Protein AF-0000000065771034 (afdb_homodimer)

Solvent-accessible surface area (backbone atoms only — not comparable to full-atom values): 57921 Å² total; per-residue (Å²): 126,82,60,59,64,60,50,24,41,33,14,43,56,45,88,50,50,23,47,29,32,43,36,58,17,31,30,49,37,65,60,36,62,46,75,45,80,32,24,39,29,20,44,62,39,25,20,27,36,70,37,89,48,74,76,33,62,47,94,78,32,42,76,43,84,30,65,80,22,32,34,36,39,23,23,35,34,57,35,31,45,60,53,67,35,32,31,29,62,59,23,41,37,67,58,36,35,32,51,38,40,36,33,35,25,28,45,53,53,68,48,21,15,53,53,21,70,65,40,38,48,52,51,55,58,50,29,68,73,45,61,40,42,67,38,28,19,45,50,37,46,36,51,71,34,49,62,74,58,77,51,56,23,72,48,45,48,66,50,47,72,72,44,60,81,42,89,43,47,47,24,35,18,66,37,43,43,63,46,60,74,67,57,34,65,53,45,53,47,31,50,52,55,27,53,78,55,62,32,49,30,29,31,34,42,64,86,48,54,68,38,58,36,22,16,48,27,42,73,51,47,40,32,35,51,40,51,84,41,31,67,45,41,49,53,44,28,55,42,62,31,30,38,29,43,29,48,28,71,83,47,78,31,44,78,51,45,51,34,33,47,76,71,66,64,48,66,41,61,69,42,34,18,34,23,37,42,42,47,38,41,49,50,38,75,70,63,41,57,67,50,35,51,34,48,52,39,38,73,68,66,43,51,53,68,59,29,50,26,18,30,12,35,23,34,18,51,71,51,71,41,50,72,45,34,30,37,81,24,28,41,12,39,24,26,36,26,37,22,60,41,80,80,78,56,46,53,47,33,22,28,28,54,40,36,73,40,16,45,69,62,33,69,71,57,89,81,76,75,72,88,75,56,67,65,35,57,58,44,47,51,43,78,78,60,47,38,75,64,56,59,40,78,45,89,69,90,56,60,52,44,64,33,45,20,46,26,47,49,81,88,40,70,71,45,24,43,85,37,82,42,79,32,48,39,54,97,50,24,51,43,64,37,51,92,73,28,28,24,39,29,35,20,32,40,28,60,51,84,60,77,30,43,35,65,49,38,30,24,52,54,37,40,66,44,14,18,41,26,30,22,56,22,52,50,47,40,34,33,38,38,40,24,54,30,47,59,19,35,20,51,33,52,35,50,28,48,76,48,17,18,19,39,36,34,17,47,89,79,35,80,74,41,74,46,75,9,40,49,54,10,39,16,25,76,57,50,40,69,57,49,22,51,46,54,53,49,47,43,51,54,44,37,74,32,46,25,76,43,92,49,52,68,58,49,59,24,47,38,35,33,27,84,38,49,44,38,23,42,40,37,57,25,40,28,37,27,76,76,45,38,40,32,35,49,74,44,70,92,41,86,37,77,63,70,68,73,63,85,120,127,82,59,60,62,60,50,25,40,33,14,43,55,43,88,49,50,22,47,29,32,43,36,59,16,32,31,50,38,67,59,36,62,46,75,44,79,33,25,38,30,19,43,63,38,24,21,28,37,69,36,87,46,74,77,34,63,45,93,78,33,42,76,44,83,30,66,80,22,32,35,36,40,25,23,36,33,57,32,32,46,59,54,66,35,32,31,30,63,61,22,41,37,67,59,35,36,33,52,39,39,34,33,36,24,28,43,53,52,68,49,19,16,54,52,22,69,65,42,38,49,53,51,56,57,50,28,69,73,45,60,41,42,67,39,29,17,44,48,37,46,36,51,72,34,49,61,75,60,77,50,56,23,70,48,45,45,68,50,47,74,73,43,60,80,43,88,43,46,48,24,35,17,66,37,44,44,65,47,58,76,67,58,35,65,54,47,56,46,32,49,52,55,28,52,78,56,62,31,50,31,29,31,34,41,64,86,46,54,69,39,59,37,22,17,49,27,41,73,49,48,42,32,34,52,42,49,84,40,31,68,44,40,48,51,45,28,54,42,60,31,29,39,30,41,29,48,27,71,84,47,78,31,44,77,51,44,48,34,34,47,75,71,66,63,49,65,40,60,69,42,34,17,34,23,37,42,42,46,39,42,49,50,38,75,70,64,41,57,67,49,37,51,36,48,51,39,38,72,67,65,42,51,55,68,58,29,51,26,18,29,12,35,22,34,18,52,72,51,68,41,50,72,44,36,30,38,82,24,29,41,12,41,24,26,36,27,38,21,60,43,77,81,76,55,46,54,46,32,22,30,27,54,40,36,73,42,17,45,69,61,33,70,71,56,90,79,77,75,74,89,76,56,67,66,34,57,58,43,47,51,44,78,79,59,48,39,75,63,56,59,39,78,43,91,68,89,56,63,53,43,64,32,45,20,48,26,48,49,84,89,39,69,71,44,24,43,84,36,82,44,79,31,49,38,54,97,51,23,51,44,65,37,51,93,74,28,28,26,38,31,34,20,33,38,28,61,50,81,60,78,37,44,35,63,50,38,30,24,52,55,37,38,66,43,16,16,41,29,29,23,55,22,52,50,45,40,33,33,37,37,39,25,53,30,47,57,18,35,20,52,32,52,34,50,29,46,76,49,17,16,18,37,36,35,18,47,90,79,35,80,74,40,74,46,75,10,40,49,53,10,38,17,24,75,58,50,41,69,57,50,21,50,47,54,51,49,46,45,52,54,44,36,73,30,46,25,74,44,93,48,52,67,58,48,60,24,47,37,36,34,26,83,37,49,41,37,22,43,40,38,60,25,40,26,36,28,77,77,44,36,44,32,34,49,73,43,69,93,43,87,38,79,66,74,71,78,64,82,121

Secondary structure (DSSP, 8-state):
---HHHHHHHHTT-S---SEEEESPEEEETTTTEEEE-EEEEETTEEEEEE--GGG--TTPEEEE-TT-EEEEPEEESSB-GGGGTB-HHHHHHHHGGGTEEEEEE--HHHHHHHHHHHHHHHHHHHTTSS-EEEEEEESSB---SSPPP-S--B-HHHHHHHTTSTTEEEEEEEEHHHHHTT-HHHHHHHHHHHHTTPPEEEE-TT--HHHHHHHHTTTEEEE---SSHHHHHHHHHTTPEEEEEB-SS-B-HHHHTHHHHTT----GGGEEEE-BS--HHHHHHH-SHHHHHHHHHHTT--HHHHHHHTTHHHHHHHT-TTTSSS--TTSB--EEEES-TTT--EEEEEETTEEEEETTEE-S---PPPPPHHHHT---PPP--HHHH-EE--SSSSEEEEEEEE--SS-TT--EEEEEEEEEETTEE--BGGGTEEEEEEE--SSS-----EEEEESS---SSEEEES--TTT-PEEEEES-HHHHHHHHHHHHHTTSEEEEEETTEEEEEEE--BTTTBB-S-HHHHHHHHHHHHHHHHHTT---SSHHHHHHHTT--SSSSEEEETTEEEETTTTEEEETTEEEEE---------/---HHHHHHHHTT-S---SEEEESPEEEETTTTEEEE-EEEEETTEEEEEE--GGG--TTPEEEE-TT-EEEEPEEESSB-GGGGTB-HHHHHHHHGGGTEEEEEE--HHHHHHHHHHHHHHHHHHHTTSS-EEEEEEESSB---SSPPP-S--B-HHHHHHHTTSTTEEEEEEEEHHHHHTT-HHHHHHHHHHHHTTPPEEEE-TT--HHHHHHHHTTTEEEE---SSHHHHHHHHHTTPEEEEEB-SS-B-HHHHTHHHHTT----GGGEEEE-BS--HHHHHHH-SHHHHHHHHHHTT--HHHHHHHTTHHHHHHHT-TTTSSS--TTSB--EEEES-TTT--EEEEEETTEEEEETTEE-S---PPPPPHHHHT---PPP--GGGG-EE--SSSSEEEEEEEEEETTEEEEEEEEEEEEEEETTEE--BGGGTEEEEEEE--SSS-----EEEEESS---SSEEEES--TTT-PEEEEES-HHHHHHHHHHHHHTTSEEEEEETTEEEEEEE--BTTTBB-S-HHHHHHHHHHHHHHHHHTT--SSSHHHHHHHTT--SSSSEEEETTEEEETTTTEEEETTEEEEE---------

InterPro domains:
  IPR006679 Adenine deaminase [MF_01518] (19-584)
  IPR006679 Adenine deaminase [cd01295] (65-576)
  IPR006680 Amidohydrolase-related [PF01979] (70-356)
  IPR011059 Metal-dependent hydrolase, composite domain superfamily [G3DSA:2.30.40.10] (12-356)
  IPR011059 Metal-dependent hydrolase, composite domain superfamily [SSF51338] (15-368)
  IPR026912 Adenine deaminase C-terminal domain [PF13382] (417-579)
  IPR032466 Metal-dependent hydrolase [SSF51556] (73-327)

Sequence (1200 aa):
MSDVREFIRAASGGESKATVAVCGGRLVNVVSEEIYQADVAIYRDRIIAVGDISEYIGPQTEIIDAADRYLTPGMIDGHLHVECSKLSLTSFAKAVLPLGTTSIVSGLDQIIVVGGPDAAREFLDEVRQTPLKVFWGAPCKTPYTMPRSTVGHYFSPKDHRDTHHWPECVGIWETVREFIQEEDEDVLQAIEIGQANRLPVLGCCPMTRGARLNGYMQSGVRADHESYTPEEMLEKLRAGMHVVVRESSISHFLSDNLRIVTEMGVKALRRISFCTDDVVASDILSRGHLDNMVRMAMAMGISPMAAIQMATINGAEALRIDHKVGSISPGRTADILIVNDLRDFRIEAVVANGTVAARDGRMVVKLVPPQRSAGLLRSVKTTPVTAADIAVPFTGTTPFAEVLAIAVTPEKVFVRTRRDVRLPVVDGKILADASQNVQYVTVVERYGKTLNRPVAFVSGFNLKSGAIASSTAPDDNNIICIGADPQDMAIAINHLVANNGGQVVVDKGEVVEFLHLPIGGIVSDIDPAEMAAFELRLDEAARRLGCDLPWPFMYMFVLQITAIPDYAMTDLGVVDCVNLRIISPLAPDGPAKANTLAAEMSDVREFIRAASGGESKATVAVCGGRLVNVVSEEIYQADVAIYRDRIIAVGDISEYIGPQTEIIDAADRYLTPGMIDGHLHVECSKLSLTSFAKAVLPLGTTSIVSGLDQIIVVGGPDAAREFLDEVRQTPLKVFWGAPCKTPYTMPRSTVGHYFSPKDHRDTHHWPECVGIWETVREFIQEEDEDVLQAIEIGQANRLPVLGCCPMTRGARLNGYMQSGVRADHESYTPEEMLEKLRAGMHVVVRESSISHFLSDNLRIVTEMGVKALRRISFCTDDVVASDILSRGHLDNMVRMAMAMGISPMAAIQMATINGAEALRIDHKVGSISPGRTADILIVNDLRDFRIEAVVANGTVAARDGRMVVKLVPPQRSAGLLRSVKTTPVTAADIAVPFTGTTPFAEVLAIAVTPEKVFVRTRRDVRLPVVDGKILADASQNVQYVTVVERYGKTLNRPVAFVSGFNLKSGAIASSTAPDDNNIICIGADPQDMAIAINHLVANNGGQVVVDKGEVVEFLHLPIGGIVSDIDPAEMAAFELRLDEAARRLGCDLPWPFMYMFVLQITAIPDYAMTDLGVVDCVNLRIISPLAPDGPAKANTLAAE

Foldseek 3Di:
DPDVVVLVQLLVLHDAAAQEKEAAAWECFLPVRDTGHWIWGHHQFFTSDIHDRVSRDDPNYHYHYQHLWYKAFQFEALAAAPLLQQAQLLQVCQLAQLLRHQEYEYAVLQQCLQPNVVSVVLSQVQCVLDLHYYQHEHELWPPPAFVHFRTQDICFLVVLVVPCPPPSYQAHEAAELVCQVVVPPGSLSSLVSCVVSVHAHAYEYAPADDPSLVSSCVSRHAEYAHYQALVRQVRNVVVHHQYEDEAEPVDHCLLGNCCCVLPVPDPPLLSYAYHHHHYYLLCCNPQNGLLNSLLVCVVSVDFLSSSSSNGFQSSCVSRVNNQATRGSDGNHGPWMFTANDSNNRQTAWTDGSSHTQYGPSGGPDDRDGDDDDPSQLQRFAADFDALVNQWAFAPDDDQKAWFWAFEDELVDLQETDTDIDIFGADPRTTAADLVQQKWKKWFAAGRPPAGQIDIGIHGQQSQPAAKKWFQAAPDRSTIMMIGRGSRNRSVNNVVLSVQVAWIFTGGPNDTDATDRSRGSRRHDPDHSVVSSVSQVSSVVSSVVSPGPHPRSVSSSRSQQPLSGDAWHQHSQAIAGSVVSAHAGRRGRVDGDGSPRPDPD/DPDVVVLVQLLVLHDAAAQEKEAAAWECFLPVRDTGHWIWGHHQFFTSDIHDRVSRDDPNYHYHYQHLWYKAFQFEALAAPPLLQQAQLLQVCQLAQLLRHQEYEYAVLQQCLQPNVVSVVLSQVQCVLDLHYYQHEHELWPPPAFVHFRTQDICFLVNLLVPCPPPSYQAHEAAELVCQVVVPPGSLSSLVSCVVSVHAHAYEYAPADDPSLVSSCVSRHAEYAHYQALVRQVRNVVVHHQYEDEAEPVDHCLVGNCCCVLPVPDPPLLSYAYHHHHYYLLCCNPQNGLLNSLLVCVVSVDFLSSSSSNGFQSSCVSRVNNQATRGSDGNHGPWMFTANDSNNRQTAWTDGSSHTQDGPSGGPDDRDGDDDDPSQLQRFAADFDALVNQWAFAPDDDQKAWFWAFEDELVDLQETDTDIDIFGDDPRTTAADLVQQKKKKWFAAGRPPAGQIDIGIHGQQSQPAAKKWFQAAPDRSTIMMIGRGSRRRSVNNVVQSVQVAWIFTGGPNDTDATDRSRGSRRHDPDHSVVSSVSQVSSQVSSVVSPGDRPRSVSSSRSQQPLSGDAWHQHSQGIAGSVVSAHAGRRGRVDGDHSPRPDDD

Nearest PDB structures (foldseek):
  3t8l-assembly1_A  TM=8.943E-01  e=2.409E-49  Agrobacterium fabrum str. C58
  3t81-assembly1_B  TM=8.916E-01  e=5.717E-49  Agrobacterium fabrum str. C58
  4ub9-assembly1_D  TM=6.979E-01  e=6.160E-16  Gulosibacter molinativorax
  1rk5-assembly1_A  TM=5.665E-01  e=6.201E-13  Alcaligenes faecalis
  3giq-assembly1_A  TM=5.531E-01  e=1.171E-11  Bordetella bronchiseptica

Radius of gyration: 34.42 Å; Cα contacts (8 Å, |Δi|>4): 3246; chains: 2; bounding box: 75×111×79 Å

Organism: Rhizobium meliloti (strain 1021) (NCBI:txid266834)

pLDDT: mean 95.17, std 8.63, range [19.09, 98.94]

Structure (mmCIF, N/CA/C/O backbone):
data_AF-0000000065771034-model_v1
#
loop_
_entity.id
_entity.type
_entity.pdbx_description
1 polymer 'Adenine deaminase 4'
#
loop_
_atom_site.group_PDB
_atom_site.id
_atom_site.type_symbol
_atom_site.label_atom_id
_atom_site.label_alt_id
_atom_site.label_comp_id
_atom_site.label_asym_id
_atom_site.label_entity_id
_atom_site.label_seq_id
_atom_site.pdbx_PDB_ins_code
_atom_site.Cartn_x
_atom_site.Cartn_y
_atom_site.Cartn_z
_atom_site.occupancy
_atom_site.B_iso_or_equiv
_atom_site.auth_seq_id
_atom_site.auth_comp_id
_atom_site.auth_asym_id
_atom_site.auth_atom_id
_atom_site.pdbx_PDB_model_num
ATOM 1 N N . MET A 1 1 ? 13.977 9.797 -15.508 1 44.47 1 MET A N 1
ATOM 2 C CA . MET A 1 1 ? 14.086 8.648 -14.609 1 44.47 1 MET A CA 1
ATOM 3 C C . MET A 1 1 ? 15.18 7.691 -15.086 1 44.47 1 MET A C 1
ATOM 5 O O . MET A 1 1 ? 15.273 7.398 -16.281 1 44.47 1 MET A O 1
ATOM 9 N N . SER A 1 2 ? 16.234 7.652 -14.312 1 58.88 2 SER A N 1
ATOM 10 C CA . SER A 1 2 ? 17.344 6.797 -14.711 1 58.88 2 SER A CA 1
ATOM 11 C C . SER A 1 2 ? 16.859 5.41 -15.125 1 58.88 2 SER A C 1
ATOM 13 O O . SER A 1 2 ? 15.805 4.961 -14.68 1 58.88 2 SER A O 1
ATOM 15 N N . ASP A 1 3 ? 17.406 4.902 -16.062 1 78.88 3 ASP A N 1
ATOM 16 C CA . ASP A 1 3 ? 17.125 3.576 -16.609 1 78.88 3 ASP A CA 1
ATOM 17 C C . ASP A 1 3 ? 17.328 2.494 -15.555 1 78.88 3 ASP A C 1
ATOM 19 O O . ASP A 1 3 ? 18.422 2.336 -15.023 1 78.88 3 ASP A O 1
ATOM 23 N N . VAL A 1 4 ? 16.234 1.896 -15.148 1 91.31 4 VAL A N 1
ATOM 24 C CA . VAL A 1 4 ? 16.25 0.864 -14.117 1 91.31 4 VAL A CA 1
ATOM 25 C C . VAL A 1 4 ? 17.312 -0.178 -14.438 1 91.31 4 VAL A C 1
ATOM 27 O O . VAL A 1 4 ? 17.875 -0.806 -13.539 1 91.31 4 VAL A O 1
ATOM 30 N N . ARG A 1 5 ? 17.734 -0.344 -15.727 1 94.31 5 ARG A N 1
ATOM 31 C CA . ARG A 1 5 ? 18.719 -1.329 -16.188 1 94.31 5 ARG A CA 1
ATOM 32 C C . ARG A 1 5 ? 20.094 -1.059 -15.586 1 94.31 5 ARG A C 1
ATOM 34 O O . ARG A 1 5 ? 20.812 -1.993 -15.25 1 94.31 5 ARG A O 1
ATOM 41 N N . GLU A 1 6 ? 20.344 0.245 -15.477 1 94.31 6 GLU A N 1
ATOM 42 C CA . GLU A 1 6 ? 21.625 0.631 -14.898 1 94.31 6 GLU A CA 1
ATOM 43 C C . GLU A 1 6 ? 21.75 0.149 -13.453 1 94.31 6 GLU A C 1
ATOM 45 O O . GLU A 1 6 ? 22.797 -0.359 -13.047 1 94.31 6 GLU A O 1
ATOM 50 N N . PHE A 1 7 ? 20.734 0.278 -12.719 1 95.94 7 PHE A N 1
ATOM 51 C CA . PHE A 1 7 ? 20.734 -0.121 -11.312 1 95.94 7 PHE A CA 1
ATOM 52 C C . PHE A 1 7 ? 20.703 -1.639 -11.188 1 95.94 7 PHE A C 1
ATOM 54 O O . PHE A 1 7 ? 21.344 -2.201 -10.281 1 95.94 7 PHE A O 1
ATOM 61 N N . ILE A 1 8 ? 19.922 -2.367 -12.086 1 96.56 8 ILE A N 1
ATOM 62 C CA . ILE A 1 8 ? 19.906 -3.826 -12.094 1 96.56 8 ILE A CA 1
ATOM 63 C C . ILE A 1 8 ? 21.312 -4.363 -12.305 1 96.56 8 ILE A C 1
ATOM 65 O O . ILE A 1 8 ? 21.781 -5.234 -11.562 1 96.56 8 ILE A O 1
ATOM 69 N N . ARG A 1 9 ? 22.031 -3.799 -13.219 1 95.5 9 ARG A N 1
ATOM 70 C CA . ARG A 1 9 ? 23.391 -4.246 -13.555 1 95.5 9 ARG A CA 1
ATOM 71 C C . ARG A 1 9 ? 24.359 -3.955 -12.406 1 95.5 9 ARG A C 1
ATOM 73 O O . ARG A 1 9 ? 25.156 -4.812 -12.031 1 95.5 9 ARG A O 1
ATOM 80 N N . ALA A 1 10 ? 24.219 -2.752 -11.852 1 95.88 10 ALA A N 1
ATOM 81 C CA . ALA A 1 10 ? 25.094 -2.377 -10.742 1 95.88 10 ALA A CA 1
ATOM 82 C C . ALA A 1 10 ? 24.875 -3.289 -9.539 1 95.88 10 ALA A C 1
ATOM 84 O O . ALA A 1 10 ? 25.828 -3.73 -8.898 1 95.88 10 ALA A O 1
ATOM 85 N N . ALA A 1 11 ? 23.672 -3.561 -9.281 1 97.44 11 ALA A N 1
ATOM 86 C CA . ALA A 1 11 ? 23.312 -4.34 -8.094 1 97.44 11 ALA A CA 1
ATOM 87 C C . ALA A 1 11 ? 23.625 -5.82 -8.297 1 97.44 11 ALA A C 1
ATOM 89 O O . ALA A 1 11 ? 23.828 -6.559 -7.332 1 97.44 11 ALA A O 1
ATOM 90 N N . SER A 1 12 ? 23.625 -6.316 -9.562 1 95.5 12 SER A N 1
ATOM 91 C CA . SER A 1 12 ? 23.859 -7.723 -9.875 1 95.5 12 SER A CA 1
ATOM 92 C C . SER A 1 12 ? 25.344 -8.062 -9.836 1 95.5 12 SER A C 1
ATOM 94 O O . SER A 1 12 ? 25.734 -9.172 -10.203 1 95.5 12 SER A O 1
ATOM 96 N N . GLY A 1 13 ? 26.172 -7.121 -9.406 1 87.88 13 GLY A N 1
ATOM 97 C CA . GLY A 1 13 ? 27.594 -7.355 -9.312 1 87.88 13 GLY A CA 1
ATOM 98 C C . GLY A 1 13 ? 28.328 -7.148 -10.633 1 87.88 13 GLY A C 1
ATOM 99 O O . GLY A 1 13 ? 29.375 -7.738 -10.867 1 87.88 13 GLY A O 1
ATOM 100 N N . GLY A 1 14 ? 27.75 -6.414 -11.492 1 83.12 14 GLY A N 1
ATOM 101 C CA . GLY A 1 14 ? 28.344 -6.156 -12.797 1 83.12 14 GLY A CA 1
ATOM 102 C C . GLY A 1 14 ? 29.5 -5.172 -12.734 1 83.12 14 GLY A C 1
ATOM 103 O O . GLY A 1 14 ? 30.188 -5.074 -11.719 1 83.12 14 GLY A O 1
ATOM 104 N N . GLU A 1 15 ? 29.719 -4.5 -13.82 1 84.81 15 GLU A N 1
ATOM 105 C CA . GLU A 1 15 ? 30.891 -3.637 -13.992 1 84.81 15 GLU A CA 1
ATOM 106 C C . GLU A 1 15 ? 30.719 -2.324 -13.234 1 84.81 15 GLU A C 1
ATOM 108 O O . GLU A 1 15 ? 31.703 -1.731 -12.781 1 84.81 15 GLU A O 1
ATOM 113 N N . SER A 1 16 ? 29.5 -1.9 -13.125 1 91.75 16 SER A N 1
ATOM 114 C CA . SER A 1 16 ? 29.266 -0.664 -12.383 1 91.75 16 SER A CA 1
ATOM 115 C C . SER A 1 16 ? 29.453 -0.87 -10.883 1 91.75 16 SER A C 1
ATOM 117 O O . SER A 1 16 ? 28.922 -1.825 -10.312 1 91.75 16 SER A O 1
ATOM 119 N N . LYS A 1 17 ? 30.234 0.057 -10.305 1 96.31 17 LYS A N 1
ATOM 120 C CA . LYS A 1 17 ? 30.562 -0.059 -8.883 1 96.31 17 LYS A CA 1
ATOM 121 C C . LYS A 1 17 ? 29.844 1.013 -8.07 1 96.31 17 LYS A C 1
ATOM 123 O O . LYS A 1 17 ? 29.328 1.985 -8.625 1 96.31 17 LYS A O 1
ATOM 128 N N . ALA A 1 18 ? 29.859 0.795 -6.773 1 98 18 ALA A N 1
ATOM 129 C CA . ALA A 1 18 ? 29.219 1.72 -5.848 1 98 18 ALA A CA 1
ATOM 130 C C . ALA A 1 18 ? 29.859 3.102 -5.91 1 98 18 ALA A C 1
ATOM 132 O O . ALA A 1 18 ? 31.078 3.219 -6.023 1 98 18 ALA A O 1
ATOM 133 N N . THR A 1 19 ? 29.062 4.164 -5.867 1 97.88 19 THR A N 1
ATOM 134 C CA . THR A 1 19 ? 29.562 5.523 -5.719 1 97.88 19 THR A CA 1
ATOM 135 C C . THR A 1 19 ? 29.953 5.801 -4.27 1 97.88 19 THR A C 1
ATOM 137 O O . THR A 1 19 ? 30.953 6.48 -4.008 1 97.88 19 THR A O 1
ATOM 140 N N . VAL A 1 20 ? 29.188 5.301 -3.336 1 98.25 20 VAL A N 1
ATOM 141 C CA . VAL A 1 20 ? 29.438 5.434 -1.903 1 98.25 20 VAL A CA 1
ATOM 142 C C . VAL A 1 20 ? 29.266 4.078 -1.222 1 98.25 20 VAL A C 1
ATOM 144 O O . VAL A 1 20 ? 28.438 3.268 -1.634 1 98.25 20 VAL A O 1
ATOM 147 N N . ALA A 1 21 ? 30.078 3.773 -0.272 1 98.62 21 ALA A N 1
ATOM 148 C CA . ALA A 1 21 ? 29.953 2.592 0.578 1 98.62 21 ALA A CA 1
ATOM 149 C C . ALA A 1 21 ? 30.031 2.969 2.055 1 98.62 21 ALA A C 1
ATOM 151 O O . ALA A 1 21 ? 30.906 3.73 2.463 1 98.62 21 ALA A O 1
ATOM 152 N N . VAL A 1 22 ? 29.094 2.58 2.826 1 98.81 22 VAL A N 1
ATOM 153 C CA . VAL A 1 22 ? 29.125 2.723 4.277 1 98.81 22 VAL A CA 1
ATOM 154 C C . VAL A 1 22 ? 29.609 1.419 4.914 1 98.81 22 VAL A C 1
ATOM 156 O O . VAL A 1 22 ? 28.938 0.387 4.801 1 98.81 22 VAL A O 1
ATOM 159 N N . CYS A 1 23 ? 30.672 1.411 5.668 1 98.44 23 CYS A N 1
ATOM 160 C CA . CYS A 1 23 ? 31.328 0.177 6.094 1 98.44 23 CYS A CA 1
ATOM 161 C C . CYS A 1 23 ? 31.516 0.151 7.609 1 98.44 23 CYS A C 1
ATOM 163 O O . CYS A 1 23 ? 31.781 1.184 8.219 1 98.44 23 CYS A O 1
ATOM 165 N N . GLY A 1 24 ? 31.297 -1.033 8.117 1 98.06 24 GLY A N 1
ATOM 166 C CA . GLY A 1 24 ? 31.703 -1.296 9.492 1 98.06 24 GLY A CA 1
ATOM 167 C C . GLY A 1 24 ? 30.578 -1.09 10.492 1 98.06 24 GLY A C 1
ATOM 168 O O . GLY A 1 24 ? 30.734 -1.379 11.68 1 98.06 24 GLY A O 1
ATOM 169 N N . GLY A 1 25 ? 29.453 -0.66 10.117 1 98.19 25 GLY A N 1
ATOM 170 C CA . GLY A 1 25 ? 28.375 -0.326 11.031 1 98.19 25 GLY A CA 1
ATOM 171 C C . GLY A 1 25 ? 27.5 -1.52 11.391 1 98.19 25 GLY A C 1
ATOM 172 O O . GLY A 1 25 ? 27.656 -2.6 10.82 1 98.19 25 GLY A O 1
ATOM 173 N N . ARG A 1 26 ? 26.688 -1.378 12.438 1 98.44 26 ARG A N 1
ATOM 174 C CA . ARG A 1 26 ? 25.609 -2.301 12.773 1 98.44 26 ARG A CA 1
ATOM 175 C C . ARG A 1 26 ? 24.281 -1.824 12.203 1 98.44 26 ARG A C 1
ATOM 177 O O . ARG A 1 26 ? 23.781 -0.756 12.578 1 98.44 26 ARG A O 1
ATOM 184 N N . LEU A 1 27 ? 23.75 -2.613 11.32 1 98.69 27 LEU A N 1
ATOM 185 C CA . LEU A 1 27 ? 22.5 -2.266 10.641 1 98.69 27 LEU A CA 1
ATOM 186 C C . LEU A 1 27 ? 21.297 -2.514 11.539 1 98.69 27 LEU A C 1
ATOM 188 O O . LEU A 1 27 ? 21.141 -3.605 12.094 1 98.69 27 LEU A O 1
ATOM 192 N N . VAL A 1 28 ? 20.516 -1.473 11.789 1 98.69 28 VAL A N 1
ATOM 193 C CA . VAL A 1 28 ? 19.188 -1.638 12.344 1 98.69 28 VAL A CA 1
ATOM 194 C C . VAL A 1 28 ? 18.188 -1.954 11.227 1 98.69 28 VAL A C 1
ATOM 196 O O . VAL A 1 28 ? 17.609 -1.046 10.633 1 98.69 28 VAL A O 1
ATOM 199 N N . ASN A 1 29 ? 18.047 -3.236 10.953 1 98.5 29 ASN A N 1
ATOM 200 C CA . ASN A 1 29 ? 17.094 -3.652 9.93 1 98.5 29 ASN A CA 1
ATOM 201 C C . ASN A 1 29 ? 15.656 -3.588 10.438 1 98.5 29 ASN A C 1
ATOM 203 O O . ASN A 1 29 ? 15.18 -4.523 11.078 1 98.5 29 ASN A O 1
ATOM 207 N N . VAL A 1 30 ? 14.961 -2.531 10.047 1 98.5 30 VAL A N 1
ATOM 208 C CA . VAL A 1 30 ? 13.633 -2.242 10.562 1 98.5 30 VAL A CA 1
ATOM 209 C C . VAL A 1 30 ? 12.602 -3.145 9.883 1 98.5 30 VAL A C 1
ATOM 211 O O . VAL A 1 30 ? 11.445 -3.195 10.297 1 98.5 30 VAL A O 1
ATOM 214 N N . VAL A 1 31 ? 13.039 -3.852 8.852 1 97.69 31 VAL A N 1
ATOM 215 C CA . VAL A 1 31 ? 12.148 -4.777 8.156 1 97.69 31 VAL A CA 1
ATOM 216 C C . VAL A 1 31 ? 12.109 -6.109 8.898 1 97.69 31 VAL A C 1
ATOM 218 O O . VAL A 1 31 ? 11.039 -6.547 9.336 1 97.69 31 VAL A O 1
ATOM 221 N N . SER A 1 32 ? 13.281 -6.691 9.141 1 96.56 32 SER A N 1
ATOM 222 C CA . SER A 1 32 ? 13.367 -8 9.781 1 96.56 32 SER A CA 1
ATOM 223 C C . SER A 1 32 ? 13.383 -7.867 11.305 1 96.56 32 SER A C 1
ATOM 225 O O . SER A 1 32 ? 13.281 -8.867 12.023 1 96.56 32 SER A O 1
ATOM 227 N N . GLU A 1 33 ? 13.531 -6.676 11.797 1 97 33 GLU A N 1
ATOM 228 C CA . GLU A 1 33 ? 13.594 -6.371 13.227 1 97 33 GLU A CA 1
ATOM 229 C C . GLU A 1 33 ? 14.805 -7.035 13.875 1 97 33 GLU A C 1
ATOM 231 O O . GLU A 1 33 ? 14.68 -7.691 14.914 1 97 33 GLU A O 1
ATOM 236 N N . GLU A 1 34 ? 15.93 -6.836 13.219 1 97.06 34 GLU A N 1
ATOM 237 C CA . GLU A 1 34 ? 17.219 -7.348 13.688 1 97.06 34 GLU A CA 1
ATOM 238 C C . GLU A 1 34 ? 18.281 -6.254 13.664 1 97.06 34 GLU A C 1
ATOM 240 O O . GLU A 1 34 ? 18.156 -5.266 12.945 1 97.06 34 GLU A O 1
ATOM 245 N N . ILE A 1 35 ? 19.234 -6.406 14.562 1 97.5 35 ILE A N 1
ATOM 246 C CA . ILE A 1 35 ? 20.438 -5.586 14.531 1 97.5 35 ILE A CA 1
ATOM 247 C C . ILE A 1 35 ? 21.672 -6.469 14.32 1 97.5 35 ILE A C 1
ATOM 249 O O . ILE A 1 35 ? 21.906 -7.398 15.094 1 97.5 35 ILE A O 1
ATOM 253 N N . TYR A 1 36 ? 22.391 -6.27 13.25 1 97.19 36 TYR A N 1
ATOM 254 C CA . TYR A 1 36 ? 23.547 -7.098 12.93 1 97.19 36 TYR A CA 1
ATOM 255 C C . TYR A 1 36 ? 24.562 -6.312 12.109 1 97.19 36 TYR A C 1
ATOM 257 O O . TYR A 1 36 ? 24.266 -5.234 11.602 1 97.19 36 TYR A O 1
ATOM 265 N N . GLN A 1 37 ? 25.781 -6.797 12.031 1 98.06 37 GLN A N 1
ATOM 266 C CA . GLN A 1 37 ? 26.844 -6.176 11.25 1 98.06 37 GLN A CA 1
ATOM 267 C C . GLN A 1 37 ? 26.547 -6.258 9.758 1 98.06 37 GLN A C 1
ATOM 269 O O . GLN A 1 37 ? 26.203 -7.324 9.25 1 98.06 37 GLN A O 1
ATOM 274 N N . ALA A 1 38 ? 26.609 -5.109 9.07 1 97.94 38 ALA A N 1
ATOM 275 C CA . ALA A 1 38 ? 26.422 -5.094 7.625 1 97.94 38 ALA A CA 1
ATOM 276 C C . ALA A 1 38 ? 27 -3.822 7.008 1 97.94 38 ALA A C 1
ATOM 278 O O . ALA A 1 38 ? 26.969 -2.754 7.625 1 97.94 38 ALA A O 1
ATOM 279 N N . ASP A 1 39 ? 27.547 -3.988 5.82 1 98.62 39 ASP A N 1
ATOM 280 C CA . ASP A 1 39 ? 27.938 -2.855 4.992 1 98.62 39 ASP A CA 1
ATOM 281 C C . ASP A 1 39 ? 26.875 -2.527 3.959 1 98.62 39 ASP A C 1
ATOM 283 O O . ASP A 1 39 ? 26.016 -3.359 3.662 1 98.62 39 ASP A O 1
ATOM 287 N N . VAL A 1 40 ? 26.859 -1.272 3.479 1 98.88 40 VAL A N 1
ATOM 288 C CA . VAL A 1 40 ? 25.844 -0.82 2.525 1 98.88 40 VAL A CA 1
ATOM 289 C C . VAL A 1 40 ? 26.531 -0.219 1.299 1 98.88 40 VAL A C 1
ATOM 291 O O . VAL A 1 40 ? 27.375 0.674 1.422 1 98.88 40 VAL A O 1
ATOM 294 N N . ALA A 1 41 ? 26.219 -0.723 0.093 1 98.81 41 ALA A N 1
ATOM 295 C CA . ALA A 1 41 ? 26.688 -0.172 -1.174 1 98.81 41 ALA A CA 1
ATOM 296 C C . ALA A 1 41 ? 25.625 0.697 -1.83 1 98.81 41 ALA A C 1
ATOM 298 O O . ALA A 1 41 ? 24.469 0.283 -1.954 1 98.81 41 ALA A O 1
ATOM 299 N N . ILE A 1 42 ? 26.031 1.899 -2.191 1 98.69 42 ILE A N 1
ATOM 300 C CA . ILE A 1 42 ? 25.141 2.869 -2.826 1 98.69 42 ILE A CA 1
ATOM 301 C C . ILE A 1 42 ? 25.641 3.182 -4.234 1 98.69 42 ILE A C 1
ATOM 303 O O . ILE A 1 42 ? 26.844 3.395 -4.441 1 98.69 42 ILE A O 1
ATOM 307 N N . TYR A 1 43 ? 24.812 3.09 -5.219 1 97.75 43 TYR A N 1
ATOM 308 C CA . TYR A 1 43 ? 25.062 3.568 -6.574 1 97.75 43 TYR A CA 1
ATOM 309 C C . TYR A 1 43 ? 24.156 4.73 -6.926 1 97.75 43 TYR A C 1
ATOM 311 O O . TYR A 1 43 ? 22.938 4.559 -7.027 1 97.75 43 TYR A O 1
ATOM 319 N N . ARG A 1 44 ? 24.734 5.914 -7.066 1 96.38 44 ARG A N 1
ATOM 320 C CA . ARG A 1 44 ? 23.969 7.145 -7.246 1 96.38 44 ARG A CA 1
ATOM 321 C C . ARG A 1 44 ? 23.047 7.391 -6.062 1 96.38 44 ARG A C 1
ATOM 323 O O . ARG A 1 44 ? 23.5 7.547 -4.93 1 96.38 44 ARG A O 1
ATOM 330 N N . ASP A 1 45 ? 21.766 7.258 -6.215 1 97.19 45 ASP A N 1
ATOM 331 C CA . ASP A 1 45 ? 20.859 7.613 -5.125 1 97.19 45 ASP A CA 1
ATOM 332 C C . ASP A 1 45 ? 20.188 6.375 -4.535 1 97.19 45 ASP A C 1
ATOM 334 O O . ASP A 1 45 ? 19.312 6.48 -3.672 1 97.19 45 ASP A O 1
ATOM 338 N N . ARG A 1 46 ? 20.672 5.148 -4.93 1 97.62 46 ARG A N 1
ATOM 339 C CA . ARG A 1 46 ? 19.953 3.941 -4.52 1 97.62 46 ARG A CA 1
ATOM 340 C C . ARG A 1 46 ? 20.906 2.969 -3.814 1 97.62 46 ARG A C 1
ATOM 342 O O . ARG A 1 46 ? 22.094 2.904 -4.133 1 97.62 46 ARG A O 1
ATOM 349 N N . ILE A 1 47 ? 20.312 2.287 -2.928 1 98.69 47 ILE A N 1
ATOM 350 C CA . ILE A 1 47 ? 21.016 1.18 -2.301 1 98.69 47 ILE A CA 1
ATOM 351 C C . ILE A 1 47 ? 21.062 -0.014 -3.254 1 98.69 47 ILE A C 1
ATOM 353 O O . ILE A 1 47 ? 20.016 -0.453 -3.748 1 98.69 47 ILE A O 1
ATOM 357 N N . ILE A 1 48 ? 22.234 -0.54 -3.539 1 98.25 48 ILE A N 1
ATOM 358 C CA . ILE A 1 48 ? 22.312 -1.622 -4.516 1 98.25 48 ILE A CA 1
ATOM 359 C C . ILE A 1 48 ? 22.656 -2.928 -3.807 1 98.25 48 ILE A C 1
ATOM 361 O O . ILE A 1 48 ? 22.422 -4.016 -4.34 1 98.25 48 ILE A O 1
ATOM 365 N N . ALA A 1 49 ? 23.219 -2.811 -2.572 1 98.56 49 ALA A N 1
ATOM 366 C CA . ALA A 1 49 ? 23.531 -4.031 -1.835 1 98.56 49 ALA A CA 1
ATOM 367 C C . ALA A 1 49 ? 23.688 -3.746 -0.344 1 98.56 49 ALA A C 1
ATOM 369 O O . ALA A 1 49 ? 24.125 -2.662 0.046 1 98.56 49 ALA A O 1
ATOM 370 N N . VAL A 1 50 ? 23.391 -4.672 0.481 1 98.56 50 VAL A N 1
ATOM 371 C CA . VAL A 1 50 ? 23.562 -4.648 1.93 1 98.56 50 VAL A CA 1
ATOM 372 C C . VAL A 1 50 ? 24.188 -5.961 2.396 1 98.56 50 VAL A C 1
ATOM 374 O O . VAL A 1 50 ? 23.812 -7.039 1.939 1 98.56 50 VAL A O 1
ATOM 377 N N . GLY A 1 51 ? 25.031 -5.988 3.279 1 97.25 51 GLY A N 1
ATOM 378 C CA . GLY A 1 51 ? 25.781 -7.156 3.719 1 97.25 51 GLY A CA 1
ATOM 379 C C . GLY A 1 51 ? 27.234 -7.145 3.264 1 97.25 51 GLY A C 1
ATOM 380 O O . GLY A 1 51 ? 27.953 -6.18 3.508 1 97.25 51 GLY A O 1
ATOM 381 N N . ASP A 1 52 ? 27.641 -8.234 2.666 1 95.94 52 ASP A N 1
ATOM 382 C CA . ASP A 1 52 ? 28.969 -8.273 2.037 1 95.94 52 ASP A CA 1
ATOM 383 C C . ASP A 1 52 ? 28.953 -7.508 0.712 1 95.94 52 ASP A C 1
ATOM 385 O O . ASP A 1 52 ? 28.281 -7.918 -0.241 1 95.94 52 ASP A O 1
ATOM 389 N N . ILE A 1 53 ? 29.719 -6.453 0.667 1 97.69 53 ILE A N 1
ATOM 390 C CA . ILE A 1 53 ? 29.672 -5.605 -0.52 1 97.69 53 ILE A CA 1
ATOM 391 C C . ILE A 1 53 ? 31.031 -5.578 -1.198 1 97.69 53 ILE A C 1
ATOM 393 O O . ILE A 1 53 ? 31.359 -4.633 -1.919 1 97.69 53 ILE A O 1
ATOM 397 N N . SER A 1 54 ? 31.828 -6.555 -0.929 1 95.75 54 SER A N 1
ATOM 398 C CA . SER A 1 54 ? 33.188 -6.598 -1.45 1 95.75 54 SER A CA 1
ATOM 399 C C . SER A 1 54 ? 33.188 -6.496 -2.973 1 95.75 54 SER A C 1
ATOM 401 O O . SER A 1 54 ? 34.062 -5.82 -3.547 1 95.75 54 SER A O 1
ATOM 403 N N . GLU A 1 55 ? 32.25 -7.039 -3.578 1 94.69 55 GLU A N 1
ATOM 404 C CA . GLU A 1 55 ? 32.219 -7.086 -5.035 1 94.69 55 GLU A CA 1
ATOM 405 C C . GLU A 1 55 ? 31.75 -5.758 -5.621 1 94.69 55 GLU A C 1
ATOM 407 O O . GLU A 1 55 ? 31.891 -5.512 -6.82 1 94.69 55 GLU A O 1
ATOM 412 N N . TYR A 1 56 ? 31.266 -4.883 -4.758 1 97.69 56 TYR A N 1
ATOM 413 C CA . TYR A 1 56 ? 30.656 -3.648 -5.234 1 97.69 56 TYR A CA 1
ATOM 414 C C . TYR A 1 56 ? 31.609 -2.471 -5.098 1 97.69 56 TYR A C 1
ATOM 416 O O . TYR A 1 56 ? 31.344 -1.38 -5.602 1 97.69 56 TYR A O 1
ATOM 424 N N . ILE A 1 57 ? 32.719 -2.656 -4.477 1 97.31 57 ILE A N 1
ATOM 425 C CA . ILE A 1 57 ? 33.688 -1.586 -4.199 1 97.31 57 ILE A CA 1
ATOM 426 C C . ILE A 1 57 ? 34.656 -1.452 -5.363 1 97.31 57 ILE A C 1
ATOM 428 O O . ILE A 1 57 ? 35.188 -2.453 -5.859 1 97.31 57 ILE A O 1
ATOM 432 N N . GLY A 1 58 ? 34.844 -0.284 -5.84 1 96.25 58 GLY A N 1
ATOM 433 C CA . GLY A 1 58 ? 35.844 0.048 -6.84 1 96.25 58 GLY A CA 1
ATOM 434 C C . GLY A 1 58 ? 36.75 1.192 -6.422 1 96.25 58 GLY A C 1
ATOM 435 O O . GLY A 1 58 ? 36.625 1.721 -5.312 1 96.25 58 GLY A O 1
ATOM 436 N N . PRO A 1 59 ? 37.656 1.578 -7.27 1 95.69 59 PRO A N 1
ATOM 437 C CA . PRO A 1 59 ? 38.656 2.605 -6.93 1 95.69 59 PRO A CA 1
ATOM 438 C C . PRO A 1 59 ? 38.031 3.979 -6.703 1 95.69 59 PRO A C 1
ATOM 440 O O . PRO A 1 59 ? 38.562 4.805 -5.984 1 95.69 59 PRO A O 1
ATOM 443 N N . GLN A 1 60 ? 36.938 4.234 -7.277 1 96.06 60 GLN A N 1
ATOM 444 C CA . GLN A 1 60 ? 36.312 5.551 -7.188 1 96.06 60 GLN A CA 1
ATOM 445 C C . GLN A 1 60 ? 35.219 5.582 -6.105 1 96.06 60 GLN A C 1
ATOM 447 O O . GLN A 1 60 ? 34.594 6.613 -5.883 1 96.06 60 GLN A O 1
ATOM 452 N N . THR A 1 61 ? 35 4.434 -5.457 1 97.75 61 THR A N 1
ATOM 453 C CA . THR A 1 61 ? 33.969 4.359 -4.414 1 97.75 61 THR A CA 1
ATOM 454 C C . THR A 1 61 ? 34.375 5.172 -3.191 1 97.75 61 THR A C 1
ATOM 456 O O . THR A 1 61 ? 35.469 4.98 -2.654 1 97.75 61 THR A O 1
ATOM 459 N N . GLU A 1 62 ? 33.531 6.172 -2.791 1 97.56 62 GLU A N 1
ATOM 460 C CA . GLU A 1 62 ? 33.75 6.875 -1.528 1 97.56 62 GLU A CA 1
ATOM 461 C C . GLU A 1 62 ? 33.375 5.992 -0.339 1 97.56 62 GLU A C 1
ATOM 463 O O . GLU A 1 62 ? 32.281 5.445 -0.281 1 97.56 62 GLU A O 1
ATOM 468 N N . ILE A 1 63 ? 34.281 5.836 0.597 1 98 63 ILE A N 1
ATOM 469 C CA . ILE A 1 63 ? 34.062 4.961 1.741 1 98 63 ILE A CA 1
ATOM 470 C C . ILE A 1 63 ? 33.75 5.801 2.975 1 98 63 ILE A C 1
ATOM 472 O O . ILE A 1 63 ? 34.5 6.703 3.336 1 98 63 ILE A O 1
ATOM 476 N N . ILE A 1 64 ? 32.656 5.609 3.57 1 98.06 64 ILE A N 1
ATOM 477 C CA . ILE A 1 64 ? 32.281 6.176 4.859 1 98.06 64 ILE A CA 1
ATOM 478 C C . ILE A 1 64 ? 32.5 5.148 5.965 1 98.06 64 ILE A C 1
ATOM 480 O O . ILE A 1 64 ? 31.922 4.062 5.934 1 98.06 64 ILE A O 1
ATOM 484 N N . ASP A 1 65 ? 33.281 5.453 6.891 1 97.94 65 ASP A N 1
ATOM 485 C CA . ASP A 1 65 ? 33.562 4.578 8.023 1 97.94 65 ASP A CA 1
ATOM 486 C C . ASP A 1 65 ? 32.5 4.723 9.102 1 97.94 65 ASP A C 1
ATOM 488 O O . ASP A 1 65 ? 32.312 5.801 9.672 1 97.94 65 ASP A O 1
ATOM 492 N N . ALA A 1 66 ? 31.844 3.66 9.383 1 98.19 66 ALA A N 1
ATOM 493 C CA . ALA A 1 66 ? 30.797 3.656 10.398 1 98.19 66 ALA A CA 1
ATOM 494 C C . ALA A 1 66 ? 31.109 2.652 11.508 1 98.19 66 ALA A C 1
ATOM 496 O O . ALA A 1 66 ? 30.203 2.127 12.156 1 98.19 66 ALA A O 1
ATOM 497 N N . ALA A 1 67 ? 32.344 2.367 11.719 1 97.38 67 ALA A N 1
ATOM 498 C CA . ALA A 1 67 ? 32.75 1.416 12.742 1 97.38 67 ALA A CA 1
ATOM 499 C C . ALA A 1 67 ? 32.188 1.803 14.109 1 97.38 67 ALA A C 1
ATOM 501 O O . ALA A 1 67 ? 32.219 2.975 14.492 1 97.38 67 ALA A O 1
ATOM 502 N N . ASP A 1 68 ? 31.578 0.862 14.797 1 96.62 68 ASP A N 1
ATOM 503 C CA . ASP A 1 68 ? 31.016 0.967 16.141 1 96.62 68 ASP A CA 1
ATOM 504 C C . ASP A 1 68 ? 29.797 1.884 16.172 1 96.62 68 ASP A C 1
ATOM 506 O O . ASP A 1 68 ? 29.406 2.379 17.234 1 96.62 68 ASP A O 1
ATOM 510 N N . ARG A 1 69 ? 29.25 2.178 15.062 1 98.38 69 ARG A N 1
ATOM 511 C CA . ARG A 1 69 ? 28.047 2.982 14.961 1 98.38 69 ARG A CA 1
ATOM 512 C C . ARG A 1 69 ? 26.875 2.143 14.461 1 98.38 69 ARG A C 1
ATOM 514 O O . ARG A 1 69 ? 27.047 0.992 14.055 1 98.38 69 ARG A O 1
ATOM 521 N N . TYR A 1 70 ? 25.703 2.711 14.586 1 98.81 70 TYR A N 1
ATOM 522 C CA . TYR A 1 70 ? 24.5 2.078 14.07 1 98.81 70 TYR A CA 1
ATOM 523 C C . TYR A 1 70 ? 24.016 2.77 12.797 1 98.81 70 TYR A C 1
ATOM 525 O O . TYR A 1 70 ? 24.156 3.986 12.656 1 98.81 70 TYR A O 1
ATOM 533 N N . LEU A 1 71 ? 23.562 1.983 11.875 1 98.88 71 LEU A N 1
ATOM 534 C CA . LEU A 1 71 ? 22.953 2.477 10.648 1 98.88 71 LEU A CA 1
ATOM 535 C C . LEU A 1 71 ? 21.438 2.357 10.703 1 98.88 71 LEU A C 1
ATOM 537 O O . LEU A 1 71 ? 20.906 1.256 10.844 1 98.88 71 LEU A O 1
ATOM 541 N N . THR A 1 72 ? 20.703 3.451 10.664 1 98.88 72 THR A N 1
ATOM 542 C CA . THR A 1 72 ? 19.234 3.473 10.625 1 98.88 72 THR A CA 1
ATOM 543 C C . THR A 1 72 ? 18.734 4.176 9.367 1 98.88 72 THR A C 1
ATOM 545 O O . THR A 1 72 ? 19.469 4.961 8.758 1 98.88 72 THR A O 1
ATOM 548 N N . PRO A 1 73 ? 17.578 3.824 8.906 1 98.88 73 PRO A N 1
ATOM 549 C CA . PRO A 1 73 ? 17.031 4.574 7.77 1 98.88 73 PRO A CA 1
ATOM 550 C C . PRO A 1 73 ? 16.797 6.047 8.094 1 98.88 73 PRO A C 1
ATOM 552 O O . PRO A 1 73 ? 16.641 6.406 9.266 1 98.88 73 PRO A O 1
ATOM 555 N N . GLY A 1 74 ? 16.828 6.855 7.035 1 98.94 74 GLY A N 1
ATOM 556 C CA . GLY A 1 74 ? 16.359 8.219 7.211 1 98.94 74 GLY A CA 1
ATOM 557 C C . GLY A 1 74 ? 14.914 8.297 7.684 1 98.94 74 GLY A C 1
ATOM 558 O O . GLY A 1 74 ? 14.086 7.465 7.312 1 98.94 74 GLY A O 1
ATOM 559 N N . MET A 1 75 ? 14.609 9.266 8.469 1 98.94 75 MET A N 1
ATOM 560 C CA . MET A 1 75 ? 13.305 9.328 9.125 1 98.94 75 MET A CA 1
ATOM 561 C C . MET A 1 75 ? 12.289 10.062 8.25 1 98.94 75 MET A C 1
ATOM 563 O O . MET A 1 75 ? 12.672 10.867 7.395 1 98.94 75 MET A O 1
ATOM 567 N N . ILE A 1 76 ? 10.992 9.75 8.469 1 98.94 76 ILE A N 1
ATOM 568 C CA . ILE A 1 76 ? 9.883 10.242 7.664 1 98.94 76 ILE A CA 1
ATOM 569 C C . ILE A 1 76 ? 8.883 10.984 8.555 1 98.94 76 ILE A C 1
ATOM 571 O O . ILE A 1 76 ? 8.273 10.383 9.445 1 98.94 76 ILE A O 1
ATOM 575 N N . ASP A 1 77 ? 8.742 12.242 8.352 1 98.88 77 ASP A N 1
ATOM 576 C CA . ASP A 1 77 ? 7.641 12.992 8.961 1 98.88 77 ASP A CA 1
ATOM 577 C C . ASP A 1 77 ? 6.34 12.773 8.188 1 98.88 77 ASP A C 1
ATOM 579 O O . ASP A 1 77 ? 6.145 13.344 7.113 1 98.88 77 ASP A O 1
ATOM 583 N N . GLY A 1 78 ? 5.422 12.078 8.82 1 98.69 78 GLY A N 1
ATOM 584 C CA . GLY A 1 78 ? 4.277 11.539 8.102 1 98.69 78 GLY A CA 1
ATOM 585 C C . GLY A 1 78 ? 3.211 12.578 7.809 1 98.69 78 GLY A C 1
ATOM 586 O O . GLY A 1 78 ? 2.305 12.336 7.008 1 98.69 78 GLY A O 1
ATOM 587 N N . HIS A 1 79 ? 3.242 13.719 8.336 1 98.62 79 HIS A N 1
ATOM 588 C CA . HIS A 1 79 ? 2.273 14.789 8.141 1 98.62 79 HIS A CA 1
ATOM 589 C C . HIS A 1 79 ? 2.828 16.125 8.617 1 98.62 79 HIS A C 1
ATOM 591 O O . HIS A 1 79 ? 3.066 16.312 9.812 1 98.62 79 HIS A O 1
ATOM 597 N N . LEU A 1 80 ? 2.947 17.062 7.637 1 97.88 80 LEU A N 1
ATOM 598 C CA . LEU A 1 80 ? 3.582 18.328 7.992 1 97.88 80 LEU A CA 1
ATOM 599 C C . LEU A 1 80 ? 3.07 19.453 7.105 1 97.88 80 LEU A C 1
ATOM 601 O O . LEU A 1 80 ? 3.029 19.312 5.879 1 97.88 80 LEU A O 1
ATOM 605 N N . HIS A 1 81 ? 2.576 20.484 7.754 1 96.5 81 HIS A N 1
ATOM 606 C CA . HIS A 1 81 ? 2.375 21.75 7.074 1 96.5 81 HIS A CA 1
ATOM 607 C C . HIS A 1 81 ? 3.658 22.578 7.066 1 96.5 81 HIS A C 1
ATOM 609 O O . HIS A 1 81 ? 3.811 23.5 7.867 1 96.5 81 HIS A O 1
ATOM 615 N N . VAL A 1 82 ? 4.48 22.297 6.168 1 97.06 82 VAL A N 1
ATOM 616 C CA . VAL A 1 82 ? 5.84 22.828 6.168 1 97.06 82 VAL A CA 1
ATOM 617 C C . VAL A 1 82 ? 5.801 24.359 6.121 1 97.06 82 VAL A C 1
ATOM 619 O O . VAL A 1 82 ? 6.648 25.016 6.719 1 97.06 82 VAL A O 1
ATOM 622 N N . GLU A 1 83 ? 4.832 24.922 5.551 1 96.94 83 GLU A N 1
ATOM 623 C CA . GLU A 1 83 ? 4.707 26.359 5.387 1 96.94 83 GLU A CA 1
ATOM 624 C C . GLU A 1 83 ? 4.438 27.047 6.723 1 96.94 83 GLU A C 1
ATOM 626 O O . GLU A 1 83 ? 4.734 28.234 6.887 1 96.94 83 GLU A O 1
ATOM 631 N N . CYS A 1 84 ? 3.895 26.297 7.621 1 94.69 84 CYS A N 1
ATOM 632 C CA . CYS A 1 84 ? 3.639 26.844 8.945 1 94.69 84 CYS A CA 1
ATOM 633 C C . CYS A 1 84 ? 4.945 27.141 9.68 1 94.69 84 CYS A C 1
ATOM 635 O O . CYS A 1 84 ? 4.961 27.906 10.641 1 94.69 84 CYS A O 1
ATOM 637 N N . SER A 1 85 ? 6.008 26.594 9.258 1 96.75 85 SER A N 1
ATOM 638 C CA . SER A 1 85 ? 7.324 26.922 9.805 1 96.75 85 SER A CA 1
ATOM 639 C C . SER A 1 85 ? 7.812 28.281 9.305 1 96.75 85 SER A C 1
ATOM 641 O O . SER A 1 85 ? 8.789 28.812 9.836 1 96.75 85 SER A O 1
ATOM 643 N N . LYS A 1 86 ? 7.203 28.766 8.258 1 97.94 86 LYS A N 1
ATOM 644 C CA . LYS A 1 86 ? 7.527 30.016 7.59 1 97.94 86 LYS A CA 1
ATOM 645 C C . LYS A 1 86 ? 8.836 29.906 6.809 1 97.94 86 LYS A C 1
ATOM 647 O O . LYS A 1 86 ? 9.359 30.906 6.312 1 97.94 86 LYS A O 1
ATOM 652 N N . LEU A 1 87 ? 9.328 28.688 6.723 1 98.62 87 LEU A N 1
ATOM 653 C CA . LEU A 1 87 ? 10.531 28.406 5.941 1 98.62 87 LEU A CA 1
ATOM 654 C C . LEU A 1 87 ? 10.172 27.922 4.543 1 98.62 87 LEU A C 1
ATOM 656 O O . LEU A 1 87 ? 9.203 27.172 4.371 1 98.62 87 LEU A O 1
ATOM 660 N N . SER A 1 88 ? 10.977 28.359 3.543 1 98.44 88 SER A N 1
ATOM 661 C CA . SER A 1 88 ? 10.922 27.688 2.25 1 98.44 88 SER A CA 1
ATOM 662 C C . SER A 1 88 ? 11.391 26.234 2.359 1 98.44 88 SER A C 1
ATOM 664 O O . SER A 1 88 ? 11.898 25.828 3.402 1 98.44 88 SER A O 1
ATOM 666 N N . LEU A 1 89 ? 11.195 25.469 1.332 1 98.69 89 LEU A N 1
ATOM 667 C CA . LEU A 1 89 ? 11.609 24.078 1.387 1 98.69 89 LEU A CA 1
ATOM 668 C C . LEU A 1 89 ? 13.133 23.969 1.446 1 98.69 89 LEU A C 1
ATOM 670 O O . LEU A 1 89 ? 13.672 23.047 2.078 1 98.69 89 LEU A O 1
ATOM 674 N N . THR A 1 90 ? 13.844 24.859 0.796 1 98.69 90 THR A N 1
ATOM 675 C CA . THR A 1 90 ? 15.297 24.906 0.897 1 98.69 90 THR A CA 1
ATOM 676 C C . THR A 1 90 ? 15.734 25.156 2.338 1 98.69 90 THR A C 1
ATOM 678 O O . THR A 1 90 ? 16.578 24.438 2.867 1 98.69 90 THR A O 1
ATOM 681 N N . SER A 1 91 ? 15.141 26.156 2.947 1 98.62 91 SER A N 1
ATOM 682 C CA . SER A 1 91 ? 15.492 26.484 4.32 1 98.62 91 SER A CA 1
ATOM 683 C C . SER A 1 91 ? 15.047 25.406 5.293 1 98.62 91 SER A C 1
ATOM 685 O O . SER A 1 91 ? 15.75 25.109 6.262 1 98.62 91 SER A O 1
ATOM 687 N N . PHE A 1 92 ? 13.93 24.859 5.039 1 98.75 92 PHE A N 1
ATOM 688 C CA . PHE A 1 92 ? 13.445 23.781 5.898 1 98.75 92 PHE A CA 1
ATOM 689 C C . PHE A 1 92 ? 14.383 22.578 5.832 1 98.75 92 PHE A C 1
ATOM 691 O O . PHE A 1 92 ? 14.648 21.938 6.852 1 98.75 92 PHE A O 1
ATOM 698 N N . ALA A 1 93 ? 14.797 22.219 4.652 1 98.75 93 ALA A N 1
ATOM 699 C CA . ALA A 1 93 ? 15.766 21.141 4.48 1 98.75 93 ALA A CA 1
ATOM 700 C C . ALA A 1 93 ? 17 21.375 5.355 1 98.75 93 ALA A C 1
ATOM 702 O O . ALA A 1 93 ? 17.469 20.453 6.023 1 98.75 93 ALA A O 1
ATOM 703 N N . LYS A 1 94 ? 17.484 22.625 5.387 1 98.5 94 LYS A N 1
ATOM 704 C CA . LYS A 1 94 ? 18.641 22.953 6.211 1 98.5 94 LYS A CA 1
ATOM 705 C C . LYS A 1 94 ? 18.359 22.688 7.688 1 98.5 94 LYS A C 1
ATOM 707 O O . LYS A 1 94 ? 19.266 22.328 8.438 1 98.5 94 LYS A O 1
ATOM 712 N N . ALA A 1 95 ? 17.125 22.859 8.031 1 98.5 95 ALA A N 1
ATOM 713 C CA . ALA A 1 95 ? 16.75 22.75 9.438 1 98.5 95 ALA A CA 1
ATOM 714 C C . ALA A 1 95 ? 16.641 21.281 9.859 1 98.5 95 ALA A C 1
ATOM 716 O O . ALA A 1 95 ? 17.031 20.922 10.969 1 98.5 95 ALA A O 1
ATOM 717 N N . VAL A 1 96 ? 16.156 20.391 8.969 1 98.69 96 VAL A N 1
ATOM 718 C CA . VAL A 1 96 ? 15.719 19.094 9.484 1 98.69 96 VAL A CA 1
ATOM 719 C C . VAL A 1 96 ? 16.672 18 9.023 1 98.69 96 VAL A C 1
ATOM 721 O O . VAL A 1 96 ? 16.812 16.969 9.68 1 98.69 96 VAL A O 1
ATOM 724 N N . LEU A 1 97 ? 17.422 18.156 7.91 1 98.81 97 LEU A N 1
ATOM 725 C CA . LEU A 1 97 ? 18.328 17.109 7.41 1 98.81 97 LEU A CA 1
ATOM 726 C C . LEU A 1 97 ? 19.391 16.781 8.438 1 98.81 97 LEU A C 1
ATOM 728 O O . LEU A 1 97 ? 19.625 15.602 8.734 1 98.81 97 LEU A O 1
ATOM 732 N N . PRO A 1 98 ? 20.016 17.781 9.094 1 98.62 98 PRO A N 1
ATOM 733 C CA . PRO A 1 98 ? 21.031 17.453 10.086 1 98.62 98 PRO A CA 1
ATOM 734 C C . PRO A 1 98 ? 20.469 16.656 11.266 1 98.62 98 PRO A C 1
ATOM 736 O O . PRO A 1 98 ? 21.234 16.031 12.016 1 98.62 98 PRO A O 1
ATOM 739 N N . LEU A 1 99 ? 19.156 16.734 11.391 1 98.69 99 LEU A N 1
ATOM 740 C CA . LEU A 1 99 ? 18.5 16.062 12.508 1 98.69 99 LEU A CA 1
ATOM 741 C C . LEU A 1 99 ? 17.984 14.695 12.086 1 98.69 99 LEU A C 1
ATOM 743 O O . LEU A 1 99 ? 17.375 13.977 12.883 1 98.69 99 LEU A O 1
ATOM 747 N N . GLY A 1 100 ? 18.188 14.312 10.82 1 98.81 100 GLY A N 1
ATOM 748 C CA . GLY A 1 100 ? 17.938 12.945 10.391 1 98.81 100 GLY A CA 1
ATOM 749 C C . GLY A 1 100 ? 16.641 12.781 9.625 1 98.81 100 GLY A C 1
ATOM 750 O O . GLY A 1 100 ? 16.328 11.695 9.141 1 98.81 100 GLY A O 1
ATOM 751 N N . THR A 1 101 ? 15.812 13.82 9.516 1 98.88 101 THR A N 1
ATOM 752 C CA . THR A 1 101 ? 14.609 13.758 8.688 1 98.88 101 THR A CA 1
ATOM 753 C C . THR A 1 101 ? 14.969 13.891 7.207 1 98.88 101 THR A C 1
ATOM 755 O O . THR A 1 101 ? 15.453 14.938 6.773 1 98.88 101 THR A O 1
ATOM 758 N N . THR A 1 102 ? 14.727 12.844 6.445 1 98.88 102 THR A N 1
ATOM 759 C CA . THR A 1 102 ? 15.102 12.859 5.039 1 98.88 102 THR A CA 1
ATOM 760 C C . THR A 1 102 ? 13.859 12.883 4.148 1 98.88 102 THR A C 1
ATOM 762 O O . THR A 1 102 ? 13.961 13.125 2.943 1 98.88 102 THR A O 1
ATOM 765 N N . SER A 1 103 ? 12.688 12.633 4.734 1 98.81 103 SER A N 1
ATOM 766 C CA . SER A 1 103 ? 11.422 12.664 4.004 1 98.81 103 SER A CA 1
ATOM 767 C C . SER A 1 103 ? 10.328 13.328 4.824 1 98.81 103 SER A C 1
ATOM 769 O O . SER A 1 103 ? 10.242 13.133 6.035 1 98.81 103 SER A O 1
ATOM 771 N N . ILE A 1 104 ? 9.5 14.062 4.125 1 98.75 104 ILE A N 1
ATOM 772 C CA . ILE A 1 104 ? 8.312 14.617 4.758 1 98.75 104 ILE A CA 1
ATOM 773 C C . ILE A 1 104 ? 7.102 14.406 3.854 1 98.75 104 ILE A C 1
ATOM 775 O O . ILE A 1 104 ? 7.238 14.312 2.633 1 98.75 104 ILE A O 1
ATOM 779 N N . VAL A 1 105 ? 5.93 14.281 4.461 1 98.75 105 VAL A N 1
ATOM 780 C CA . VAL A 1 105 ? 4.648 14.281 3.762 1 98.75 105 VAL A CA 1
ATOM 781 C C . VAL A 1 105 ? 3.924 15.602 4.004 1 98.75 105 VAL A C 1
ATOM 783 O O . VAL A 1 105 ? 3.631 15.953 5.148 1 98.75 105 VAL A O 1
ATOM 786 N N . SER A 1 106 ? 3.693 16.297 2.943 1 98.62 106 SER A N 1
ATOM 787 C CA . SER A 1 106 ? 3.059 17.609 3.047 1 98.62 106 SER A CA 1
ATOM 788 C C . SER A 1 106 ? 2.021 17.812 1.947 1 98.62 106 SER A C 1
ATOM 790 O O . SER A 1 106 ? 2.164 17.266 0.848 1 98.62 106 SER A O 1
ATOM 792 N N . GLY A 1 107 ? 1.029 18.578 2.297 1 98.25 107 GLY A N 1
ATOM 793 C CA . GLY A 1 107 ? 0.026 18.922 1.301 1 98.25 107 GLY A CA 1
ATOM 794 C C . GLY A 1 107 ? 0.343 20.188 0.541 1 98.25 107 GLY A C 1
ATOM 795 O O . GLY A 1 107 ? -0.246 20.453 -0.509 1 98.25 107 GLY A O 1
ATOM 796 N N . LEU A 1 108 ? 1.263 20.938 1.042 1 98.56 108 LEU A N 1
ATOM 797 C CA . LEU A 1 108 ? 1.542 22.266 0.502 1 98.56 108 LEU A CA 1
ATOM 798 C C . LEU A 1 108 ? 0.253 23.047 0.314 1 98.56 108 LEU A C 1
ATOM 800 O O . LEU A 1 108 ? 0.099 23.766 -0.677 1 98.56 108 LEU A O 1
ATOM 804 N N . ASP A 1 109 ? -0.625 22.797 1.222 1 97.94 109 ASP A N 1
ATOM 805 C CA . ASP A 1 109 ? -1.969 23.359 1.129 1 97.94 109 ASP A CA 1
ATOM 806 C C . ASP A 1 109 ? -1.941 24.875 1.302 1 97.94 109 ASP A C 1
ATOM 808 O O . ASP A 1 109 ? -2.734 25.594 0.686 1 97.94 109 ASP A O 1
ATOM 812 N N . GLN A 1 110 ? -0.986 25.422 2.039 1 97.44 110 GLN A N 1
ATOM 813 C CA . GLN A 1 110 ? -0.939 26.859 2.277 1 97.44 110 GLN A CA 1
ATOM 814 C C . GLN A 1 110 ? -0.492 27.609 1.026 1 97.44 110 GLN A C 1
ATOM 816 O O . GLN A 1 110 ? -1.006 28.688 0.727 1 97.44 110 GLN A O 1
ATOM 821 N N . ILE A 1 111 ? 0.465 27 0.336 1 98.12 111 ILE A N 1
ATOM 822 C CA . ILE A 1 111 ? 0.915 27.672 -0.877 1 98.12 111 ILE A CA 1
ATOM 823 C C . ILE A 1 111 ? -0.117 27.484 -1.986 1 98.12 111 ILE A C 1
ATOM 825 O O . ILE A 1 111 ? -0.265 28.344 -2.859 1 98.12 111 ILE A O 1
ATOM 829 N N . ILE A 1 112 ? -0.839 26.406 -1.949 1 98.31 112 ILE A N 1
ATOM 830 C CA . ILE A 1 112 ? -1.872 26.141 -2.945 1 98.31 112 ILE A CA 1
ATOM 831 C C . ILE A 1 112 ? -2.992 27.172 -2.814 1 98.31 112 ILE A C 1
ATOM 833 O O . ILE A 1 112 ? -3.5 27.672 -3.818 1 98.31 112 ILE A O 1
ATOM 837 N N . VAL A 1 113 ? -3.404 27.547 -1.613 1 97.5 113 VAL A N 1
ATOM 838 C CA . VAL A 1 113 ? -4.477 28.516 -1.463 1 97.5 113 VAL A CA 1
ATOM 839 C C . VAL A 1 113 ? -4.016 29.875 -1.985 1 97.5 113 VAL A C 1
ATOM 841 O O . VAL A 1 113 ? -4.836 30.719 -2.354 1 97.5 113 VAL A O 1
ATOM 844 N N . VAL A 1 114 ? -2.713 30.047 -2.076 1 97.81 114 VAL A N 1
ATOM 845 C CA . VAL A 1 114 ? -2.162 31.312 -2.553 1 97.81 114 VAL A CA 1
ATOM 846 C C . VAL A 1 114 ? -2.07 31.297 -4.078 1 97.81 114 VAL A C 1
ATOM 848 O O . VAL A 1 114 ? -2.586 32.188 -4.746 1 97.81 114 VAL A O 1
ATOM 851 N N . GLY A 1 115 ? -1.418 30.219 -4.555 1 97.56 115 GLY A N 1
ATOM 852 C CA . GLY A 1 115 ? -1.051 30.266 -5.961 1 97.56 115 GLY A CA 1
ATOM 853 C C . GLY A 1 115 ? -1.506 29.047 -6.742 1 97.56 115 GLY A C 1
ATOM 854 O O . GLY A 1 115 ? -1.142 28.891 -7.906 1 97.56 115 GLY A O 1
ATOM 855 N N . GLY A 1 116 ? -2.162 28.203 -6.199 1 97.88 116 GLY A N 1
ATOM 856 C CA . GLY A 1 116 ? -2.701 27.047 -6.895 1 97.88 116 GLY A CA 1
ATOM 857 C C . GLY A 1 116 ? -1.674 25.953 -7.121 1 97.88 116 GLY A C 1
ATOM 858 O O . GLY A 1 116 ? -0.585 25.984 -6.543 1 97.88 116 GLY A O 1
ATOM 859 N N . PRO A 1 117 ? -2.072 24.984 -7.941 1 98.12 117 PRO A N 1
ATOM 860 C CA . PRO A 1 117 ? -1.186 23.859 -8.234 1 98.12 117 PRO A CA 1
ATOM 861 C C . PRO A 1 117 ? 0.145 24.297 -8.844 1 98.12 117 PRO A C 1
ATOM 863 O O . PRO A 1 117 ? 1.171 23.656 -8.625 1 98.12 117 PRO A O 1
ATOM 866 N N . ASP A 1 118 ? 0.15 25.422 -9.57 1 97.88 118 ASP A N 1
ATOM 867 C CA . ASP A 1 118 ? 1.397 25.922 -10.141 1 97.88 118 ASP A CA 1
ATOM 868 C C . ASP A 1 118 ? 2.393 26.281 -9.039 1 97.88 118 ASP A C 1
ATOM 870 O O . ASP A 1 118 ? 3.59 26.031 -9.164 1 97.88 118 ASP A O 1
ATOM 874 N N . ALA A 1 119 ? 1.892 26.891 -8.008 1 98.31 119 ALA A N 1
ATOM 875 C CA . ALA A 1 119 ? 2.748 27.234 -6.879 1 98.31 119 ALA A CA 1
ATOM 876 C C . ALA A 1 119 ? 3.27 25.984 -6.184 1 98.31 119 ALA A C 1
ATOM 878 O O . ALA A 1 119 ? 4.438 25.922 -5.801 1 98.31 119 ALA A O 1
ATOM 879 N N . ALA A 1 120 ? 2.426 25 -6.035 1 98.44 120 ALA A N 1
ATOM 880 C CA . ALA A 1 120 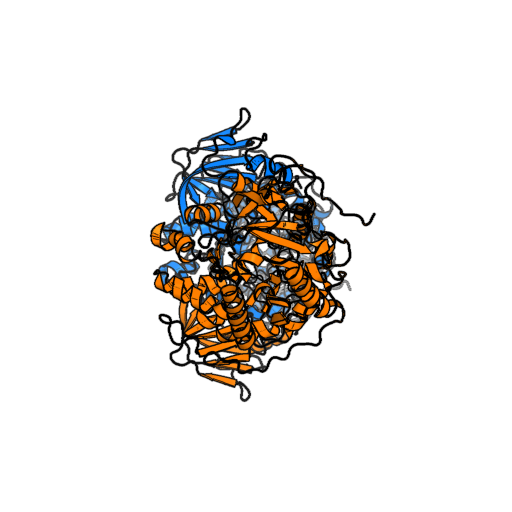? 2.859 23.719 -5.469 1 98.44 120 ALA A CA 1
ATOM 881 C C . ALA A 1 120 ? 3.957 23.078 -6.32 1 98.44 120 ALA A C 1
ATOM 883 O O . ALA A 1 120 ? 4.934 22.562 -5.789 1 98.44 120 ALA A O 1
ATOM 884 N N . ARG A 1 121 ? 3.771 23.156 -7.625 1 98.31 121 ARG A N 1
ATOM 885 C CA . ARG A 1 121 ? 4.773 22.625 -8.539 1 98.31 121 ARG A CA 1
ATOM 886 C C . ARG A 1 121 ? 6.113 23.328 -8.359 1 98.31 121 ARG A C 1
ATOM 888 O O . ARG A 1 121 ? 7.164 22.672 -8.352 1 98.31 121 ARG A O 1
ATOM 895 N N . GLU A 1 122 ? 6.086 24.641 -8.18 1 98.25 122 GLU A N 1
ATOM 896 C CA . GLU A 1 122 ? 7.312 25.391 -7.941 1 98.25 122 GLU A CA 1
ATOM 897 C C . GLU A 1 122 ? 8.016 24.906 -6.676 1 98.25 122 GLU A C 1
ATOM 899 O O . GLU A 1 122 ? 9.242 24.781 -6.652 1 98.25 122 GLU A O 1
ATOM 904 N N . PHE A 1 123 ? 7.293 24.625 -5.668 1 98.62 123 PHE A N 1
ATOM 905 C CA . PHE A 1 123 ? 7.855 24.141 -4.41 1 98.62 123 PHE A CA 1
ATOM 906 C C . PHE A 1 123 ? 8.422 22.734 -4.566 1 98.62 123 PHE A C 1
ATOM 908 O O . PHE A 1 123 ? 9.508 22.438 -4.07 1 98.62 123 PHE A O 1
ATOM 915 N N . LEU A 1 124 ? 7.672 21.906 -5.266 1 98.56 124 LEU A N 1
ATOM 916 C CA . LEU A 1 124 ? 8.141 20.547 -5.48 1 98.56 124 LEU A CA 1
ATOM 917 C C . LEU A 1 124 ? 9.398 20.531 -6.344 1 98.56 124 LEU A C 1
ATOM 919 O O . LEU A 1 124 ? 10.297 19.703 -6.121 1 98.56 124 LEU A O 1
ATOM 923 N N . ASP A 1 125 ? 9.477 21.406 -7.297 1 98.12 125 ASP A N 1
ATOM 924 C CA . ASP A 1 125 ? 10.688 21.531 -8.102 1 98.12 125 ASP A CA 1
ATOM 925 C C . ASP A 1 125 ? 11.852 22.047 -7.262 1 98.12 125 ASP A C 1
ATOM 927 O O . ASP A 1 125 ? 13 21.641 -7.469 1 98.12 125 ASP A O 1
ATOM 931 N N . GLU A 1 126 ? 11.562 22.922 -6.312 1 98.25 126 GLU A N 1
ATOM 932 C CA . GLU A 1 126 ? 12.57 23.453 -5.398 1 98.25 126 GLU A CA 1
ATOM 933 C C . GLU A 1 126 ? 13.211 22.328 -4.582 1 98.25 126 GLU A C 1
ATOM 935 O O . GLU A 1 126 ? 14.438 22.234 -4.512 1 98.25 126 GLU A O 1
ATOM 940 N N . VAL A 1 127 ? 12.406 21.484 -4.023 1 97.38 127 VAL A N 1
ATOM 941 C CA . VAL A 1 127 ? 12.93 20.5 -3.086 1 97.38 127 VAL A CA 1
ATOM 942 C C . VAL A 1 127 ? 13.734 19.438 -3.84 1 97.38 127 VAL A C 1
ATOM 944 O O . VAL A 1 127 ? 14.648 18.844 -3.283 1 97.38 127 VAL A O 1
ATOM 947 N N . ARG A 1 128 ? 13.438 19.312 -5.117 1 95.5 128 ARG A N 1
ATOM 948 C CA . ARG A 1 128 ? 14.18 18.359 -5.938 1 95.5 128 ARG A CA 1
ATOM 949 C C . ARG A 1 128 ? 15.656 18.75 -6.02 1 95.5 128 ARG A C 1
ATOM 951 O O . ARG A 1 128 ? 16.5 17.906 -6.336 1 95.5 128 ARG A O 1
ATOM 958 N N . GLN A 1 129 ? 15.922 19.953 -5.691 1 95.88 129 GLN A N 1
ATOM 959 C CA . GLN A 1 129 ? 17.297 20.422 -5.719 1 95.88 129 GLN A CA 1
ATOM 960 C C . GLN A 1 129 ? 17.969 20.25 -4.359 1 95.88 129 GLN A C 1
ATOM 962 O O . GLN A 1 129 ? 19.094 20.703 -4.156 1 95.88 129 GLN A O 1
ATOM 967 N N . THR A 1 130 ? 17.328 19.672 -3.465 1 97.56 130 THR A N 1
ATOM 968 C CA . THR A 1 130 ? 17.844 19.375 -2.133 1 97.56 130 THR A CA 1
ATOM 969 C C . THR A 1 130 ? 17.812 17.875 -1.873 1 97.56 130 THR A C 1
ATOM 971 O O . THR A 1 130 ? 17.172 17.109 -2.607 1 97.56 130 THR A O 1
ATOM 974 N N . PRO A 1 131 ? 18.562 17.422 -0.796 1 97.88 131 PRO A N 1
ATOM 975 C CA . PRO A 1 131 ? 18.5 16 -0.445 1 97.88 131 PRO A CA 1
ATOM 976 C C . PRO A 1 131 ? 17.203 15.625 0.263 1 97.88 131 PRO A C 1
ATOM 978 O O . PRO A 1 131 ? 16.922 14.438 0.466 1 97.88 131 PRO A O 1
ATOM 981 N N . LEU A 1 132 ? 16.391 16.609 0.654 1 98.56 132 LEU A N 1
ATOM 982 C CA . LEU A 1 132 ? 15.109 16.344 1.304 1 98.56 132 LEU A CA 1
ATOM 983 C C . LEU A 1 132 ? 14.062 15.914 0.285 1 98.56 132 LEU A C 1
ATOM 985 O O . LEU A 1 132 ? 13.977 16.469 -0.808 1 98.56 132 LEU A O 1
ATOM 989 N N . LYS A 1 133 ? 13.328 14.898 0.655 1 98.5 133 LYS A N 1
ATOM 990 C CA . LYS A 1 133 ? 12.219 14.453 -0.187 1 98.5 133 LYS A CA 1
ATOM 991 C C . LYS A 1 133 ? 10.883 14.953 0.357 1 98.5 133 LYS A C 1
ATOM 993 O O . LYS A 1 133 ? 10.664 14.945 1.569 1 98.5 133 LYS A O 1
ATOM 998 N N . VAL A 1 134 ? 10.078 15.375 -0.552 1 98.62 134 VAL A N 1
ATOM 999 C CA . VAL A 1 134 ? 8.695 15.695 -0.213 1 98.62 134 VAL A CA 1
ATOM 1000 C C . VAL A 1 134 ? 7.75 14.742 -0.939 1 98.62 134 VAL A C 1
ATOM 1002 O O . VAL A 1 134 ? 7.734 14.688 -2.172 1 98.62 134 VAL A O 1
ATOM 1005 N N . PHE A 1 135 ? 7.098 13.938 -0.201 1 98.75 135 PHE A N 1
ATOM 1006 C CA . PHE A 1 135 ? 5.926 13.219 -0.693 1 98.75 135 PHE A CA 1
ATOM 1007 C C . PHE A 1 135 ? 4.668 14.062 -0.522 1 98.75 135 PHE A C 1
ATOM 1009 O O . PHE A 1 135 ? 4.336 14.477 0.592 1 98.75 135 PHE A O 1
ATOM 1016 N N . TRP A 1 136 ? 4.035 14.297 -1.621 1 98.75 136 TRP A N 1
ATOM 1017 C CA . TRP A 1 136 ? 2.961 15.281 -1.643 1 98.75 136 TRP A CA 1
ATOM 1018 C C . TRP A 1 136 ? 1.603 14.609 -1.462 1 98.75 136 TRP A C 1
ATOM 1020 O O . TRP A 1 136 ? 1.26 13.688 -2.197 1 98.75 136 TRP A O 1
ATOM 1030 N N . GLY A 1 137 ? 0.881 14.969 -0.399 1 98.56 137 GLY A N 1
ATOM 1031 C CA . GLY A 1 137 ? -0.53 14.633 -0.281 1 98.56 137 GLY A CA 1
ATOM 1032 C C . GLY A 1 137 ? -1.443 15.695 -0.861 1 98.56 137 GLY A C 1
ATOM 1033 O O . GLY A 1 137 ? -1.478 16.828 -0.372 1 98.56 137 GLY A O 1
ATOM 1034 N N . ALA A 1 138 ? -2.205 15.359 -1.882 1 98.69 138 ALA A N 1
ATOM 1035 C CA . ALA A 1 138 ? -3.156 16.328 -2.434 1 98.69 138 ALA A CA 1
ATOM 1036 C C . ALA A 1 138 ? -4.23 16.688 -1.411 1 98.69 138 ALA A C 1
ATOM 1038 O O . ALA A 1 138 ? -4.953 15.805 -0.929 1 98.69 138 ALA A O 1
ATOM 1039 N N . PRO A 1 139 ? -4.285 17.922 -1.102 1 98.25 139 PRO A N 1
ATOM 1040 C CA . PRO A 1 139 ? -5.32 18.281 -0.128 1 98.25 139 PRO A CA 1
ATOM 1041 C C . PRO A 1 139 ? -6.723 17.875 -0.586 1 98.25 139 PRO A C 1
ATOM 1043 O O . PRO A 1 139 ? -7.047 18.016 -1.769 1 98.25 139 PRO A O 1
ATOM 1046 N N . CYS A 1 140 ? -7.535 17.406 0.369 1 97.81 140 CYS A N 1
ATOM 1047 C CA . CYS A 1 140 ? -8.875 16.984 -0.019 1 97.81 140 CYS A CA 1
ATOM 1048 C C . CYS A 1 140 ? -9.648 18.141 -0.649 1 97.81 140 CYS A C 1
ATOM 1050 O O . CYS A 1 140 ? -10.383 17.938 -1.621 1 97.81 140 CYS A O 1
ATOM 1052 N N . LYS A 1 141 ? -9.445 19.297 -0.058 1 96.06 141 LYS A N 1
ATOM 1053 C CA . LYS A 1 141 ? -9.875 20.594 -0.572 1 96.06 141 LYS A CA 1
ATOM 1054 C C . LYS A 1 141 ? -9.156 21.734 0.148 1 96.06 141 LYS A C 1
ATOM 1056 O O . LYS A 1 141 ? -8.57 21.531 1.214 1 96.06 141 LYS A O 1
ATOM 1061 N N . THR A 1 142 ? -9.055 22.906 -0.425 1 93.56 142 THR A N 1
ATOM 1062 C CA . THR A 1 142 ? -8.562 24.078 0.288 1 93.56 142 THR A CA 1
ATOM 1063 C C . THR A 1 142 ? -9.398 25.312 -0.056 1 93.56 142 THR A C 1
ATOM 1065 O O . THR A 1 142 ? -9.875 25.438 -1.183 1 93.56 142 THR A O 1
ATOM 1068 N N . PRO A 1 143 ? -9.688 26.172 0.749 1 94.88 143 PRO A N 1
ATOM 1069 C CA . PRO A 1 143 ? -9.344 26.078 2.168 1 94.88 143 PRO A CA 1
ATOM 1070 C C . PRO A 1 143 ? -10.219 25.078 2.924 1 94.88 143 PRO A C 1
ATOM 1072 O O . PRO A 1 143 ? -11.203 24.578 2.375 1 94.88 143 PRO A O 1
ATOM 1075 N N . TYR A 1 144 ? -9.82 24.781 4.125 1 93.5 144 TYR A N 1
ATOM 1076 C CA . TYR A 1 144 ? -10.586 23.844 4.934 1 93.5 144 TYR A CA 1
ATOM 1077 C C . TYR A 1 144 ? -11.664 24.562 5.738 1 93.5 144 TYR A C 1
ATOM 1079 O O . TYR A 1 144 ? -12.43 23.938 6.469 1 93.5 144 TYR A O 1
ATOM 1087 N N . THR A 1 145 ? -11.766 25.859 5.562 1 92.12 145 THR A N 1
ATOM 1088 C CA . THR A 1 145 ? -12.688 26.656 6.359 1 92.12 145 THR A CA 1
ATOM 1089 C C . THR A 1 145 ? -14.133 26.375 5.969 1 92.12 145 THR A C 1
ATOM 1091 O O . THR A 1 145 ? -14.438 26.203 4.785 1 92.12 145 THR A O 1
ATOM 1094 N N . MET A 1 146 ? -14.93 26.391 7.008 1 87.56 146 MET A N 1
ATOM 1095 C CA . MET A 1 146 ? -16.375 26.266 6.859 1 87.56 146 MET A CA 1
ATOM 1096 C C . MET A 1 146 ? -17.094 27.359 7.648 1 87.56 146 MET A C 1
ATOM 1098 O O . MET A 1 146 ? -17.031 27.391 8.883 1 87.56 146 MET A O 1
ATOM 1102 N N . PRO A 1 147 ? -17.859 28.219 6.965 1 91.56 147 PRO A N 1
ATOM 1103 C CA . PRO A 1 147 ? -18.031 28.359 5.516 1 91.56 147 PRO A CA 1
ATOM 1104 C C . PRO A 1 147 ? -16.719 28.688 4.797 1 91.56 147 PRO A C 1
ATOM 1106 O O . PRO A 1 147 ? -15.758 29.125 5.43 1 91.56 147 PRO A O 1
ATOM 1109 N N . ARG A 1 148 ? -16.75 28.516 3.564 1 93.62 148 ARG A N 1
ATOM 1110 C CA . ARG A 1 148 ? -15.531 28.672 2.773 1 93.62 148 ARG A CA 1
ATOM 1111 C C . ARG A 1 148 ? -15.102 30.141 2.721 1 93.62 148 ARG A C 1
ATOM 1113 O O . ARG A 1 148 ? -15.859 31 2.254 1 93.62 148 ARG A O 1
ATOM 1120 N N . SER A 1 149 ? -13.953 30.422 3.17 1 96.06 149 SER A N 1
ATOM 1121 C CA . SER A 1 149 ? -13.367 31.75 3.1 1 96.06 149 SER A CA 1
ATOM 1122 C C . SER A 1 149 ? -12.781 32.031 1.72 1 96.06 149 SER A C 1
ATOM 1124 O O . SER A 1 149 ? -12.742 31.141 0.868 1 96.06 149 SER A O 1
ATOM 1126 N N . THR A 1 150 ? -12.422 33.312 1.53 1 97 150 THR A N 1
ATOM 1127 C CA . THR A 1 150 ? -11.852 33.688 0.249 1 97 150 THR A CA 1
ATOM 1128 C C . THR A 1 150 ? -10.375 33.344 0.17 1 97 150 THR A C 1
ATOM 1130 O O . THR A 1 150 ? -9.609 33.594 1.099 1 97 150 THR A O 1
ATOM 1133 N N . VAL A 1 151 ? -9.992 32.688 -0.96 1 97.62 151 VAL A N 1
ATOM 1134 C CA . VAL A 1 151 ? -8.602 32.281 -1.14 1 97.62 151 VAL A CA 1
ATOM 1135 C C . VAL A 1 151 ? -8.148 32.625 -2.559 1 97.62 151 VAL A C 1
ATOM 1137 O O . VAL A 1 151 ? -8.961 33 -3.402 1 97.62 151 VAL A O 1
ATOM 1140 N N . GLY A 1 152 ? -6.871 32.531 -2.707 1 97.62 152 GLY A N 1
ATOM 1141 C CA . GLY A 1 152 ? -6.332 32.688 -4.047 1 97.62 152 GLY A CA 1
ATOM 1142 C C . GLY A 1 152 ? -6.746 31.594 -5.004 1 97.62 152 GLY A C 1
ATOM 1143 O O . GLY A 1 152 ? -7.16 31.875 -6.129 1 97.62 152 GLY A O 1
ATOM 1144 N N . HIS A 1 153 ? -6.715 30.438 -4.527 1 97.62 153 HIS A N 1
ATOM 1145 C CA . HIS A 1 153 ? -7.098 29.281 -5.348 1 97.62 153 HIS A CA 1
ATOM 1146 C C . HIS A 1 153 ? -7.887 28.266 -4.535 1 97.62 153 HIS A C 1
ATOM 1148 O O . HIS A 1 153 ? -7.445 27.844 -3.463 1 97.62 153 HIS A O 1
ATOM 1154 N N . TYR A 1 154 ? -9.008 27.891 -5.043 1 97.38 154 TYR A N 1
ATOM 1155 C CA . TYR A 1 154 ? -9.797 26.781 -4.508 1 97.38 154 TYR A CA 1
ATOM 1156 C C . TYR A 1 154 ? -9.367 25.453 -5.133 1 97.38 154 TYR A C 1
ATOM 1158 O O . TYR A 1 154 ? -9.477 25.281 -6.348 1 97.38 154 TYR A O 1
ATOM 1166 N N . PHE A 1 155 ? -8.844 24.562 -4.344 1 98.12 155 PHE A N 1
ATOM 1167 C CA . PHE A 1 155 ? -8.422 23.266 -4.832 1 98.12 155 PHE A CA 1
ATOM 1168 C C . PHE A 1 155 ? -9.617 22.328 -4.973 1 98.12 155 PHE A C 1
ATOM 1170 O O . PHE A 1 155 ? -10.109 21.797 -3.979 1 98.12 155 PHE A O 1
ATOM 1177 N N . SER A 1 156 ? -10.023 22.016 -6.188 1 97.44 156 SER A N 1
ATOM 1178 C CA . SER A 1 156 ? -11.273 21.344 -6.527 1 97.44 156 SER A CA 1
ATOM 1179 C C . SER A 1 156 ? -11.016 19.953 -7.098 1 97.44 156 SER A C 1
ATOM 1181 O O . SER A 1 156 ? -9.859 19.562 -7.289 1 97.44 156 SER A O 1
ATOM 1183 N N . PRO A 1 157 ? -12.086 19.188 -7.352 1 98.06 157 PRO A N 1
ATOM 1184 C CA . PRO A 1 157 ? -11.93 17.891 -8.016 1 98.06 157 PRO A CA 1
ATOM 1185 C C . PRO A 1 157 ? -11.188 17.984 -9.344 1 98.06 157 PRO A C 1
ATOM 1187 O O . PRO A 1 157 ? -10.469 17.062 -9.719 1 98.06 157 PRO A O 1
ATOM 1190 N N . LYS A 1 158 ? -11.398 19.094 -10.031 1 98.38 158 LYS A N 1
ATOM 1191 C CA . LYS A 1 158 ? -10.648 19.297 -11.266 1 98.38 158 LYS A CA 1
ATOM 1192 C C . LYS A 1 158 ? -9.141 19.281 -11.008 1 98.38 158 LYS A C 1
ATOM 1194 O O . LYS A 1 158 ? -8.375 18.719 -11.789 1 98.38 158 LYS A O 1
ATOM 1199 N N . ASP A 1 159 ? -8.734 19.938 -9.938 1 98.69 159 ASP A N 1
ATOM 1200 C CA . ASP A 1 159 ? -7.324 19.953 -9.57 1 98.69 159 ASP A CA 1
ATOM 1201 C C . ASP A 1 159 ? -6.816 18.547 -9.258 1 98.69 159 ASP A C 1
ATOM 1203 O O . ASP A 1 159 ? -5.684 18.203 -9.594 1 98.69 159 ASP A O 1
ATOM 1207 N N . HIS A 1 160 ? -7.625 17.734 -8.625 1 98.69 160 HIS A N 1
ATOM 1208 C CA . HIS A 1 160 ? -7.273 16.344 -8.375 1 98.69 160 HIS A CA 1
ATOM 1209 C C . HIS A 1 160 ? -7.031 15.594 -9.68 1 98.69 160 HIS A C 1
ATOM 1211 O O . HIS A 1 160 ? -6.043 14.867 -9.805 1 98.69 160 HIS A O 1
ATOM 1217 N N . ARG A 1 161 ? -7.902 15.734 -10.617 1 98.44 161 ARG A N 1
ATOM 1218 C CA . ARG A 1 161 ? -7.746 15.078 -11.906 1 98.44 161 ARG A CA 1
ATOM 1219 C C . ARG A 1 161 ? -6.461 15.523 -12.594 1 98.44 161 ARG A C 1
ATOM 1221 O O . ARG A 1 161 ? -5.793 14.719 -13.25 1 98.44 161 ARG A O 1
ATOM 1228 N N . ASP A 1 162 ? -6.098 16.766 -12.359 1 98.31 162 ASP A N 1
ATOM 1229 C CA . ASP A 1 162 ? -4.984 17.375 -13.094 1 98.31 162 ASP A CA 1
ATOM 1230 C C . ASP A 1 162 ? -3.648 17.047 -12.43 1 98.31 162 ASP A C 1
ATOM 1232 O O . ASP A 1 162 ? -2.596 17.141 -13.062 1 98.31 162 ASP A O 1
ATOM 1236 N N . THR A 1 163 ? -3.682 16.609 -11.156 1 98.5 163 THR A N 1
ATOM 1237 C CA . THR A 1 163 ? -2.402 16.594 -10.453 1 98.5 163 THR A CA 1
ATOM 1238 C C . THR A 1 163 ? -2.098 15.203 -9.914 1 98.5 163 THR A C 1
ATOM 1240 O O . THR A 1 163 ? -0.959 14.914 -9.547 1 98.5 163 THR A O 1
ATOM 1243 N N . HIS A 1 164 ? -2.994 14.289 -9.883 1 98.06 164 HIS A N 1
ATOM 1244 C CA . HIS A 1 164 ? -2.785 13 -9.242 1 98.06 164 HIS A CA 1
ATOM 1245 C C . HIS A 1 164 ? -1.721 12.188 -9.969 1 98.06 164 HIS A C 1
ATOM 1247 O O . HIS A 1 164 ? -1.144 11.258 -9.398 1 98.06 164 HIS A O 1
ATOM 1253 N N . HIS A 1 165 ? -1.449 12.492 -11.188 1 96.25 165 HIS A N 1
ATOM 1254 C CA . HIS A 1 165 ? -0.445 11.758 -11.953 1 96.25 165 HIS A CA 1
ATOM 1255 C C . HIS A 1 165 ? 0.966 12.18 -11.555 1 96.25 165 HIS A C 1
ATOM 1257 O O . HIS A 1 165 ? 1.942 11.523 -11.922 1 96.25 165 HIS A O 1
ATOM 1263 N N . TRP A 1 166 ? 1.106 13.32 -10.766 1 97.38 166 TRP A N 1
ATOM 1264 C CA . TRP A 1 166 ? 2.434 13.719 -10.305 1 97.38 166 TRP A CA 1
ATOM 1265 C C . TRP A 1 166 ? 3.09 12.602 -9.508 1 97.38 166 TRP A C 1
ATOM 1267 O O . TRP A 1 166 ? 2.463 12.008 -8.625 1 97.38 166 TRP A O 1
ATOM 1277 N N . PRO A 1 167 ? 4.402 12.312 -9.773 1 94.81 167 PRO A N 1
ATOM 1278 C CA . PRO A 1 167 ? 5.051 11.188 -9.094 1 94.81 167 PRO A CA 1
ATOM 1279 C C . PRO A 1 167 ? 5.16 11.398 -7.582 1 94.81 167 PRO A C 1
ATOM 1281 O O . PRO A 1 167 ? 5.273 10.43 -6.832 1 94.81 167 PRO A O 1
ATOM 1284 N N . GLU A 1 168 ? 5.031 12.672 -7.156 1 97.56 168 GLU A N 1
ATOM 1285 C CA . GLU A 1 168 ? 5.145 12.984 -5.734 1 97.56 168 GLU A CA 1
ATOM 1286 C C . GLU A 1 168 ? 3.836 12.703 -5.004 1 97.56 168 GLU A C 1
ATOM 1288 O O . GLU A 1 168 ? 3.805 12.656 -3.771 1 97.56 168 GLU A O 1
ATOM 1293 N N . CYS A 1 169 ? 2.748 12.586 -5.703 1 98.5 169 CYS A N 1
ATOM 1294 C CA . CYS A 1 169 ? 1.437 12.469 -5.074 1 98.5 169 CYS A CA 1
ATOM 1295 C C . CYS A 1 169 ? 1.272 11.109 -4.406 1 98.5 169 CYS A C 1
ATOM 1297 O O . CYS A 1 169 ? 1.405 10.07 -5.059 1 98.5 169 CYS A O 1
ATOM 1299 N N . VAL A 1 170 ? 0.904 11.109 -3.096 1 98.31 170 VAL A N 1
ATOM 1300 C CA . VAL A 1 170 ? 0.903 9.836 -2.383 1 98.31 170 VAL A CA 1
ATOM 1301 C C . VAL A 1 170 ? -0.456 9.617 -1.721 1 98.31 170 VAL A C 1
ATOM 1303 O O . VAL A 1 170 ? -0.668 8.609 -1.048 1 98.31 170 VAL A O 1
ATOM 1306 N N . GLY A 1 171 ? -1.407 10.562 -1.876 1 98.5 171 GLY A N 1
ATOM 1307 C CA . GLY A 1 171 ? -2.715 10.344 -1.278 1 98.5 171 GLY A CA 1
ATOM 1308 C C . GLY A 1 171 ? -3.574 11.594 -1.247 1 98.5 171 GLY A C 1
ATOM 1309 O O . GLY A 1 171 ? -3.135 12.664 -1.664 1 98.5 171 GLY A O 1
ATOM 1310 N N . ILE A 1 172 ? -4.875 11.414 -0.853 1 98.56 172 ILE A N 1
ATOM 1311 C CA . ILE A 1 172 ? -5.766 12.516 -0.495 1 98.56 172 ILE A CA 1
ATOM 1312 C C . ILE A 1 172 ? -5.512 12.93 0.952 1 98.56 172 ILE A C 1
ATOM 1314 O O . ILE A 1 172 ? -5.762 12.156 1.88 1 98.56 172 ILE A O 1
ATOM 1318 N N . TRP A 1 173 ? -5.094 14.102 1.076 1 97.88 173 TRP A N 1
ATOM 1319 C CA . TRP A 1 173 ? -4.449 14.547 2.307 1 97.88 173 TRP A CA 1
ATOM 1320 C C . TRP A 1 173 ? -5.379 15.445 3.111 1 97.88 173 TRP A C 1
ATOM 1322 O O . TRP A 1 173 ? -6.234 16.125 2.547 1 97.88 173 TRP A O 1
ATOM 1332 N N . GLU A 1 174 ? -5.25 15.383 4.449 1 96.5 174 GLU A N 1
ATOM 1333 C CA . GLU A 1 174 ? -6 16.234 5.363 1 96.5 174 GLU A CA 1
ATOM 1334 C C . GLU A 1 174 ? -7.504 16.109 5.141 1 96.5 174 GLU A C 1
ATOM 1336 O O . GLU A 1 174 ? -8.195 17.094 4.914 1 96.5 174 GLU A O 1
ATOM 1341 N N . THR A 1 175 ? -7.988 14.914 5.102 1 96.94 175 THR A N 1
ATOM 1342 C CA . THR A 1 175 ? -9.414 14.672 4.918 1 96.94 175 THR A CA 1
ATOM 1343 C C . THR A 1 175 ? -10.172 14.867 6.227 1 96.94 175 THR A C 1
ATOM 1345 O O . THR A 1 175 ? -10.336 13.914 7 1 96.94 175 THR A O 1
ATOM 1348 N N . VAL A 1 176 ? -10.641 15.992 6.348 1 93.44 176 VAL A N 1
ATOM 1349 C CA . VAL A 1 176 ? -11.305 16.438 7.57 1 93.44 176 VAL A CA 1
ATOM 1350 C C . VAL A 1 176 ? -12.617 15.664 7.75 1 93.44 176 VAL A C 1
ATOM 1352 O O . VAL A 1 176 ? -13.406 15.555 6.812 1 93.44 176 VAL A O 1
ATOM 1355 N N . ARG A 1 177 ? -12.867 15.172 8.906 1 92.44 177 ARG A N 1
ATOM 1356 C CA . ARG A 1 177 ? -14 14.305 9.211 1 92.44 177 ARG A CA 1
ATOM 1357 C C . ARG A 1 177 ? -15.32 14.992 8.859 1 92.44 177 ARG A C 1
ATOM 1359 O O . ARG A 1 177 ? -16.234 14.352 8.336 1 92.44 177 ARG A O 1
ATOM 1366 N N . GLU A 1 178 ? -15.453 16.312 9.102 1 89.38 178 GLU A N 1
ATOM 1367 C CA . GLU A 1 178 ? -16.688 17.047 8.891 1 89.38 178 GLU A CA 1
ATOM 1368 C C . GLU A 1 178 ? -17.094 17.047 7.418 1 89.38 178 GLU A C 1
ATOM 1370 O O . GLU A 1 178 ? -18.281 17.031 7.094 1 89.38 178 GLU A O 1
ATOM 1375 N N . PHE A 1 179 ? -16.109 17.062 6.586 1 93.69 179 PHE A N 1
ATOM 1376 C CA . PHE A 1 179 ? -16.422 17.031 5.164 1 93.69 179 PHE A CA 1
ATOM 1377 C C . PHE A 1 179 ? -17.094 15.719 4.781 1 93.69 179 PHE A C 1
ATOM 1379 O O . PHE A 1 179 ? -17.953 15.688 3.898 1 93.69 179 PHE A O 1
ATOM 1386 N N . ILE A 1 180 ? -16.688 14.602 5.438 1 95 180 ILE A N 1
ATOM 1387 C CA . ILE A 1 180 ? -17.297 13.297 5.184 1 95 180 ILE A CA 1
ATOM 1388 C C . ILE A 1 180 ? -18.672 13.234 5.824 1 95 180 ILE A C 1
ATOM 1390 O O . ILE A 1 180 ? -19.641 12.805 5.191 1 95 180 ILE A O 1
ATOM 1394 N N . GLN A 1 181 ? -18.734 13.695 7.027 1 90.19 181 GLN A N 1
ATOM 1395 C CA . GLN A 1 181 ? -19.984 13.695 7.777 1 90.19 181 GLN A CA 1
ATOM 1396 C C . GLN A 1 181 ? -21.062 14.484 7.051 1 90.19 181 GLN A C 1
ATOM 1398 O O . GLN A 1 181 ? -22.219 14.07 7.008 1 90.19 181 GLN A O 1
ATOM 1403 N N . GLU A 1 182 ? -20.641 15.602 6.508 1 89.75 182 GLU A N 1
ATOM 1404 C CA . GLU A 1 182 ? -21.594 16.484 5.824 1 89.75 182 GLU A CA 1
ATOM 1405 C C . GLU A 1 182 ? -21.734 16.109 4.355 1 89.75 182 GLU A C 1
ATOM 1407 O O . GLU A 1 182 ? -22.453 16.781 3.604 1 89.75 182 GLU A O 1
ATOM 1412 N N . GLU A 1 183 ? -21.125 15.078 3.986 1 94.19 183 GLU A N 1
ATOM 1413 C CA . GLU A 1 183 ? -21.188 14.57 2.617 1 94.19 183 GLU A CA 1
ATOM 1414 C C . GLU A 1 183 ? -20.828 15.656 1.61 1 94.19 183 GLU A C 1
ATOM 1416 O O . GLU A 1 183 ? -21.547 15.891 0.644 1 94.19 183 GLU A O 1
ATOM 1421 N N . ASP A 1 184 ? -19.734 16.344 1.917 1 94.69 184 ASP A N 1
ATOM 1422 C CA . ASP A 1 184 ? -19.25 17.375 0.995 1 94.69 184 ASP A CA 1
ATOM 1423 C C . ASP A 1 184 ? -19.016 16.781 -0.394 1 94.69 184 ASP A C 1
ATOM 1425 O O . ASP A 1 184 ? -18.172 15.898 -0.558 1 94.69 184 ASP A O 1
ATOM 1429 N N . GLU A 1 185 ? -19.641 17.328 -1.383 1 96.12 185 GLU A N 1
ATOM 1430 C CA . GLU A 1 185 ? -19.641 16.734 -2.723 1 96.12 185 GLU A CA 1
ATOM 1431 C C . GLU A 1 185 ? -18.25 16.75 -3.33 1 96.12 185 GLU A C 1
ATOM 1433 O O . GLU A 1 185 ? -17.828 15.789 -3.971 1 96.12 185 GLU A O 1
ATOM 1438 N N . ASP A 1 186 ? -17.547 17.812 -3.119 1 97.19 186 ASP A N 1
ATOM 1439 C CA . ASP A 1 186 ? -16.219 17.953 -3.709 1 97.19 186 ASP A CA 1
ATOM 1440 C C . ASP A 1 186 ? -15.234 16.984 -3.061 1 97.19 186 ASP A C 1
ATOM 1442 O O . ASP A 1 186 ? -14.414 16.375 -3.748 1 97.19 186 ASP A O 1
ATOM 1446 N N . VAL A 1 187 ? -15.328 16.828 -1.808 1 97.44 187 VAL A N 1
ATOM 1447 C CA . VAL A 1 187 ? -14.414 15.945 -1.097 1 97.44 187 VAL A CA 1
ATOM 1448 C C . VAL A 1 187 ? -14.711 14.492 -1.461 1 97.44 187 VAL A C 1
ATOM 1450 O O . VAL A 1 187 ? -13.797 13.695 -1.665 1 97.44 187 VAL A O 1
ATOM 1453 N N . LEU A 1 188 ? -15.992 14.148 -1.562 1 97.69 188 LEU A N 1
ATOM 1454 C CA . LEU A 1 188 ? -16.359 12.797 -1.962 1 97.69 188 LEU A CA 1
ATOM 1455 C C . LEU A 1 188 ? -15.883 12.5 -3.379 1 97.69 188 LEU A C 1
ATOM 1457 O O . LEU A 1 188 ? -15.438 11.383 -3.67 1 97.69 188 LEU A O 1
ATOM 1461 N N . GLN A 1 189 ? -15.992 13.492 -4.234 1 97.75 189 GLN A N 1
ATOM 1462 C CA . GLN A 1 189 ? -15.469 13.32 -5.586 1 97.75 189 GLN A CA 1
ATOM 1463 C C . GLN A 1 189 ? -13.953 13.148 -5.574 1 97.75 189 GLN A C 1
ATOM 1465 O O . GLN A 1 189 ? -13.406 12.344 -6.336 1 97.75 189 GLN A O 1
ATOM 1470 N N . ALA A 1 190 ? -13.25 13.922 -4.727 1 98.19 190 ALA A N 1
ATOM 1471 C CA . ALA A 1 190 ? -11.805 13.781 -4.578 1 98.19 190 ALA A CA 1
ATOM 1472 C C . ALA A 1 190 ? -11.43 12.352 -4.176 1 98.19 190 ALA A C 1
ATOM 1474 O O . ALA A 1 190 ? -10.469 11.789 -4.699 1 98.19 190 ALA A O 1
ATOM 1475 N N . ILE A 1 191 ? -12.164 11.797 -3.311 1 97.62 191 ILE A N 1
ATOM 1476 C CA . ILE A 1 191 ? -11.93 10.438 -2.824 1 97.62 191 ILE A CA 1
ATOM 1477 C C . ILE A 1 191 ? -12.141 9.438 -3.959 1 97.62 191 ILE A C 1
ATOM 1479 O O . ILE A 1 191 ? -11.352 8.508 -4.129 1 97.62 191 ILE A O 1
ATOM 1483 N N . GLU A 1 192 ? -13.172 9.656 -4.75 1 96.88 192 GLU A N 1
ATOM 1484 C CA . GLU A 1 192 ? -13.438 8.789 -5.895 1 96.88 192 GLU A CA 1
ATOM 1485 C C . GLU A 1 192 ? -12.297 8.844 -6.906 1 96.88 192 GLU A C 1
ATOM 1487 O O . GLU A 1 192 ? -11.859 7.809 -7.414 1 96.88 192 GLU A O 1
ATOM 1492 N N . ILE A 1 193 ? -11.844 10.07 -7.199 1 97.56 193 ILE A N 1
ATOM 1493 C CA . ILE A 1 193 ? -10.727 10.25 -8.117 1 97.56 193 ILE A CA 1
ATOM 1494 C C . ILE A 1 193 ? -9.477 9.57 -7.551 1 97.56 193 ILE A C 1
ATOM 1496 O O . ILE A 1 193 ? -8.75 8.898 -8.281 1 97.56 193 ILE A O 1
ATOM 1500 N N . GLY A 1 194 ? -9.258 9.742 -6.23 1 97.25 194 GLY A N 1
ATOM 1501 C CA . GLY A 1 194 ? -8.148 9.07 -5.574 1 97.25 194 GLY A CA 1
ATOM 1502 C C . GLY A 1 194 ? -8.211 7.559 -5.68 1 97.25 194 GLY A C 1
ATOM 1503 O O . GLY A 1 194 ? -7.203 6.906 -5.941 1 97.25 194 GLY A O 1
ATOM 1504 N N . GLN A 1 195 ? -9.375 7.008 -5.496 1 95.62 195 GLN A N 1
ATOM 1505 C CA . GLN A 1 195 ? -9.578 5.566 -5.59 1 95.62 195 GLN A CA 1
ATOM 1506 C C . GLN A 1 195 ? -9.234 5.055 -6.988 1 95.62 195 GLN A C 1
ATOM 1508 O O . GLN A 1 195 ? -8.586 4.02 -7.133 1 95.62 195 GLN A O 1
ATOM 1513 N N . ALA A 1 196 ? -9.641 5.777 -7.973 1 95 196 ALA A N 1
ATOM 1514 C CA . ALA A 1 196 ? -9.367 5.398 -9.352 1 95 196 ALA A CA 1
ATOM 1515 C C . ALA A 1 196 ? -7.867 5.426 -9.641 1 95 196 ALA A C 1
ATOM 1517 O O . ALA A 1 196 ? -7.379 4.699 -10.508 1 95 196 ALA A O 1
ATOM 1518 N N . ASN A 1 197 ? -7.156 6.215 -8.883 1 96.5 197 ASN A N 1
ATOM 1519 C CA . ASN A 1 197 ? -5.715 6.348 -9.055 1 96.5 197 ASN A CA 1
ATOM 1520 C C . ASN A 1 197 ? -4.945 5.57 -7.996 1 96.5 197 ASN A C 1
ATOM 1522 O O . ASN A 1 197 ? -3.725 5.699 -7.887 1 96.5 197 ASN A O 1
ATOM 1526 N N . ARG A 1 198 ? -5.641 4.836 -7.172 1 97.06 198 ARG A N 1
ATOM 1527 C CA . ARG A 1 198 ? -5.09 3.957 -6.148 1 97.06 198 ARG A CA 1
ATOM 1528 C C . ARG A 1 198 ? -4.289 4.75 -5.121 1 97.06 198 ARG A C 1
ATOM 1530 O O . ARG A 1 198 ? -3.207 4.324 -4.707 1 97.06 198 ARG A O 1
ATOM 1537 N N . LEU A 1 199 ? -4.809 5.902 -4.785 1 97.94 199 LEU A N 1
ATOM 1538 C CA . LEU A 1 199 ? -4.227 6.758 -3.758 1 97.94 199 LEU A CA 1
ATOM 1539 C C . LEU A 1 199 ? -4.969 6.605 -2.436 1 97.94 199 LEU A C 1
ATOM 1541 O O . LEU A 1 199 ? -6.203 6.617 -2.408 1 97.94 199 LEU A O 1
ATOM 1545 N N . PRO A 1 200 ? -4.227 6.414 -1.347 1 97.88 200 PRO A N 1
ATOM 1546 C CA . PRO A 1 200 ? -4.902 6.297 -0.053 1 97.88 200 PRO A CA 1
ATOM 1547 C C . PRO A 1 200 ? -5.488 7.625 0.426 1 97.88 200 PRO A C 1
ATOM 1549 O O . PRO A 1 200 ? -5.051 8.695 -0.011 1 97.88 200 PRO A O 1
ATOM 1552 N N . VAL A 1 201 ? -6.488 7.523 1.294 1 98.19 201 VAL A N 1
ATOM 1553 C CA . VAL A 1 201 ? -7.086 8.672 1.962 1 98.19 201 VAL A CA 1
ATOM 1554 C C . VAL A 1 201 ? -6.43 8.883 3.324 1 98.19 201 VAL A C 1
ATOM 1556 O O . VAL A 1 201 ? -6.426 7.977 4.164 1 98.19 201 VAL A O 1
ATOM 1559 N N . LEU A 1 202 ? -5.867 10.023 3.545 1 98.38 202 LEU A N 1
ATOM 1560 C CA . LEU A 1 202 ? -5.191 10.383 4.785 1 98.38 202 LEU A CA 1
ATOM 1561 C C . LEU A 1 202 ? -6.035 11.352 5.602 1 98.38 202 LEU A C 1
ATOM 1563 O O . LEU A 1 202 ? -6.352 12.453 5.137 1 98.38 202 LEU A O 1
ATOM 1567 N N . GLY A 1 203 ? -6.305 11.016 6.785 1 97.12 203 GLY A N 1
ATOM 1568 C CA . GLY A 1 203 ? -7.406 11.609 7.523 1 97.12 203 GLY A CA 1
ATOM 1569 C C . GLY A 1 203 ? -6.965 12.711 8.469 1 97.12 203 GLY A C 1
ATOM 1570 O O . GLY A 1 203 ? -5.77 12.969 8.617 1 97.12 203 GLY A O 1
ATOM 1571 N N . CYS A 1 204 ? -7.938 13.352 8.984 1 95.62 204 CYS A N 1
ATOM 1572 C CA . CYS A 1 204 ? -7.934 14.344 10.047 1 95.62 204 CYS A CA 1
ATOM 1573 C C . CYS A 1 204 ? -9.242 14.32 10.828 1 95.62 204 CYS A C 1
ATOM 1575 O O . CYS A 1 204 ? -10.203 15 10.461 1 95.62 204 CYS A O 1
ATOM 1577 N N . CYS A 1 205 ? -9.242 13.602 11.93 1 94 205 CYS A N 1
ATOM 1578 C CA . CYS A 1 205 ? -10.508 13.406 12.625 1 94 205 CYS A CA 1
ATOM 1579 C C . CYS A 1 205 ? -10.32 13.484 14.141 1 94 205 CYS A C 1
ATOM 1581 O O . CYS A 1 205 ? -10.531 12.492 14.844 1 94 205 CYS A O 1
ATOM 1583 N N . PRO A 1 206 ? -10.023 14.641 14.68 1 91.12 206 PRO A N 1
ATOM 1584 C CA . PRO A 1 206 ? -9.883 14.805 16.125 1 91.12 206 PRO A CA 1
ATOM 1585 C C . PRO A 1 206 ? -11.18 14.523 16.875 1 91.12 206 PRO A C 1
ATOM 1587 O O . PRO A 1 206 ? -12.266 14.836 16.391 1 91.12 206 PRO A O 1
ATOM 1590 N N . MET A 1 207 ? -11.078 13.891 18.047 1 89.81 207 MET A N 1
ATOM 1591 C CA . MET A 1 207 ? -12.188 13.633 18.953 1 89.81 207 MET A CA 1
ATOM 1592 C C . MET A 1 207 ? -13.281 12.82 18.281 1 89.81 207 MET A C 1
ATOM 1594 O O . MET A 1 207 ? -14.461 13.141 18.406 1 89.81 207 MET A O 1
ATOM 1598 N N . THR A 1 208 ? -12.898 11.922 17.547 1 94 208 THR A N 1
ATOM 1599 C CA . THR A 1 208 ? -13.828 11.125 16.766 1 94 208 THR A CA 1
ATOM 1600 C C . THR A 1 208 ? -13.867 9.688 17.281 1 94 208 THR A C 1
ATOM 1602 O O . THR A 1 208 ? -12.867 8.977 17.234 1 94 208 THR A O 1
ATOM 1605 N N . ARG A 1 209 ? -15.016 9.242 17.766 1 95.88 209 ARG A N 1
ATOM 1606 C CA . ARG A 1 209 ? -15.242 7.906 18.312 1 95.88 209 ARG A CA 1
ATOM 1607 C C . ARG A 1 209 ? -16.641 7.402 17.969 1 95.88 209 ARG A C 1
ATOM 1609 O O . ARG A 1 209 ? -17.469 8.156 17.438 1 95.88 209 ARG A O 1
ATOM 1616 N N . GLY A 1 210 ? -16.906 6.18 18.203 1 96.19 210 GLY A N 1
ATOM 1617 C CA . GLY A 1 210 ? -18.234 5.602 18.062 1 96.19 210 GLY A CA 1
ATOM 1618 C C . GLY A 1 210 ? -18.766 5.688 16.641 1 96.19 210 GLY A C 1
ATOM 1619 O O . GLY A 1 210 ? -18.047 5.418 15.688 1 96.19 210 GLY A O 1
ATOM 1620 N N . ALA A 1 211 ? -19.984 6.09 16.578 1 96.62 211 ALA A N 1
ATOM 1621 C CA . ALA A 1 211 ? -20.703 6.129 15.305 1 96.62 211 ALA A CA 1
ATOM 1622 C C . ALA A 1 211 ? -20.047 7.117 14.336 1 96.62 211 ALA A C 1
ATOM 1624 O O . ALA A 1 211 ? -20.031 6.891 13.125 1 96.62 211 ALA A O 1
ATOM 1625 N N . ARG A 1 212 ? -19.531 8.188 14.875 1 95.31 212 ARG A N 1
ATOM 1626 C CA . ARG A 1 212 ? -18.859 9.164 14.031 1 95.31 212 ARG A CA 1
ATOM 1627 C C . ARG A 1 212 ? -17.625 8.555 13.367 1 95.31 212 ARG A C 1
ATOM 1629 O O . ARG A 1 212 ? -17.359 8.805 12.188 1 95.31 212 ARG A O 1
ATOM 1636 N N . LEU A 1 213 ? -16.922 7.754 14.156 1 97.75 213 LEU A N 1
ATOM 1637 C CA . LEU A 1 213 ? -15.742 7.074 13.609 1 97.75 213 LEU A CA 1
ATOM 1638 C C . LEU A 1 213 ? -16.156 6.027 12.578 1 97.75 213 LEU A C 1
ATOM 1640 O O . LEU A 1 213 ? -15.547 5.941 11.508 1 97.75 213 LEU A O 1
ATOM 1644 N N . ASN A 1 214 ? -17.219 5.27 12.875 1 97.88 214 ASN A N 1
ATOM 1645 C CA . ASN A 1 214 ? -17.703 4.262 11.945 1 97.88 214 ASN A CA 1
ATOM 1646 C C . ASN A 1 214 ? -18.078 4.879 10.594 1 97.88 214 ASN A C 1
ATOM 1648 O O . ASN A 1 214 ? -17.719 4.348 9.547 1 97.88 214 ASN A O 1
ATOM 1652 N N . GLY A 1 215 ? -18.797 6.008 10.695 1 97.12 215 GLY A N 1
ATOM 1653 C CA . GLY A 1 215 ? -19.172 6.715 9.484 1 97.12 215 GLY A CA 1
ATOM 1654 C C . GLY A 1 215 ? -17.984 7.227 8.703 1 97.12 215 GLY A C 1
ATOM 1655 O O . GLY A 1 215 ? -17.938 7.094 7.477 1 97.12 215 GLY A O 1
ATOM 1656 N N . TYR A 1 216 ? -17.016 7.75 9.391 1 97.69 216 TYR A N 1
ATOM 1657 C CA . TYR A 1 216 ? -15.812 8.289 8.789 1 97.69 216 TYR A CA 1
ATOM 1658 C C . TYR A 1 216 ? -15.023 7.191 8.078 1 97.69 216 TYR A C 1
ATOM 1660 O O . TYR A 1 216 ? -14.5 7.398 6.984 1 97.69 216 TYR A O 1
ATOM 1668 N N . MET A 1 217 ? -14.977 6.004 8.617 1 97.94 217 MET A N 1
ATOM 1669 C CA . MET A 1 217 ? -14.203 4.875 8.109 1 97.94 217 MET A CA 1
ATOM 1670 C C . MET A 1 217 ? -14.773 4.383 6.781 1 97.94 217 MET A C 1
ATOM 1672 O O . MET A 1 217 ? -14.062 3.76 5.992 1 97.94 217 MET A O 1
ATOM 1676 N N . GLN A 1 218 ? -16.031 4.719 6.453 1 97.31 218 GLN A N 1
ATOM 1677 C CA . GLN A 1 218 ? -16.641 4.277 5.203 1 97.31 218 GLN A CA 1
ATOM 1678 C C . GLN A 1 218 ? -16.016 4.996 4.004 1 97.31 218 GLN A C 1
ATOM 1680 O O . GLN A 1 218 ? -16.172 4.559 2.863 1 97.31 218 GLN A O 1
ATOM 1685 N N . SER A 1 219 ? -15.32 6.074 4.285 1 96.19 219 SER A N 1
ATOM 1686 C CA . SER A 1 219 ? -14.703 6.84 3.211 1 96.19 219 SER A CA 1
ATOM 1687 C C . SER A 1 219 ? -13.359 6.234 2.805 1 96.19 219 SER A C 1
ATOM 1689 O O . SER A 1 219 ? -12.703 6.723 1.882 1 96.19 219 SER A O 1
ATOM 1691 N N . GLY A 1 220 ? -12.93 5.234 3.432 1 95.88 220 GLY A N 1
ATOM 1692 C CA . GLY A 1 220 ? -11.703 4.555 3.055 1 95.88 220 GLY A CA 1
ATOM 1693 C C . GLY A 1 220 ? -10.461 5.18 3.666 1 95.88 220 GLY A C 1
ATOM 1694 O O . GLY A 1 220 ? -9.352 4.953 3.189 1 95.88 220 GLY A O 1
ATOM 1695 N N . VAL A 1 221 ? -10.633 5.918 4.754 1 97.56 221 VAL A N 1
ATOM 1696 C CA . VAL A 1 221 ? -9.5 6.586 5.383 1 97.56 221 VAL A CA 1
ATOM 1697 C C . VAL A 1 221 ? -8.5 5.547 5.883 1 97.56 221 VAL A C 1
ATOM 1699 O O . VAL A 1 221 ? -8.883 4.551 6.5 1 97.56 221 VAL A O 1
ATOM 1702 N N . ARG A 1 222 ? -7.258 5.816 5.629 1 98 222 ARG A N 1
ATOM 1703 C CA . ARG A 1 222 ? -6.203 4.852 5.926 1 98 222 ARG A CA 1
ATOM 1704 C C . ARG A 1 222 ? -5.438 5.246 7.184 1 98 222 ARG A C 1
ATOM 1706 O O . ARG A 1 222 ? -5.062 4.387 7.984 1 98 222 ARG A O 1
ATOM 1713 N N . ALA A 1 223 ? -5.18 6.492 7.34 1 98.38 223 ALA A N 1
ATOM 1714 C CA . ALA A 1 223 ? -4.363 6.973 8.453 1 98.38 223 ALA A CA 1
ATOM 1715 C C . ALA A 1 223 ? -4.938 8.258 9.031 1 98.38 223 ALA A C 1
ATOM 1717 O O . ALA A 1 223 ? -5.637 9.008 8.344 1 98.38 223 ALA A O 1
ATOM 1718 N N . ASP A 1 224 ? -4.641 8.492 10.258 1 97.81 224 ASP A N 1
ATOM 1719 C CA . ASP A 1 224 ? -5.07 9.703 10.953 1 97.81 224 ASP A CA 1
ATOM 1720 C C . ASP A 1 224 ? -4.016 10.172 11.945 1 97.81 224 ASP A C 1
ATOM 1722 O O . ASP A 1 224 ? -3.424 9.367 12.664 1 97.81 224 ASP A O 1
ATOM 1726 N N . HIS A 1 225 ? -3.801 11.461 11.938 1 96.94 225 HIS A N 1
ATOM 1727 C CA . HIS A 1 225 ? -2.77 12.008 12.812 1 96.94 225 HIS A CA 1
ATOM 1728 C C . HIS A 1 225 ? -3.387 12.766 13.984 1 96.94 225 HIS A C 1
ATOM 1730 O O . HIS A 1 225 ? -2.689 13.5 14.695 1 96.94 225 HIS A O 1
ATOM 1736 N N . GLU A 1 226 ? -4.707 12.664 14.188 1 93.44 226 GLU A N 1
ATOM 1737 C CA . GLU A 1 226 ? -5.418 13.461 15.188 1 93.44 226 GLU A CA 1
ATOM 1738 C C . GLU A 1 226 ? -6.039 12.57 16.266 1 93.44 226 GLU A C 1
ATOM 1740 O O . GLU A 1 226 ? -7.16 12.086 16.094 1 93.44 226 GLU A O 1
ATOM 1745 N N . SER A 1 227 ? -5.348 12.312 17.312 1 95.25 227 SER A N 1
ATOM 1746 C CA . SER A 1 227 ? -5.883 11.641 18.484 1 95.25 227 SER A CA 1
ATOM 1747 C C . SER A 1 227 ? -5.582 12.43 19.766 1 95.25 227 SER A C 1
ATOM 1749 O O . SER A 1 227 ? -4.418 12.617 20.109 1 95.25 227 SER A O 1
ATOM 1751 N N . TYR A 1 228 ? -6.59 12.758 20.5 1 91.31 228 TYR A N 1
ATOM 1752 C CA . TYR A 1 228 ? -6.43 13.648 21.641 1 91.31 228 TYR A CA 1
ATOM 1753 C C . TYR A 1 228 ? -6.281 12.867 22.938 1 91.31 228 TYR A C 1
ATOM 1755 O O . TYR A 1 228 ? -5.832 13.406 23.953 1 91.31 228 TYR A O 1
ATOM 1763 N N . THR A 1 229 ? -6.734 11.617 22.922 1 95.12 229 THR A N 1
ATOM 1764 C CA . THR A 1 229 ? -6.551 10.742 24.078 1 95.12 229 THR A CA 1
ATOM 1765 C C . THR A 1 229 ? -6.086 9.359 23.625 1 95.12 229 THR A C 1
ATOM 1767 O O . THR A 1 229 ? -6.273 8.977 22.469 1 95.12 229 THR A O 1
ATOM 1770 N N . PRO A 1 230 ? -5.441 8.656 24.562 1 97.25 230 PRO A N 1
ATOM 1771 C CA . PRO A 1 230 ? -5.047 7.293 24.203 1 97.25 230 PRO A CA 1
ATOM 1772 C C . PRO A 1 230 ? -6.238 6.402 23.875 1 97.25 230 PRO A C 1
ATOM 1774 O O . PRO A 1 230 ? -6.133 5.531 23 1 97.25 230 PRO A O 1
ATOM 1777 N N . GLU A 1 231 ? -7.402 6.625 24.531 1 97.5 231 GLU A N 1
ATOM 1778 C CA . GLU A 1 231 ? -8.602 5.84 24.25 1 97.5 231 GLU A CA 1
ATOM 1779 C C . GLU A 1 231 ? -9.102 6.074 22.828 1 97.5 231 GLU A C 1
ATOM 1781 O O . GLU A 1 231 ? -9.5 5.133 22.141 1 97.5 231 GLU A O 1
ATOM 1786 N N . GLU A 1 232 ? -9.062 7.32 22.453 1 97.56 232 GLU A N 1
ATOM 1787 C CA . GLU A 1 232 ? -9.438 7.656 21.078 1 97.56 232 GLU A CA 1
ATOM 1788 C C . GLU A 1 232 ? -8.508 6.992 20.078 1 97.56 232 GLU A C 1
ATOM 1790 O O . GLU A 1 232 ? -8.961 6.418 19.078 1 97.56 232 GLU A O 1
ATOM 1795 N N . MET A 1 233 ? -7.242 7.082 20.344 1 98.06 233 MET A N 1
ATOM 1796 C CA . MET A 1 233 ? -6.254 6.496 19.438 1 98.06 233 MET A CA 1
ATOM 1797 C C . MET A 1 233 ? -6.441 4.988 19.328 1 98.06 233 MET A C 1
ATOM 1799 O O . MET A 1 233 ? -6.375 4.43 18.234 1 98.06 233 MET A O 1
ATOM 1803 N N . LEU A 1 234 ? -6.656 4.371 20.469 1 98.12 234 LEU A N 1
ATOM 1804 C CA . LEU A 1 234 ? -6.848 2.924 20.5 1 98.12 234 LEU A CA 1
ATOM 1805 C C . LEU A 1 234 ? -8.078 2.531 19.688 1 98.12 234 LEU A C 1
ATOM 1807 O O . LEU A 1 234 ? -8.062 1.533 18.969 1 98.12 234 LEU A O 1
ATOM 1811 N N . GLU A 1 235 ? -9.156 3.264 19.812 1 98.06 235 GLU A N 1
ATOM 1812 C CA . GLU A 1 235 ? -10.367 2.975 19.047 1 98.06 235 GLU A CA 1
ATOM 1813 C C . GLU A 1 235 ? -10.117 3.09 17.547 1 98.06 235 GLU A C 1
ATOM 1815 O O . GLU A 1 235 ? -10.594 2.26 16.766 1 98.06 235 GLU A O 1
ATOM 1820 N N . LYS A 1 236 ? -9.406 4.09 17.156 1 98.44 236 LYS A N 1
ATOM 1821 C CA . LYS A 1 236 ? -9.055 4.27 15.758 1 98.44 236 LYS A CA 1
ATOM 1822 C C . LYS A 1 236 ? -8.195 3.113 15.25 1 98.44 236 LYS A C 1
ATOM 1824 O O . LYS A 1 236 ? -8.406 2.615 14.141 1 98.44 236 LYS A O 1
ATOM 1829 N N . LEU A 1 237 ? -7.242 2.723 16.062 1 98.44 237 LEU A N 1
ATOM 1830 C CA . LEU A 1 237 ? -6.398 1.582 15.734 1 98.44 237 LEU A CA 1
ATOM 1831 C C . LEU A 1 237 ? -7.234 0.318 15.562 1 98.44 237 LEU A C 1
ATOM 1833 O O . LEU A 1 237 ? -7.09 -0.399 14.57 1 98.44 237 LEU A O 1
ATOM 1837 N N . ARG A 1 238 ? -8.117 0.101 16.469 1 98 238 ARG A N 1
ATOM 1838 C CA . ARG A 1 238 ? -8.984 -1.073 16.438 1 98 238 ARG A CA 1
ATOM 1839 C C . ARG A 1 238 ? -9.891 -1.061 15.219 1 98 238 ARG A C 1
ATOM 1841 O O . ARG A 1 238 ? -10.25 -2.117 14.695 1 98 238 ARG A O 1
ATOM 1848 N N . ALA A 1 239 ? -10.18 0.1 14.734 1 98.12 239 ALA A N 1
ATOM 1849 C CA . ALA A 1 239 ? -11.086 0.26 13.594 1 98.12 239 ALA A CA 1
ATOM 1850 C C . ALA A 1 239 ? -10.352 0.04 12.273 1 98.12 239 ALA A C 1
ATOM 1852 O O . ALA A 1 239 ? -10.961 0.097 11.203 1 98.12 239 ALA A O 1
ATOM 1853 N N . GLY A 1 240 ? -9.078 -0.187 12.32 1 97.5 240 GLY A N 1
ATOM 1854 C CA . GLY A 1 240 ? -8.352 -0.542 11.117 1 97.5 240 GLY A CA 1
ATOM 1855 C C . GLY A 1 240 ? -7.438 0.562 10.625 1 97.5 240 GLY A C 1
ATOM 1856 O O . GLY A 1 240 ? -6.789 0.42 9.586 1 97.5 240 GLY A O 1
ATOM 1857 N N . MET A 1 241 ? -7.219 1.666 11.359 1 97.81 241 MET A N 1
ATOM 1858 C CA . MET A 1 241 ? -6.434 2.814 10.914 1 97.81 241 MET A CA 1
ATOM 1859 C C . MET A 1 241 ? -4.961 2.637 11.266 1 97.81 241 MET A C 1
ATOM 1861 O O . MET A 1 241 ? -4.629 1.978 12.25 1 97.81 241 MET A O 1
ATOM 1865 N N . HIS A 1 242 ? -4.117 3.141 10.406 1 98.5 242 HIS A N 1
ATOM 1866 C CA . HIS A 1 242 ? -2.787 3.531 10.859 1 98.5 242 HIS A CA 1
ATOM 1867 C C . HIS A 1 242 ? -2.84 4.812 11.68 1 98.5 242 HIS A C 1
ATOM 1869 O O . HIS A 1 242 ? -3.381 5.824 11.227 1 98.5 242 HIS A O 1
ATOM 1875 N N . VAL A 1 243 ? -2.326 4.723 12.852 1 98.62 243 VAL A N 1
ATOM 1876 C CA . VAL A 1 243 ? -2.393 5.906 13.703 1 98.62 243 VAL A CA 1
ATOM 1877 C C . VAL A 1 243 ? -1.042 6.617 13.703 1 98.62 243 VAL A C 1
ATOM 1879 O O . VAL A 1 243 ? 0.008 5.973 13.773 1 98.62 243 VAL A O 1
ATOM 1882 N N . VAL A 1 244 ? -1.097 7.934 13.562 1 98.56 244 VAL A N 1
ATOM 1883 C CA . VAL A 1 244 ? 0.099 8.773 13.508 1 98.56 244 VAL A CA 1
ATOM 1884 C C . VAL A 1 244 ? 0.181 9.641 14.758 1 98.56 244 VAL A C 1
ATOM 1886 O O . VAL A 1 244 ? -0.724 10.43 15.039 1 98.56 244 VAL A O 1
ATOM 1889 N N . VAL A 1 245 ? 1.223 9.477 15.492 1 98.38 245 VAL A N 1
ATOM 1890 C CA . VAL A 1 245 ? 1.45 10.234 16.719 1 98.38 245 VAL A CA 1
ATOM 1891 C C . VAL A 1 245 ? 2.025 11.609 16.375 1 98.38 245 VAL A C 1
ATOM 1893 O O . VAL A 1 245 ? 3.064 11.703 15.719 1 98.38 245 VAL A O 1
ATOM 1896 N N . ARG A 1 246 ? 1.377 12.57 16.875 1 96.69 246 ARG A N 1
ATOM 1897 C CA . ARG A 1 246 ? 1.737 13.953 16.562 1 96.69 246 ARG A CA 1
ATOM 1898 C C . ARG A 1 246 ? 2.455 14.617 17.734 1 96.69 246 ARG A C 1
ATOM 1900 O O . ARG A 1 246 ? 1.983 14.555 18.875 1 96.69 246 ARG A O 1
ATOM 1907 N N . GLU A 1 247 ? 3.602 15.195 17.469 1 95.56 247 GLU A N 1
ATOM 1908 C CA . GLU A 1 247 ? 4.34 16.047 18.391 1 95.56 247 GLU A CA 1
ATOM 1909 C C . GLU A 1 247 ? 4.742 17.359 17.734 1 95.56 247 GLU A C 1
ATOM 1911 O O . GLU A 1 247 ? 5.859 17.5 17.234 1 95.56 247 GLU A O 1
ATOM 1916 N N . SER A 1 248 ? 3.859 18.328 17.797 1 91.25 248 SER A N 1
ATOM 1917 C CA . SER A 1 248 ? 4.062 19.625 17.156 1 91.25 248 SER A CA 1
ATOM 1918 C C . SER A 1 248 ? 4.699 20.625 18.125 1 91.25 248 SER A C 1
ATOM 1920 O O . SER A 1 248 ? 5.008 20.281 19.266 1 91.25 248 SER A O 1
ATOM 1922 N N . SER A 1 249 ? 4.926 21.797 17.625 1 89.31 249 SER A N 1
ATOM 1923 C CA . SER A 1 249 ? 5.434 22.875 18.469 1 89.31 249 SER A CA 1
ATOM 1924 C C . SER A 1 249 ? 4.387 23.312 19.484 1 89.31 249 SER A C 1
ATOM 1926 O O . SER A 1 249 ? 4.73 23.797 20.562 1 89.31 249 SER A O 1
ATOM 1928 N N . ILE A 1 250 ? 3.139 23 19.203 1 79.5 250 ILE A N 1
ATOM 1929 C CA . ILE A 1 250 ? 2.109 23.562 20.062 1 79.5 250 ILE A CA 1
ATOM 1930 C C . ILE A 1 250 ? 1.25 22.453 20.656 1 79.5 250 ILE A C 1
ATOM 1932 O O . ILE A 1 250 ? 0.562 22.656 21.656 1 79.5 250 ILE A O 1
ATOM 1936 N N . SER A 1 251 ? 1.208 21.391 19.984 1 82.25 251 SER A N 1
ATOM 1937 C CA . SER A 1 251 ? 0.422 20.25 20.453 1 82.25 251 SER A CA 1
ATOM 1938 C C . SER A 1 251 ? 1.309 19.047 20.734 1 82.25 251 SER A C 1
ATOM 1940 O O . SER A 1 251 ? 1.897 18.469 19.812 1 82.25 251 SER A O 1
ATOM 1942 N N . HIS A 1 252 ? 1.372 18.656 21.984 1 90.81 252 HIS A N 1
ATOM 1943 C CA . HIS A 1 252 ? 2.225 17.562 22.422 1 90.81 252 HIS A CA 1
ATOM 1944 C C . HIS A 1 252 ? 1.396 16.328 22.781 1 90.81 252 HIS A C 1
ATOM 1946 O O . HIS A 1 252 ? 0.965 16.188 23.922 1 90.81 252 HIS A O 1
ATOM 1952 N N . PHE A 1 253 ? 1.306 15.453 21.812 1 93.62 253 PHE A N 1
ATOM 1953 C CA . PHE A 1 253 ? 0.41 14.32 22.031 1 93.62 253 PHE A CA 1
ATOM 1954 C C . PHE A 1 253 ? 1.198 13.023 22.188 1 93.62 253 PHE A C 1
ATOM 1956 O O . PHE A 1 253 ? 0.636 11.992 22.547 1 93.62 253 PHE A O 1
ATOM 1963 N N . LEU A 1 254 ? 2.498 13.023 22.016 1 97.12 254 LEU A N 1
ATOM 1964 C CA . LEU A 1 254 ? 3.275 11.797 21.938 1 97.12 254 LEU A CA 1
ATOM 1965 C C . LEU A 1 254 ? 3.182 11.023 23.25 1 97.12 254 LEU A C 1
ATOM 1967 O O . LEU A 1 254 ? 2.85 9.836 23.266 1 97.12 254 LEU A O 1
ATOM 1971 N N . SER A 1 255 ? 3.412 11.68 24.359 1 96.81 255 SER A N 1
ATOM 1972 C CA . SER A 1 255 ? 3.436 11.008 25.656 1 96.81 255 SER A CA 1
ATOM 1973 C C . SER A 1 255 ? 2.08 10.383 25.984 1 96.81 255 SER A C 1
ATOM 1975 O O . SER A 1 255 ? 2.01 9.281 26.516 1 96.81 255 SER A O 1
ATOM 1977 N N . ASP A 1 256 ? 1.056 11.078 25.594 1 96.12 256 ASP A N 1
ATOM 1978 C CA . ASP A 1 256 ? -0.283 10.562 25.859 1 96.12 256 ASP A CA 1
ATOM 1979 C C . ASP A 1 256 ? -0.64 9.438 24.891 1 96.12 256 ASP A C 1
ATOM 1981 O O . ASP A 1 256 ? -1.13 8.383 25.297 1 96.12 256 ASP A O 1
ATOM 1985 N N . ASN A 1 257 ? -0.412 9.656 23.672 1 97.5 257 ASN A N 1
ATOM 1986 C CA . ASN A 1 257 ? -0.805 8.695 22.641 1 97.5 257 ASN A CA 1
ATOM 1987 C C . ASN A 1 257 ? -0.069 7.367 22.797 1 97.5 257 ASN A C 1
ATOM 1989 O O . ASN A 1 257 ? -0.66 6.301 22.625 1 97.5 257 ASN A O 1
ATOM 1993 N N . LEU A 1 258 ? 1.191 7.375 23.203 1 98.12 258 LEU A N 1
ATOM 1994 C CA . LEU A 1 258 ? 1.988 6.156 23.266 1 98.12 258 LEU A CA 1
ATOM 1995 C C . LEU A 1 258 ? 1.631 5.34 24.5 1 98.12 258 LEU A C 1
ATOM 1997 O O . LEU A 1 258 ? 2.107 4.215 24.672 1 98.12 258 LEU A O 1
ATOM 2001 N N . ARG A 1 259 ? 0.764 5.84 25.359 1 97.75 259 ARG A N 1
ATOM 2002 C CA . ARG A 1 259 ? 0.257 5.07 26.484 1 97.75 259 ARG A CA 1
ATOM 2003 C C . ARG A 1 259 ? -0.502 3.836 26.016 1 97.75 259 ARG A C 1
ATOM 2005 O O . ARG A 1 259 ? -0.625 2.857 26.75 1 97.75 259 ARG A O 1
ATOM 2012 N N . ILE A 1 260 ? -1.021 3.895 24.75 1 97.31 260 ILE A N 1
ATOM 2013 C CA . ILE A 1 260 ? -1.678 2.697 24.234 1 97.31 260 ILE A CA 1
ATOM 2014 C C . ILE A 1 260 ? -0.695 1.529 24.234 1 97.31 260 ILE A C 1
ATOM 2016 O O . ILE A 1 260 ? -1.099 0.371 24.359 1 97.31 260 ILE A O 1
ATOM 2020 N N . VAL A 1 261 ? 0.598 1.789 24.078 1 96.56 261 VAL A N 1
ATOM 2021 C CA . VAL A 1 261 ? 1.646 0.774 24.062 1 96.56 261 VAL A CA 1
ATOM 2022 C C . VAL A 1 261 ? 2.129 0.51 25.484 1 96.56 261 VAL A C 1
ATOM 2024 O O . VAL A 1 261 ? 2.158 -0.638 25.938 1 96.56 261 VAL A O 1
ATOM 2027 N N . THR A 1 262 ? 2.451 1.515 26.25 1 96.94 262 THR A N 1
ATOM 2028 C CA . THR A 1 262 ? 3.17 1.404 27.516 1 96.94 262 THR A CA 1
ATOM 2029 C C . THR A 1 262 ? 2.223 1.016 28.641 1 96.94 262 THR A C 1
ATOM 2031 O O . THR A 1 262 ? 2.645 0.429 29.641 1 96.94 262 THR A O 1
ATOM 2034 N N . GLU A 1 263 ? 0.953 1.315 28.453 1 96.69 263 GLU A N 1
ATOM 2035 C CA . GLU A 1 263 ? 0.024 1.099 29.562 1 96.69 263 GLU A CA 1
ATOM 2036 C C . GLU A 1 263 ? -1.111 0.165 29.156 1 96.69 263 GLU A C 1
ATOM 2038 O O . GLU A 1 263 ? -1.562 -0.659 29.953 1 96.69 263 GLU A O 1
ATOM 2043 N N . MET A 1 264 ? -1.53 0.276 27.938 1 94.81 264 MET A N 1
ATOM 2044 C CA . MET A 1 264 ? -2.744 -0.433 27.547 1 94.81 264 MET A CA 1
ATOM 2045 C C . MET A 1 264 ? -2.402 -1.739 26.828 1 94.81 264 MET A C 1
ATOM 2047 O O . MET A 1 264 ? -3.299 -2.479 26.422 1 94.81 264 MET A O 1
ATOM 2051 N N . GLY A 1 265 ? -1.191 -1.997 26.531 1 91.62 265 GLY A N 1
ATOM 2052 C CA . GLY A 1 265 ? -0.721 -3.311 26.125 1 91.62 265 GLY A CA 1
ATOM 2053 C C . GLY A 1 265 ? -0.874 -3.564 24.641 1 91.62 265 GLY A C 1
ATOM 2054 O O . GLY A 1 265 ? -0.86 -4.715 24.188 1 91.62 265 GLY A O 1
ATOM 2055 N N . VAL A 1 266 ? -1.042 -2.566 23.859 1 90.5 266 VAL A N 1
ATOM 2056 C CA . VAL A 1 266 ? -1.16 -2.723 22.422 1 90.5 266 VAL A CA 1
ATOM 2057 C C . VAL A 1 266 ? 0.128 -3.316 21.859 1 90.5 266 VAL A C 1
ATOM 2059 O O . VAL A 1 266 ? 1.227 -2.889 22.219 1 90.5 266 VAL A O 1
ATOM 2062 N N . LYS A 1 267 ? -0.053 -4.309 20.938 1 91.62 267 LYS A N 1
ATOM 2063 C CA . LYS A 1 267 ? 1.098 -4.988 20.344 1 91.62 267 LYS A CA 1
ATOM 2064 C C . LYS A 1 267 ? 1.285 -4.578 18.875 1 91.62 267 LYS A C 1
ATOM 2066 O O . LYS A 1 267 ? 2.32 -4.871 18.281 1 91.62 267 LYS A O 1
ATOM 2071 N N . ALA A 1 268 ? 0.365 -3.885 18.375 1 94 268 ALA A N 1
ATOM 2072 C CA . ALA A 1 268 ? 0.37 -3.512 16.969 1 94 268 ALA A CA 1
ATOM 2073 C C . ALA A 1 268 ? 1.268 -2.301 16.734 1 94 268 ALA A C 1
ATOM 2075 O O . ALA A 1 268 ? 0.841 -1.316 16.125 1 94 268 ALA A O 1
ATOM 2076 N N . LEU A 1 269 ? 2.539 -2.43 16.969 1 95.25 269 LEU A N 1
ATOM 2077 C CA . LEU A 1 269 ? 3.469 -1.307 16.938 1 95.25 269 LEU A CA 1
ATOM 2078 C C . LEU A 1 269 ? 3.717 -0.863 15.492 1 95.25 269 LEU A C 1
ATOM 2080 O O . LEU A 1 269 ? 4.008 0.309 15.242 1 95.25 269 LEU A O 1
ATOM 2084 N N . ARG A 1 270 ? 3.525 -1.792 14.555 1 96.44 270 ARG A N 1
ATOM 2085 C CA . ARG A 1 270 ? 3.838 -1.525 13.156 1 96.44 270 ARG A CA 1
ATOM 2086 C C . ARG A 1 270 ? 2.807 -0.593 12.531 1 96.44 270 ARG A C 1
ATOM 2088 O O . ARG A 1 270 ? 3.016 -0.07 11.438 1 96.44 270 ARG A O 1
ATOM 2095 N N . ARG A 1 271 ? 1.73 -0.238 13.242 1 97.81 271 ARG A N 1
ATOM 2096 C CA . ARG A 1 271 ? 0.691 0.646 12.719 1 97.81 271 ARG A CA 1
ATOM 2097 C C . ARG A 1 271 ? 0.773 2.025 13.367 1 97.81 271 ARG A C 1
ATOM 2099 O O . ARG A 1 271 ? -0.128 2.85 13.195 1 97.81 271 ARG A O 1
ATOM 2106 N N . ILE A 1 272 ? 1.822 2.26 14.102 1 98.62 272 ILE A N 1
ATOM 2107 C CA . ILE A 1 272 ? 2.045 3.541 14.766 1 98.62 272 ILE A CA 1
ATOM 2108 C C . ILE A 1 272 ? 3.229 4.258 14.117 1 98.62 272 ILE A C 1
ATOM 2110 O O . ILE A 1 272 ? 4.316 3.688 13.992 1 98.62 272 ILE A O 1
ATOM 2114 N N . SER A 1 273 ? 3.014 5.453 13.672 1 98.81 273 SER A N 1
ATOM 2115 C CA . SER A 1 273 ? 4.082 6.262 13.094 1 98.81 273 SER A CA 1
ATOM 2116 C C . SER A 1 273 ? 4.074 7.676 13.664 1 98.81 273 SER A C 1
ATOM 2118 O O . SER A 1 273 ? 3.24 8.008 14.508 1 98.81 273 SER A O 1
ATOM 2120 N N . PHE A 1 274 ? 5.074 8.492 13.234 1 98.75 274 PHE A N 1
ATOM 2121 C CA . PHE A 1 274 ? 5.266 9.812 13.805 1 98.75 274 PHE A CA 1
ATOM 2122 C C . PHE A 1 274 ? 4.984 10.898 12.773 1 98.75 274 PHE A C 1
ATOM 2124 O O . PHE A 1 274 ? 5.137 10.672 11.57 1 98.75 274 PHE A O 1
ATOM 2131 N N . CYS A 1 275 ? 4.555 12.031 13.273 1 98.56 275 CYS A N 1
ATOM 2132 C CA . CYS A 1 275 ? 4.531 13.273 12.5 1 98.56 275 CYS A CA 1
ATOM 2133 C C . CYS A 1 275 ? 4.668 14.484 13.414 1 98.56 275 CYS A C 1
ATOM 2135 O O . CYS A 1 275 ? 4.531 14.367 14.633 1 98.56 275 CYS A O 1
ATOM 2137 N N . THR A 1 276 ? 4.949 15.633 12.836 1 97.5 276 THR A N 1
ATOM 2138 C CA . THR A 1 276 ? 5.047 16.844 13.648 1 97.5 276 THR A CA 1
ATOM 2139 C C . THR A 1 276 ? 3.863 17.766 13.391 1 97.5 276 THR A C 1
ATOM 2141 O O . THR A 1 276 ? 3.482 18.547 14.258 1 97.5 276 THR A O 1
ATOM 2144 N N . ASP A 1 277 ? 3.283 17.734 12.156 1 94.44 277 ASP A N 1
ATOM 2145 C CA . ASP A 1 277 ? 2.119 18.516 11.75 1 94.44 277 ASP A CA 1
ATOM 2146 C C . ASP A 1 277 ? 2.482 19.984 11.562 1 94.44 277 ASP A C 1
ATOM 2148 O O . ASP A 1 277 ? 2.768 20.422 10.445 1 94.44 277 ASP A O 1
ATOM 2152 N N . ASP A 1 278 ? 2.721 20.75 12.68 1 91.88 278 ASP A N 1
ATOM 2153 C CA . ASP A 1 278 ? 3.143 22.141 12.641 1 91.88 278 ASP A CA 1
ATOM 2154 C C . ASP A 1 278 ? 4.367 22.375 13.523 1 91.88 278 ASP A C 1
ATOM 2156 O O . ASP A 1 278 ? 4.316 22.141 14.734 1 91.88 278 ASP A O 1
ATOM 2160 N N . VAL A 1 279 ? 5.355 22.906 12.883 1 95.06 279 VAL A N 1
ATOM 2161 C CA . VAL A 1 279 ? 6.559 23.219 13.648 1 95.06 279 VAL A CA 1
ATOM 2162 C C . VAL A 1 279 ? 7.086 24.594 13.25 1 95.06 279 VAL A C 1
ATOM 2164 O O . VAL A 1 279 ? 6.797 25.094 12.156 1 95.06 279 VAL A O 1
ATOM 2167 N N . VAL A 1 280 ? 7.809 25.219 14.188 1 95.31 280 VAL A N 1
ATOM 2168 C CA . VAL A 1 280 ? 8.477 26.5 13.914 1 95.31 280 VAL A CA 1
ATOM 2169 C C . VAL A 1 280 ? 9.984 26.328 14.055 1 95.31 280 VAL A C 1
ATOM 2171 O O . VAL A 1 280 ? 10.453 25.391 14.711 1 95.31 280 VAL A O 1
ATOM 2174 N N . ALA A 1 281 ? 10.734 27.188 13.484 1 97.38 281 ALA A N 1
ATOM 2175 C CA . ALA A 1 281 ? 12.188 27.078 13.422 1 97.38 281 ALA A CA 1
ATOM 2176 C C . ALA A 1 281 ? 12.805 27.078 14.82 1 97.38 281 ALA A C 1
ATOM 2178 O O . ALA A 1 281 ? 13.711 26.297 15.109 1 97.38 281 ALA A O 1
ATOM 2179 N N . SER A 1 282 ? 12.312 27.938 15.688 1 96.31 282 SER A N 1
ATOM 2180 C CA . SER A 1 282 ? 12.867 28.047 17.031 1 96.31 282 SER A CA 1
ATOM 2181 C C . SER A 1 282 ? 12.703 26.734 17.812 1 96.31 282 SER A C 1
ATOM 2183 O O . SER A 1 282 ? 13.609 26.328 18.547 1 96.31 282 SER A O 1
ATOM 2185 N N . ASP A 1 283 ? 11.641 26.125 17.609 1 95.56 283 ASP A N 1
ATOM 2186 C CA . ASP A 1 283 ? 11.383 24.875 18.297 1 95.56 283 ASP A CA 1
ATOM 2187 C C . ASP A 1 283 ? 12.234 23.75 17.734 1 95.56 283 ASP A C 1
ATOM 2189 O O . ASP A 1 283 ? 12.805 22.953 18.469 1 95.56 283 ASP A O 1
ATOM 2193 N N . ILE A 1 284 ? 12.344 23.609 16.406 1 97.5 284 ILE A N 1
ATOM 2194 C CA . ILE A 1 284 ? 13.148 22.594 15.75 1 97.5 284 ILE A CA 1
ATOM 2195 C C . ILE A 1 284 ? 14.594 22.672 16.234 1 97.5 284 ILE A C 1
ATOM 2197 O O . ILE A 1 284 ? 15.195 21.656 16.594 1 97.5 284 ILE A O 1
ATOM 2201 N N . LEU A 1 285 ? 15.094 23.906 16.25 1 96.81 285 LEU A N 1
ATOM 2202 C CA . LEU A 1 285 ? 16.5 24.109 16.578 1 96.81 285 LEU A CA 1
ATOM 2203 C C . LEU A 1 285 ? 16.75 23.859 18.062 1 96.81 285 LEU A C 1
ATOM 2205 O O . LEU A 1 285 ? 17.859 23.5 18.453 1 96.81 285 LEU A O 1
ATOM 2209 N N . SER A 1 286 ? 15.742 24 18.875 1 95.88 286 SER A N 1
ATOM 2210 C CA . SER A 1 286 ? 15.914 23.844 20.312 1 95.88 286 SER A CA 1
ATOM 2211 C C . SER A 1 286 ? 15.688 22.391 20.75 1 95.88 286 SER A C 1
ATOM 2213 O O . SER A 1 286 ? 16.484 21.828 21.5 1 95.88 286 SER A O 1
ATOM 2215 N N . ARG A 1 287 ? 14.656 21.766 20.219 1 95.12 287 ARG A N 1
ATOM 2216 C CA . ARG A 1 287 ? 14.242 20.469 20.75 1 95.12 287 ARG A CA 1
ATOM 2217 C C . ARG A 1 287 ? 14.547 19.344 19.766 1 95.12 287 ARG A C 1
ATOM 2219 O O . ARG A 1 287 ? 14.617 18.188 20.141 1 95.12 287 ARG A O 1
ATOM 2226 N N . GLY A 1 288 ? 14.664 19.688 18.562 1 97.19 288 GLY A N 1
ATOM 2227 C CA . GLY A 1 288 ? 14.797 18.688 17.516 1 97.19 288 GLY A CA 1
ATOM 2228 C C . GLY A 1 288 ? 13.523 18.484 16.719 1 97.19 288 GLY A C 1
ATOM 2229 O O . GLY A 1 288 ? 12.625 19.312 16.75 1 97.19 288 GLY A O 1
ATOM 2230 N N . HIS A 1 289 ? 13.578 17.484 15.938 1 98.19 289 HIS A N 1
ATOM 2231 C CA . HIS A 1 289 ? 12.477 17.109 15.055 1 98.19 289 HIS A CA 1
ATOM 2232 C C . HIS A 1 289 ? 12.055 15.664 15.289 1 98.19 289 HIS A C 1
ATOM 2234 O O . HIS A 1 289 ? 11.711 15.289 16.406 1 98.19 289 HIS A O 1
ATOM 2240 N N . LEU A 1 290 ? 12.164 14.797 14.328 1 98.69 290 LEU A N 1
ATOM 2241 C CA . LEU A 1 290 ? 11.781 13.406 14.555 1 98.69 290 LEU A CA 1
ATOM 2242 C C . LEU A 1 290 ? 12.773 12.719 15.484 1 98.69 290 LEU A C 1
ATOM 2244 O O . LEU A 1 290 ? 12.406 11.797 16.219 1 98.69 290 LEU A O 1
ATOM 2248 N N . ASP A 1 291 ? 14.062 13.141 15.461 1 98.5 291 ASP A N 1
ATOM 2249 C CA . ASP A 1 291 ? 15.062 12.602 16.391 1 98.5 291 ASP A CA 1
ATOM 2250 C C . ASP A 1 291 ? 14.609 12.781 17.828 1 98.5 291 ASP A C 1
ATOM 2252 O O . ASP A 1 291 ? 14.789 11.883 18.656 1 98.5 291 ASP A O 1
ATOM 2256 N N . ASN A 1 292 ? 14.008 13.898 18.094 1 98 292 ASN A N 1
ATOM 2257 C CA . ASN A 1 292 ? 13.461 14.141 19.422 1 98 292 ASN A CA 1
ATOM 2258 C C . ASN A 1 292 ? 12.328 13.164 19.734 1 98 292 ASN A C 1
ATOM 2260 O O . ASN A 1 292 ? 12.234 12.664 20.859 1 98 292 ASN A O 1
ATOM 2264 N N . MET A 1 293 ? 11.492 12.922 18.781 1 98.56 293 MET A N 1
ATOM 2265 C CA . MET A 1 293 ? 10.367 12.008 19 1 98.56 293 MET A CA 1
ATOM 2266 C C . MET A 1 293 ? 10.859 10.594 19.281 1 98.56 293 MET A C 1
ATOM 2268 O O . MET A 1 293 ? 10.305 9.898 20.125 1 98.56 293 MET A O 1
ATOM 2272 N N . VAL A 1 294 ? 11.883 10.18 18.578 1 98.75 294 VAL A N 1
ATOM 2273 C CA . VAL A 1 294 ? 12.484 8.875 18.828 1 98.75 294 VAL A CA 1
ATOM 2274 C C . VAL A 1 294 ? 13 8.805 20.266 1 98.75 294 VAL A C 1
ATOM 2276 O O . VAL A 1 294 ? 12.719 7.848 20.984 1 98.75 294 VAL A O 1
ATOM 2279 N N . ARG A 1 295 ? 13.703 9.812 20.719 1 98.31 295 ARG A N 1
ATOM 2280 C CA . ARG A 1 295 ? 14.234 9.852 22.078 1 98.31 295 ARG A CA 1
ATOM 2281 C C . ARG A 1 295 ? 13.117 9.867 23.094 1 98.31 295 ARG A C 1
ATOM 2283 O O . ARG A 1 295 ? 13.211 9.203 24.141 1 98.31 295 ARG A O 1
ATOM 2290 N N . MET A 1 296 ? 12.078 10.641 22.812 1 98.06 296 MET A N 1
ATOM 2291 C CA . MET A 1 296 ? 10.938 10.695 23.719 1 98.06 296 MET A CA 1
ATOM 2292 C C . MET A 1 296 ? 10.305 9.32 23.875 1 98.06 296 MET A C 1
ATOM 2294 O O . MET A 1 296 ? 10 8.898 25 1 98.06 296 MET A O 1
ATOM 2298 N N . ALA A 1 297 ? 10.086 8.664 22.766 1 98.44 297 ALA A N 1
ATOM 2299 C CA . ALA A 1 297 ? 9.492 7.332 22.797 1 98.44 297 ALA A CA 1
ATOM 2300 C C . ALA A 1 297 ? 10.367 6.371 23.594 1 98.44 297 ALA A C 1
ATOM 2302 O O . ALA A 1 297 ? 9.859 5.609 24.438 1 98.44 297 ALA A O 1
ATOM 2303 N N . MET A 1 298 ? 11.664 6.371 23.375 1 98.19 298 MET A N 1
ATOM 2304 C CA . MET A 1 298 ? 12.594 5.52 24.109 1 98.19 298 MET A CA 1
ATOM 2305 C C . MET A 1 298 ? 12.562 5.836 25.594 1 98.19 298 MET A C 1
ATOM 2307 O O . MET A 1 298 ? 12.617 4.926 26.438 1 98.19 298 MET A O 1
ATOM 2311 N N . ALA A 1 299 ? 12.477 7.074 25.891 1 97.56 299 ALA A N 1
ATOM 2312 C CA . ALA A 1 299 ? 12.422 7.504 27.281 1 97.56 299 ALA A CA 1
ATOM 2313 C C . ALA A 1 299 ? 11.18 6.953 27.984 1 97.56 299 ALA A C 1
ATOM 2315 O O . ALA A 1 299 ? 11.18 6.746 29.188 1 97.56 299 ALA A O 1
ATOM 2316 N N . MET A 1 300 ? 10.156 6.668 27.219 1 97.31 300 MET A N 1
ATOM 2317 C CA . MET A 1 300 ? 8.914 6.121 27.75 1 97.31 300 MET A CA 1
ATOM 2318 C C . MET A 1 300 ? 9 4.605 27.906 1 97.31 300 MET A C 1
ATOM 2320 O O . MET A 1 300 ? 8.055 3.967 28.375 1 97.31 300 MET A O 1
ATOM 2324 N N . GLY A 1 301 ? 10.031 4.051 27.438 1 96.69 301 GLY A N 1
ATOM 2325 C CA . GLY A 1 301 ? 10.227 2.613 27.562 1 96.69 301 GLY A CA 1
ATOM 2326 C C . GLY A 1 301 ? 9.977 1.857 26.266 1 96.69 301 GLY A C 1
ATOM 2327 O O . GLY A 1 301 ? 10.031 0.626 26.25 1 96.69 301 GLY A O 1
ATOM 2328 N N . ILE A 1 302 ? 9.703 2.52 25.266 1 97.38 302 ILE A N 1
ATOM 2329 C CA . ILE A 1 302 ? 9.586 1.874 23.969 1 97.38 302 ILE A CA 1
ATOM 2330 C C . ILE A 1 302 ? 10.969 1.465 23.469 1 97.38 302 ILE A C 1
ATOM 2332 O O . ILE A 1 302 ? 11.93 2.23 23.578 1 97.38 302 ILE A O 1
ATOM 2336 N N . SER A 1 303 ? 11.102 0.255 22.922 1 97.44 303 SER A N 1
ATOM 2337 C CA . SER A 1 303 ? 12.398 -0.234 22.453 1 97.44 303 SER A CA 1
ATOM 2338 C C . SER A 1 303 ? 12.953 0.636 21.328 1 97.44 303 SER A C 1
ATOM 2340 O O . SER A 1 303 ? 12.188 1.208 20.547 1 97.44 303 SER A O 1
ATOM 2342 N N . PRO A 1 304 ? 14.258 0.765 21.219 1 98.31 304 PRO A N 1
ATOM 2343 C CA . PRO A 1 304 ? 14.844 1.54 20.125 1 98.31 304 PRO A CA 1
ATOM 2344 C C . PRO A 1 304 ? 14.375 1.072 18.734 1 98.31 304 PRO A C 1
ATOM 2346 O O . PRO A 1 304 ? 14.055 1.897 17.875 1 98.31 304 PRO A O 1
ATOM 2349 N N . MET A 1 305 ? 14.25 -0.243 18.547 1 98.06 305 MET A N 1
ATOM 2350 C CA . MET A 1 305 ? 13.766 -0.783 17.281 1 98.06 305 MET A CA 1
ATOM 2351 C C . MET A 1 305 ? 12.375 -0.257 16.953 1 98.06 305 MET A C 1
ATOM 2353 O O . MET A 1 305 ? 12.141 0.274 15.867 1 98.06 305 MET A O 1
ATOM 2357 N N . ALA A 1 306 ? 11.516 -0.346 17.906 1 98 306 ALA A N 1
ATOM 2358 C CA . ALA A 1 306 ? 10.141 0.095 17.688 1 98 306 ALA A CA 1
ATOM 2359 C C . ALA A 1 306 ? 10.078 1.601 17.453 1 98 306 ALA A C 1
ATOM 2361 O O . ALA A 1 306 ? 9.336 2.068 16.594 1 98 306 ALA A O 1
ATOM 2362 N N . ALA A 1 307 ? 10.82 2.34 18.219 1 98.75 307 ALA A N 1
ATOM 2363 C CA . ALA A 1 307 ? 10.836 3.793 18.062 1 98.75 307 ALA A CA 1
ATOM 2364 C C . ALA A 1 307 ? 11.352 4.188 16.688 1 98.75 307 ALA A C 1
ATOM 2366 O O . ALA A 1 307 ? 10.781 5.07 16.031 1 98.75 307 ALA A O 1
ATOM 2367 N N . ILE A 1 308 ? 12.422 3.551 16.25 1 98.88 308 ILE A N 1
ATOM 2368 C CA . ILE A 1 308 ? 12.992 3.83 14.938 1 98.88 308 ILE A CA 1
ATOM 2369 C C . ILE A 1 308 ? 12.008 3.42 13.844 1 98.88 308 ILE A C 1
ATOM 2371 O O . ILE A 1 308 ? 11.844 4.129 12.852 1 98.88 308 ILE A O 1
ATOM 2375 N N . GLN A 1 309 ? 11.32 2.297 14.047 1 98.75 309 GLN A N 1
ATOM 2376 C CA . GLN A 1 309 ? 10.289 1.881 13.109 1 98.75 309 GLN A CA 1
ATOM 2377 C C . GLN A 1 309 ? 9.172 2.922 13.008 1 98.75 309 GLN A C 1
ATOM 2379 O O . GLN A 1 309 ? 8.695 3.229 11.914 1 98.75 309 GLN A O 1
ATOM 2384 N N . MET A 1 310 ? 8.781 3.5 14.094 1 98.81 310 MET A N 1
ATOM 2385 C CA . MET A 1 310 ? 7.727 4.512 14.125 1 98.81 310 MET A CA 1
ATOM 2386 C C . MET A 1 310 ? 8.141 5.746 13.328 1 98.81 310 MET A C 1
ATOM 2388 O O . MET A 1 310 ? 7.285 6.426 12.75 1 98.81 310 MET A O 1
ATOM 2392 N N . ALA A 1 311 ? 9.422 5.926 13.234 1 98.88 311 ALA A N 1
ATOM 2393 C CA . ALA A 1 311 ? 9.938 7.113 12.562 1 98.88 311 ALA A CA 1
ATOM 2394 C C . ALA A 1 311 ? 10.297 6.812 11.109 1 98.88 311 ALA A C 1
ATOM 2396 O O . ALA A 1 311 ? 10.727 7.703 10.375 1 98.88 311 ALA A O 1
ATOM 2397 N N . THR A 1 312 ? 10.203 5.566 10.664 1 98.88 312 THR A N 1
ATOM 2398 C CA . THR A 1 312 ? 10.727 5.195 9.359 1 98.88 312 THR A CA 1
ATOM 2399 C C . THR A 1 312 ? 9.734 4.312 8.602 1 98.88 312 THR A C 1
ATOM 2401 O O . THR A 1 312 ? 8.773 4.809 8.023 1 98.88 312 THR A O 1
ATOM 2404 N N . ILE A 1 313 ? 9.805 3.021 8.797 1 98.81 313 ILE A N 1
ATOM 2405 C CA . ILE A 1 313 ? 9.141 2.061 7.93 1 98.81 313 ILE A CA 1
ATOM 2406 C C . ILE A 1 313 ? 7.637 2.076 8.203 1 98.81 313 ILE A C 1
ATOM 2408 O O . ILE A 1 313 ? 6.832 1.872 7.285 1 98.81 313 ILE A O 1
ATOM 2412 N N . ASN A 1 314 ? 7.242 2.305 9.461 1 98.69 314 ASN A N 1
ATOM 2413 C CA . ASN A 1 314 ? 5.812 2.328 9.758 1 98.69 314 ASN A CA 1
ATOM 2414 C C . ASN A 1 314 ? 5.086 3.387 8.93 1 98.69 314 ASN A C 1
ATOM 2416 O O . ASN A 1 314 ? 4.047 3.109 8.336 1 98.69 314 ASN A O 1
ATOM 2420 N N . GLY A 1 315 ? 5.684 4.566 8.93 1 98.69 315 GLY A N 1
ATOM 2421 C CA . GLY A 1 315 ? 5.102 5.633 8.125 1 98.69 315 GLY A CA 1
ATOM 2422 C C . GLY A 1 315 ? 5.156 5.355 6.637 1 98.69 315 GLY A C 1
ATOM 2423 O O . GLY A 1 315 ? 4.199 5.641 5.91 1 98.69 315 GLY A O 1
ATOM 2424 N N . ALA A 1 316 ? 6.258 4.793 6.191 1 98.69 316 ALA A N 1
ATOM 2425 C CA . ALA A 1 316 ? 6.402 4.457 4.781 1 98.69 316 ALA A CA 1
ATOM 2426 C C . ALA A 1 316 ? 5.316 3.482 4.336 1 98.69 316 ALA A C 1
ATOM 2428 O O . ALA A 1 316 ? 4.73 3.645 3.262 1 98.69 316 ALA A O 1
ATOM 2429 N N . GLU A 1 317 ? 5.02 2.518 5.16 1 97.88 317 GLU A N 1
ATOM 2430 C CA . GLU A 1 317 ? 3.988 1.535 4.836 1 97.88 317 GLU A CA 1
ATOM 2431 C C . GLU A 1 317 ? 2.596 2.156 4.898 1 97.88 317 GLU A C 1
ATOM 2433 O O . GLU A 1 317 ? 1.749 1.883 4.043 1 97.88 317 GLU A O 1
ATOM 2438 N N . ALA A 1 318 ? 2.381 2.959 5.895 1 97.94 318 ALA A N 1
ATOM 2439 C CA . ALA A 1 318 ? 1.09 3.629 6.02 1 97.94 318 ALA A CA 1
ATOM 2440 C C . ALA A 1 318 ? 0.775 4.453 4.773 1 97.94 318 ALA A C 1
ATOM 2442 O O . ALA A 1 318 ? -0.381 4.539 4.355 1 97.94 318 ALA A O 1
ATOM 2443 N N . LEU A 1 319 ? 1.812 4.938 4.164 1 97.81 319 LEU A N 1
ATOM 2444 C CA . LEU A 1 319 ? 1.661 5.836 3.025 1 97.81 319 LEU A CA 1
ATOM 2445 C C . LEU A 1 319 ? 1.859 5.086 1.713 1 97.81 319 LEU A C 1
ATOM 2447 O O . LEU A 1 319 ? 1.687 5.656 0.634 1 97.81 319 LEU A O 1
ATOM 2451 N N . ARG A 1 320 ? 2.234 3.904 1.758 1 97.31 320 ARG A N 1
ATOM 2452 C CA . ARG A 1 320 ? 2.504 3.035 0.617 1 97.31 320 ARG A CA 1
ATOM 2453 C C . ARG A 1 320 ? 3.664 3.57 -0.217 1 97.31 320 ARG A C 1
ATOM 2455 O O . ARG A 1 320 ? 3.574 3.637 -1.444 1 97.31 320 ARG A O 1
ATOM 2462 N N . ILE A 1 321 ? 4.691 3.953 0.474 1 97.69 321 ILE A N 1
ATOM 2463 C CA . ILE A 1 321 ? 5.895 4.418 -0.211 1 97.69 321 ILE A CA 1
ATOM 2464 C C . ILE A 1 321 ? 7.102 3.617 0.269 1 97.69 321 ILE A C 1
ATOM 2466 O O . ILE A 1 321 ? 8.25 4.035 0.077 1 97.69 321 ILE A O 1
ATOM 2470 N N . ASP A 1 322 ? 6.875 2.48 0.882 1 97.69 322 ASP A N 1
ATOM 2471 C CA . ASP A 1 322 ? 7.93 1.679 1.498 1 97.69 322 ASP A CA 1
ATOM 2472 C C . ASP A 1 322 ? 8.805 1.011 0.438 1 97.69 322 ASP A C 1
ATOM 2474 O O . ASP A 1 322 ? 9.883 0.501 0.746 1 97.69 322 ASP A O 1
ATOM 2478 N N . HIS A 1 323 ? 8.445 1.059 -0.832 1 95.81 323 HIS A N 1
ATOM 2479 C CA . HIS A 1 323 ? 9.312 0.594 -1.91 1 95.81 323 HIS A CA 1
ATOM 2480 C C . HIS A 1 323 ? 10.32 1.664 -2.307 1 95.81 323 HIS A C 1
ATOM 2482 O O . HIS A 1 323 ? 11.273 1.385 -3.039 1 95.81 323 HIS A O 1
ATOM 2488 N N . LYS A 1 324 ? 10.133 2.842 -1.781 1 97.44 324 LYS A N 1
ATOM 2489 C CA . LYS A 1 324 ? 11.023 3.955 -2.098 1 97.44 324 LYS A CA 1
ATOM 2490 C C . LYS A 1 324 ? 11.93 4.289 -0.916 1 97.44 324 LYS A C 1
ATOM 2492 O O . LYS A 1 324 ? 13.125 4.531 -1.092 1 97.44 324 LYS A O 1
ATOM 2497 N N . VAL A 1 325 ? 11.312 4.363 0.249 1 98.44 325 VAL A N 1
ATOM 2498 C CA . VAL A 1 325 ? 12.023 4.82 1.44 1 98.44 325 VAL A CA 1
ATOM 2499 C C . VAL A 1 325 ? 11.547 4.027 2.658 1 98.44 325 VAL A C 1
ATOM 2501 O O . VAL A 1 325 ? 10.641 3.205 2.555 1 98.44 325 VAL A O 1
ATOM 2504 N N . GLY A 1 326 ? 12.211 4.234 3.791 1 98.62 326 GLY A N 1
ATOM 2505 C CA . GLY A 1 326 ? 11.734 3.709 5.062 1 98.62 326 GLY A CA 1
ATOM 2506 C C . GLY A 1 326 ? 12.57 2.551 5.578 1 98.62 326 GLY A C 1
ATOM 2507 O O . GLY A 1 326 ? 12.391 2.111 6.715 1 98.62 326 GLY A O 1
ATOM 2508 N N . SER A 1 327 ? 13.516 2.061 4.773 1 98.75 327 SER A N 1
ATOM 2509 C CA . SER A 1 327 ? 14.422 0.994 5.184 1 98.75 327 SER A CA 1
ATOM 2510 C C . SER A 1 327 ? 15.75 1.078 4.434 1 98.75 327 SER A C 1
ATOM 2512 O O . SER A 1 327 ? 15.867 1.814 3.453 1 98.75 327 SER A O 1
ATOM 2514 N N . ILE A 1 328 ? 16.75 0.459 4.984 1 98.88 328 ILE A N 1
ATOM 2515 C CA . ILE A 1 328 ? 18.016 0.266 4.281 1 98.88 328 ILE A CA 1
ATOM 2516 C C . ILE A 1 328 ? 18.016 -1.089 3.578 1 98.88 328 ILE A C 1
ATOM 2518 O O . ILE A 1 328 ? 18.453 -2.094 4.148 1 98.88 328 ILE A O 1
ATOM 2522 N N . SER A 1 329 ? 17.469 -1.095 2.373 1 98.56 329 SER A N 1
ATOM 2523 C CA . SER A 1 329 ? 17.281 -2.293 1.564 1 98.56 329 SER A CA 1
ATOM 2524 C C . SER A 1 329 ? 17.594 -2.031 0.098 1 98.56 329 SER A C 1
ATOM 2526 O O . SER A 1 329 ? 17.406 -0.919 -0.398 1 98.56 329 SER A O 1
ATOM 2528 N N . PRO A 1 330 ? 18.078 -3.051 -0.628 1 98.44 330 PRO A N 1
ATOM 2529 C CA . PRO A 1 330 ? 18.328 -2.848 -2.057 1 98.44 330 PRO A CA 1
ATOM 2530 C C . PRO A 1 330 ? 17.109 -2.334 -2.807 1 98.44 330 PRO A C 1
ATOM 2532 O O . PRO A 1 330 ? 15.992 -2.83 -2.594 1 98.44 330 PRO A O 1
ATOM 2535 N N . GLY A 1 331 ? 17.359 -1.325 -3.615 1 97.69 331 GLY A N 1
ATOM 2536 C CA . GLY A 1 331 ? 16.281 -0.742 -4.391 1 97.69 331 GLY A CA 1
ATOM 2537 C C . GLY A 1 331 ? 15.727 0.533 -3.783 1 97.69 331 GLY A C 1
ATOM 2538 O O . GLY A 1 331 ? 15.164 1.372 -4.488 1 97.69 331 GLY A O 1
ATOM 2539 N N . ARG A 1 332 ? 15.875 0.756 -2.492 1 98.31 332 ARG A N 1
ATOM 2540 C CA . ARG A 1 332 ? 15.391 1.956 -1.817 1 98.31 332 ARG A CA 1
ATOM 2541 C C . ARG A 1 332 ? 16.359 3.113 -1.987 1 98.31 332 ARG A C 1
ATOM 2543 O O . ARG A 1 332 ? 17.562 2.898 -2.236 1 98.31 332 ARG A O 1
ATOM 2550 N N . THR A 1 333 ? 15.836 4.293 -1.892 1 98.19 333 THR A N 1
ATOM 2551 C CA . THR A 1 333 ? 16.703 5.465 -1.863 1 98.19 333 THR A CA 1
ATOM 2552 C C . THR A 1 333 ? 17.688 5.383 -0.699 1 98.19 333 THR A C 1
ATOM 2554 O O . THR A 1 333 ? 17.328 4.934 0.392 1 98.19 333 THR A O 1
ATOM 2557 N N . ALA A 1 334 ? 18.859 5.82 -0.977 1 98.69 334 ALA A N 1
ATOM 2558 C CA . ALA A 1 334 ? 19.906 5.734 0.04 1 98.69 334 ALA A CA 1
ATOM 2559 C C . ALA A 1 334 ? 19.781 6.867 1.057 1 98.69 334 ALA A C 1
ATOM 2561 O O . ALA A 1 334 ? 20.469 7.883 0.958 1 98.69 334 ALA A O 1
ATOM 2562 N N . ASP A 1 335 ? 18.969 6.719 1.987 1 98.88 335 ASP A N 1
ATOM 2563 C CA . ASP A 1 335 ? 18.797 7.559 3.17 1 98.88 335 ASP A CA 1
ATOM 2564 C C . ASP A 1 335 ? 19.219 6.812 4.434 1 98.88 335 ASP A C 1
ATOM 2566 O O . ASP A 1 335 ? 18.484 5.973 4.945 1 98.88 335 ASP A O 1
ATOM 2570 N N . ILE A 1 336 ? 20.359 7.145 4.93 1 98.94 336 ILE A N 1
ATOM 2571 C CA . ILE A 1 336 ? 20.969 6.379 6.012 1 98.94 336 ILE A CA 1
ATOM 2572 C C . ILE A 1 336 ? 21.484 7.328 7.094 1 98.94 336 ILE A C 1
ATOM 2574 O O . ILE A 1 336 ? 22.172 8.305 6.793 1 98.94 336 ILE A O 1
ATOM 2578 N N . LEU A 1 337 ? 21.125 7.086 8.289 1 98.94 337 LEU A N 1
ATOM 2579 C CA . LEU A 1 337 ? 21.672 7.797 9.438 1 98.94 337 LEU A CA 1
ATOM 2580 C C . LEU A 1 337 ? 22.781 6.988 10.102 1 98.94 337 LEU A C 1
ATOM 2582 O O . LEU A 1 337 ? 22.641 5.777 10.297 1 98.94 337 LEU A O 1
ATOM 2586 N N . ILE A 1 338 ? 23.844 7.59 10.367 1 98.81 338 ILE A N 1
ATOM 2587 C CA . ILE A 1 338 ? 24.906 7.027 11.211 1 98.81 338 ILE A CA 1
ATOM 2588 C C . ILE A 1 338 ? 24.766 7.562 12.633 1 98.81 338 ILE A C 1
ATOM 2590 O O . ILE A 1 338 ? 24.953 8.758 12.875 1 98.81 338 ILE A O 1
ATOM 2594 N N . VAL A 1 339 ? 24.422 6.668 13.5 1 98.56 339 VAL A N 1
ATOM 2595 C CA . VAL A 1 339 ? 24.047 7.027 14.859 1 98.56 339 VAL A CA 1
ATOM 2596 C C . VAL A 1 339 ? 25.062 6.441 15.844 1 98.56 339 VAL A C 1
ATOM 2598 O O . VAL A 1 339 ? 25.516 5.309 15.672 1 98.56 339 VAL A O 1
ATOM 2601 N N . ASN A 1 340 ? 25.359 7.152 16.906 1 96.19 340 ASN A N 1
ATOM 2602 C CA . ASN A 1 340 ? 26.391 6.758 17.859 1 96.19 340 ASN A CA 1
ATOM 2603 C C . ASN A 1 340 ? 26 5.508 18.641 1 96.19 340 ASN A C 1
ATOM 2605 O O . ASN A 1 340 ? 26.797 4.582 18.781 1 96.19 340 ASN A O 1
ATOM 2609 N N . ASP A 1 341 ? 24.688 5.605 19.172 1 94.94 341 ASP A N 1
ATOM 2610 C CA . ASP A 1 341 ? 24.141 4.438 19.844 1 94.94 341 ASP A CA 1
ATOM 2611 C C . ASP A 1 341 ? 22.609 4.516 19.906 1 94.94 341 ASP A C 1
ATOM 2613 O O . ASP A 1 341 ? 22.016 5.508 19.484 1 94.94 341 ASP A O 1
ATOM 2617 N N . LEU A 1 342 ? 22.031 3.457 20.406 1 96.88 342 LEU A N 1
ATOM 2618 C CA . LEU A 1 342 ? 20.578 3.369 20.375 1 96.88 342 LEU A CA 1
ATOM 2619 C C . LEU A 1 342 ? 19.984 3.795 21.719 1 96.88 342 LEU A C 1
ATOM 2621 O O . LEU A 1 342 ? 18.797 3.578 21.969 1 96.88 342 LEU A O 1
ATOM 2625 N N . ARG A 1 343 ? 20.734 4.383 22.562 1 93.5 343 ARG A N 1
ATOM 2626 C CA . ARG A 1 343 ? 20.25 4.938 23.828 1 93.5 343 ARG A CA 1
ATOM 2627 C C . ARG A 1 343 ? 20.078 6.449 23.734 1 93.5 343 ARG A C 1
ATOM 2629 O O . ARG A 1 343 ? 19.016 6.977 24.016 1 93.5 343 ARG A O 1
ATOM 2636 N N . ASP A 1 344 ? 21.156 7.07 23.234 1 93.38 344 ASP A N 1
ATOM 2637 C CA . ASP A 1 344 ? 21.141 8.523 23.094 1 93.38 344 ASP A CA 1
ATOM 2638 C C . ASP A 1 344 ? 20.609 8.93 21.719 1 93.38 344 ASP A C 1
ATOM 2640 O O . ASP A 1 344 ? 20.125 10.047 21.547 1 93.38 344 ASP A O 1
ATOM 2644 N N . PHE A 1 345 ? 20.781 8.094 20.75 1 97.69 345 PHE A N 1
ATOM 2645 C CA . PHE A 1 345 ? 20.344 8.289 19.375 1 97.69 345 PHE A CA 1
ATOM 2646 C C . PHE A 1 345 ? 20.875 9.602 18.812 1 97.69 345 PHE A C 1
ATOM 2648 O O . PHE A 1 345 ? 20.141 10.375 18.219 1 97.69 345 PHE A O 1
ATOM 2655 N N . ARG A 1 346 ? 22.109 9.898 19.078 1 97.5 346 ARG A N 1
ATOM 2656 C CA . ARG A 1 346 ? 22.766 11.055 18.5 1 97.5 346 ARG A CA 1
ATOM 2657 C C . ARG A 1 346 ? 23.188 10.781 17.047 1 97.5 346 ARG A C 1
ATOM 2659 O O . ARG A 1 346 ? 23.922 9.836 16.797 1 97.5 346 ARG A O 1
ATOM 2666 N N . ILE A 1 347 ? 22.812 11.609 16.172 1 98.44 347 ILE A N 1
ATOM 2667 C CA . ILE A 1 347 ? 23.094 11.445 14.75 1 98.44 347 ILE A CA 1
ATOM 2668 C C . ILE A 1 347 ? 24.438 12.109 14.406 1 98.44 347 ILE A C 1
ATOM 2670 O O . ILE A 1 347 ? 24.594 13.32 14.562 1 98.44 347 ILE A O 1
ATOM 2674 N N . GLU A 1 348 ? 25.344 11.352 13.898 1 98.38 348 GLU A N 1
ATOM 2675 C CA . GLU A 1 348 ? 26.672 11.859 13.586 1 98.38 348 GLU A CA 1
ATOM 2676 C C . GLU A 1 348 ? 26.797 12.234 12.109 1 98.38 348 GLU A C 1
ATOM 2678 O O . GLU A 1 348 ? 27.547 13.141 11.758 1 98.38 348 GLU A O 1
ATOM 2683 N N . ALA A 1 349 ? 26.062 11.531 11.273 1 98.62 349 ALA A N 1
ATOM 2684 C CA . ALA A 1 349 ? 26.047 11.844 9.852 1 98.62 349 ALA A CA 1
ATOM 2685 C C . ALA A 1 349 ? 24.719 11.422 9.211 1 98.62 349 ALA A C 1
ATOM 2687 O O . ALA A 1 349 ? 24.047 10.531 9.727 1 98.62 349 ALA A O 1
ATOM 2688 N N . VAL A 1 350 ? 24.391 12.102 8.148 1 98.88 350 VAL A N 1
ATOM 2689 C CA . VAL A 1 350 ? 23.172 11.812 7.395 1 98.88 350 VAL A CA 1
ATOM 2690 C C . VAL A 1 350 ? 23.516 11.633 5.914 1 98.88 350 VAL A C 1
ATOM 2692 O O . VAL A 1 350 ? 24.016 12.555 5.27 1 98.88 350 VAL A O 1
ATOM 2695 N N . VAL A 1 351 ? 23.312 10.422 5.414 1 98.75 351 VAL A N 1
ATOM 2696 C CA . VAL A 1 351 ? 23.297 10.188 3.975 1 98.75 351 VAL A CA 1
ATOM 2697 C C . VAL A 1 351 ? 21.875 10.344 3.441 1 98.75 351 VAL A C 1
ATOM 2699 O O . VAL A 1 351 ? 20.953 9.68 3.914 1 98.75 351 VAL A O 1
ATOM 2702 N N . ALA A 1 352 ? 21.672 11.234 2.523 1 98.56 352 ALA A N 1
ATOM 2703 C CA . ALA A 1 352 ? 20.375 11.461 1.879 1 98.56 352 ALA A CA 1
ATOM 2704 C C . ALA A 1 352 ? 20.516 11.484 0.36 1 98.56 352 ALA A C 1
ATOM 2706 O O . ALA A 1 352 ? 21.391 12.172 -0.178 1 98.56 352 ALA A O 1
ATOM 2707 N N . ASN A 1 353 ? 19.719 10.664 -0.311 1 97.25 353 ASN A N 1
ATOM 2708 C CA . ASN A 1 353 ? 19.797 10.523 -1.761 1 97.25 353 ASN A CA 1
ATOM 2709 C C . ASN A 1 353 ? 21.188 10.094 -2.209 1 97.25 353 ASN A C 1
ATOM 2711 O O . ASN A 1 353 ? 21.703 10.602 -3.211 1 97.25 353 ASN A O 1
ATOM 2715 N N . GLY A 1 354 ? 21.812 9.352 -1.413 1 97 354 GLY A N 1
ATOM 2716 C CA . GLY A 1 354 ? 23.062 8.719 -1.802 1 97 354 GLY A CA 1
ATOM 2717 C C . GLY A 1 354 ? 24.281 9.586 -1.553 1 97 354 GLY A C 1
ATOM 2718 O O . GLY A 1 354 ? 25.406 9.195 -1.852 1 97 354 GLY A O 1
ATOM 2719 N N . THR A 1 355 ? 24.094 10.734 -0.946 1 95.75 355 THR A N 1
ATOM 2720 C CA . THR A 1 355 ? 25.203 11.633 -0.654 1 95.75 355 THR A CA 1
ATOM 2721 C C . THR A 1 355 ? 25.203 12.047 0.814 1 95.75 355 THR A C 1
ATOM 2723 O O . THR A 1 355 ? 24.141 12.141 1.432 1 95.75 355 THR A O 1
ATOM 2726 N N . VAL A 1 356 ? 26.375 12.328 1.332 1 97.94 356 VAL A N 1
ATOM 2727 C CA . VAL A 1 356 ? 26.453 12.844 2.695 1 97.94 356 VAL A CA 1
ATOM 2728 C C . VAL A 1 356 ? 25.906 14.266 2.742 1 97.94 356 VAL A C 1
ATOM 2730 O O . VAL A 1 356 ? 26.5 15.188 2.176 1 97.94 356 VAL A O 1
ATOM 2733 N N . ALA A 1 357 ? 24.828 14.469 3.406 1 98.31 357 ALA A N 1
ATOM 2734 C CA . ALA A 1 357 ? 24.141 15.758 3.438 1 98.31 357 ALA A CA 1
ATOM 2735 C C . ALA A 1 357 ? 24.531 16.547 4.684 1 98.31 357 ALA A C 1
ATOM 2737 O O . ALA A 1 357 ? 24.531 17.781 4.664 1 98.31 357 ALA A O 1
ATOM 2738 N N . ALA A 1 358 ? 24.812 15.852 5.773 1 98.56 358 ALA A N 1
ATOM 2739 C CA . ALA A 1 358 ? 25.094 16.516 7.043 1 98.56 358 ALA A CA 1
ATOM 2740 C C . ALA A 1 358 ? 26.047 15.695 7.895 1 98.56 358 ALA A C 1
ATOM 2742 O O . ALA A 1 358 ? 26.109 14.469 7.754 1 98.56 358 ALA A O 1
ATOM 2743 N N . ARG A 1 359 ? 26.812 16.375 8.773 1 98.12 359 ARG A N 1
ATOM 2744 C CA . ARG A 1 359 ? 27.703 15.789 9.781 1 98.12 359 ARG A CA 1
ATOM 2745 C C . ARG A 1 359 ? 27.672 16.609 11.07 1 98.12 359 ARG A C 1
ATOM 2747 O O . ARG A 1 359 ? 27.688 17.828 11.039 1 98.12 359 ARG A O 1
ATOM 2754 N N . ASP A 1 360 ? 27.516 15.906 12.109 1 96.62 360 ASP A N 1
ATOM 2755 C CA . ASP A 1 360 ? 27.594 16.484 13.445 1 96.62 360 ASP A CA 1
ATOM 2756 C C . ASP A 1 360 ? 26.641 17.688 13.586 1 96.62 360 ASP A C 1
ATOM 2758 O O . ASP A 1 360 ? 27.047 18.75 14.039 1 96.62 360 ASP A O 1
ATOM 2762 N N . GLY A 1 361 ? 25.5 17.547 13.039 1 96 361 GLY A N 1
ATOM 2763 C CA . GLY A 1 361 ? 24.438 18.5 13.242 1 96 361 GLY A CA 1
ATOM 2764 C C . GLY A 1 361 ? 24.484 19.672 12.281 1 96 361 GLY A C 1
ATOM 2765 O O . GLY A 1 361 ? 23.734 20.641 12.422 1 96 361 GLY A O 1
ATOM 2766 N N . ARG A 1 362 ? 25.375 19.578 11.258 1 96.81 362 ARG A N 1
ATOM 2767 C CA . ARG A 1 362 ? 25.531 20.688 10.305 1 96.81 362 ARG A CA 1
ATOM 2768 C C . ARG A 1 362 ? 25.484 20.172 8.867 1 96.81 362 ARG A C 1
ATOM 2770 O O . ARG A 1 362 ? 26 19.094 8.57 1 96.81 362 ARG A O 1
ATOM 2777 N N . MET A 1 363 ? 24.969 21.047 8.023 1 97.81 363 MET A N 1
ATOM 2778 C CA . MET A 1 363 ? 24.969 20.719 6.598 1 97.81 363 MET A CA 1
ATOM 2779 C C . MET A 1 363 ? 26.391 20.656 6.062 1 97.81 363 MET A C 1
ATOM 2781 O O . MET A 1 363 ? 27.25 21.453 6.449 1 97.81 363 MET A O 1
ATOM 2785 N N . VAL A 1 364 ? 26.609 19.688 5.148 1 96.94 364 VAL A N 1
ATOM 2786 C CA . VAL A 1 364 ? 27.922 19.656 4.512 1 96.94 364 VAL A CA 1
ATOM 2787 C C . VAL A 1 364 ? 27.781 19.938 3.016 1 96.94 364 VAL A C 1
ATOM 2789 O O . VAL A 1 364 ? 28.781 19.984 2.289 1 96.94 364 VAL A O 1
ATOM 2792 N N . VAL A 1 365 ? 26.531 20.094 2.559 1 96.19 365 VAL A N 1
ATOM 2793 C CA . VAL A 1 365 ? 26.234 20.531 1.199 1 96.19 365 VAL A CA 1
ATOM 2794 C C . VAL A 1 365 ? 25.594 21.906 1.234 1 96.19 365 VAL A C 1
ATOM 2796 O O . VAL A 1 365 ? 24.828 22.219 2.15 1 96.19 365 VAL A O 1
ATOM 2799 N N . LYS A 1 366 ? 25.906 22.688 0.225 1 96.38 366 LYS A N 1
ATOM 2800 C CA . LYS A 1 366 ? 25.312 24.016 0.115 1 96.38 366 LYS A CA 1
ATOM 2801 C C . LYS A 1 366 ? 24 23.953 -0.66 1 96.38 366 LYS A C 1
ATOM 2803 O O . LYS A 1 366 ? 23.938 23.422 -1.77 1 96.38 366 LYS A O 1
ATOM 2808 N N . LEU A 1 367 ? 22.969 24.484 -0.021 1 97.62 367 LEU A N 1
ATOM 2809 C CA . LEU A 1 367 ? 21.672 24.562 -0.68 1 97.62 367 LEU A CA 1
ATOM 2810 C C . LEU A 1 367 ? 21.359 26 -1.086 1 97.62 367 LEU A C 1
ATOM 2812 O O . LEU A 1 367 ? 21.547 26.938 -0.292 1 97.62 367 LEU A O 1
ATOM 2816 N N . VAL A 1 368 ? 20.922 26.172 -2.311 1 97 368 VAL A N 1
ATOM 2817 C CA . VAL A 1 368 ? 20.625 27.5 -2.857 1 97 368 VAL A CA 1
ATOM 2818 C C . VAL A 1 368 ? 19.156 27.594 -3.219 1 97 368 VAL A C 1
ATOM 2820 O O . VAL A 1 368 ? 18.656 26.781 -4.004 1 97 368 VAL A O 1
ATOM 2823 N N . PRO A 1 369 ? 18.438 28.562 -2.615 1 97.56 369 PRO A N 1
ATOM 2824 C CA . PRO A 1 369 ? 17.031 28.734 -3.012 1 97.56 369 PRO A CA 1
ATOM 2825 C C . PRO A 1 369 ? 16.891 29.109 -4.48 1 97.56 369 PRO A C 1
ATOM 2827 O O . PRO A 1 369 ? 17.703 29.875 -5.012 1 97.56 369 PRO A O 1
ATOM 2830 N N . PRO A 1 370 ? 15.836 28.656 -5.082 1 97.88 370 PRO A N 1
ATOM 2831 C CA . PRO A 1 370 ? 15.609 29.031 -6.48 1 97.88 370 PRO A CA 1
ATOM 2832 C C . PRO A 1 370 ? 15.039 30.438 -6.637 1 97.88 370 PRO A C 1
ATOM 2834 O O . PRO A 1 370 ? 14.641 31.047 -5.648 1 97.88 370 PRO A O 1
ATOM 2837 N N . GLN A 1 371 ? 15.07 30.828 -7.965 1 96.81 371 GLN A N 1
ATOM 2838 C CA . GLN A 1 371 ? 14.328 32.031 -8.289 1 96.81 371 GLN A CA 1
ATOM 2839 C C . GLN A 1 371 ? 12.828 31.812 -8.172 1 96.81 371 GLN A C 1
ATOM 2841 O O . GLN A 1 371 ? 12.32 30.766 -8.578 1 96.81 371 GLN A O 1
ATOM 2846 N N . ARG A 1 372 ? 12.211 32.812 -7.629 1 97.12 372 ARG A N 1
ATOM 2847 C CA . ARG A 1 372 ? 10.766 32.688 -7.418 1 97.12 372 ARG A CA 1
ATOM 2848 C C . ARG A 1 372 ? 9.992 33.344 -8.555 1 97.12 372 ARG A C 1
ATOM 2850 O O . ARG A 1 372 ? 10.461 34.312 -9.156 1 97.12 372 ARG A O 1
ATOM 2857 N N . SER A 1 373 ? 8.836 32.812 -8.805 1 97.25 373 SER A N 1
ATOM 2858 C CA . SER A 1 373 ? 7.961 33.375 -9.82 1 97.25 373 SER A CA 1
ATOM 2859 C C . SER A 1 373 ? 7.391 34.719 -9.352 1 97.25 373 SER A C 1
ATOM 2861 O O . SER A 1 373 ? 7.285 34.969 -8.148 1 97.25 373 SER A O 1
ATOM 2863 N N . ALA A 1 374 ? 6.992 35.5 -10.328 1 96.31 374 ALA A N 1
ATOM 2864 C CA . ALA A 1 374 ? 6.379 36.812 -10.031 1 96.31 374 ALA A CA 1
ATOM 2865 C C . ALA A 1 374 ? 5.07 36.625 -9.266 1 96.31 374 ALA A C 1
ATOM 2867 O O . ALA A 1 374 ? 4.723 37.438 -8.406 1 96.31 374 ALA A O 1
ATOM 2868 N N . GLY A 1 375 ? 4.418 35.562 -9.594 1 95.38 375 GLY A N 1
ATOM 2869 C CA . GLY A 1 375 ? 3.158 35.281 -8.922 1 95.38 375 GLY A CA 1
ATOM 2870 C C . GLY A 1 375 ? 3.312 35.094 -7.422 1 95.38 375 GLY A C 1
ATOM 2871 O O . GLY A 1 375 ? 2.453 35.5 -6.645 1 95.38 375 GLY A O 1
ATOM 2872 N N . LEU A 1 376 ? 4.352 34.531 -6.98 1 97.25 376 LEU A N 1
ATOM 2873 C CA . LEU A 1 376 ? 4.598 34.312 -5.562 1 97.25 376 LEU A CA 1
ATOM 2874 C C . LEU A 1 376 ? 5.137 35.562 -4.887 1 97.25 376 LEU A C 1
ATOM 2876 O O . LEU A 1 376 ? 4.922 35.75 -3.689 1 97.25 376 LEU A O 1
ATOM 2880 N N . LEU A 1 377 ? 5.758 36.438 -5.66 1 97.62 377 LEU A N 1
ATOM 2881 C CA . LEU A 1 377 ? 6.387 37.625 -5.086 1 97.62 377 LEU A CA 1
ATOM 2882 C C . LEU A 1 377 ? 5.43 38.812 -5.098 1 97.62 377 LEU A C 1
ATOM 2884 O O . LEU A 1 377 ? 5.734 39.875 -4.539 1 97.62 377 LEU A O 1
ATOM 2888 N N . ARG A 1 378 ? 4.266 38.625 -5.715 1 97.19 378 ARG A N 1
ATOM 2889 C CA . ARG A 1 378 ? 3.201 39.625 -5.734 1 97.19 378 ARG A CA 1
ATOM 2890 C C . ARG A 1 378 ? 1.842 39 -5.48 1 97.19 378 ARG A C 1
ATOM 2892 O O . ARG A 1 378 ? 0.913 39.156 -6.273 1 97.19 378 ARG A O 1
ATOM 2899 N N . SER A 1 379 ? 1.782 38.344 -4.375 1 97.56 379 SER A N 1
ATOM 2900 C CA . SER A 1 379 ? 0.605 37.531 -4.098 1 97.56 379 SER A CA 1
ATOM 2901 C C . SER A 1 379 ? -0.421 38.312 -3.271 1 97.56 379 SER A C 1
ATOM 2903 O O . SER A 1 379 ? -1.581 37.906 -3.182 1 97.56 379 SER A O 1
ATOM 2905 N N . VAL A 1 380 ? -0.011 39.375 -2.592 1 97.81 380 VAL A N 1
ATOM 2906 C CA . VAL A 1 380 ? -0.921 40.219 -1.805 1 97.81 380 VAL A CA 1
ATOM 2907 C C . VAL A 1 380 ? -1.489 41.344 -2.676 1 97.81 380 VAL A C 1
ATOM 2909 O O . VAL A 1 380 ? -0.756 42.219 -3.109 1 97.81 380 VAL A O 1
ATOM 2912 N N . LYS A 1 381 ? -2.787 41.281 -2.938 1 96 381 LYS A N 1
ATOM 2913 C CA . LYS A 1 381 ? -3.416 42.188 -3.902 1 96 381 LYS A CA 1
ATOM 2914 C C . LYS A 1 381 ? -4.48 43.031 -3.234 1 96 381 LYS A C 1
ATOM 2916 O O . LYS A 1 381 ? -5.234 43.75 -3.912 1 96 381 LYS A O 1
ATOM 2921 N N . THR A 1 382 ? -4.512 43.219 -2.021 1 94.62 382 THR A N 1
ATOM 2922 C CA . THR A 1 382 ? -5.539 43.969 -1.326 1 94.62 382 THR A CA 1
ATOM 2923 C C . THR A 1 382 ? -5.16 45.469 -1.267 1 94.62 382 THR A C 1
ATOM 2925 O O . THR A 1 382 ? -3.982 45.812 -1.354 1 94.62 382 THR A O 1
ATOM 2928 N N . THR A 1 383 ? -6.191 46.375 -1.221 1 93.62 383 THR A N 1
ATOM 2929 C CA . THR A 1 383 ? -5.988 47.812 -1.066 1 93.62 383 THR A CA 1
ATOM 2930 C C . THR A 1 383 ? -5.68 48.156 0.387 1 93.62 383 THR A C 1
ATOM 2932 O O . THR A 1 383 ? -6.152 47.5 1.307 1 93.62 383 THR A O 1
ATOM 2935 N N . PRO A 1 384 ? -4.902 49.219 0.568 1 95.94 384 PRO A N 1
ATOM 2936 C CA . PRO A 1 384 ? -4.594 49.625 1.94 1 95.94 384 PRO A CA 1
ATOM 2937 C C . PRO A 1 384 ? -5.844 49.906 2.768 1 95.94 384 PRO A C 1
ATOM 2939 O O . PRO A 1 384 ? -6.875 50.312 2.221 1 95.94 384 PRO A O 1
ATOM 2942 N N . VAL A 1 385 ? -5.656 49.719 4.035 1 97.62 385 VAL A N 1
ATOM 2943 C CA . VAL A 1 385 ? -6.766 49.969 4.953 1 97.62 385 VAL A CA 1
ATOM 2944 C C . VAL A 1 385 ? -6.48 51.25 5.773 1 97.62 385 VAL A C 1
ATOM 2946 O O . VAL A 1 385 ? -5.336 51.688 5.859 1 97.62 385 VAL A O 1
ATOM 2949 N N . THR A 1 386 ? -7.586 51.812 6.324 1 97.69 386 THR A N 1
ATOM 2950 C CA . THR A 1 386 ? -7.492 52.969 7.234 1 97.69 386 THR A CA 1
ATOM 2951 C C . THR A 1 386 ? -8.055 52.625 8.609 1 97.69 386 THR A C 1
ATOM 2953 O O . THR A 1 386 ? -8.703 51.562 8.773 1 97.69 386 THR A O 1
ATOM 2956 N N . ALA A 1 387 ? -7.766 53.5 9.586 1 97.25 387 ALA A N 1
ATOM 2957 C CA . ALA A 1 387 ? -8.32 53.312 10.922 1 97.25 387 ALA A CA 1
ATOM 2958 C C . ALA A 1 387 ? -9.844 53.281 10.883 1 97.25 387 ALA A C 1
ATOM 2960 O O . ALA A 1 387 ? -10.477 52.562 11.656 1 97.25 387 ALA A O 1
ATOM 2961 N N . ALA A 1 388 ? -10.43 54 9.953 1 96 388 ALA A N 1
ATOM 2962 C CA . ALA A 1 388 ? -11.883 54.031 9.812 1 96 388 ALA A CA 1
ATOM 2963 C C . ALA A 1 388 ? -12.445 52.688 9.383 1 96 388 ALA A C 1
ATOM 2965 O O . ALA A 1 388 ? -13.555 52.312 9.766 1 96 388 ALA A O 1
ATOM 2966 N N . ASP A 1 389 ? -11.672 51.938 8.633 1 95.56 389 ASP A N 1
ATOM 2967 C CA . ASP A 1 389 ? -12.086 50.625 8.18 1 95.56 389 ASP A CA 1
ATOM 2968 C C . ASP A 1 389 ? -12.164 49.656 9.344 1 95.56 389 ASP A C 1
ATOM 2970 O O . ASP A 1 389 ? -12.789 48.594 9.234 1 95.56 389 ASP A O 1
ATOM 2974 N N . ILE A 1 390 ? -11.461 49.906 10.492 1 95.69 390 ILE A N 1
ATOM 2975 C CA . ILE A 1 390 ? -11.398 49 11.648 1 95.69 390 ILE A CA 1
ATOM 2976 C C . ILE A 1 390 ? -12.461 49.406 12.672 1 95.69 390 ILE A C 1
ATOM 2978 O O . ILE A 1 390 ? -12.727 48.688 13.625 1 95.69 390 ILE A O 1
ATOM 2982 N N . ALA A 1 391 ? -13.211 50.344 12.453 1 92.56 391 ALA A N 1
ATOM 2983 C CA . ALA A 1 391 ? -14.25 50.812 13.375 1 92.56 391 ALA A CA 1
ATOM 2984 C C . ALA A 1 391 ? -15.461 49.906 13.352 1 92.56 391 ALA A C 1
ATOM 2986 O O . ALA A 1 391 ? -15.812 49.344 12.305 1 92.56 391 ALA A O 1
ATOM 2987 N N . VAL A 1 392 ? -16.016 49.719 14.539 1 93.94 392 VAL A N 1
ATOM 2988 C CA . VAL A 1 392 ? -17.219 48.906 14.672 1 93.94 392 VAL A CA 1
ATOM 2989 C C . VAL A 1 392 ? -18.422 49.812 14.984 1 93.94 392 VAL A C 1
ATOM 2991 O O . VAL A 1 392 ? -18.625 50.188 16.141 1 93.94 392 VAL A O 1
ATOM 2994 N N . PRO A 1 393 ? -19.219 49.969 14.039 1 92.38 393 PRO A N 1
ATOM 2995 C CA . PRO A 1 393 ? -20.359 50.875 14.266 1 92.38 393 PRO A CA 1
ATOM 2996 C C . PRO A 1 393 ? -21.406 50.281 15.219 1 92.38 393 PRO A C 1
ATOM 2998 O O . PRO A 1 393 ? -21.578 49.062 15.25 1 92.38 393 PRO A O 1
ATOM 3001 N N . PHE A 1 394 ? -21.984 51.094 15.953 1 93 394 PHE A N 1
ATOM 3002 C CA . PHE A 1 394 ? -23.062 50.719 16.859 1 93 394 PHE A CA 1
ATOM 3003 C C . PHE A 1 394 ? -24.297 51.594 16.625 1 93 394 PHE A C 1
ATOM 3005 O O . PHE A 1 394 ? -24.234 52.812 16.656 1 93 394 PHE A O 1
ATOM 3012 N N . THR A 1 395 ? -25.422 50.969 16.359 1 88.44 395 THR A N 1
ATOM 3013 C CA . THR A 1 395 ? -26.641 51.719 16.031 1 88.44 395 THR A CA 1
ATOM 3014 C C . THR A 1 395 ? -27.5 51.906 17.281 1 88.44 395 THR A C 1
ATOM 3016 O O . THR A 1 395 ? -28.5 52.625 17.234 1 88.44 395 THR A O 1
ATOM 3019 N N . GLY A 1 396 ? -27.141 51.375 18.328 1 87.88 396 GLY A N 1
ATOM 3020 C CA . GLY A 1 396 ? -27.891 51.594 19.547 1 87.88 396 GLY A CA 1
ATOM 3021 C C . GLY A 1 396 ? -27.672 52.969 20.172 1 87.88 396 GLY A C 1
ATOM 3022 O O . GLY A 1 396 ? -26.875 53.75 19.656 1 87.88 396 GLY A O 1
ATOM 3023 N N . THR A 1 397 ? -28.438 53.156 21.25 1 89.56 397 THR A N 1
ATOM 3024 C CA . THR A 1 397 ? -28.391 54.469 21.875 1 89.56 397 THR A CA 1
ATOM 3025 C C . THR A 1 397 ? -27.688 54.406 23.234 1 89.56 397 THR A C 1
ATOM 3027 O O . THR A 1 397 ? -27.484 55.438 23.891 1 89.56 397 THR A O 1
ATOM 3030 N N . THR A 1 398 ? -27.281 53.312 23.562 1 92.5 398 THR A N 1
ATOM 3031 C CA . THR A 1 398 ? -26.656 53.125 24.875 1 92.5 398 THR A CA 1
ATOM 3032 C C . THR A 1 398 ? -25.172 53.438 24.812 1 92.5 398 THR A C 1
ATOM 3034 O O . THR A 1 398 ? -24.547 53.344 23.75 1 92.5 398 THR A O 1
ATOM 3037 N N . PRO A 1 399 ? -24.656 53.875 25.906 1 94.94 399 PRO A N 1
ATOM 3038 C CA . PRO A 1 399 ? -23.219 54.188 25.938 1 94.94 399 PRO A CA 1
ATOM 3039 C C . PRO A 1 399 ? -22.359 52.938 25.969 1 94.94 399 PRO A C 1
ATOM 3041 O O . PRO A 1 399 ? -21.125 53.031 25.938 1 94.94 399 PRO A O 1
ATOM 3044 N N . PHE A 1 400 ? -22.969 51.781 26.078 1 96.31 400 PHE A N 1
ATOM 3045 C CA . PHE A 1 400 ? -22.281 50.5 26.062 1 96.31 400 PHE A CA 1
ATOM 3046 C C . PHE A 1 400 ? -22.984 49.531 25.141 1 96.31 400 PHE A C 1
ATOM 3048 O O . PHE A 1 400 ? -24.188 49.625 24.906 1 96.31 400 PHE A O 1
ATOM 3055 N N . ALA A 1 401 ? -22.188 48.656 24.625 1 95.56 401 ALA A N 1
ATOM 3056 C CA . ALA A 1 401 ? -22.703 47.594 23.797 1 95.56 401 ALA A CA 1
ATOM 3057 C C . ALA A 1 401 ? -22.297 46.219 24.328 1 95.56 401 ALA A C 1
ATOM 3059 O O . ALA A 1 401 ? -21.172 46.031 24.797 1 95.56 401 ALA A O 1
ATOM 3060 N N . GLU A 1 402 ? -23.219 45.25 24.328 1 95 402 GLU A N 1
ATOM 3061 C CA . GLU A 1 402 ? -22.906 43.875 24.625 1 95 402 GLU A CA 1
ATOM 3062 C C . GLU A 1 402 ? -22.375 43.156 23.391 1 95 402 GLU A C 1
ATOM 3064 O O . GLU A 1 402 ? -23.031 43.125 22.344 1 95 402 GLU A O 1
ATOM 3069 N N . VAL A 1 403 ? -21.172 42.656 23.609 1 95.62 403 VAL A N 1
ATOM 3070 C CA . VAL A 1 403 ? -20.516 42.094 22.422 1 95.62 403 VAL A CA 1
ATOM 3071 C C . VAL A 1 403 ? -19.875 40.75 22.781 1 95.62 403 VAL A C 1
ATOM 3073 O O . VAL A 1 403 ? -19.406 40.562 23.922 1 95.62 403 VAL A O 1
ATOM 3076 N N . LEU A 1 404 ? -19.922 39.781 21.844 1 96.19 404 LEU A N 1
ATOM 3077 C CA . LEU A 1 404 ? -19.141 38.562 21.938 1 96.19 404 LEU A CA 1
ATOM 3078 C C . LEU A 1 404 ? -17.672 38.812 21.562 1 96.19 404 LEU A C 1
ATOM 3080 O O . LEU A 1 404 ? -17.391 39.344 20.5 1 96.19 404 LEU A O 1
ATOM 3084 N N . ALA A 1 405 ? -16.766 38.469 22.469 1 97.44 405 ALA A N 1
ATOM 3085 C CA . ALA A 1 405 ? -15.336 38.438 22.188 1 97.44 405 ALA A CA 1
ATOM 3086 C C . ALA A 1 405 ? -14.836 37 22.109 1 97.44 405 ALA A C 1
ATOM 3088 O O . ALA A 1 405 ? -15.188 36.156 22.953 1 97.44 405 ALA A O 1
ATOM 3089 N N . ILE A 1 406 ? -14.109 36.656 21.078 1 97 406 ILE A N 1
ATOM 3090 C CA . ILE A 1 406 ? -13.484 35.344 21 1 97 406 ILE A CA 1
ATOM 3091 C C . ILE A 1 406 ? -12.375 35.25 22.047 1 97 406 ILE A C 1
ATOM 3093 O O . ILE A 1 406 ? -11.383 35.969 21.969 1 97 406 ILE A O 1
ATOM 3097 N N . ALA A 1 407 ? -12.484 34.312 22.891 1 96.38 407 ALA A N 1
ATOM 3098 C CA . ALA A 1 407 ? -11.57 34.25 24.031 1 96.38 407 ALA A CA 1
ATOM 3099 C C . ALA A 1 407 ? -10.547 33.125 23.844 1 96.38 407 ALA A C 1
ATOM 3101 O O . ALA A 1 407 ? -10.914 32 23.484 1 96.38 407 ALA A O 1
ATOM 3102 N N . VAL A 1 408 ? -9.273 33.5 24.047 1 94.25 408 VAL A N 1
ATOM 3103 C CA . VAL A 1 408 ? -8.203 32.5 24.062 1 94.25 408 VAL A CA 1
ATOM 3104 C C . VAL A 1 408 ? -7.598 32.406 25.453 1 94.25 408 VAL A C 1
ATOM 3106 O O . VAL A 1 408 ? -7.664 33.375 26.234 1 94.25 408 VAL A O 1
ATOM 3109 N N . THR A 1 409 ? -7.078 31.25 25.797 1 90.38 409 THR A N 1
ATOM 3110 C CA . THR A 1 409 ? -6.422 31.047 27.094 1 90.38 409 THR A CA 1
ATOM 3111 C C . THR A 1 409 ? -5.027 30.438 26.891 1 90.38 409 THR A C 1
ATOM 3113 O O . THR A 1 409 ? -4.777 29.75 25.906 1 90.38 409 THR A O 1
ATOM 3116 N N . PRO A 1 410 ? -4.148 30.719 27.812 1 86.94 410 PRO A N 1
ATOM 3117 C CA . PRO A 1 410 ? -2.783 30.203 27.672 1 86.94 410 PRO A CA 1
ATOM 3118 C C . PRO A 1 410 ? -2.725 28.688 27.688 1 86.94 410 PRO A C 1
ATOM 3120 O O . PRO A 1 410 ? -1.81 28.094 27.109 1 86.94 410 PRO A O 1
ATOM 3123 N N . GLU A 1 411 ? -3.684 28 28.234 1 78.25 411 GLU A N 1
ATOM 3124 C CA . GLU A 1 411 ? -3.648 26.562 28.453 1 78.25 411 GLU A CA 1
ATOM 3125 C C . GLU A 1 411 ? -4.09 25.797 27.203 1 78.25 411 GLU A C 1
ATOM 3127 O O . GLU A 1 411 ? -3.631 24.672 26.953 1 78.25 411 GLU A O 1
ATOM 3132 N N . LYS A 1 412 ? -4.957 26.375 26.438 1 78.06 412 LYS A N 1
ATOM 3133 C CA . LYS A 1 412 ? -5.527 25.672 25.281 1 78.06 412 LYS A CA 1
ATOM 3134 C C . LYS A 1 412 ? -5.383 26.5 24.016 1 78.06 412 LYS A C 1
ATOM 3136 O O . LYS A 1 412 ? -6.281 27.266 23.656 1 78.06 412 LYS A O 1
ATOM 3141 N N . VAL A 1 413 ? -4.43 26.234 23.25 1 77.31 413 VAL A N 1
ATOM 3142 C CA . VAL A 1 413 ? -4.07 27.047 22.109 1 77.31 413 VAL A CA 1
ATOM 3143 C C . VAL A 1 413 ? -5.125 26.906 21.016 1 77.31 413 VAL A C 1
ATOM 3145 O O . VAL A 1 413 ? -5.449 27.875 20.312 1 77.31 413 VAL A O 1
ATOM 3148 N N . PHE A 1 414 ? -5.746 25.734 20.875 1 78.25 414 PHE A N 1
ATOM 3149 C CA . PHE A 1 414 ? -6.598 25.469 19.719 1 78.25 414 PHE A CA 1
ATOM 3150 C C . PHE A 1 414 ? -8.062 25.719 20.062 1 78.25 414 PHE A C 1
ATOM 3152 O O . PHE A 1 414 ? -8.914 25.781 19.172 1 78.25 414 PHE A O 1
ATOM 3159 N N . VAL A 1 415 ? -8.344 26 21.344 1 80.25 415 VAL A N 1
ATOM 3160 C CA . VAL A 1 415 ? -9.734 26.172 21.734 1 80.25 415 VAL A CA 1
ATOM 3161 C C . VAL A 1 415 ? -10.039 27.656 21.969 1 80.25 415 VAL A C 1
ATOM 3163 O O . VAL A 1 415 ? -9.391 28.297 22.797 1 80.25 415 VAL A O 1
ATOM 3166 N N . ARG A 1 416 ? -10.992 28.141 21.234 1 91.5 416 ARG A N 1
ATOM 3167 C CA . ARG A 1 416 ? -11.453 29.516 21.375 1 91.5 416 ARG A CA 1
ATOM 3168 C C . ARG A 1 416 ? -12.914 29.562 21.797 1 91.5 416 ARG A C 1
ATOM 3170 O O . ARG A 1 416 ? -13.797 29.094 21.078 1 91.5 416 ARG A O 1
ATOM 3177 N N . THR A 1 417 ? -13.102 30.234 22.922 1 93.12 417 THR A N 1
ATOM 3178 C CA . THR A 1 417 ? -14.43 30.203 23.531 1 93.12 417 THR A CA 1
ATOM 3179 C C . THR A 1 417 ? -15.094 31.562 23.438 1 93.12 417 THR A C 1
ATOM 3181 O O . THR A 1 417 ? -14.5 32.531 22.938 1 93.12 417 THR A O 1
ATOM 3184 N N . ARG A 1 418 ? -16.281 31.562 23.922 1 94.19 418 ARG A N 1
ATOM 3185 C CA . ARG A 1 418 ? -17.062 32.781 23.938 1 94.19 418 ARG A CA 1
ATOM 3186 C C . ARG A 1 418 ? -16.875 33.531 25.25 1 94.19 418 ARG A C 1
ATOM 3188 O O . ARG A 1 418 ? -16.844 32.938 26.328 1 94.19 418 ARG A O 1
ATOM 3195 N N . ARG A 1 419 ? -16.688 34.812 25.125 1 96.56 419 ARG A N 1
ATOM 3196 C CA . ARG A 1 419 ? -16.75 35.719 26.25 1 96.56 419 ARG A CA 1
ATOM 3197 C C . ARG A 1 419 ? -17.656 36.906 25.938 1 96.56 419 ARG A C 1
ATOM 3199 O O . ARG A 1 419 ? -17.375 37.688 25.031 1 96.56 419 ARG A O 1
ATOM 3206 N N . ASP A 1 420 ? -18.719 37.031 26.75 1 96 420 ASP A N 1
ATOM 3207 C CA . ASP A 1 420 ? -19.594 38.188 26.594 1 96 420 ASP A CA 1
ATOM 3208 C C . ASP A 1 420 ? -19.078 39.344 27.422 1 96 420 ASP A C 1
ATOM 3210 O O . ASP A 1 420 ? -18.812 39.219 28.625 1 96 420 ASP A O 1
ATOM 3214 N N . VAL A 1 421 ? -19 40.5 26.75 1 97.12 421 VAL A N 1
ATOM 3215 C CA . VAL A 1 421 ? -18.438 41.656 27.422 1 97.12 421 VAL A CA 1
ATOM 3216 C C . VAL A 1 421 ? -19.266 42.906 27.094 1 97.12 421 VAL A C 1
ATOM 3218 O O . VAL A 1 421 ? -19.953 42.938 26.078 1 97.12 421 VAL A O 1
ATOM 3221 N N . ARG A 1 422 ? -19.188 43.781 28.016 1 96.88 422 ARG A N 1
ATOM 3222 C CA . ARG A 1 422 ? -19.766 45.125 27.812 1 96.88 422 ARG A CA 1
ATOM 3223 C C . ARG A 1 422 ? -18.703 46.156 27.453 1 96.88 422 ARG A C 1
ATOM 3225 O O . ARG A 1 422 ? -17.812 46.438 28.266 1 96.88 422 ARG A O 1
ATOM 3232 N N . LEU A 1 423 ? -18.828 46.75 26.234 1 97.62 423 LEU A N 1
ATOM 3233 C CA . LEU A 1 423 ? -17.797 47.656 25.75 1 97.62 423 LEU A CA 1
ATOM 3234 C C . LEU A 1 423 ? -18.344 49.062 25.594 1 97.62 423 LEU A C 1
ATOM 3236 O O . LEU A 1 423 ? -19.516 49.25 25.266 1 97.62 423 LEU A O 1
ATOM 3240 N N . PRO A 1 424 ? -17.516 50.031 25.781 1 97.19 424 PRO A N 1
ATOM 3241 C CA . PRO A 1 424 ? -17.953 51.406 25.641 1 97.19 424 PRO A CA 1
ATOM 3242 C C . PRO A 1 424 ? -18.25 51.812 24.188 1 97.19 424 PRO A C 1
ATOM 3244 O O . PRO A 1 424 ? -17.578 51.312 23.281 1 97.19 424 PRO A O 1
ATOM 3247 N N . VAL A 1 425 ? -19.203 52.688 24 1 96.75 425 VAL A N 1
ATOM 3248 C CA . VAL A 1 425 ? -19.547 53.25 22.703 1 96.75 425 VAL A CA 1
ATOM 3249 C C . VAL A 1 425 ? -19.234 54.75 22.703 1 96.75 425 VAL A C 1
ATOM 3251 O O . VAL A 1 425 ? -19.703 55.469 23.562 1 96.75 425 VAL A O 1
ATOM 3254 N N . VAL A 1 426 ? -18.484 55.094 21.844 1 95.38 426 VAL A N 1
ATOM 3255 C CA . VAL A 1 426 ? -18.125 56.5 21.688 1 95.38 426 VAL A CA 1
ATOM 3256 C C . VAL A 1 426 ? -18.312 56.938 20.25 1 95.38 426 VAL A C 1
ATOM 3258 O O . VAL A 1 426 ? -17.812 56.312 19.328 1 95.38 426 VAL A O 1
ATOM 3261 N N . ASP A 1 427 ? -19.047 58.062 20.031 1 93.19 427 ASP A N 1
ATOM 3262 C CA . ASP A 1 427 ? -19.328 58.625 18.719 1 93.19 427 ASP A CA 1
ATOM 3263 C C . ASP A 1 427 ? -19.875 57.531 17.766 1 93.19 427 ASP A C 1
ATOM 3265 O O . ASP A 1 427 ? -19.406 57.406 16.641 1 93.19 427 ASP A O 1
ATOM 3269 N N . GLY A 1 428 ? -20.656 56.656 18.359 1 93.75 428 GLY A N 1
ATOM 3270 C CA . GLY A 1 428 ? -21.359 55.656 17.562 1 93.75 428 GLY A CA 1
ATOM 3271 C C . GLY A 1 428 ? -20.516 54.469 17.203 1 93.75 428 GLY A C 1
ATOM 3272 O O . GLY A 1 428 ? -20.875 53.688 16.328 1 93.75 428 GLY A O 1
ATOM 3273 N N . LYS A 1 429 ? -19.391 54.375 17.828 1 95.94 429 LYS A N 1
ATOM 3274 C CA . LYS A 1 429 ? -18.5 53.281 17.562 1 95.94 429 LYS A CA 1
ATOM 3275 C C . LYS A 1 429 ? -18.188 52.5 18.844 1 95.94 429 LYS A C 1
ATOM 3277 O O . LYS A 1 429 ? -18.016 53.062 19.906 1 95.94 429 LYS A O 1
ATOM 3282 N N . ILE A 1 430 ? -18.188 51.188 18.719 1 96.88 430 ILE A N 1
ATOM 3283 C CA . ILE A 1 430 ? -17.812 50.344 19.844 1 96.88 430 ILE A CA 1
ATOM 3284 C C . ILE A 1 430 ? -16.281 50.312 19.984 1 96.88 430 ILE A C 1
ATOM 3286 O O . ILE A 1 430 ? -15.578 50.031 19 1 96.88 430 ILE A O 1
ATOM 3290 N N . LEU A 1 431 ? -15.773 50.562 21.125 1 97.12 431 LEU A N 1
ATOM 3291 C CA . LEU A 1 431 ? -14.328 50.625 21.328 1 97.12 431 LEU A CA 1
ATOM 3292 C C . LEU A 1 431 ? -13.836 49.375 22.062 1 97.12 431 LEU A C 1
ATOM 3294 O O . LEU A 1 431 ? -14.508 48.875 22.938 1 97.12 431 LEU A O 1
ATOM 3298 N N . ALA A 1 432 ? -12.648 48.875 21.641 1 96.94 432 ALA A N 1
ATOM 3299 C CA . ALA A 1 432 ? -11.938 47.906 22.469 1 96.94 432 ALA A CA 1
ATOM 3300 C C . ALA A 1 432 ? -11.633 48.438 23.844 1 96.94 432 ALA A C 1
ATOM 3302 O O . ALA A 1 432 ? -11.648 49.656 24.047 1 96.94 432 ALA A O 1
ATOM 3303 N N . ASP A 1 433 ? -11.383 47.5 24.781 1 97.56 433 ASP A N 1
ATOM 3304 C CA . ASP A 1 433 ? -11.148 47.906 26.156 1 97.56 433 ASP A CA 1
ATOM 3305 C C . ASP A 1 433 ? -10 47.125 26.781 1 97.56 433 ASP A C 1
ATOM 3307 O O . ASP A 1 433 ? -10.211 46.031 27.328 1 97.56 433 ASP A O 1
ATOM 3311 N N . ALA A 1 434 ? -8.867 47.688 26.844 1 96.06 434 ALA A N 1
ATOM 3312 C CA . ALA A 1 434 ? -7.664 47.031 27.344 1 96.06 434 ALA A CA 1
ATOM 3313 C C . ALA A 1 434 ? -7.82 46.625 28.812 1 96.06 434 ALA A C 1
ATOM 3315 O O . ALA A 1 434 ? -7.266 45.625 29.266 1 96.06 434 ALA A O 1
ATOM 3316 N N . SER A 1 435 ? -8.539 47.438 29.531 1 96.38 435 SER A N 1
ATOM 3317 C CA . SER A 1 435 ? -8.727 47.156 30.953 1 96.38 435 SER A CA 1
ATOM 3318 C C . SER A 1 435 ? -9.531 45.875 31.141 1 96.38 435 SER A C 1
ATOM 3320 O O . SER A 1 435 ? -9.406 45.219 32.188 1 96.38 435 SER A O 1
ATOM 3322 N N . GLN A 1 436 ? -10.266 45.469 30.141 1 97.19 436 GLN A N 1
ATOM 3323 C CA . GLN A 1 436 ? -11.023 44.219 30.172 1 97.19 436 GLN A CA 1
ATOM 3324 C C . GLN A 1 436 ? -10.328 43.125 29.375 1 97.19 436 GLN A C 1
ATOM 3326 O O . GLN A 1 436 ? -10.898 42.062 29.125 1 97.19 436 GLN A O 1
ATOM 3331 N N . ASN A 1 437 ? -9.148 43.406 28.938 1 98 437 ASN A N 1
ATOM 3332 C CA . ASN A 1 437 ? -8.422 42.5 28.078 1 98 437 ASN A CA 1
ATOM 3333 C C . ASN A 1 437 ? -9.219 42.125 26.828 1 98 437 ASN A C 1
ATOM 3335 O O . ASN A 1 437 ? -9.414 40.969 26.516 1 98 437 ASN A O 1
ATOM 3339 N N . VAL A 1 438 ? -9.766 43.156 26.172 1 98.25 438 VAL A N 1
ATOM 3340 C CA . VAL A 1 438 ? -10.5 43 24.922 1 98.25 438 VAL A CA 1
ATOM 3341 C C . VAL A 1 438 ? -9.867 43.875 23.828 1 98.25 438 VAL A C 1
ATOM 3343 O O . VAL A 1 438 ? -9.734 45.094 24 1 98.25 438 VAL A O 1
ATOM 3346 N N . GLN A 1 439 ? -9.484 43.281 22.734 1 98.5 439 GLN A N 1
ATOM 3347 C CA . GLN A 1 439 ? -8.883 43.969 21.578 1 98.5 439 GLN A CA 1
ATOM 3348 C C . GLN A 1 439 ? -9.742 43.781 20.328 1 98.5 439 GLN A C 1
ATOM 3350 O O . GLN A 1 439 ? -10.633 42.938 20.297 1 98.5 439 GLN A O 1
ATOM 3355 N N . TYR A 1 440 ? -9.414 44.656 19.328 1 98.25 440 TYR A N 1
ATOM 3356 C CA . TYR A 1 440 ? -9.992 44.469 18 1 98.25 440 TYR A CA 1
ATOM 3357 C C . TYR A 1 440 ? -9.328 43.281 17.281 1 98.25 440 TYR A C 1
ATOM 3359 O O . TYR A 1 440 ? -8.141 43.031 17.484 1 98.25 440 TYR A O 1
ATOM 3367 N N . VAL A 1 441 ? -10.062 42.562 16.516 1 98.38 441 VAL A N 1
ATOM 3368 C CA . VAL A 1 441 ? -9.508 41.594 15.578 1 98.38 441 VAL A CA 1
ATOM 3369 C C . VAL A 1 441 ? -10.164 41.781 14.211 1 98.38 441 VAL A C 1
ATOM 3371 O O . VAL A 1 441 ? -11.367 42.031 14.117 1 98.38 441 VAL A O 1
ATOM 3374 N N . THR A 1 442 ? -9.406 41.719 13.188 1 97.81 442 THR A N 1
ATOM 3375 C CA . THR A 1 442 ? -9.914 41.75 11.82 1 97.81 442 THR A CA 1
ATOM 3376 C C . THR A 1 442 ? -9.141 40.781 10.938 1 97.81 442 THR A C 1
ATOM 3378 O O . THR A 1 442 ? -8.008 40.406 11.25 1 97.81 442 THR A O 1
ATOM 3381 N N . VAL A 1 443 ? -9.789 40.25 9.961 1 98 443 VAL A N 1
ATOM 3382 C CA . VAL A 1 443 ? -9.18 39.469 8.883 1 98 443 VAL A CA 1
ATOM 3383 C C . VAL A 1 443 ? -9.445 40.125 7.539 1 98 443 VAL A C 1
ATOM 3385 O O . VAL A 1 443 ? -10.594 40.219 7.098 1 98 443 VAL A O 1
ATOM 3388 N N . VAL A 1 444 ? -8.391 40.531 6.922 1 97.94 444 VAL A N 1
ATOM 3389 C CA . VAL A 1 444 ? -8.5 41.312 5.684 1 97.94 444 VAL A CA 1
ATOM 3390 C C . VAL A 1 444 ? -8.234 40.375 4.488 1 97.94 444 VAL A C 1
ATOM 3392 O O . VAL A 1 444 ? -7.18 39.75 4.398 1 97.94 444 VAL A O 1
ATOM 3395 N N . GLU A 1 445 ? -9.203 40.312 3.59 1 97.88 445 GLU A N 1
ATOM 3396 C CA . GLU A 1 445 ? -9.016 39.531 2.369 1 97.88 445 GLU A CA 1
ATOM 3397 C C . GLU A 1 445 ? -7.844 40.062 1.548 1 97.88 445 GLU A C 1
ATOM 3399 O O . GLU A 1 445 ? -7.805 41.25 1.223 1 97.88 445 GLU A O 1
ATOM 3404 N N . ARG A 1 446 ? -6.98 39.281 1.18 1 97.88 446 ARG A N 1
ATOM 3405 C CA . ARG A 1 446 ? -5.742 39.781 0.591 1 97.88 446 ARG A CA 1
ATOM 3406 C C . ARG A 1 446 ? -5.66 39.438 -0.891 1 97.88 446 ARG A C 1
ATOM 3408 O O . ARG A 1 446 ? -4.723 39.844 -1.578 1 97.88 446 ARG A O 1
ATOM 3415 N N . TYR A 1 447 ? -6.484 38.625 -1.468 1 97.44 447 TYR A N 1
ATOM 3416 C CA . TYR A 1 447 ? -6.344 38.062 -2.805 1 97.44 447 TYR A CA 1
ATOM 3417 C C . TYR A 1 447 ? -6.977 39 -3.852 1 97.44 447 TYR A C 1
ATOM 3419 O O . TYR A 1 447 ? -6.863 38.719 -5.051 1 97.44 447 TYR A O 1
ATOM 3427 N N . GLY A 1 448 ? -7.641 40 -3.436 1 96.19 448 GLY A N 1
ATOM 3428 C CA . GLY A 1 448 ? -8.188 41 -4.344 1 96.19 448 GLY A CA 1
ATOM 3429 C C . GLY A 1 448 ? -9.5 40.562 -4.977 1 96.19 448 GLY A C 1
ATOM 3430 O O . GLY A 1 448 ? -9.891 41.094 -6.023 1 96.19 448 GLY A O 1
ATOM 3431 N N . LYS A 1 449 ? -10.117 39.656 -4.414 1 96.5 449 LYS A N 1
ATOM 3432 C CA . LYS A 1 449 ? -11.367 39.156 -4.965 1 96.5 449 LYS A CA 1
ATOM 3433 C C . LYS A 1 449 ? -12.57 39.844 -4.328 1 96.5 449 LYS A C 1
ATOM 3435 O O . LYS A 1 449 ? -13.641 39.938 -4.938 1 96.5 449 LYS A O 1
ATOM 3440 N N . THR A 1 450 ? -12.344 40.219 -3.072 1 96 450 THR A N 1
ATOM 3441 C CA . THR A 1 450 ? -13.328 40.969 -2.318 1 96 450 THR A CA 1
ATOM 3442 C C . THR A 1 450 ? -12.656 42.125 -1.567 1 96 450 THR A C 1
ATOM 3444 O O . THR A 1 450 ? -11.469 42.406 -1.777 1 96 450 THR A O 1
ATOM 3447 N N . LEU A 1 451 ? -13.43 42.812 -0.797 1 94.06 451 LEU A N 1
ATOM 3448 C CA . LEU A 1 451 ? -12.922 43.844 0.082 1 94.06 451 LEU A CA 1
ATOM 3449 C C . LEU A 1 451 ? -13.25 43.531 1.539 1 94.06 451 LEU A C 1
ATOM 3451 O O . LEU A 1 451 ? -13.297 44.438 2.373 1 94.06 451 LEU A O 1
ATOM 3455 N N . ASN A 1 452 ? -13.461 42.281 1.739 1 95.94 452 ASN A N 1
ATOM 3456 C CA . ASN A 1 452 ? -13.875 41.844 3.074 1 95.94 452 ASN A CA 1
ATOM 3457 C C . ASN A 1 452 ? -12.812 42.188 4.121 1 95.94 452 ASN A C 1
ATOM 3459 O O . ASN A 1 452 ? -11.625 41.938 3.914 1 95.94 452 ASN A O 1
ATOM 3463 N N . ARG A 1 453 ? -13.227 42.781 5.223 1 96.56 453 ARG A N 1
ATOM 3464 C CA . ARG A 1 453 ? -12.406 43.062 6.395 1 96.56 453 ARG A CA 1
ATOM 3465 C C . ARG A 1 453 ? -13.266 43.219 7.641 1 96.56 453 ARG A C 1
ATOM 3467 O O . ARG A 1 453 ? -13.25 44.281 8.289 1 96.56 453 ARG A O 1
ATOM 3474 N N . PRO A 1 454 ? -13.945 42.156 7.895 1 96.69 454 PRO A N 1
ATOM 3475 C CA . PRO A 1 454 ? -14.781 42.25 9.094 1 96.69 454 PRO A CA 1
ATOM 3476 C C . PRO A 1 454 ? -13.977 42.531 10.359 1 96.69 454 PRO A C 1
ATOM 3478 O O . PRO A 1 454 ? -12.828 42.094 10.477 1 96.69 454 PRO A O 1
ATOM 3481 N N . VAL A 1 455 ? -14.594 43.25 11.242 1 97.31 455 VAL A N 1
ATOM 3482 C CA . VAL A 1 455 ? -13.961 43.562 12.516 1 97.31 455 VAL A CA 1
ATOM 3483 C C . VAL A 1 455 ? -14.797 43.031 13.672 1 97.31 455 VAL A C 1
ATOM 3485 O O . VAL A 1 455 ? -16.031 43.125 13.648 1 97.31 455 VAL A O 1
ATOM 3488 N N . ALA A 1 456 ? -14.141 42.406 14.555 1 97.5 456 ALA A N 1
ATOM 3489 C CA . ALA A 1 456 ? -14.734 41.875 15.773 1 97.5 456 ALA A CA 1
ATOM 3490 C C . ALA A 1 456 ? -13.82 42.062 16.969 1 97.5 456 ALA A C 1
ATOM 3492 O O . ALA A 1 456 ? -13.008 43 17 1 97.5 456 ALA A O 1
ATOM 3493 N N . PHE A 1 457 ? -14.109 41.281 18.047 1 97.75 457 PHE A N 1
ATOM 3494 C CA . PHE A 1 457 ? -13.328 41.469 19.266 1 97.75 457 PHE A CA 1
ATOM 3495 C C . PHE A 1 457 ? -12.766 40.125 19.75 1 97.75 457 PHE A C 1
ATOM 3497 O O . PHE A 1 457 ? -13.383 39.094 19.562 1 97.75 457 PHE A O 1
ATOM 3504 N N . VAL A 1 458 ? -11.594 40.219 20.297 1 98 458 VAL A N 1
ATOM 3505 C CA . VAL A 1 458 ? -10.93 39.062 20.891 1 98 458 VAL A CA 1
ATOM 3506 C C . VAL A 1 458 ? -10.484 39.375 22.312 1 98 458 VAL A C 1
ATOM 3508 O O . VAL A 1 458 ? -10.289 40.531 22.656 1 98 458 VAL A O 1
ATOM 3511 N N . SER A 1 459 ? -10.438 38.344 23.109 1 97.25 459 SER A N 1
ATOM 3512 C CA . SER A 1 459 ? -9.953 38.5 24.484 1 97.25 459 SER A CA 1
ATOM 3513 C C . SER A 1 459 ? -8.867 37.469 24.797 1 97.25 459 SER A C 1
ATOM 3515 O O . SER A 1 459 ? -8.867 36.375 24.234 1 97.25 459 SER A O 1
ATOM 3517 N N . GLY A 1 460 ? -7.953 37.875 25.672 1 96.12 460 GLY A N 1
ATOM 3518 C CA . GLY A 1 460 ? -6.918 36.938 26.094 1 96.12 460 GLY A CA 1
ATOM 3519 C C . GLY A 1 460 ? -5.531 37.344 25.641 1 96.12 460 GLY A C 1
ATOM 3520 O O . GLY A 1 460 ? -4.527 36.938 26.219 1 96.12 460 GLY A O 1
ATOM 3521 N N . PHE A 1 461 ? -5.391 38.188 24.625 1 97.06 461 PHE A N 1
ATOM 3522 C CA . PHE A 1 461 ? -4.094 38.594 24.109 1 97.06 461 PHE A CA 1
ATOM 3523 C C . PHE A 1 461 ? -3.459 39.656 25 1 97.06 461 PHE A C 1
ATOM 3525 O O . PHE A 1 461 ? -2.234 39.781 25.062 1 97.06 461 PHE A O 1
ATOM 3532 N N . ASN A 1 462 ? -4.273 40.469 25.609 1 97.81 462 ASN A N 1
ATOM 3533 C CA . ASN A 1 462 ? -3.877 41.406 26.656 1 97.81 462 ASN A CA 1
ATOM 3534 C C . ASN A 1 462 ? -2.973 42.5 26.094 1 97.81 462 ASN A C 1
ATOM 3536 O O . ASN A 1 462 ? -2.104 43.031 26.797 1 97.81 462 ASN A O 1
ATOM 3540 N N . LEU A 1 463 ? -3.074 42.844 24.859 1 98.19 463 LEU A N 1
ATOM 3541 C CA . LEU A 1 463 ? -2.377 44 24.328 1 98.19 463 LEU A CA 1
ATOM 3542 C C . LEU A 1 463 ? -2.9 45.281 24.938 1 98.19 463 LEU A C 1
ATOM 3544 O O . LEU A 1 463 ? -4.105 45.531 24.922 1 98.19 463 LEU A O 1
ATOM 3548 N N . LYS A 1 464 ? -1.993 46.062 25.438 1 98 464 LYS A N 1
ATOM 3549 C CA . LYS A 1 464 ? -2.375 47.344 26.047 1 98 464 LYS A CA 1
ATOM 3550 C C . LYS A 1 464 ? -2.25 48.5 25.062 1 98 464 LYS A C 1
ATOM 3552 O O . LYS A 1 464 ? -2.844 49.562 25.25 1 98 464 LYS A O 1
ATOM 3557 N N . SER A 1 465 ? -1.468 48.281 24.094 1 97.62 465 SER A N 1
ATOM 3558 C CA . SER A 1 465 ? -1.251 49.25 23.016 1 97.62 465 SER A CA 1
ATOM 3559 C C . SER A 1 465 ? -0.867 48.531 21.719 1 97.62 465 SER A C 1
ATOM 3561 O O . SER A 1 465 ? -0.687 47.312 21.703 1 97.62 465 SER A O 1
ATOM 3563 N N . GLY A 1 466 ? -0.881 49.281 20.609 1 98.31 466 GLY A N 1
ATOM 3564 C CA . GLY A 1 466 ? -0.315 48.812 19.359 1 98.31 466 GLY A CA 1
ATOM 3565 C C . GLY A 1 466 ? -1.176 47.781 18.672 1 98.31 466 GLY A C 1
ATOM 3566 O O . GLY A 1 466 ? -2.402 47.781 18.781 1 98.31 466 GLY A O 1
ATOM 3567 N N . ALA A 1 467 ? -0.432 46.938 17.781 1 98.69 467 ALA A N 1
ATOM 3568 C CA . ALA A 1 467 ? -1.077 45.906 16.969 1 98.69 467 ALA A CA 1
ATOM 3569 C C . ALA A 1 467 ? -0.066 44.875 16.5 1 98.69 467 ALA A C 1
ATOM 3571 O O . ALA A 1 467 ? 1.125 45.156 16.375 1 98.69 467 ALA A O 1
ATOM 3572 N N . ILE A 1 468 ? -0.508 43.688 16.375 1 98.75 468 ILE A N 1
ATOM 3573 C CA . ILE A 1 468 ? 0.242 42.594 15.727 1 98.75 468 ILE A CA 1
ATOM 3574 C C . ILE A 1 468 ? -0.537 42.094 14.516 1 98.75 468 ILE A C 1
ATOM 3576 O O . ILE A 1 468 ? -1.769 42.031 14.547 1 98.75 468 ILE A O 1
ATOM 3580 N N . ALA A 1 469 ? 0.169 41.719 13.461 1 98.69 469 ALA A N 1
ATOM 3581 C CA . ALA A 1 469 ? -0.48 41.219 12.242 1 98.69 469 ALA A CA 1
ATOM 3582 C C . ALA A 1 469 ? 0.359 40.156 11.57 1 98.69 469 ALA A C 1
ATOM 3584 O O . ALA A 1 469 ? 1.575 40.094 11.758 1 98.69 469 ALA A O 1
ATOM 3585 N N . SER A 1 470 ? -0.305 39.312 10.812 1 98.44 470 SER A N 1
ATOM 3586 C CA . SER A 1 470 ? 0.352 38.219 10.109 1 98.44 470 SER A CA 1
ATOM 3587 C C . SER A 1 470 ? -0.387 37.875 8.82 1 98.44 470 SER A C 1
ATOM 3589 O O . SER A 1 470 ? -1.619 37.875 8.781 1 98.44 470 SER A O 1
ATOM 3591 N N . SER A 1 471 ? 0.367 37.656 7.77 1 98 471 SER A N 1
ATOM 3592 C CA . SER A 1 471 ? -0.207 37.125 6.535 1 98 471 SER A CA 1
ATOM 3593 C C . SER A 1 471 ? -0.05 35.625 6.453 1 98 471 SER A C 1
ATOM 3595 O O . SER A 1 471 ? -0.437 35 5.457 1 98 471 SER A O 1
ATOM 3597 N N . THR A 1 472 ? 0.581 35 7.418 1 95.5 472 THR A N 1
ATOM 3598 C CA . THR A 1 472 ? 0.642 33.562 7.566 1 95.5 472 THR A CA 1
ATOM 3599 C C . THR A 1 472 ? -0.35 33.062 8.625 1 95.5 472 THR A C 1
ATOM 3601 O O . THR A 1 472 ? -0.054 33.094 9.82 1 95.5 472 THR A O 1
ATOM 3604 N N . ALA A 1 473 ? -1.499 32.75 8.219 1 91.81 473 ALA A N 1
ATOM 3605 C CA . ALA A 1 473 ? -2.584 32.281 9.086 1 91.81 473 ALA A CA 1
ATOM 3606 C C . ALA A 1 473 ? -3.451 31.25 8.383 1 91.81 473 ALA A C 1
ATOM 3608 O O . ALA A 1 473 ? -4.41 31.594 7.684 1 91.81 473 ALA A O 1
ATOM 3609 N N . PRO A 1 474 ? -3.162 30 8.609 1 90.62 474 PRO A N 1
ATOM 3610 C CA . PRO A 1 474 ? -4.004 28.969 7.988 1 90.62 474 PRO A CA 1
ATOM 3611 C C . PRO A 1 474 ? -5.465 29.062 8.43 1 90.62 474 PRO A C 1
ATOM 3613 O O . PRO A 1 474 ? -5.758 29.609 9.5 1 90.62 474 PRO A O 1
ATOM 3616 N N . ASP A 1 475 ? -6.402 28.75 7.461 1 91 475 ASP A N 1
ATOM 3617 C CA . ASP A 1 475 ? -6.207 27.922 6.277 1 91 475 ASP A CA 1
ATOM 3618 C C . ASP A 1 475 ? -6.344 28.75 5 1 91 475 ASP A C 1
ATOM 3620 O O . ASP A 1 475 ? -6.316 28.203 3.895 1 91 475 ASP A O 1
ATOM 3624 N N . ASP A 1 476 ? -6.562 30.062 5.188 1 95 476 ASP A N 1
ATOM 3625 C CA . ASP A 1 476 ? -6.781 30.859 3.982 1 95 476 ASP A CA 1
ATOM 3626 C C . ASP A 1 476 ? -5.641 31.859 3.771 1 95 476 ASP A C 1
ATOM 3628 O O . ASP A 1 476 ? -5.5 32.406 2.686 1 95 476 ASP A O 1
ATOM 3632 N N . ASN A 1 477 ? -4.867 32.094 4.785 1 97.38 477 ASN A N 1
ATOM 3633 C CA . ASN A 1 477 ? -3.693 32.938 4.754 1 97.38 477 ASN A CA 1
ATOM 3634 C C . ASN A 1 477 ? -4.066 34.375 4.375 1 97.38 477 ASN A C 1
ATOM 3636 O O . ASN A 1 477 ? -3.26 35.094 3.783 1 97.38 477 ASN A O 1
ATOM 3640 N N . ASN A 1 478 ? -5.266 34.781 4.691 1 97.94 478 ASN A N 1
ATOM 3641 C CA . ASN A 1 478 ? -5.586 36.188 4.723 1 97.94 478 ASN A CA 1
ATOM 3642 C C . ASN A 1 478 ? -4.848 36.906 5.852 1 97.94 478 ASN A C 1
ATOM 3644 O O . ASN A 1 478 ? -4.254 36.281 6.719 1 97.94 478 ASN A O 1
ATOM 3648 N N . ILE A 1 479 ? -4.875 38.219 5.793 1 98.19 479 ILE A N 1
ATOM 3649 C CA . ILE A 1 479 ? -4.137 38.969 6.805 1 98.19 479 ILE A CA 1
ATOM 3650 C C . ILE A 1 479 ? -4.977 39.094 8.07 1 98.19 479 ILE A C 1
ATOM 3652 O O . ILE A 1 479 ? -6.059 39.688 8.047 1 98.19 479 ILE A O 1
ATOM 3656 N N . ILE A 1 480 ? -4.492 38.562 9.125 1 98.38 480 ILE A N 1
ATOM 3657 C CA . ILE A 1 480 ? -5.129 38.75 10.422 1 98.38 480 ILE A CA 1
ATOM 3658 C C . ILE A 1 480 ? -4.395 39.812 11.219 1 98.38 480 ILE A C 1
ATOM 3660 O O . ILE A 1 480 ? -3.168 39.938 11.141 1 98.38 480 ILE A O 1
ATOM 3664 N N . CYS A 1 481 ? -5.148 40.594 11.938 1 98.62 481 CYS A N 1
ATOM 3665 C CA . CYS A 1 481 ? -4.586 41.656 12.75 1 98.62 481 CYS A CA 1
ATOM 3666 C C . CYS A 1 481 ? -5.355 41.812 14.055 1 98.62 481 CYS A C 1
ATOM 3668 O O . CYS A 1 481 ? -6.586 41.812 14.062 1 98.62 481 CYS A O 1
ATOM 3670 N N . ILE A 1 482 ? -4.629 41.875 15.109 1 98.62 482 ILE A N 1
ATOM 3671 C CA . ILE A 1 482 ? -5.164 42.125 16.438 1 98.62 482 ILE A CA 1
ATOM 3672 C C . ILE A 1 482 ? -4.516 43.375 17.031 1 98.62 482 ILE A C 1
ATOM 3674 O O . ILE A 1 482 ? -3.301 43.562 16.938 1 98.62 482 ILE A O 1
ATOM 3678 N N . GLY A 1 483 ? -5.371 44.25 17.656 1 98.44 483 GLY A N 1
ATOM 3679 C CA . GLY A 1 483 ? -4.742 45.438 18.203 1 98.44 483 GLY A CA 1
ATOM 3680 C C . GLY A 1 483 ? -5.637 46.188 19.172 1 98.44 483 GLY A C 1
ATOM 3681 O O . GLY A 1 483 ? -6.844 45.969 19.219 1 98.44 483 GLY A O 1
ATOM 3682 N N . ALA A 1 484 ? -5.012 47.062 19.906 1 97.5 484 ALA A N 1
ATOM 3683 C CA . ALA A 1 484 ? -5.684 47.969 20.844 1 97.5 484 ALA A CA 1
ATOM 3684 C C . ALA A 1 484 ? -5.949 49.312 20.203 1 97.5 484 ALA A C 1
ATOM 3686 O O . ALA A 1 484 ? -6.762 50.094 20.703 1 97.5 484 ALA A O 1
ATOM 3687 N N . ASP A 1 485 ? -5.324 49.531 19.094 1 96.62 485 ASP A N 1
ATOM 3688 C CA . ASP A 1 485 ? -5.402 50.844 18.422 1 96.62 485 ASP A CA 1
ATOM 3689 C C . ASP A 1 485 ? -5.633 50.688 16.922 1 96.62 485 ASP A C 1
ATOM 3691 O O . ASP A 1 485 ? -4.773 50.156 16.219 1 96.62 485 ASP A O 1
ATOM 3695 N N . PRO A 1 486 ? -6.777 51.25 16.375 1 97.81 486 PRO A N 1
ATOM 3696 C CA . PRO A 1 486 ? -7.098 51.094 14.953 1 97.81 486 PRO A CA 1
ATOM 3697 C C . PRO A 1 486 ? -6.051 51.719 14.039 1 97.81 486 PRO A C 1
ATOM 3699 O O . PRO A 1 486 ? -5.809 51.219 12.938 1 97.81 486 PRO A O 1
ATOM 3702 N N . GLN A 1 487 ? -5.48 52.781 14.477 1 98.06 487 GLN A N 1
ATOM 3703 C CA . GLN A 1 487 ? -4.441 53.406 13.656 1 98.06 487 GLN A CA 1
ATOM 3704 C C . GLN A 1 487 ? -3.234 52.469 13.516 1 98.06 487 GLN A C 1
ATOM 3706 O O . GLN A 1 487 ? -2.707 52.312 12.414 1 98.06 487 GLN A O 1
ATOM 3711 N N . ASP A 1 488 ? -2.777 51.938 14.609 1 98.69 488 ASP A N 1
ATOM 3712 C CA . ASP A 1 488 ? -1.66 51 14.578 1 98.69 488 ASP A CA 1
ATOM 3713 C C . ASP A 1 488 ? -2.02 49.75 13.773 1 98.69 488 ASP A C 1
ATOM 3715 O O . ASP A 1 488 ? -1.165 49.156 13.102 1 98.69 488 ASP A O 1
ATOM 3719 N N . MET A 1 489 ? -3.254 49.312 13.859 1 98.75 489 MET A N 1
ATOM 3720 C CA . MET A 1 489 ? -3.705 48.188 13.086 1 98.75 489 MET A CA 1
ATOM 3721 C C . MET A 1 489 ? -3.621 48.469 11.586 1 98.75 489 MET A C 1
ATOM 3723 O O . MET A 1 489 ? -3.17 47.625 10.812 1 98.75 489 MET A O 1
ATOM 3727 N N . ALA A 1 490 ? -4.051 49.625 11.211 1 98.69 490 ALA A N 1
ATOM 3728 C CA . ALA A 1 490 ? -3.961 50.031 9.805 1 98.69 490 ALA A CA 1
ATOM 3729 C C . ALA A 1 490 ? -2.512 50.031 9.328 1 98.69 490 ALA A C 1
ATOM 3731 O O . ALA A 1 490 ? -2.211 49.562 8.227 1 98.69 490 ALA A O 1
ATOM 3732 N N . ILE A 1 491 ? -1.647 50.562 10.164 1 98.81 491 ILE A N 1
ATOM 3733 C CA . ILE A 1 491 ? -0.23 50.594 9.828 1 98.81 491 ILE A CA 1
ATOM 3734 C C . ILE A 1 491 ? 0.307 49.188 9.68 1 98.81 491 ILE A C 1
ATOM 3736 O O . ILE A 1 491 ? 1.036 48.875 8.734 1 98.81 491 ILE A O 1
ATOM 3740 N N . ALA A 1 492 ? -0.011 48.312 10.602 1 98.81 492 ALA A N 1
ATOM 3741 C CA . ALA A 1 492 ? 0.441 46.906 10.578 1 98.81 492 ALA A CA 1
ATOM 3742 C C . ALA A 1 492 ? -0.016 46.219 9.305 1 98.81 492 ALA A C 1
ATOM 3744 O O . ALA A 1 492 ? 0.79 45.594 8.609 1 98.81 492 ALA A O 1
ATOM 3745 N N . ILE A 1 493 ? -1.297 46.312 8.961 1 98.69 493 ILE A N 1
ATOM 3746 C CA . ILE A 1 493 ? -1.876 45.688 7.785 1 98.69 493 ILE A CA 1
ATOM 3747 C C . ILE A 1 493 ? -1.223 46.219 6.52 1 98.69 493 ILE A C 1
ATOM 3749 O O . ILE A 1 493 ? -0.796 45.469 5.652 1 98.69 493 ILE A O 1
ATOM 3753 N N . ASN A 1 494 ? -1.113 47.5 6.43 1 98.75 494 ASN A N 1
ATOM 3754 C CA . ASN A 1 494 ? -0.568 48.156 5.234 1 98.75 494 ASN A CA 1
ATOM 3755 C C . ASN A 1 494 ? 0.91 47.812 5.047 1 98.75 494 ASN A C 1
ATOM 3757 O O . ASN A 1 494 ? 1.395 47.719 3.918 1 98.75 494 ASN A O 1
ATOM 3761 N N . HIS A 1 495 ? 1.584 47.656 6.145 1 98.75 495 HIS A N 1
ATOM 3762 C CA . HIS A 1 495 ? 2.977 47.219 6.055 1 98.75 495 HIS A CA 1
ATOM 3763 C C . HIS A 1 495 ? 3.096 45.844 5.395 1 98.75 495 HIS A C 1
ATOM 3765 O O . HIS A 1 495 ? 3.973 45.625 4.555 1 98.75 495 HIS A O 1
ATOM 3771 N N . LEU A 1 496 ? 2.264 44.938 5.785 1 98.56 496 LEU A N 1
ATOM 3772 C CA . LEU A 1 496 ? 2.262 43.594 5.184 1 98.56 496 LEU A CA 1
ATOM 3773 C C . LEU A 1 496 ? 1.871 43.688 3.713 1 98.56 496 LEU A C 1
ATOM 3775 O O . LEU A 1 496 ? 2.449 42.969 2.879 1 98.56 496 LEU A O 1
ATOM 3779 N N . VAL A 1 497 ? 0.919 44.531 3.385 1 98.25 497 VAL A N 1
ATOM 3780 C CA . VAL A 1 497 ? 0.481 44.688 2.004 1 98.25 497 VAL A CA 1
ATOM 3781 C C . VAL A 1 497 ? 1.641 45.219 1.155 1 98.25 497 VAL A C 1
ATOM 3783 O O . VAL A 1 497 ? 1.906 44.688 0.072 1 98.25 497 VAL A O 1
ATOM 3786 N N . ALA A 1 498 ? 2.338 46.156 1.661 1 98.06 498 ALA A N 1
ATOM 3787 C CA . ALA A 1 498 ? 3.414 46.812 0.924 1 98.06 498 ALA A CA 1
ATOM 3788 C C . ALA A 1 498 ? 4.598 45.844 0.726 1 98.06 498 ALA A C 1
ATOM 3790 O O . ALA A 1 498 ? 5.391 46.031 -0.203 1 98.06 498 ALA A O 1
ATOM 3791 N N . ASN A 1 499 ? 4.727 44.875 1.529 1 98.25 499 ASN A N 1
ATOM 3792 C CA . ASN A 1 499 ? 5.898 44 1.502 1 98.25 499 ASN A CA 1
ATOM 3793 C C . ASN A 1 499 ? 5.543 42.594 1.031 1 98.25 499 ASN A C 1
ATOM 3795 O O . ASN A 1 499 ? 6.328 41.688 1.195 1 98.25 499 ASN A O 1
ATOM 3799 N N . ASN A 1 500 ? 4.402 42.406 0.547 1 98.19 500 ASN A N 1
ATOM 3800 C CA . ASN A 1 500 ? 3.908 41.125 0.047 1 98.19 500 ASN A CA 1
ATOM 3801 C C . ASN A 1 500 ? 3.877 40.062 1.147 1 98.19 500 ASN A C 1
ATOM 3803 O O . ASN A 1 500 ? 4.176 38.906 0.899 1 98.19 500 ASN A O 1
ATOM 3807 N N . GLY A 1 501 ? 3.67 40.5 2.365 1 98.19 501 GLY A N 1
ATOM 3808 C CA . GLY A 1 501 ? 3.439 39.531 3.428 1 98.19 501 GLY A CA 1
ATOM 3809 C C . GLY A 1 501 ? 4.48 39.594 4.527 1 98.19 501 GLY A C 1
ATOM 3810 O O . GLY A 1 501 ? 5.5 40.281 4.387 1 98.19 501 GLY A O 1
ATOM 3811 N N . GLY A 1 502 ? 4.117 38.938 5.652 1 98.56 502 GLY A N 1
ATOM 3812 C CA . GLY A 1 502 ? 4.996 38.875 6.809 1 98.56 502 GLY A CA 1
ATOM 3813 C C . GLY A 1 502 ? 4.25 38.875 8.125 1 98.56 502 GLY A C 1
ATOM 3814 O O . GLY A 1 502 ? 3.059 38.562 8.164 1 98.56 502 GLY A O 1
ATOM 3815 N N . GLN A 1 503 ? 5.062 39.062 9.164 1 98.69 503 GLN A N 1
ATOM 3816 C CA . GLN A 1 503 ? 4.578 39.281 10.523 1 98.69 503 GLN A CA 1
ATOM 3817 C C . GLN A 1 503 ? 5.152 40.562 11.109 1 98.69 503 GLN A C 1
ATOM 3819 O O . GLN A 1 503 ? 6.316 40.875 10.875 1 98.69 503 GLN A O 1
ATOM 3824 N N . VAL A 1 504 ? 4.242 41.312 11.844 1 98.75 504 VAL A N 1
ATOM 3825 C CA . VAL A 1 504 ? 4.711 42.625 12.227 1 98.75 504 VAL A CA 1
ATOM 3826 C C . VAL A 1 504 ? 4.105 43 13.578 1 98.75 504 VAL A C 1
ATOM 3828 O O . VAL A 1 504 ? 3.01 42.562 13.922 1 98.75 504 VAL A O 1
ATOM 3831 N N . VAL A 1 505 ? 4.836 43.75 14.336 1 98.88 505 VAL A N 1
ATOM 3832 C CA . VAL A 1 505 ? 4.387 44.438 15.547 1 98.88 505 VAL A CA 1
ATOM 3833 C C . VAL A 1 505 ? 4.516 45.938 15.383 1 98.88 505 VAL A C 1
ATOM 3835 O O . VAL A 1 505 ? 5.57 46.438 14.984 1 98.88 505 VAL A O 1
ATOM 3838 N N . VAL A 1 506 ? 3.422 46.625 15.641 1 98.88 506 VAL A N 1
ATOM 3839 C CA . VAL A 1 506 ? 3.393 48.094 15.547 1 98.88 506 VAL A CA 1
ATOM 3840 C C . VAL A 1 506 ? 3.025 48.688 16.906 1 98.88 506 VAL A C 1
ATOM 3842 O O . VAL A 1 506 ? 2.162 48.156 17.609 1 98.88 506 VAL A O 1
ATOM 3845 N N . ASP A 1 507 ? 3.695 49.719 17.297 1 98.69 507 ASP A N 1
ATOM 3846 C CA . ASP A 1 507 ? 3.4 50.438 18.531 1 98.69 507 ASP A CA 1
ATOM 3847 C C . ASP A 1 507 ? 3.551 51.938 18.312 1 98.69 507 ASP A C 1
ATOM 3849 O O . ASP A 1 507 ? 4.605 52.406 17.891 1 98.69 507 ASP A O 1
ATOM 3853 N N . LYS A 1 508 ? 2.465 52.688 18.641 1 97.88 508 LYS A N 1
ATOM 3854 C CA . LYS A 1 508 ? 2.451 54.156 18.594 1 97.88 508 LYS A CA 1
ATOM 3855 C C . LYS A 1 508 ? 2.902 54.656 17.234 1 97.88 508 LYS A C 1
ATOM 3857 O O . LYS A 1 508 ? 3.783 55.5 17.141 1 97.88 508 LYS A O 1
ATOM 3862 N N . GLY A 1 509 ? 2.436 54 16.25 1 98 509 GLY A N 1
ATOM 3863 C CA . GLY A 1 509 ? 2.617 54.469 14.891 1 98 509 GLY A CA 1
ATOM 3864 C C . GLY A 1 509 ? 3.902 53.969 14.258 1 98 509 GLY A C 1
ATOM 3865 O O . GLY A 1 509 ? 4.18 54.25 13.094 1 98 509 GLY A O 1
ATOM 3866 N N . GLU A 1 510 ? 4.668 53.125 14.961 1 98.25 510 GLU A N 1
ATOM 3867 C CA . GLU A 1 510 ? 5.957 52.688 14.445 1 98.25 510 GLU A CA 1
ATOM 3868 C C . GLU A 1 510 ? 6.02 51.156 14.367 1 98.25 510 GLU A C 1
ATOM 3870 O O . GLU A 1 510 ? 5.551 50.469 15.273 1 98.25 510 GLU A O 1
ATOM 3875 N N . VAL A 1 511 ? 6.625 50.719 13.305 1 98.62 511 VAL A N 1
ATOM 3876 C CA . VAL A 1 511 ? 6.926 49.281 13.203 1 98.62 511 VAL A CA 1
ATOM 3877 C C . VAL A 1 511 ? 8.062 48.906 14.156 1 98.62 511 VAL A C 1
ATOM 3879 O O . VAL A 1 511 ? 9.203 49.375 13.969 1 98.62 511 VAL A O 1
ATOM 3882 N N . VAL A 1 512 ? 7.801 48.094 15.086 1 98.31 512 VAL A N 1
ATOM 3883 C CA . VAL A 1 512 ? 8.758 47.719 16.125 1 98.31 512 VAL A CA 1
ATOM 3884 C C . VAL A 1 512 ? 9.555 46.5 15.695 1 98.31 512 VAL A C 1
ATOM 3886 O O . VAL A 1 512 ? 10.734 46.344 16.016 1 98.31 512 VAL A O 1
ATOM 3889 N N . GLU A 1 513 ? 8.969 45.531 15.172 1 98.5 513 GLU A N 1
ATOM 3890 C CA . GLU A 1 513 ? 9.562 44.281 14.656 1 98.5 513 GLU A CA 1
ATOM 3891 C C . GLU A 1 513 ? 8.836 43.812 13.398 1 98.5 513 GLU A C 1
ATOM 3893 O O . GLU A 1 513 ? 7.613 43.969 13.289 1 98.5 513 GLU A O 1
ATOM 3898 N N . PHE A 1 514 ? 9.641 43.312 12.453 1 98.56 514 PHE A N 1
ATOM 3899 C CA . PHE A 1 514 ? 9.07 42.875 11.188 1 98.56 514 PHE A CA 1
ATOM 3900 C C . PHE A 1 514 ? 9.836 41.688 10.641 1 98.56 514 PHE A C 1
ATOM 3902 O O . PHE A 1 514 ? 11.047 41.75 10.445 1 98.56 514 PHE A O 1
ATOM 3909 N N . LEU A 1 515 ? 9.117 40.531 10.477 1 98.81 515 LEU A N 1
ATOM 3910 C CA . LEU A 1 515 ? 9.602 39.375 9.742 1 98.81 515 LEU A CA 1
ATOM 3911 C C . LEU A 1 515 ? 9.055 39.375 8.32 1 98.81 515 LEU A C 1
ATOM 3913 O O . LEU A 1 515 ? 7.852 39.219 8.117 1 98.81 515 LEU A O 1
ATOM 3917 N N . HIS A 1 516 ? 9.953 39.562 7.387 1 98.75 516 HIS A N 1
ATOM 3918 C CA . HIS A 1 516 ? 9.57 39.594 5.977 1 98.75 516 HIS A CA 1
ATOM 3919 C C . HIS A 1 516 ? 9.383 38.156 5.445 1 98.75 516 HIS A C 1
ATOM 3921 O O . HIS A 1 516 ? 10.281 37.344 5.555 1 98.75 516 HIS A O 1
ATOM 3927 N N . LEU A 1 517 ? 8.195 37.844 4.895 1 98.69 517 LEU A N 1
ATOM 3928 C CA . LEU A 1 517 ? 7.863 36.594 4.258 1 98.69 517 LEU A CA 1
ATOM 3929 C C . LEU A 1 517 ? 7.453 36.781 2.805 1 98.69 517 LEU A C 1
ATOM 3931 O O . LEU A 1 517 ? 6.273 36.688 2.467 1 98.69 517 LEU A O 1
ATOM 3935 N N . PRO A 1 518 ? 8.367 36.938 1.946 1 98.31 518 PRO A N 1
ATOM 3936 C CA . PRO A 1 518 ? 8.062 37.438 0.604 1 98.31 518 PRO A CA 1
ATOM 3937 C C . PRO A 1 518 ? 7.445 36.375 -0.301 1 98.31 518 PRO A C 1
ATOM 3939 O O . PRO A 1 518 ? 6.812 36.719 -1.307 1 98.31 518 PRO A O 1
ATOM 3942 N N . ILE A 1 519 ? 7.688 35.125 -0.03 1 98.62 519 ILE A N 1
ATOM 3943 C CA . ILE A 1 519 ? 7.246 34.062 -0.925 1 98.62 519 ILE A CA 1
ATOM 3944 C C . ILE A 1 519 ? 5.797 33.688 -0.609 1 98.62 519 ILE A C 1
ATOM 3946 O O . ILE A 1 519 ? 5.516 33.094 0.434 1 98.62 519 ILE A O 1
ATOM 3950 N N . GLY A 1 520 ? 4.926 34.094 -1.524 1 98.38 520 GLY A N 1
ATOM 3951 C CA . GLY A 1 520 ? 3.506 33.875 -1.303 1 98.38 520 GLY A CA 1
ATOM 3952 C C . GLY A 1 520 ? 2.957 34.656 -0.129 1 98.38 520 GLY A C 1
ATOM 3953 O O . GLY A 1 520 ? 1.778 34.531 0.212 1 98.38 520 GLY A O 1
ATOM 3954 N N . GLY A 1 521 ? 3.812 35.406 0.524 1 98.31 521 GLY A N 1
ATOM 3955 C CA . GLY A 1 521 ? 3.43 36.156 1.72 1 98.31 521 GLY A CA 1
ATOM 3956 C C . GLY A 1 521 ? 3.436 35.281 2.973 1 98.31 521 GLY A C 1
ATOM 3957 O O . GLY A 1 521 ? 2.906 35.688 4.008 1 98.31 521 GLY A O 1
ATOM 3958 N N . ILE A 1 522 ? 4.043 34.062 2.877 1 97.94 522 ILE A N 1
ATOM 3959 C CA . ILE A 1 522 ? 3.824 33.156 4.008 1 97.94 522 ILE A CA 1
ATOM 3960 C C . ILE A 1 522 ? 5.141 32.5 4.402 1 97.94 522 ILE A C 1
ATOM 3962 O O . ILE A 1 522 ? 5.266 31.953 5.504 1 97.94 522 ILE A O 1
ATOM 3966 N N . VAL A 1 523 ? 6.176 32.438 3.482 1 98.38 523 VAL A N 1
ATOM 3967 C CA . VAL A 1 523 ? 7.438 31.812 3.842 1 98.38 523 VAL A CA 1
ATOM 3968 C C . VAL A 1 523 ? 8.602 32.656 3.352 1 98.38 523 VAL A C 1
ATOM 3970 O O . VAL A 1 523 ? 8.406 33.625 2.617 1 98.38 523 VAL A O 1
ATOM 3973 N N . SER A 1 524 ? 9.797 32.281 3.834 1 98.62 524 SER A N 1
ATOM 3974 C CA . SER A 1 524 ? 11.008 33.031 3.486 1 98.62 524 SER A CA 1
ATOM 3975 C C . SER A 1 524 ? 12.18 32.062 3.266 1 98.62 524 SER A C 1
ATOM 3977 O O . SER A 1 524 ? 12.164 30.938 3.746 1 98.62 524 SER A O 1
ATOM 3979 N N . ASP A 1 525 ? 13.195 32.531 2.541 1 98.38 525 ASP A N 1
ATOM 3980 C CA . ASP A 1 525 ? 14.391 31.766 2.23 1 98.38 525 ASP A CA 1
ATOM 3981 C C . ASP A 1 525 ? 15.469 31.969 3.293 1 98.38 525 ASP A C 1
ATOM 3983 O O . ASP A 1 525 ? 16.562 31.406 3.189 1 98.38 525 ASP A O 1
ATOM 3987 N N . ILE A 1 526 ? 15.188 32.75 4.301 1 98.31 526 ILE A N 1
ATOM 3988 C CA . ILE A 1 526 ? 16.234 33.062 5.273 1 98.31 526 ILE A CA 1
ATOM 3989 C C . ILE A 1 526 ? 16.625 31.766 6.012 1 98.31 526 ILE A C 1
ATOM 3991 O O . ILE A 1 526 ? 15.875 30.797 6.016 1 98.31 526 ILE A O 1
ATOM 3995 N N . ASP A 1 527 ? 17.781 31.797 6.609 1 97.94 527 ASP A N 1
ATOM 3996 C CA . ASP A 1 527 ? 18.297 30.641 7.316 1 97.94 527 ASP A CA 1
ATOM 3997 C C . ASP A 1 527 ? 17.453 30.312 8.547 1 97.94 527 ASP A C 1
ATOM 3999 O O . ASP A 1 527 ? 16.922 31.203 9.195 1 97.94 527 ASP A O 1
ATOM 4003 N N . PRO A 1 528 ? 17.391 29.047 8.859 1 98.25 528 PRO A N 1
ATOM 4004 C CA . PRO A 1 528 ? 16.578 28.641 10.008 1 98.25 528 PRO A CA 1
ATOM 4005 C C . PRO A 1 528 ? 16.969 29.391 11.289 1 98.25 528 PRO A C 1
ATOM 4007 O O . PRO A 1 528 ? 16.094 29.75 12.078 1 98.25 528 PRO A O 1
ATOM 4010 N N . ALA A 1 529 ? 18.219 29.578 11.5 1 98.12 529 ALA A N 1
ATOM 4011 C CA . ALA A 1 529 ? 18.672 30.281 12.695 1 98.12 529 ALA A CA 1
ATOM 4012 C C . ALA A 1 529 ? 18.156 31.719 12.703 1 98.12 529 ALA A C 1
ATOM 4014 O O . ALA A 1 529 ? 17.781 32.25 13.75 1 98.12 529 ALA A O 1
ATOM 4015 N N . GLU A 1 530 ? 18.219 32.344 11.555 1 98.56 530 GLU A N 1
ATOM 4016 C CA . GLU A 1 530 ? 17.688 33.719 11.43 1 98.56 530 GLU A CA 1
ATOM 4017 C C . GLU A 1 530 ? 16.188 33.75 11.656 1 98.56 530 GLU A C 1
ATOM 4019 O O . GLU A 1 530 ? 15.672 34.656 12.328 1 98.56 530 GLU A O 1
ATOM 4024 N N . MET A 1 531 ? 15.5 32.844 11.094 1 98.62 531 MET A N 1
ATOM 4025 C CA . MET A 1 531 ? 14.062 32.719 11.312 1 98.62 531 MET A CA 1
ATOM 4026 C C . MET A 1 531 ? 13.75 32.562 12.797 1 98.62 531 MET A C 1
ATOM 4028 O O . MET A 1 531 ? 12.867 33.25 13.328 1 98.62 531 MET A O 1
ATOM 4032 N N . ALA A 1 532 ? 14.445 31.672 13.477 1 98.19 532 ALA A N 1
ATOM 4033 C CA . ALA A 1 532 ? 14.25 31.438 14.906 1 98.19 532 ALA A CA 1
ATOM 4034 C C . ALA A 1 532 ? 14.445 32.719 15.695 1 98.19 532 ALA A C 1
ATOM 4036 O O . ALA A 1 532 ? 13.703 33 16.641 1 98.19 532 ALA A O 1
ATOM 4037 N N . ALA A 1 533 ? 15.43 33.469 15.328 1 98.31 533 ALA A N 1
ATOM 4038 C CA . ALA A 1 533 ? 15.711 34.75 16 1 98.31 533 ALA A CA 1
ATOM 4039 C C . ALA A 1 533 ? 14.562 35.719 15.812 1 98.31 533 ALA A C 1
ATOM 4041 O O . ALA A 1 533 ? 14.164 36.406 16.75 1 98.31 533 ALA A O 1
ATOM 4042 N N . PHE A 1 534 ? 14.047 35.781 14.609 1 98.19 534 PHE A N 1
ATOM 4043 C CA . PHE A 1 534 ? 12.922 36.688 14.336 1 98.19 534 PHE A CA 1
ATOM 4044 C C . PHE A 1 534 ? 11.695 36.25 15.133 1 98.19 534 PHE A C 1
ATOM 4046 O O . PHE A 1 534 ? 10.977 37.125 15.656 1 98.19 534 PHE A O 1
ATOM 4053 N N . GLU A 1 535 ? 11.43 34.969 15.211 1 97 535 GLU A N 1
ATOM 4054 C CA . GLU A 1 535 ? 10.289 34.469 15.969 1 97 535 GLU A CA 1
ATOM 4055 C C . GLU A 1 535 ? 10.352 34.938 17.422 1 97 535 GLU A C 1
ATOM 4057 O O . GLU A 1 535 ? 9.359 35.375 17.984 1 97 535 GLU A O 1
ATOM 4062 N N . LEU A 1 536 ? 11.508 34.844 18 1 96.62 536 LEU A N 1
ATOM 4063 C CA . LEU A 1 536 ? 11.703 35.219 19.391 1 96.62 536 LEU A CA 1
ATOM 4064 C C . LEU A 1 536 ? 11.531 36.719 19.562 1 96.62 536 LEU A C 1
ATOM 4066 O O . LEU A 1 536 ? 10.906 37.188 20.516 1 96.62 536 LEU A O 1
ATOM 4070 N N . ARG A 1 537 ? 12.031 37.5 18.625 1 98 537 ARG A N 1
ATOM 4071 C CA . ARG A 1 537 ? 11.938 38.969 18.688 1 98 537 ARG A CA 1
ATOM 4072 C C . ARG A 1 537 ? 10.484 39.406 18.547 1 98 537 ARG A C 1
ATOM 4074 O O . ARG A 1 537 ? 10.062 40.375 19.203 1 98 537 ARG A O 1
ATOM 4081 N N . LEU A 1 538 ? 9.812 38.781 17.672 1 98.19 538 LEU A N 1
ATOM 4082 C CA . LEU A 1 538 ? 8.398 39.125 17.484 1 98.19 538 LEU A CA 1
ATOM 4083 C C . LEU A 1 538 ? 7.605 38.844 18.766 1 98.19 538 LEU A C 1
ATOM 4085 O O . LEU A 1 538 ? 6.805 39.688 19.188 1 98.19 538 LEU A O 1
ATOM 4089 N N . ASP A 1 539 ? 7.828 37.719 19.359 1 96.19 539 ASP A N 1
ATOM 4090 C CA . ASP A 1 539 ? 7.141 37.375 20.609 1 96.19 539 ASP A CA 1
ATOM 4091 C C . ASP A 1 539 ? 7.484 38.375 21.703 1 96.19 539 ASP A C 1
ATOM 4093 O O . ASP A 1 539 ? 6.605 38.781 22.469 1 96.19 539 ASP A O 1
ATOM 4097 N N . GLU A 1 540 ? 8.727 38.719 21.781 1 97.31 540 GLU A N 1
ATOM 4098 C CA . GLU A 1 540 ? 9.156 39.688 22.781 1 97.31 540 GLU A CA 1
ATOM 4099 C C . GLU A 1 540 ? 8.523 41.062 22.547 1 97.31 540 GLU A C 1
ATOM 4101 O O . GLU A 1 540 ? 8.164 41.75 23.5 1 97.31 540 GLU A O 1
ATOM 4106 N N . ALA A 1 541 ? 8.453 41.438 21.312 1 98.38 541 ALA A N 1
ATOM 4107 C CA . ALA A 1 541 ? 7.82 42.688 20.969 1 98.38 541 ALA A CA 1
ATOM 4108 C C . ALA A 1 541 ? 6.352 42.719 21.375 1 98.38 541 ALA A C 1
ATOM 4110 O O . ALA A 1 541 ? 5.844 43.719 21.891 1 98.38 541 ALA A O 1
ATOM 4111 N N . ALA A 1 542 ? 5.656 41.688 21.125 1 98.25 542 ALA A N 1
ATOM 4112 C CA . ALA A 1 542 ? 4.262 41.562 21.547 1 98.25 542 ALA A CA 1
ATOM 4113 C C . ALA A 1 542 ? 4.133 41.625 23.062 1 98.25 542 ALA A C 1
ATOM 4115 O O . ALA A 1 542 ? 3.199 42.219 23.594 1 98.25 542 ALA A O 1
ATOM 4116 N N . ARG A 1 543 ? 5.047 40.969 23.75 1 97.31 543 ARG A N 1
ATOM 4117 C CA . ARG A 1 543 ? 5.051 41 25.203 1 97.31 543 ARG A CA 1
ATOM 4118 C C . ARG A 1 543 ? 5.223 42.406 25.734 1 97.31 543 ARG A C 1
ATOM 4120 O O . ARG A 1 543 ? 4.641 42.781 26.766 1 97.31 543 ARG A O 1
ATOM 4127 N N . ARG A 1 544 ? 5.984 43.156 25.094 1 97.5 544 ARG A N 1
ATOM 4128 C CA . ARG A 1 544 ? 6.211 44.531 25.5 1 97.5 544 ARG A CA 1
ATOM 4129 C C . ARG A 1 544 ? 4.934 45.375 25.375 1 97.5 544 ARG A C 1
ATOM 4131 O O . ARG A 1 544 ? 4.758 46.375 26.078 1 97.5 544 ARG A O 1
ATOM 4138 N N . LEU A 1 545 ? 4.094 44.938 24.484 1 98.25 545 LEU A N 1
ATOM 4139 C CA . LEU A 1 545 ? 2.814 45.594 24.328 1 98.25 545 LEU A CA 1
ATOM 4140 C C . LEU A 1 545 ? 1.822 45.156 25.406 1 98.25 545 LEU A C 1
ATOM 4142 O O . LEU A 1 545 ? 0.729 45.719 25.516 1 98.25 545 LEU A O 1
ATOM 4146 N N . GLY A 1 546 ? 2.188 44.062 26.172 1 97.5 546 GLY A N 1
ATOM 4147 C CA . GLY A 1 546 ? 1.35 43.594 27.266 1 97.5 546 GLY A CA 1
ATOM 4148 C C . GLY A 1 546 ? 0.917 42.156 27.109 1 97.5 546 GLY A C 1
ATOM 4149 O O . GLY A 1 546 ? 0.405 41.562 28.047 1 97.5 546 GLY A O 1
ATOM 4150 N N . CYS A 1 547 ? 1.13 41.594 25.953 1 97.56 547 CYS A N 1
ATOM 4151 C CA . CYS A 1 547 ? 0.659 40.25 25.703 1 97.56 547 CYS A CA 1
ATOM 4152 C C . CYS A 1 547 ? 1.333 39.25 26.625 1 97.56 547 CYS A C 1
ATOM 4154 O O . CYS A 1 547 ? 2.561 39.219 26.75 1 97.56 547 CYS A O 1
ATOM 4156 N N . ASP A 1 548 ? 0.606 38.344 27.25 1 94.88 548 ASP A N 1
ATOM 4157 C CA . ASP A 1 548 ? 1.185 37.375 28.188 1 94.88 548 ASP A CA 1
ATOM 4158 C C . ASP A 1 548 ? 0.962 35.938 27.703 1 94.88 548 ASP A C 1
ATOM 4160 O O . ASP A 1 548 ? 1.108 35 28.484 1 94.88 548 ASP A O 1
ATOM 4164 N N . LEU A 1 549 ? 0.492 35.781 26.5 1 93.56 549 LEU A N 1
ATOM 4165 C CA . LEU A 1 549 ? 0.428 34.469 25.891 1 93.56 549 LEU A CA 1
ATOM 4166 C C . LEU A 1 549 ? 1.827 33.938 25.594 1 93.56 549 LEU A C 1
ATOM 4168 O O . LEU A 1 549 ? 2.723 34.688 25.234 1 93.56 549 LEU A O 1
ATOM 4172 N N . PRO A 1 550 ? 2.062 32.625 25.703 1 88.06 550 PRO A N 1
ATOM 4173 C CA . PRO A 1 550 ? 3.398 32.094 25.469 1 88.06 550 PRO A CA 1
ATOM 4174 C C . PRO A 1 550 ? 3.859 32.25 24.016 1 88.06 550 PRO A C 1
ATOM 4176 O O . PRO A 1 550 ? 5.047 32.469 23.766 1 88.06 550 PRO A O 1
ATOM 4179 N N . TRP A 1 551 ? 2.977 32.188 23.062 1 90.12 551 TRP A N 1
ATOM 4180 C CA . TRP A 1 551 ? 3.27 32.312 21.641 1 90.12 551 TRP A CA 1
ATOM 4181 C C . TRP A 1 551 ? 2.227 33.188 20.953 1 90.12 551 TRP A C 1
ATOM 4183 O O . TRP A 1 551 ? 1.349 32.688 20.234 1 90.12 551 TRP A O 1
ATOM 4193 N N . PRO A 1 552 ? 2.371 34.438 21.078 1 93.88 552 PRO A N 1
ATOM 4194 C CA . PRO A 1 552 ? 1.338 35.375 20.578 1 93.88 552 PRO A CA 1
ATOM 4195 C C . PRO A 1 552 ? 0.998 35.125 19.109 1 93.88 552 PRO A C 1
ATOM 4197 O O . PRO A 1 552 ? -0.18 35.062 18.75 1 93.88 552 PRO A O 1
ATOM 4200 N N . PHE A 1 553 ? 1.949 34.969 18.266 1 94.31 553 PHE A N 1
ATOM 4201 C CA . PHE A 1 553 ? 1.704 34.844 16.828 1 94.31 553 PHE A CA 1
ATOM 4202 C C . PHE A 1 553 ? 1.109 33.469 16.484 1 94.31 553 PHE A C 1
ATOM 4204 O O . PHE A 1 553 ? 0.343 33.344 15.531 1 94.31 553 PHE A O 1
ATOM 4211 N N . MET A 1 554 ? 1.45 32.5 17.234 1 89.94 554 MET A N 1
ATOM 4212 C CA . MET A 1 554 ? 0.829 31.203 17.031 1 89.94 554 MET A CA 1
ATOM 4213 C C . MET A 1 554 ? -0.646 31.234 17.422 1 89.94 554 MET A C 1
ATOM 4215 O O . MET A 1 554 ? -1.486 30.672 16.719 1 89.94 554 MET A O 1
ATOM 4219 N N . TYR A 1 555 ? -0.958 31.828 18.547 1 90.88 555 TYR A N 1
ATOM 4220 C CA . TYR A 1 555 ? -2.35 31.984 18.953 1 90.88 555 TYR A CA 1
ATOM 4221 C C . TYR A 1 555 ? -3.154 32.75 17.906 1 90.88 555 TYR A C 1
ATOM 4223 O O . TYR A 1 555 ? -4.309 32.406 17.641 1 90.88 555 TYR A O 1
ATOM 4231 N N . MET A 1 556 ? -2.521 33.75 17.406 1 93.38 556 MET A N 1
ATOM 4232 C CA . MET A 1 556 ? -3.17 34.531 16.344 1 93.38 556 MET A CA 1
ATOM 4233 C C . MET A 1 556 ? -3.389 33.656 15.109 1 93.38 556 MET A C 1
ATOM 4235 O O . MET A 1 556 ? -4.457 33.688 14.492 1 93.38 556 MET A O 1
ATOM 4239 N N . PHE A 1 557 ? -2.426 32.844 14.852 1 86.81 557 PHE A N 1
ATOM 4240 C CA . PHE A 1 557 ? -2.402 31.906 13.734 1 86.81 557 PHE A CA 1
ATOM 4241 C C . PHE A 1 557 ? -3.598 30.969 13.789 1 86.81 557 PHE A C 1
ATOM 4243 O O . PHE A 1 557 ? -4.234 30.703 12.773 1 86.81 557 PHE A O 1
ATOM 4250 N N . VAL A 1 558 ? -4.031 30.516 14.875 1 87.12 558 VAL A N 1
ATOM 4251 C CA . VAL A 1 558 ? -5.008 29.453 15.047 1 87.12 558 VAL A CA 1
ATOM 4252 C C . VAL A 1 558 ? -6.422 30.031 15.039 1 87.12 558 VAL A C 1
ATOM 4254 O O . VAL A 1 558 ? -7.398 29.312 14.844 1 87.12 558 VAL A O 1
ATOM 4257 N N . LEU A 1 559 ? -6.566 31.344 15.102 1 92.44 559 LEU A N 1
ATOM 4258 C CA . LEU A 1 559 ? -7.863 32 15.195 1 92.44 559 LEU A CA 1
ATOM 4259 C C . LEU A 1 559 ? -8.648 31.844 13.898 1 92.44 559 LEU A C 1
ATOM 4261 O O . LEU A 1 559 ? -9.867 32.031 13.883 1 92.44 559 LEU A O 1
ATOM 4265 N N . GLN A 1 560 ? -7.961 31.5 12.867 1 92.44 560 GLN A N 1
ATOM 4266 C CA . GLN A 1 560 ? -8.641 31.406 11.578 1 92.44 560 GLN A CA 1
ATOM 4267 C C . GLN A 1 560 ? -9.039 29.969 11.266 1 92.44 560 GLN A C 1
ATOM 4269 O O . GLN A 1 560 ? -9.672 29.703 10.242 1 92.44 560 GLN A O 1
ATOM 4274 N N . ILE A 1 561 ? -8.727 29.047 12.086 1 89.12 561 ILE A N 1
ATOM 4275 C CA . ILE A 1 561 ? -9.031 27.641 11.852 1 89.12 561 ILE A CA 1
ATOM 4276 C C . ILE A 1 561 ? -10.469 27.344 12.289 1 89.12 561 ILE A C 1
ATOM 4278 O O . ILE A 1 561 ? -10.789 27.406 13.484 1 89.12 561 ILE A O 1
ATOM 4282 N N . THR A 1 562 ? -11.297 26.969 11.383 1 89.38 562 THR A N 1
ATOM 4283 C CA . THR A 1 562 ? -12.711 26.812 11.688 1 89.38 562 THR A CA 1
ATOM 4284 C C . THR A 1 562 ? -13.023 25.359 12.039 1 89.38 562 THR A C 1
ATOM 4286 O O . THR A 1 562 ? -14.117 25.062 12.531 1 89.38 562 TH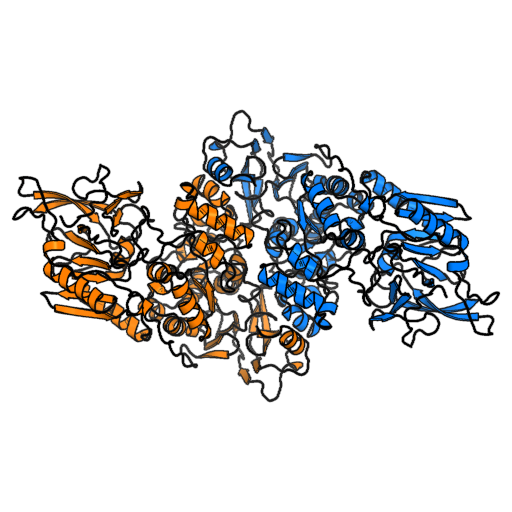R A O 1
ATOM 4289 N N . ALA A 1 563 ? -12.062 24.5 11.852 1 78.88 563 ALA A N 1
ATOM 4290 C CA . ALA A 1 563 ? -12.289 23.078 12.062 1 78.88 563 ALA A CA 1
ATOM 4291 C C . ALA A 1 563 ? -12.242 22.734 13.555 1 78.88 563 ALA A C 1
ATOM 4293 O O . ALA A 1 563 ? -12.594 21.625 13.953 1 78.88 563 ALA A O 1
ATOM 4294 N N . ILE A 1 564 ? -11.844 23.609 14.344 1 78.44 564 ILE A N 1
ATOM 4295 C CA . ILE A 1 564 ? -11.773 23.406 15.789 1 78.44 564 ILE A CA 1
ATOM 4296 C C . ILE A 1 564 ? -12.789 24.312 16.484 1 78.44 564 ILE A C 1
ATOM 4298 O O . ILE A 1 564 ? -12.711 25.531 16.391 1 78.44 564 ILE A O 1
ATOM 4302 N N . PRO A 1 565 ? -13.734 23.734 17.078 1 82.94 565 PRO A N 1
ATOM 4303 C CA . PRO A 1 565 ? -14.695 24.562 17.812 1 82.94 565 PRO A CA 1
ATOM 4304 C C . PRO A 1 565 ? -14.047 25.328 18.969 1 82.94 565 PRO A C 1
ATOM 4306 O O . PRO A 1 565 ? -12.961 24.969 19.422 1 82.94 565 PRO A O 1
ATOM 4309 N N . ASP A 1 566 ? -14.617 26.516 19.391 1 88.5 566 ASP A N 1
ATOM 4310 C CA . ASP A 1 566 ? -16.016 26.875 19.141 1 88.5 566 ASP A CA 1
ATOM 4311 C C . ASP A 1 566 ? -16.125 28.016 18.125 1 88.5 566 ASP A C 1
ATOM 4313 O O . ASP A 1 566 ? -17.125 28.125 17.422 1 88.5 566 ASP A O 1
ATOM 4317 N N . TYR A 1 567 ? -15.125 28.891 18.203 1 93.44 567 TYR A N 1
ATOM 4318 C CA . TYR A 1 567 ? -15.258 30.078 17.391 1 93.44 567 TYR A CA 1
ATOM 4319 C C . TYR A 1 567 ? -13.984 30.359 16.609 1 93.44 567 TYR A C 1
ATOM 4321 O O . TYR A 1 567 ? -12.898 29.906 17 1 93.44 567 TYR A O 1
ATOM 4329 N N . ALA A 1 568 ? -14.117 31.062 15.57 1 94.75 568 ALA A N 1
ATOM 4330 C CA . ALA A 1 568 ? -13.016 31.484 14.711 1 94.75 568 ALA A CA 1
ATOM 4331 C C . ALA A 1 568 ? -13.336 32.781 13.992 1 94.75 568 ALA A C 1
ATOM 4333 O O . ALA A 1 568 ? -14.422 33.344 14.172 1 94.75 568 ALA A O 1
ATOM 4334 N N . MET A 1 569 ? -12.375 33.281 13.312 1 95.56 569 MET A N 1
ATOM 4335 C CA . MET A 1 569 ? -12.539 34.469 12.523 1 95.56 569 MET A CA 1
ATOM 4336 C C . MET A 1 569 ? -11.984 34.281 11.117 1 95.56 569 MET A C 1
ATOM 4338 O O . MET A 1 569 ? -10.859 33.812 10.953 1 95.56 569 MET A O 1
ATOM 4342 N N . THR A 1 570 ? -12.766 34.594 10.094 1 96.62 570 THR A N 1
ATOM 4343 C CA . THR A 1 570 ? -12.297 34.594 8.711 1 96.62 570 THR A CA 1
ATOM 4344 C C . THR A 1 570 ? -12.625 35.938 8.047 1 96.62 570 THR A C 1
ATOM 4346 O O . THR A 1 570 ? -13.117 36.875 8.711 1 96.62 570 THR A O 1
ATOM 4349 N N . ASP A 1 571 ? -12.305 36.031 6.727 1 97.06 571 ASP A N 1
ATOM 4350 C CA . ASP A 1 571 ? -12.609 37.281 6.012 1 97.06 571 ASP A CA 1
ATOM 4351 C C . ASP A 1 571 ? -14.117 37.469 5.848 1 97.06 571 ASP A C 1
ATOM 4353 O O . ASP A 1 571 ? -14.57 38.531 5.426 1 97.06 571 ASP A O 1
ATOM 4357 N N . LEU A 1 572 ? -14.805 36.438 6.348 1 96.62 572 LEU A N 1
ATOM 4358 C CA . LEU A 1 572 ? -16.266 36.5 6.277 1 96.62 572 LEU A CA 1
ATOM 4359 C C . LEU A 1 572 ? -16.844 37.031 7.59 1 96.62 572 LEU A C 1
ATOM 4361 O O . LEU A 1 572 ? -18.016 37.406 7.641 1 96.62 572 LEU A O 1
ATOM 4365 N N . GLY A 1 573 ? -16.094 36.906 8.625 1 96.25 573 GLY A N 1
ATOM 4366 C CA . GLY A 1 573 ? -16.562 37.312 9.938 1 96.25 573 GLY A CA 1
ATOM 4367 C C . GLY A 1 573 ? -16.328 36.281 11.008 1 96.25 573 GLY A C 1
ATOM 4368 O O . GLY A 1 573 ? -15.508 35.375 10.828 1 96.25 573 GLY A O 1
ATOM 4369 N N . VAL A 1 574 ? -17.016 36.531 12.141 1 96.44 574 VAL A N 1
ATOM 4370 C CA . VAL A 1 574 ? -16.938 35.562 13.234 1 96.44 574 VAL A CA 1
ATOM 4371 C C . VAL A 1 574 ? -17.656 34.281 12.844 1 96.44 574 VAL A C 1
ATOM 4373 O O . VAL A 1 574 ? -18.781 34.312 12.344 1 96.44 574 VAL A O 1
ATOM 4376 N N . VAL A 1 575 ? -17 33.219 13.07 1 95.25 575 VAL A N 1
ATOM 4377 C CA . VAL A 1 575 ? -17.547 31.922 12.695 1 95.25 575 VAL A CA 1
ATOM 4378 C C . VAL A 1 575 ? -17.922 31.125 13.945 1 95.25 575 VAL A C 1
ATOM 4380 O O . VAL A 1 575 ? -17.078 30.922 14.82 1 95.25 575 VAL A O 1
ATOM 4383 N N . ASP A 1 576 ? -19.156 30.719 14.031 1 94.12 576 ASP A N 1
ATOM 4384 C CA . ASP A 1 576 ? -19.562 29.656 14.938 1 94.12 576 ASP A CA 1
ATOM 4385 C C . ASP A 1 576 ? -19.172 28.281 14.391 1 94.12 576 ASP A C 1
ATOM 4387 O O . ASP A 1 576 ? -19.859 27.734 13.516 1 94.12 576 ASP A O 1
ATOM 4391 N N . CYS A 1 577 ? -18.141 27.781 14.961 1 88.94 577 CYS A N 1
ATOM 4392 C CA . CYS A 1 577 ? -17.531 26.578 14.398 1 88.94 577 CYS A CA 1
ATOM 4393 C C . CYS A 1 577 ? -18.359 25.344 14.711 1 88.94 577 CYS A C 1
ATOM 4395 O O . CYS A 1 577 ? -18.203 24.312 14.07 1 88.94 577 CYS A O 1
ATOM 4397 N N . VAL A 1 578 ? -19.203 25.406 15.625 1 85.88 578 VAL A N 1
ATOM 4398 C CA . VAL A 1 578 ? -20.078 24.297 15.977 1 85.88 578 VAL A CA 1
ATOM 4399 C C . VAL A 1 578 ? -21.203 24.188 14.953 1 85.88 578 VAL A C 1
ATOM 4401 O O . VAL A 1 578 ? -21.484 23.094 14.461 1 85.88 578 VAL A O 1
ATOM 4404 N N . ASN A 1 579 ? -21.734 25.328 14.656 1 88.5 579 ASN A N 1
ATOM 4405 C CA . ASN A 1 579 ? -22.859 25.328 13.727 1 88.5 579 ASN A CA 1
ATOM 4406 C C . ASN A 1 579 ? -22.406 25.688 12.312 1 88.5 579 ASN A C 1
ATOM 4408 O O . ASN A 1 579 ? -23.203 25.656 11.375 1 88.5 579 ASN A O 1
ATOM 4412 N N . LEU A 1 580 ? -21.234 26.016 12.164 1 87.81 580 LEU A N 1
ATOM 4413 C CA . LEU A 1 580 ? -20.578 26.266 10.875 1 87.81 580 LEU A CA 1
ATOM 4414 C C . LEU A 1 580 ? -21.297 27.391 10.125 1 87.81 580 LEU A C 1
ATOM 4416 O O . LEU A 1 580 ? -21.656 27.234 8.961 1 87.81 580 LEU A O 1
ATOM 4420 N N . ARG A 1 581 ? -21.406 28.469 10.789 1 92.75 581 ARG A N 1
ATOM 4421 C CA . ARG A 1 581 ? -22.062 29.625 10.195 1 92.75 581 ARG A CA 1
ATOM 4422 C C . ARG A 1 581 ? -21.422 30.922 10.672 1 92.75 581 ARG A C 1
ATOM 4424 O O . ARG A 1 581 ? -20.812 30.969 11.742 1 92.75 581 ARG A O 1
ATOM 4431 N N . ILE A 1 582 ? -21.641 31.969 9.898 1 94.88 582 ILE A N 1
ATOM 4432 C CA . ILE A 1 582 ? -21.172 33.281 10.266 1 94.88 582 ILE A CA 1
ATOM 4433 C C . ILE A 1 582 ? -22.156 33.938 11.242 1 94.88 582 ILE A C 1
ATOM 4435 O O . ILE A 1 582 ? -23.375 33.844 11.062 1 94.88 582 ILE A O 1
ATOM 4439 N N . ILE A 1 583 ? -21.594 34.625 12.227 1 94.62 583 ILE A N 1
ATOM 4440 C CA . ILE A 1 583 ? -22.469 35.281 13.203 1 94.62 583 ILE A CA 1
ATOM 4441 C C . ILE A 1 583 ? -22.016 36.719 13.43 1 94.62 583 ILE A C 1
ATOM 4443 O O . ILE A 1 583 ? -20.906 37.094 13.039 1 94.62 583 ILE A O 1
ATOM 4447 N N . SER A 1 584 ? -22.938 37.469 14.047 1 92.56 584 SER A N 1
ATOM 4448 C CA . SER A 1 584 ? -22.594 38.844 14.469 1 92.56 584 SER A CA 1
ATOM 4449 C C . SER A 1 584 ? -22.125 38.844 15.922 1 92.56 584 SER A C 1
ATOM 4451 O O . SER A 1 584 ? -22.734 38.219 16.781 1 92.56 584 SER A O 1
ATOM 4453 N N . PRO A 1 585 ? -21.031 39.562 16.141 1 91.88 585 PRO A N 1
ATOM 4454 C CA . PRO A 1 585 ? -20.609 39.688 17.547 1 91.88 585 PRO A CA 1
ATOM 4455 C C . PRO A 1 585 ? -21.641 40.406 18.406 1 91.88 585 PRO A C 1
ATOM 4457 O O . PRO A 1 585 ? -21.594 40.281 19.641 1 91.88 585 PRO A O 1
ATOM 4460 N N . LEU A 1 586 ? -22.578 41.094 17.828 1 90.5 586 LEU A N 1
ATOM 4461 C CA . LEU A 1 586 ? -23.594 41.875 18.547 1 90.5 586 LEU A CA 1
ATOM 4462 C C . LEU A 1 586 ? -24.859 41.031 18.734 1 90.5 586 LEU A C 1
ATOM 4464 O O . LEU A 1 586 ? -25.719 41.375 19.531 1 90.5 586 LEU A O 1
ATOM 4468 N N . ALA A 1 587 ? -25 40 18 1 84 587 ALA A N 1
ATOM 4469 C CA . ALA A 1 587 ? -26.109 39.062 18.078 1 84 587 ALA A CA 1
ATOM 4470 C C . ALA A 1 587 ? -25.641 37.625 17.875 1 84 587 ALA A C 1
ATOM 4472 O O . ALA A 1 587 ? -26.016 36.969 16.891 1 84 587 ALA A O 1
ATOM 4473 N N . PRO A 1 588 ? -25.062 37.125 18.844 1 81.88 588 PRO A N 1
ATOM 4474 C CA . PRO A 1 588 ? -24.344 35.875 18.625 1 81.88 588 PRO A CA 1
ATOM 4475 C C . PRO A 1 588 ? -25.266 34.656 18.578 1 81.88 588 PRO A C 1
ATOM 4477 O O . PRO A 1 588 ? -24.859 33.594 18.125 1 81.88 588 PRO A O 1
ATOM 4480 N N . ASP A 1 589 ? -26.562 34.75 19 1 75.06 589 ASP A N 1
ATOM 4481 C CA . ASP A 1 589 ? -27.453 33.594 19.062 1 75.06 589 ASP A CA 1
ATOM 4482 C C . ASP A 1 589 ? -28.172 33.375 17.734 1 75.06 589 ASP A C 1
ATOM 4484 O O . ASP A 1 589 ? -28.875 32.375 17.547 1 75.06 589 ASP A O 1
ATOM 4488 N N . GLY A 1 590 ? -28.062 34.375 16.766 1 71.31 590 GLY A N 1
ATOM 4489 C CA . GLY A 1 590 ? -28.688 34.219 15.461 1 71.31 590 GLY A CA 1
ATOM 4490 C C . GLY A 1 590 ? -27.688 34.25 14.312 1 71.31 590 GLY A C 1
ATOM 4491 O O . GLY A 1 590 ? -26.531 34.656 14.492 1 71.31 590 GLY A O 1
ATOM 4492 N N . PRO A 1 591 ? -28.172 33.531 13.172 1 70.25 591 PRO A N 1
ATOM 4493 C CA . PRO A 1 591 ? -27.312 33.625 11.992 1 70.25 591 PRO A CA 1
ATOM 4494 C C . PRO A 1 591 ? -27.125 35.062 11.508 1 70.25 591 PRO A C 1
ATOM 4496 O O . PRO A 1 591 ? -27.984 35.938 11.766 1 70.25 591 PRO A O 1
ATOM 4499 N N . ALA A 1 592 ? -25.984 35.5 11.102 1 63.84 592 ALA A N 1
ATOM 4500 C CA . ALA A 1 592 ? -25.719 36.781 10.453 1 63.84 592 ALA A CA 1
ATOM 4501 C C . ALA A 1 592 ? -25.297 36.594 9 1 63.84 592 ALA A C 1
ATOM 4503 O O . ALA A 1 592 ? -24.859 35.5 8.617 1 63.84 592 ALA A O 1
ATOM 4504 N N . LYS A 1 593 ? -25.797 37.438 7.988 1 54.25 593 LYS A N 1
ATOM 4505 C CA . LYS A 1 593 ? -25.328 37.438 6.602 1 54.25 593 LYS A CA 1
ATOM 4506 C C . LYS A 1 593 ? -23.875 37.906 6.504 1 54.25 593 LYS A C 1
ATOM 4508 O O . LYS A 1 593 ? -23.453 38.781 7.262 1 54.25 593 LYS A O 1
ATOM 4513 N N . ALA A 1 594 ? -22.969 37.219 5.863 1 52.28 594 ALA A N 1
ATOM 4514 C CA . ALA A 1 594 ? -21.625 37.688 5.582 1 52.28 594 ALA A CA 1
ATOM 4515 C C . ALA A 1 594 ? -21.641 39.156 5.184 1 52.28 594 ALA A C 1
ATOM 4517 O O . ALA A 1 594 ? -22.438 39.594 4.336 1 52.28 594 ALA A O 1
ATOM 4518 N N . ASN A 1 595 ? -21.531 40.188 6.051 1 41.53 595 ASN A N 1
ATOM 4519 C CA . ASN A 1 595 ? -21.469 41.594 5.672 1 41.53 595 ASN A CA 1
ATOM 4520 C C . ASN A 1 595 ? -20.438 41.812 4.566 1 41.53 595 ASN A C 1
ATOM 4522 O O . ASN A 1 595 ? -19.234 41.625 4.773 1 41.53 595 ASN A O 1
ATOM 4526 N N . THR A 1 596 ? -20.953 41.625 3.305 1 36.41 596 THR A N 1
ATOM 4527 C CA . THR A 1 596 ? -20.188 42.281 2.258 1 36.41 596 THR A CA 1
ATOM 4528 C C . THR A 1 596 ? -20.188 43.812 2.443 1 36.41 596 THR A C 1
ATOM 4530 O O . THR A 1 596 ? -21.25 44.406 2.52 1 36.41 596 THR A O 1
ATOM 4533 N N . LEU A 1 597 ? -19.438 44.438 3.078 1 29.14 597 LEU A N 1
ATOM 4534 C CA . LEU A 1 597 ? -19.297 45.844 2.795 1 29.14 597 LEU A CA 1
ATOM 4535 C C . LEU A 1 597 ? -19.188 46.094 1.293 1 29.14 597 LEU A C 1
ATOM 4537 O O . LEU A 1 597 ? -18.156 45.844 0.688 1 29.14 597 LEU A O 1
ATOM 4541 N N . ALA A 1 598 ? -20.234 45.938 0.517 1 27.12 598 ALA A N 1
ATOM 4542 C CA . ALA A 1 598 ? -20.219 46.531 -0.822 1 27.12 598 ALA A CA 1
ATOM 4543 C C . ALA A 1 598 ? -20.078 48.031 -0.759 1 27.12 598 ALA A C 1
ATOM 4545 O O . ALA A 1 598 ? -20.656 48.688 0.115 1 27.12 598 ALA A O 1
ATOM 4546 N N . ALA A 1 599 ? -19.047 48.5 -1.512 1 24.58 599 ALA A N 1
ATOM 4547 C CA . ALA A 1 599 ? -19.062 49.844 -2.082 1 24.58 599 ALA A CA 1
ATOM 4548 C C . ALA A 1 599 ? -20.469 50.219 -2.553 1 24.58 599 ALA A C 1
ATOM 4550 O O . ALA A 1 599 ? -21.016 49.594 -3.459 1 24.58 599 ALA A O 1
ATOM 4551 N N . GLU A 1 600 ? -21.531 50.344 -1.641 1 19.64 600 GLU A N 1
ATOM 4552 C CA . GLU A 1 600 ? -22.281 51.344 -2.42 1 19.64 600 GLU A CA 1
ATOM 4553 C C . GLU A 1 600 ? -21.406 52.531 -2.793 1 19.64 600 GLU A C 1
ATOM 4555 O O . GLU A 1 600 ? -20.656 53.031 -1.964 1 19.64 600 GLU A O 1
ATOM 4560 N N . MET B 1 1 ? -21.188 1.141 -8.602 1 44.38 1 MET B N 1
ATOM 4561 C CA . MET B 1 1 ? -20.594 1.252 -7.273 1 44.38 1 MET B CA 1
ATOM 4562 C C . MET B 1 1 ? -21.516 1.992 -6.316 1 44.38 1 MET B C 1
ATOM 4564 O O . MET B 1 1 ? -22.109 3.012 -6.684 1 44.38 1 MET B O 1
ATOM 4568 N N . SER B 1 2 ? -22.031 1.244 -5.363 1 58.78 2 SER B N 1
ATOM 4569 C CA . SER B 1 2 ? -22.969 1.853 -4.43 1 58.78 2 SER B CA 1
ATOM 4570 C C . SER B 1 2 ? -22.453 3.193 -3.918 1 58.78 2 SER B C 1
ATOM 4572 O O . SER B 1 2 ? -21.234 3.426 -3.881 1 58.78 2 SER B O 1
ATOM 4574 N N . ASP B 1 3 ? -23.234 4.082 -3.805 1 79 3 ASP B N 1
ATOM 4575 C CA . ASP B 1 3 ? -22.969 5.426 -3.309 1 79 3 ASP B CA 1
ATOM 4576 C C . ASP B 1 3 ? -22.406 5.387 -1.893 1 79 3 ASP B C 1
ATOM 4578 O O . ASP B 1 3 ? -23.047 4.887 -0.971 1 79 3 ASP B O 1
ATOM 4582 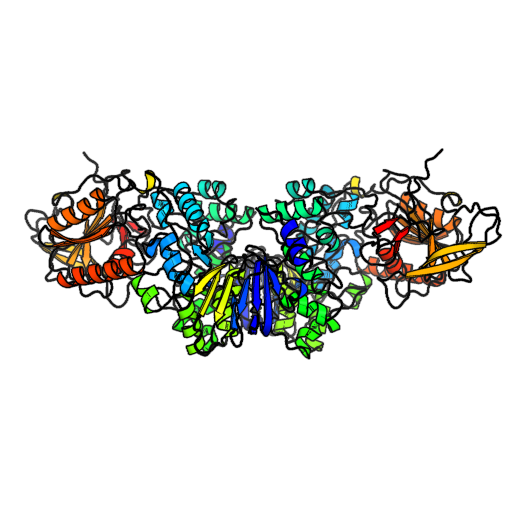N N . VAL B 1 4 ? -21.156 5.727 -1.776 1 91.44 4 VAL B N 1
ATOM 4583 C CA . VAL B 1 4 ? -20.453 5.715 -0.501 1 91.44 4 VAL B CA 1
ATOM 4584 C C . VAL B 1 4 ? -21.281 6.418 0.563 1 91.44 4 VAL B C 1
ATOM 4586 O O . VAL B 1 4 ? -21.188 6.098 1.751 1 91.44 4 VAL B O 1
ATOM 4589 N N . ARG B 1 5 ? -22.234 7.336 0.189 1 94.19 5 ARG B N 1
ATOM 4590 C CA . ARG B 1 5 ? -23.062 8.117 1.096 1 94.19 5 ARG B CA 1
ATOM 4591 C C . ARG B 1 5 ? -24 7.211 1.886 1 94.19 5 ARG B C 1
ATOM 4593 O O . ARG B 1 5 ? -24.266 7.461 3.062 1 94.19 5 ARG B O 1
ATOM 4600 N N . GLU B 1 6 ? -24.453 6.188 1.155 1 94.31 6 GLU B N 1
ATOM 4601 C CA . GLU B 1 6 ? -25.344 5.242 1.81 1 94.31 6 GLU B CA 1
ATOM 4602 C C . GLU B 1 6 ? -24.656 4.543 2.977 1 94.31 6 GLU B C 1
ATOM 4604 O O . GLU B 1 6 ? -25.25 4.387 4.047 1 94.31 6 GLU B O 1
ATOM 4609 N N . PHE B 1 7 ? -23.484 4.16 2.799 1 95.94 7 PHE B N 1
ATOM 4610 C CA . PHE B 1 7 ? -22.719 3.457 3.83 1 95.94 7 PHE B CA 1
ATOM 4611 C C . PHE B 1 7 ? -22.312 4.41 4.941 1 95.94 7 PHE B C 1
ATOM 4613 O O . PHE B 1 7 ? -22.297 4.035 6.117 1 95.94 7 PHE B O 1
ATOM 4620 N N . ILE B 1 8 ? -21.906 5.711 4.59 1 96.56 8 ILE B N 1
ATOM 4621 C CA . ILE B 1 8 ? -21.578 6.719 5.59 1 96.56 8 ILE B CA 1
ATOM 4622 C C . ILE B 1 8 ? -22.766 6.926 6.523 1 96.56 8 ILE B C 1
ATOM 4624 O O . ILE B 1 8 ? -22.625 6.906 7.746 1 96.56 8 ILE B O 1
ATOM 4628 N N . ARG B 1 9 ? -23.938 7.02 5.996 1 95.44 9 ARG B N 1
ATOM 4629 C CA . ARG B 1 9 ? -25.141 7.262 6.777 1 95.44 9 ARG B CA 1
ATOM 4630 C C . ARG B 1 9 ? -25.484 6.059 7.648 1 95.44 9 ARG B C 1
ATOM 4632 O O . ARG B 1 9 ? -25.797 6.211 8.828 1 95.44 9 ARG B O 1
ATOM 4639 N N . ALA B 1 10 ? -25.391 4.879 7.039 1 95.88 10 ALA B N 1
ATOM 4640 C CA . ALA B 1 10 ? -25.672 3.66 7.785 1 95.88 10 ALA B CA 1
ATOM 4641 C C . ALA B 1 10 ? -24.719 3.492 8.961 1 95.88 10 ALA B C 1
ATOM 4643 O O . ALA B 1 10 ? -25.125 3.137 10.062 1 95.88 10 ALA B O 1
ATOM 4644 N N . ALA B 1 11 ? -23.5 3.764 8.719 1 97.44 11 ALA B N 1
ATOM 4645 C CA . ALA B 1 11 ? -22.469 3.551 9.727 1 97.44 11 ALA B CA 1
ATOM 4646 C C . ALA B 1 11 ? -22.5 4.641 10.797 1 97.44 11 ALA B C 1
ATOM 4648 O O . ALA B 1 11 ? -22.062 4.43 11.922 1 97.44 11 ALA B O 1
ATOM 4649 N N . SER B 1 12 ? -23 5.855 10.461 1 95.44 12 SER B N 1
ATOM 4650 C CA . SER B 1 12 ? -23.047 6.988 11.383 1 95.44 12 SER B CA 1
ATOM 4651 C C . SER B 1 12 ? -24.219 6.875 12.352 1 95.44 12 SER B C 1
ATOM 4653 O O . SER B 1 12 ? -24.484 7.801 13.109 1 95.44 12 SER B O 1
ATOM 4655 N N . GLY B 1 13 ? -24.922 5.75 12.32 1 87.81 13 GLY B N 1
ATOM 4656 C CA . GLY B 1 13 ? -26.047 5.539 13.211 1 87.81 13 GLY B CA 1
ATOM 4657 C C . GLY B 1 13 ? -27.344 6.16 12.703 1 87.81 13 GLY B C 1
ATOM 4658 O O . GLY B 1 13 ? -28.219 6.5 13.492 1 87.81 13 GLY B O 1
ATOM 4659 N N . GLY B 1 14 ? -27.422 6.371 11.445 1 83.06 14 GLY B N 1
ATOM 4660 C CA . GLY B 1 14 ? -28.609 6.969 10.852 1 83.06 14 GLY B CA 1
ATOM 4661 C C . GLY B 1 14 ? -29.766 6.004 10.75 1 83.06 14 GLY B C 1
ATOM 4662 O O . GLY B 1 14 ? -29.891 5.078 11.562 1 83.06 14 GLY B O 1
ATOM 4663 N N . GLU B 1 15 ? -30.609 6.258 9.805 1 84.81 15 GLU B N 1
ATOM 4664 C CA . GLU B 1 15 ? -31.875 5.535 9.68 1 84.81 15 GLU B CA 1
ATOM 4665 C C . GLU B 1 15 ? -31.656 4.145 9.094 1 84.81 15 GLU B C 1
ATOM 4667 O O . GLU B 1 15 ? -32.406 3.211 9.391 1 84.81 15 GLU B O 1
ATOM 4672 N N . SER B 1 16 ? -30.672 4.031 8.273 1 91.75 16 SER B N 1
ATOM 4673 C CA . SER B 1 16 ? -30.391 2.723 7.695 1 91.75 16 SER B CA 1
ATOM 4674 C C . SER B 1 16 ? -29.781 1.781 8.734 1 91.75 16 SER B C 1
ATOM 4676 O O . SER B 1 16 ? -28.844 2.154 9.445 1 91.75 16 SER B O 1
ATOM 4678 N N . LYS B 1 17 ? -30.375 0.576 8.781 1 96.25 17 LYS B N 1
ATOM 4679 C CA . LYS B 1 17 ? -29.938 -0.4 9.781 1 96.25 17 LYS B CA 1
ATOM 4680 C C . LYS B 1 17 ? -29.172 -1.55 9.133 1 96.25 17 LYS B C 1
ATOM 4682 O O . LYS B 1 17 ? -29.219 -1.72 7.914 1 96.25 17 LYS B O 1
ATOM 4687 N N . ALA B 1 18 ? -28.516 -2.309 9.984 1 98 18 ALA B N 1
ATOM 4688 C CA . ALA B 1 18 ? -27.734 -3.447 9.531 1 98 18 ALA B CA 1
ATOM 4689 C C . ALA B 1 18 ? -28.609 -4.488 8.852 1 98 18 ALA B C 1
ATOM 4691 O O . ALA B 1 18 ? -29.734 -4.754 9.289 1 98 18 ALA B O 1
ATOM 4692 N N . THR B 1 19 ? -28.141 -5.066 7.75 1 97.88 19 THR B N 1
ATOM 4693 C CA . THR B 1 19 ? -28.781 -6.211 7.125 1 97.88 19 THR B CA 1
ATOM 4694 C C . THR B 1 19 ? -28.484 -7.492 7.895 1 97.88 19 THR B C 1
ATOM 4696 O O . THR B 1 19 ? -29.359 -8.352 8.047 1 97.88 19 THR B O 1
ATOM 4699 N N . VAL B 1 20 ? -27.281 -7.645 8.383 1 98.31 20 VAL B N 1
ATOM 4700 C CA . VAL B 1 20 ? -26.844 -8.781 9.18 1 98.31 20 VAL B CA 1
ATOM 4701 C C . VAL B 1 20 ? -26.078 -8.289 10.406 1 98.31 20 VAL B C 1
ATOM 4703 O O . VAL B 1 20 ? -25.391 -7.266 10.344 1 98.31 20 VAL B O 1
ATOM 4706 N N . ALA B 1 21 ? -26.25 -8.922 11.516 1 98.69 21 ALA B N 1
ATOM 4707 C CA . ALA B 1 21 ? -25.469 -8.672 12.734 1 98.69 21 ALA B CA 1
ATOM 4708 C C . ALA B 1 21 ? -24.906 -9.977 13.297 1 98.69 21 ALA B C 1
ATOM 4710 O O . ALA B 1 21 ? -25.625 -10.977 13.398 1 98.69 21 ALA B O 1
ATOM 4711 N N . VAL B 1 22 ? -23.672 -10.047 13.539 1 98.81 22 VAL B N 1
ATOM 4712 C CA . VAL B 1 22 ? -23.031 -11.164 14.234 1 98.81 22 VAL B CA 1
ATOM 4713 C C . VAL B 1 22 ? -22.844 -10.812 15.703 1 98.81 22 VAL B C 1
ATOM 4715 O O . VAL B 1 22 ? -22.109 -9.891 16.047 1 98.81 22 VAL B O 1
ATOM 4718 N N . CYS B 1 23 ? -23.391 -11.57 16.625 1 98.44 23 CYS B N 1
ATOM 4719 C CA . CYS B 1 23 ? -23.469 -11.156 18.031 1 98.44 23 CYS B CA 1
ATOM 4720 C C . CYS B 1 23 ? -22.906 -12.234 18.938 1 98.44 23 CYS B C 1
ATOM 4722 O O . CYS B 1 23 ? -23.062 -13.422 18.688 1 98.44 23 CYS B O 1
ATOM 4724 N N . GLY B 1 24 ? -22.219 -11.734 19.938 1 98.06 24 GLY B N 1
ATOM 4725 C CA . GLY B 1 24 ? -21.844 -12.602 21.047 1 98.06 24 GLY B CA 1
ATOM 4726 C C . GLY B 1 24 ? -20.453 -13.188 20.906 1 98.06 24 GLY B C 1
ATOM 4727 O O . GLY B 1 24 ? -19.953 -13.836 21.828 1 98.06 24 GLY B O 1
ATOM 4728 N N . GLY B 1 25 ? -19.781 -12.984 19.859 1 98.25 25 GLY B N 1
ATOM 4729 C CA . GLY B 1 25 ? -18.484 -13.609 19.594 1 98.25 25 GLY B CA 1
ATOM 4730 C C . GLY B 1 25 ? -17.328 -12.859 20.203 1 98.25 25 GLY B C 1
ATOM 4731 O O . GLY B 1 25 ? -17.5 -11.758 20.734 1 98.25 25 GLY B O 1
ATOM 4732 N N . ARG B 1 26 ? -16.156 -13.492 20.281 1 98.44 26 ARG B N 1
ATOM 4733 C CA . ARG B 1 26 ? -14.883 -12.867 20.594 1 98.44 26 ARG B CA 1
ATOM 4734 C C . ARG B 1 26 ? -14.125 -12.508 19.312 1 98.44 26 ARG B C 1
ATOM 4736 O O . ARG B 1 26 ? -13.758 -13.383 18.531 1 98.44 26 ARG B O 1
ATOM 4743 N N . LEU B 1 27 ? -13.93 -11.242 19.141 1 98.69 27 LEU B N 1
ATOM 4744 C CA . LEU B 1 27 ? -13.273 -10.734 17.938 1 98.69 27 LEU B CA 1
ATOM 4745 C C . LEU B 1 27 ? -11.766 -10.938 18.016 1 98.69 27 LEU B C 1
ATOM 4747 O O . LEU B 1 27 ? -11.133 -10.539 19 1 98.69 27 LEU B O 1
ATOM 4751 N N . VAL B 1 28 ? -11.203 -11.648 17.047 1 98.69 28 VAL B N 1
ATOM 4752 C CA . VAL B 1 28 ? -9.766 -11.633 16.828 1 98.69 28 VAL B CA 1
ATOM 4753 C C . VAL B 1 28 ? -9.383 -10.422 15.969 1 98.69 28 VAL B C 1
ATOM 4755 O O . VAL B 1 28 ? -9.367 -10.508 14.742 1 98.69 28 VAL B O 1
ATOM 4758 N N . ASN B 1 29 ? -9.109 -9.328 16.641 1 98.5 29 ASN B N 1
ATOM 4759 C CA . ASN B 1 29 ? -8.703 -8.117 15.93 1 98.5 29 ASN B CA 1
ATOM 4760 C C . ASN B 1 29 ? -7.254 -8.203 15.469 1 98.5 29 ASN B C 1
ATOM 4762 O O . ASN B 1 29 ? -6.336 -7.91 16.234 1 98.5 29 ASN B O 1
ATOM 4766 N N . VAL B 1 30 ? -7.07 -8.508 14.195 1 98.5 30 VAL B N 1
ATOM 4767 C CA . VAL B 1 30 ? -5.75 -8.773 13.641 1 98.5 30 VAL B CA 1
ATOM 4768 C C . VAL B 1 30 ? -5.008 -7.461 13.406 1 98.5 30 VAL B C 1
ATOM 4770 O O . VAL B 1 30 ? -3.812 -7.461 13.109 1 98.5 30 VAL B O 1
ATOM 4773 N N . VAL B 1 31 ? -5.707 -6.352 13.555 1 97.69 31 VAL B N 1
ATOM 4774 C CA . VAL B 1 31 ? -5.09 -5.039 13.406 1 97.69 31 VAL B CA 1
ATOM 4775 C C . VAL B 1 31 ? -4.41 -4.633 14.703 1 97.69 31 VAL B C 1
ATOM 4777 O O . VAL B 1 31 ? -3.197 -4.402 14.734 1 97.69 31 VAL B O 1
ATOM 4780 N N . SER B 1 32 ? -5.176 -4.668 15.797 1 96.62 32 SER B N 1
ATOM 4781 C CA . SER B 1 32 ? -4.66 -4.238 17.094 1 96.62 32 SER B CA 1
ATOM 4782 C C . SER B 1 32 ? -3.973 -5.387 17.828 1 96.62 32 SER B C 1
ATOM 4784 O O . SER B 1 32 ? -3.33 -5.176 18.859 1 96.62 32 SER B O 1
ATOM 4786 N N . GLU B 1 33 ? -4.113 -6.582 17.344 1 97 33 GLU B N 1
ATOM 4787 C CA . GLU B 1 33 ? -3.559 -7.797 17.922 1 97 33 GLU B CA 1
ATOM 4788 C C . GLU B 1 33 ? -4.133 -8.055 19.312 1 97 33 GLU B C 1
ATOM 4790 O O . GLU B 1 33 ? -3.389 -8.289 20.266 1 97 33 GLU B O 1
ATOM 4795 N N . GLU B 1 34 ? -5.445 -7.984 19.359 1 97.06 34 GLU B N 1
ATOM 4796 C CA . GLU B 1 34 ? -6.207 -8.234 20.578 1 97.06 34 GLU B CA 1
ATOM 4797 C C . GLU B 1 34 ? -7.363 -9.195 20.312 1 97.06 34 GLU B C 1
ATOM 4799 O O . GLU B 1 34 ? -7.812 -9.344 19.172 1 97.06 34 GLU B O 1
ATOM 4804 N N . ILE B 1 35 ? -7.723 -9.93 21.359 1 97.5 35 ILE B N 1
ATOM 4805 C CA . ILE B 1 35 ? -8.938 -10.734 21.344 1 97.5 35 ILE B CA 1
ATOM 4806 C C . ILE B 1 35 ? -9.891 -10.242 22.438 1 97.5 35 ILE B C 1
ATOM 4808 O O . ILE B 1 35 ? -9.531 -10.195 23.609 1 97.5 35 ILE B O 1
ATOM 4812 N N . TYR B 1 36 ? -11.047 -9.773 22.062 1 97.19 36 TYR B N 1
ATOM 4813 C CA . TYR B 1 36 ? -12.008 -9.234 23.016 1 97.19 36 TYR B CA 1
ATOM 4814 C C . TYR B 1 36 ? -13.438 -9.422 22.516 1 97.19 36 TYR B C 1
ATOM 4816 O O . TYR B 1 36 ? -13.656 -9.742 21.344 1 97.19 36 TYR B O 1
ATOM 4824 N N . GLN B 1 37 ? -14.414 -9.305 23.391 1 98.06 37 GLN B N 1
ATOM 4825 C CA . GLN B 1 37 ? -15.828 -9.422 23.047 1 98.06 37 GLN B CA 1
ATOM 4826 C C . GLN B 1 37 ? -16.266 -8.258 22.172 1 98.06 37 GLN B C 1
ATOM 4828 O O . GLN B 1 37 ? -15.984 -7.098 22.469 1 98.06 37 GLN B O 1
ATOM 4833 N N . ALA B 1 38 ? -16.891 -8.586 21.031 1 98 38 ALA B N 1
ATOM 4834 C CA . ALA B 1 38 ? -17.438 -7.547 20.156 1 98 38 ALA B CA 1
ATOM 4835 C C . ALA B 1 38 ? -18.5 -8.117 19.219 1 98 38 ALA B C 1
ATOM 4837 O O . ALA B 1 38 ? -18.406 -9.266 18.781 1 98 38 ALA B O 1
ATOM 4838 N N . ASP B 1 39 ? -19.484 -7.297 18.969 1 98.62 39 ASP B N 1
ATOM 4839 C CA . ASP B 1 39 ? -20.469 -7.582 17.922 1 98.62 39 ASP B CA 1
ATOM 4840 C C . ASP B 1 39 ? -20.125 -6.855 16.625 1 98.62 39 ASP B C 1
ATOM 4842 O O . ASP B 1 39 ? -19.359 -5.891 16.641 1 98.62 39 ASP B O 1
ATOM 4846 N N . VAL B 1 40 ? -20.625 -7.383 15.484 1 98.88 40 VAL B N 1
ATOM 4847 C CA . VAL B 1 40 ? -20.312 -6.809 14.18 1 98.88 40 VAL B CA 1
ATOM 4848 C C . VAL B 1 40 ? -21.609 -6.516 13.422 1 98.88 40 VAL B C 1
ATOM 4850 O O . VAL B 1 40 ? -22.453 -7.395 13.273 1 98.88 40 VAL B O 1
ATOM 4853 N N . ALA B 1 41 ? -21.812 -5.258 12.984 1 98.81 41 ALA B N 1
ATOM 4854 C CA . ALA B 1 41 ? -22.938 -4.855 12.148 1 98.81 41 ALA B CA 1
ATOM 4855 C C . ALA B 1 41 ? -22.531 -4.762 10.688 1 98.81 41 ALA B C 1
ATOM 4857 O O . ALA B 1 41 ? -21.531 -4.141 10.352 1 98.81 41 ALA B O 1
ATOM 4858 N N . ILE B 1 42 ? -23.312 -5.426 9.844 1 98.69 42 ILE B N 1
ATOM 4859 C CA . ILE B 1 42 ? -23.078 -5.457 8.406 1 98.69 42 ILE B CA 1
ATOM 4860 C C . ILE B 1 42 ? -24.25 -4.801 7.676 1 98.69 42 ILE B C 1
ATOM 4862 O O . ILE B 1 42 ? -25.406 -5.066 7.988 1 98.69 42 ILE B O 1
ATOM 4866 N N . TYR B 1 43 ? -23.984 -3.871 6.812 1 97.75 43 TYR B N 1
ATOM 4867 C CA . TYR B 1 43 ? -24.953 -3.316 5.879 1 97.75 43 TYR B CA 1
ATOM 4868 C C . TYR B 1 43 ? -24.594 -3.668 4.441 1 97.75 43 TYR B C 1
ATOM 4870 O O . TYR B 1 43 ? -23.562 -3.215 3.924 1 97.75 43 TYR B O 1
ATOM 4878 N N . ARG B 1 44 ? -25.406 -4.512 3.816 1 96.31 44 ARG B N 1
ATOM 4879 C CA . ARG B 1 44 ? -25.109 -5.062 2.5 1 96.31 44 ARG B CA 1
ATOM 4880 C C . ARG B 1 44 ? -23.797 -5.852 2.523 1 96.31 44 ARG B C 1
ATOM 4882 O O . ARG B 1 44 ? -23.672 -6.836 3.256 1 96.31 44 ARG B O 1
ATOM 4889 N N . ASP B 1 45 ? -22.75 -5.383 1.921 1 97.12 45 ASP B N 1
ATOM 4890 C CA . ASP B 1 45 ? -21.547 -6.188 1.829 1 97.12 45 ASP B CA 1
ATOM 4891 C C . ASP B 1 45 ? -20.422 -5.602 2.689 1 97.12 45 ASP B C 1
ATOM 4893 O O . ASP B 1 45 ? -19.297 -6.082 2.658 1 97.12 45 ASP B O 1
ATOM 4897 N N . ARG B 1 46 ? -20.766 -4.59 3.549 1 97.56 46 ARG B N 1
ATOM 4898 C CA . ARG B 1 46 ? -19.703 -3.889 4.27 1 97.56 46 ARG B CA 1
ATOM 4899 C C . ARG B 1 46 ? -19.953 -3.912 5.773 1 97.56 46 ARG B C 1
ATOM 4901 O O . ARG B 1 46 ? -21.094 -3.906 6.215 1 97.56 46 ARG B O 1
ATOM 4908 N N . ILE B 1 47 ? -18.875 -3.938 6.441 1 98.75 47 ILE B N 1
ATOM 4909 C CA . ILE B 1 47 ? -18.938 -3.77 7.891 1 98.75 47 ILE B CA 1
ATOM 4910 C C . ILE B 1 47 ? -19.172 -2.297 8.227 1 98.75 47 ILE B C 1
ATOM 4912 O O . ILE B 1 47 ? -18.422 -1.427 7.77 1 98.75 47 ILE B O 1
ATOM 4916 N N . ILE B 1 48 ? -20.188 -1.99 9 1 98.25 48 ILE B N 1
ATOM 4917 C CA . ILE B 1 48 ? -20.484 -0.588 9.266 1 98.25 48 ILE B CA 1
ATOM 4918 C C . ILE B 1 48 ? -20.172 -0.262 10.727 1 98.25 48 ILE B C 1
ATOM 4920 O O . ILE B 1 48 ? -19.984 0.905 11.086 1 98.25 48 ILE B O 1
ATOM 4924 N N . ALA B 1 49 ? -20.062 -1.323 11.57 1 98.56 49 ALA B N 1
ATOM 4925 C CA . ALA B 1 49 ? -19.719 -1.07 12.961 1 98.56 49 ALA B CA 1
ATOM 4926 C C . ALA B 1 49 ? -19.188 -2.336 13.641 1 98.56 49 ALA B C 1
ATOM 4928 O O . ALA B 1 49 ? -19.625 -3.443 13.305 1 98.56 49 ALA B O 1
ATOM 4929 N N . VAL B 1 50 ? -18.359 -2.211 14.586 1 98.56 50 VAL B N 1
ATOM 4930 C CA . VAL B 1 50 ? -17.812 -3.271 15.43 1 98.56 50 VAL B CA 1
ATOM 4931 C C . VAL B 1 50 ? -17.844 -2.836 16.891 1 98.56 50 VAL B C 1
ATOM 4933 O O . VAL B 1 50 ? -17.516 -1.694 17.219 1 98.56 50 VAL B O 1
ATOM 4936 N N . GLY B 1 51 ? -18.125 -3.619 17.781 1 97.25 51 GLY B N 1
ATOM 4937 C CA . GLY B 1 51 ? -18.297 -3.287 19.188 1 97.25 51 GLY B CA 1
ATOM 4938 C C . GLY B 1 51 ? -19.75 -3.285 19.625 1 97.25 51 GLY B C 1
ATOM 4939 O O . GLY B 1 51 ? -20.469 -4.27 19.438 1 97.25 51 GLY B O 1
ATOM 4940 N N . ASP B 1 52 ? -20.156 -2.205 20.266 1 95.88 52 ASP B N 1
ATOM 4941 C CA . ASP B 1 52 ? -21.578 -2.025 20.578 1 95.88 52 ASP B CA 1
ATOM 4942 C C . ASP B 1 52 ? -22.375 -1.627 19.344 1 95.88 52 ASP B C 1
ATOM 4944 O O . ASP B 1 52 ? -22.172 -0.541 18.797 1 95.88 52 ASP B O 1
ATOM 4948 N N . ILE B 1 53 ? -23.266 -2.479 18.938 1 97.69 53 ILE B N 1
ATOM 4949 C CA . ILE B 1 53 ? -23.969 -2.227 17.688 1 97.69 53 ILE B CA 1
ATOM 4950 C C . ILE B 1 53 ? -25.469 -2.066 17.969 1 97.69 53 ILE B C 1
ATOM 4952 O O . ILE B 1 53 ? -26.297 -2.285 17.078 1 97.69 53 ILE B O 1
ATOM 4956 N N . SER B 1 54 ? -25.812 -1.753 19.156 1 95.75 54 SER B N 1
ATOM 4957 C CA . SER B 1 54 ? -27.203 -1.651 19.562 1 95.75 54 SER B CA 1
ATOM 4958 C C . SER B 1 54 ? -27.969 -0.666 18.688 1 95.75 54 SER B C 1
ATOM 4960 O O . SER B 1 54 ? -29.109 -0.913 18.312 1 95.75 54 SER B O 1
ATOM 4962 N N . GLU B 1 55 ? -27.328 0.332 18.281 1 94.75 55 GLU B N 1
ATOM 4963 C CA . GLU B 1 55 ? -27.969 1.388 17.516 1 94.75 55 GLU B CA 1
ATOM 4964 C C . GLU B 1 55 ? -28.141 0.984 16.062 1 94.75 55 GLU B C 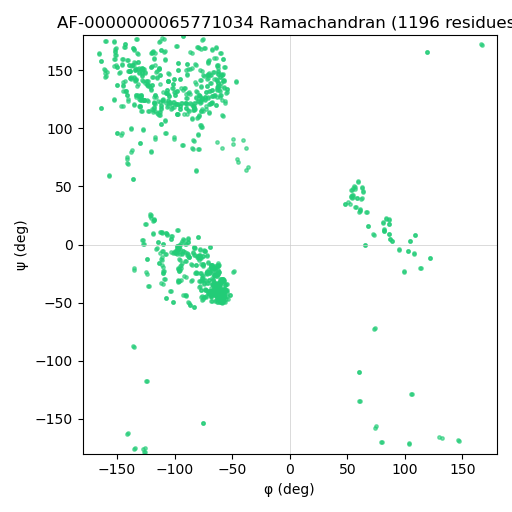1
ATOM 4966 O O . GLU B 1 55 ? -28.891 1.619 15.312 1 94.75 55 GLU B O 1
ATOM 4971 N N . TYR B 1 56 ? -27.531 -0.118 15.68 1 97.69 56 TYR B N 1
ATOM 4972 C CA . TYR B 1 56 ? -27.5 -0.497 14.273 1 97.69 56 TYR B CA 1
ATOM 4973 C C . TYR B 1 56 ? -28.5 -1.607 13.984 1 97.69 56 TYR B C 1
ATOM 4975 O O . TYR B 1 56 ? -28.734 -1.95 12.828 1 97.69 56 TYR B O 1
ATOM 4983 N N . ILE B 1 57 ? -29.125 -2.15 14.992 1 97.25 57 ILE B N 1
ATOM 4984 C CA . ILE B 1 57 ? -30.031 -3.283 14.852 1 97.25 57 ILE B CA 1
ATOM 4985 C C . ILE B 1 57 ? -31.453 -2.775 14.602 1 97.25 57 ILE B C 1
ATOM 4987 O O . ILE B 1 57 ? -31.922 -1.857 15.281 1 97.25 57 ILE B O 1
ATOM 4991 N N . GLY B 1 58 ? -32.062 -3.293 13.609 1 96.19 58 GLY B N 1
ATOM 4992 C CA . GLY B 1 58 ? -33.469 -3.039 13.32 1 96.19 58 GLY B CA 1
ATOM 4993 C C . GLY B 1 58 ? -34.281 -4.309 13.188 1 96.19 58 GLY B C 1
ATOM 4994 O O . GLY B 1 58 ? -33.781 -5.414 13.359 1 96.19 58 GLY B O 1
ATOM 4995 N N . PRO B 1 59 ? -35.562 -4.172 12.898 1 95.69 59 PRO B N 1
ATOM 4996 C CA . PRO B 1 59 ? -36.469 -5.32 12.844 1 95.69 59 PRO B CA 1
ATOM 4997 C C . PRO B 1 59 ? -36.125 -6.289 11.711 1 95.69 59 PRO B C 1
ATOM 4999 O O . PRO B 1 59 ? -36.438 -7.48 11.797 1 95.69 59 PRO B O 1
ATOM 5002 N N . GLN B 1 60 ? -35.531 -5.844 10.703 1 96.06 60 GLN B N 1
ATOM 5003 C CA . GLN B 1 60 ? -35.25 -6.676 9.539 1 96.06 60 GLN B CA 1
ATOM 5004 C C . GLN B 1 60 ? -33.812 -7.219 9.586 1 96.06 60 GLN B C 1
ATOM 5006 O O . GLN B 1 60 ? -33.375 -7.945 8.688 1 96.06 60 GLN B O 1
ATOM 5011 N N . THR B 1 61 ? -33.031 -6.824 10.617 1 97.69 61 THR B N 1
ATOM 5012 C CA . THR B 1 61 ? -31.672 -7.281 10.742 1 97.69 61 THR B CA 1
ATOM 5013 C C . THR B 1 61 ? -31.609 -8.781 11.031 1 97.69 61 THR B C 1
ATOM 5015 O O . THR B 1 61 ? -32.25 -9.258 11.969 1 97.69 61 THR B O 1
ATOM 5018 N N . GLU B 1 62 ? -30.906 -9.555 10.148 1 97.56 62 GLU B N 1
ATOM 5019 C CA . GLU B 1 62 ? -30.641 -10.961 10.438 1 97.56 62 GLU B CA 1
ATOM 5020 C C . GLU B 1 62 ? -29.562 -11.109 11.516 1 97.56 62 GLU B C 1
ATOM 5022 O O . GLU B 1 62 ? -28.469 -10.531 11.398 1 97.56 62 GLU B O 1
ATOM 5027 N N . ILE B 1 63 ? -29.859 -11.844 12.555 1 97.94 63 ILE B N 1
ATOM 5028 C CA . ILE B 1 63 ? -28.922 -11.992 13.672 1 97.94 63 ILE B CA 1
ATOM 5029 C C . ILE B 1 63 ? -28.25 -13.359 13.594 1 97.94 63 ILE B C 1
ATOM 5031 O O . ILE B 1 63 ? -28.906 -14.391 13.523 1 97.94 63 ILE B O 1
ATOM 5035 N N . ILE B 1 64 ? -27.016 -13.406 13.531 1 98 64 ILE B N 1
ATOM 5036 C CA . ILE B 1 64 ? -26.188 -14.609 13.648 1 98 64 ILE B CA 1
ATOM 5037 C C . ILE B 1 64 ? -25.625 -14.719 15.062 1 98 64 ILE B C 1
ATOM 5039 O O . ILE B 1 64 ? -24.906 -13.828 15.516 1 98 64 ILE B O 1
ATOM 5043 N N . ASP B 1 65 ? -25.906 -15.734 15.727 1 97.94 65 ASP B N 1
ATOM 5044 C CA . ASP B 1 65 ? -25.406 -15.977 17.078 1 97.94 65 ASP B CA 1
ATOM 5045 C C . ASP B 1 65 ? -24.016 -16.609 17.047 1 97.94 65 ASP B C 1
ATOM 5047 O O . ASP B 1 65 ? -23.844 -17.703 16.516 1 97.94 65 ASP B O 1
ATOM 5051 N N . ALA B 1 66 ? -23.094 -15.93 17.609 1 98.19 66 ALA B N 1
ATOM 5052 C CA . ALA B 1 66 ? -21.719 -16.406 17.656 1 98.19 66 ALA B CA 1
ATOM 5053 C C . ALA B 1 66 ? -21.234 -16.562 19.109 1 98.19 66 ALA B C 1
ATOM 5055 O O . ALA B 1 66 ? -20.047 -16.453 19.375 1 98.19 66 ALA B O 1
ATOM 5056 N N . ALA B 1 67 ? -22.125 -16.766 20 1 97.38 67 ALA B N 1
ATOM 5057 C CA . ALA B 1 67 ? -21.766 -16.922 21.406 1 97.38 67 ALA B CA 1
ATOM 5058 C C . ALA B 1 67 ? -20.719 -18.016 21.594 1 97.38 67 ALA B C 1
ATOM 5060 O O . ALA B 1 67 ? -20.828 -19.094 21 1 97.38 67 ALA B O 1
ATOM 5061 N N . ASP B 1 68 ? -19.688 -17.719 22.328 1 96.56 68 ASP B N 1
ATOM 5062 C CA . ASP B 1 68 ? -18.594 -18.609 22.719 1 96.56 68 ASP B CA 1
ATOM 5063 C C . ASP B 1 68 ? -17.734 -19 21.5 1 96.56 68 ASP B C 1
ATOM 5065 O O . ASP B 1 68 ? -17.016 -19.984 21.547 1 96.56 68 ASP B O 1
ATOM 5069 N N . ARG B 1 69 ? -17.859 -18.312 20.453 1 98.38 69 ARG B N 1
ATOM 5070 C CA . ARG B 1 69 ? -17.062 -18.531 19.25 1 98.38 69 ARG B CA 1
ATOM 5071 C C . ARG B 1 69 ? -16.109 -17.359 19.016 1 98.38 69 ARG B C 1
ATOM 5073 O O . ARG B 1 69 ? -16.203 -16.328 19.688 1 98.38 69 ARG B O 1
ATOM 5080 N N . TYR B 1 70 ? -15.188 -17.578 18.125 1 98.81 70 TYR B N 1
ATOM 5081 C CA . TYR B 1 70 ? -14.273 -16.531 17.703 1 98.81 70 TYR B CA 1
ATOM 5082 C C . TYR B 1 70 ? -14.625 -16.016 16.312 1 98.81 70 TYR B C 1
ATOM 5084 O O . TYR B 1 70 ? -15.078 -16.766 15.461 1 98.81 70 TYR B O 1
ATOM 5092 N N . LEU B 1 71 ? -14.508 -14.734 16.156 1 98.88 71 LEU B N 1
ATOM 5093 C CA . LEU B 1 71 ? -14.68 -14.086 14.859 1 98.88 71 LEU B CA 1
ATOM 5094 C C . LEU B 1 71 ? -13.336 -13.719 14.242 1 98.88 71 LEU B C 1
ATOM 5096 O O . LEU B 1 71 ? -12.57 -12.945 14.828 1 98.88 71 LEU B O 1
ATOM 5100 N N . THR B 1 72 ? -12.969 -14.266 13.102 1 98.88 72 THR B N 1
ATOM 5101 C CA . THR B 1 72 ? -11.75 -13.945 12.367 1 98.88 72 THR B CA 1
ATOM 5102 C C . THR B 1 72 ? -12.078 -13.438 10.969 1 98.88 72 THR B C 1
ATOM 5104 O O . THR B 1 72 ? -13.156 -13.711 10.438 1 98.88 72 THR B O 1
ATOM 5107 N N . PRO B 1 73 ? -11.219 -12.633 10.414 1 98.94 73 PRO B N 1
ATOM 5108 C CA . PRO B 1 73 ? -11.461 -12.242 9.023 1 98.94 73 PRO B CA 1
ATOM 5109 C C . PRO B 1 73 ? -11.422 -13.43 8.062 1 98.94 73 PRO B C 1
ATOM 5111 O O . PRO B 1 73 ? -10.805 -14.453 8.367 1 98.94 73 PRO B O 1
ATOM 5114 N N . GLY B 1 74 ? -12.125 -13.25 6.949 1 98.94 74 GLY B N 1
ATOM 5115 C CA . GLY B 1 74 ? -11.938 -14.203 5.867 1 98.94 74 GLY B CA 1
ATOM 5116 C C . GLY B 1 74 ? -10.5 -14.273 5.379 1 98.94 74 GLY B C 1
ATOM 5117 O O . GLY B 1 74 ? -9.797 -13.266 5.359 1 98.94 74 GLY B O 1
ATOM 5118 N N . MET B 1 75 ? -10.078 -15.422 4.977 1 98.94 75 MET B N 1
ATOM 5119 C CA . MET B 1 75 ? -8.664 -15.633 4.656 1 98.94 75 MET B CA 1
ATOM 5120 C C . MET B 1 75 ? -8.383 -15.312 3.193 1 98.94 75 MET B C 1
ATOM 5122 O O . MET B 1 75 ? -9.297 -15.344 2.361 1 98.94 75 MET B O 1
ATOM 5126 N N . ILE B 1 76 ? -7.102 -14.969 2.902 1 98.94 76 ILE B N 1
ATOM 5127 C CA . ILE B 1 76 ? -6.656 -14.508 1.594 1 98.94 76 ILE B CA 1
ATOM 5128 C C . ILE B 1 76 ? -5.539 -15.414 1.078 1 98.94 76 ILE B C 1
ATOM 5130 O O . ILE B 1 76 ? -4.469 -15.492 1.682 1 98.94 76 ILE B O 1
ATOM 5134 N N . ASP B 1 77 ? -5.777 -16.109 0.02 1 98.88 77 ASP B N 1
ATOM 5135 C CA . ASP B 1 77 ? -4.711 -16.797 -0.697 1 98.88 77 ASP B CA 1
ATOM 5136 C C . ASP B 1 77 ? -3.922 -15.828 -1.575 1 98.88 77 ASP B C 1
ATOM 5138 O O . ASP B 1 77 ? -4.391 -15.43 -2.643 1 98.88 77 ASP B O 1
ATOM 5142 N N . GLY B 1 78 ? -2.697 -15.602 -1.192 1 98.69 78 GLY B N 1
ATOM 5143 C CA . GLY B 1 78 ? -1.949 -14.477 -1.744 1 98.69 78 GLY B CA 1
ATOM 5144 C C . GLY B 1 78 ? -1.407 -14.75 -3.135 1 98.69 78 GLY B C 1
ATOM 5145 O O . GLY B 1 78 ? -0.97 -13.828 -3.826 1 98.69 78 GLY B O 1
ATOM 5146 N N . HIS B 1 79 ? -1.428 -15.914 -3.629 1 98.62 79 HIS B N 1
ATOM 5147 C CA . HIS B 1 79 ? -0.931 -16.297 -4.945 1 98.62 79 HIS B CA 1
ATOM 5148 C C . HIS B 1 79 ? -1.464 -17.656 -5.355 1 98.62 79 HIS B C 1
ATOM 5150 O O . HIS B 1 79 ? -1.132 -18.672 -4.738 1 98.62 79 HIS B O 1
ATOM 5156 N N . LEU B 1 80 ? -2.24 -17.641 -6.477 1 97.88 80 LEU B N 1
ATOM 5157 C CA . LEU B 1 80 ? -2.885 -18.891 -6.863 1 97.88 80 LEU B CA 1
ATOM 5158 C C . LEU B 1 80 ? -3.121 -18.938 -8.367 1 97.88 80 LEU B C 1
ATOM 5160 O O . LEU B 1 80 ? -3.652 -18 -8.953 1 97.88 80 LEU B O 1
ATOM 5164 N N . HIS B 1 81 ? -2.605 -19.984 -8.977 1 96.5 81 HIS B N 1
ATOM 5165 C CA . HIS B 1 81 ? -3.039 -20.344 -10.32 1 96.5 81 HIS B CA 1
ATOM 5166 C C . HIS B 1 81 ? -4.312 -21.188 -10.281 1 96.5 81 HIS B C 1
ATOM 5168 O O . HIS B 1 81 ? -4.262 -22.406 -10.422 1 96.5 81 HIS B O 1
ATOM 5174 N N . VAL B 1 82 ? -5.379 -20.547 -10.172 1 97.06 82 VAL B N 1
ATOM 5175 C CA . VAL B 1 82 ? -6.648 -21.203 -9.883 1 97.06 82 VAL B CA 1
ATOM 5176 C C . VAL B 1 82 ? -6.973 -22.203 -10.992 1 97.06 82 VAL B C 1
ATOM 5178 O O . VAL B 1 82 ? -7.547 -23.266 -10.727 1 97.06 82 VAL B O 1
ATOM 5181 N N . GLU B 1 83 ? -6.551 -21.984 -12.164 1 97 83 GLU B N 1
ATOM 5182 C CA . GLU B 1 83 ? -6.836 -22.828 -13.312 1 97 83 GLU B CA 1
ATOM 5183 C C . GLU B 1 83 ? -6.125 -24.172 -13.203 1 97 83 GLU B C 1
ATOM 5185 O O . GLU B 1 83 ? -6.555 -25.156 -13.797 1 97 83 GLU B O 1
ATOM 5190 N N . CYS B 1 84 ? -5.062 -24.172 -12.453 1 94.69 84 CYS B N 1
ATOM 5191 C CA . CYS B 1 84 ? -4.332 -25.422 -12.25 1 94.69 84 CYS B CA 1
ATOM 5192 C C . CYS B 1 84 ? -5.156 -26.406 -11.438 1 94.69 84 CYS B C 1
ATOM 5194 O O . CYS B 1 84 ? -4.879 -27.609 -11.438 1 94.69 84 CYS B O 1
ATOM 5196 N N . SER B 1 85 ? -6.148 -25.969 -10.773 1 96.75 85 SER B N 1
ATOM 5197 C CA . SER B 1 85 ? -7.078 -26.859 -10.078 1 96.75 85 SER B CA 1
ATOM 5198 C C . SER B 1 85 ? -8.023 -27.547 -11.047 1 96.75 85 SER B C 1
ATOM 5200 O O . SER B 1 85 ? -8.719 -28.5 -10.68 1 96.75 85 SER B O 1
ATOM 5202 N N . LYS B 1 86 ? -8.117 -27.016 -12.25 1 97.94 86 LYS B N 1
ATOM 5203 C CA . LYS B 1 86 ? -8.984 -27.484 -13.328 1 97.94 86 LYS B CA 1
ATOM 5204 C C . LYS B 1 86 ? -10.445 -27.141 -13.039 1 97.94 86 LYS B C 1
ATOM 5206 O O . LYS B 1 86 ? -11.344 -27.594 -13.75 1 97.94 86 LYS B O 1
ATOM 5211 N N . LEU B 1 87 ? -10.641 -26.359 -12 1 98.62 87 LEU B N 1
ATOM 5212 C CA . LEU B 1 87 ? -11.977 -25.875 -11.656 1 98.62 87 LEU B CA 1
ATOM 5213 C C . LEU B 1 87 ? -12.234 -24.5 -12.234 1 98.62 87 LEU B C 1
ATOM 5215 O O . LEU B 1 87 ? -11.328 -23.656 -12.266 1 98.62 87 LEU B O 1
ATOM 5219 N N . SER B 1 88 ? -13.5 -24.281 -12.695 1 98.44 88 SER B N 1
ATOM 5220 C CA . SER B 1 88 ? -13.922 -22.906 -12.945 1 98.44 88 SER B CA 1
ATOM 5221 C C . SER B 1 88 ? -13.953 -22.094 -11.648 1 98.44 88 SER B C 1
ATOM 5223 O O . SER B 1 88 ? -13.805 -22.641 -10.562 1 98.44 88 SER B O 1
ATOM 5225 N N . LEU B 1 89 ? -14.109 -20.812 -11.758 1 98.69 89 LEU B N 1
ATOM 5226 C CA . LEU B 1 89 ? -14.133 -19.984 -10.555 1 98.69 89 LEU B CA 1
ATOM 5227 C C . LEU B 1 89 ? -15.375 -20.281 -9.719 1 98.69 89 LEU B C 1
ATOM 5229 O O . LEU B 1 89 ? -15.336 -20.219 -8.484 1 98.69 89 LEU B O 1
ATOM 5233 N N . THR B 1 90 ? -16.484 -20.594 -10.359 1 98.69 90 THR B N 1
ATOM 5234 C CA . THR B 1 90 ? -17.688 -21.016 -9.633 1 98.69 90 THR B CA 1
ATOM 5235 C C . THR B 1 90 ? -17.422 -22.281 -8.828 1 98.69 90 THR B C 1
ATOM 5237 O O . THR B 1 90 ? -17.734 -22.328 -7.637 1 98.69 90 THR B O 1
ATOM 5240 N N . SER B 1 91 ? -16.844 -23.25 -9.469 1 98.62 91 SER B N 1
ATOM 5241 C CA . SER B 1 91 ? -16.547 -24.516 -8.805 1 98.62 91 SER B CA 1
ATOM 5242 C C . SER B 1 91 ? -15.477 -24.359 -7.734 1 98.62 91 SER B C 1
ATOM 5244 O O . SER B 1 91 ? -15.547 -24.969 -6.672 1 98.62 91 SER B O 1
ATOM 5246 N N . PHE B 1 92 ? -14.523 -23.562 -8.031 1 98.75 92 PHE B N 1
ATOM 5247 C CA . PHE B 1 92 ? -13.469 -23.312 -7.051 1 98.75 92 PHE B CA 1
ATOM 5248 C C . PHE B 1 92 ? -14.039 -22.641 -5.805 1 98.75 92 PHE B C 1
ATOM 5250 O O . PHE B 1 92 ? -13.641 -22.969 -4.684 1 98.75 92 PHE B O 1
ATOM 5257 N N . ALA B 1 93 ? -14.875 -21.672 -6 1 98.75 93 ALA B N 1
ATOM 5258 C CA . ALA B 1 93 ? -15.555 -21.031 -4.875 1 98.75 93 ALA B CA 1
ATOM 5259 C C . ALA B 1 93 ? -16.234 -22.062 -3.979 1 98.75 93 ALA B C 1
ATOM 5261 O O . ALA B 1 93 ? -16.109 -22 -2.752 1 98.75 93 ALA B O 1
ATOM 5262 N N . LYS B 1 94 ? -16.891 -23.031 -4.598 1 98.5 94 LYS B N 1
ATOM 5263 C CA . LYS B 1 94 ? -17.562 -24.094 -3.836 1 98.5 94 LYS B CA 1
ATOM 5264 C C . LYS B 1 94 ? -16.562 -24.875 -2.992 1 98.5 94 LYS B C 1
ATOM 5266 O O . LYS B 1 94 ? -16.891 -25.344 -1.905 1 98.5 94 LYS B O 1
ATOM 5271 N N . ALA B 1 95 ? -15.375 -24.969 -3.516 1 98.5 95 ALA B N 1
ATOM 5272 C CA . ALA B 1 95 ? -14.359 -25.781 -2.861 1 98.5 95 ALA B CA 1
ATOM 5273 C C . ALA B 1 95 ? -13.75 -25.047 -1.669 1 98.5 95 ALA B C 1
ATOM 5275 O O . ALA B 1 95 ? -13.477 -25.656 -0.634 1 98.5 95 ALA B O 1
ATOM 5276 N N . VAL B 1 96 ? -13.578 -23.719 -1.76 1 98.75 96 VAL B N 1
ATOM 5277 C CA . VAL B 1 96 ? -12.68 -23.094 -0.797 1 98.75 96 VAL B CA 1
ATOM 5278 C C . VAL B 1 96 ? -13.477 -22.234 0.177 1 98.75 96 VAL B C 1
ATOM 5280 O O . VAL B 1 96 ? -13.047 -22 1.311 1 98.75 96 VAL B O 1
ATOM 5283 N N . LEU B 1 97 ? -14.68 -21.719 -0.165 1 98.81 97 LEU B N 1
ATOM 5284 C CA . LEU B 1 97 ? -15.453 -20.859 0.713 1 98.81 97 LEU B CA 1
ATOM 5285 C C . LEU B 1 97 ? -15.797 -21.578 2.016 1 98.81 97 LEU B C 1
ATOM 5287 O O . LEU B 1 97 ? -15.594 -21.016 3.102 1 98.81 97 LEU B O 1
ATOM 5291 N N . PRO B 1 98 ? -16.234 -22.844 1.968 1 98.62 98 PRO B N 1
ATOM 5292 C CA . PRO B 1 98 ? -16.547 -23.531 3.221 1 98.62 98 PRO B CA 1
ATOM 5293 C C . PRO B 1 98 ? -15.344 -23.688 4.137 1 98.62 98 PRO B C 1
ATOM 5295 O O . PRO B 1 98 ? -15.5 -23.953 5.332 1 98.62 98 PRO B O 1
ATOM 5298 N N . LEU B 1 99 ? -14.18 -23.547 3.512 1 98.62 99 LEU B N 1
ATOM 5299 C CA . LEU B 1 99 ? -12.945 -23.719 4.262 1 98.62 99 LEU B CA 1
ATOM 5300 C C . LEU B 1 99 ? -12.414 -22.375 4.75 1 98.62 99 LEU B C 1
ATOM 5302 O O . LEU B 1 99 ? -11.359 -22.312 5.383 1 98.62 99 LEU B O 1
ATOM 5306 N N . GLY B 1 100 ? -13.102 -21.266 4.434 1 98.81 100 GLY B N 1
ATOM 5307 C CA . GLY B 1 100 ? -12.805 -19.984 5.035 1 98.81 100 GLY B CA 1
ATOM 5308 C C . GLY B 1 100 ? -12.023 -19.062 4.113 1 98.81 100 GLY B C 1
ATOM 5309 O O . GLY B 1 100 ? -11.75 -17.906 4.461 1 98.81 100 GLY B O 1
ATOM 5310 N N . THR B 1 101 ? -11.602 -19.516 2.936 1 98.88 101 THR B N 1
ATOM 5311 C CA . THR B 1 101 ? -10.961 -18.641 1.965 1 98.88 101 THR B CA 1
ATOM 5312 C C . THR B 1 101 ? -12 -17.781 1.247 1 98.88 101 THR B C 1
ATOM 5314 O O . THR B 1 101 ? -12.852 -18.297 0.521 1 98.88 101 THR B O 1
ATOM 5317 N N . THR B 1 102 ? -11.93 -16.484 1.455 1 98.88 102 THR B N 1
ATOM 5318 C CA . THR B 1 102 ? -12.922 -15.594 0.871 1 98.88 102 THR B CA 1
ATOM 5319 C C . THR B 1 102 ? -12.297 -14.727 -0.221 1 98.88 102 THR B C 1
ATOM 5321 O O . THR B 1 102 ? -13.008 -14.078 -0.988 1 98.88 102 THR B O 1
ATOM 5324 N N . SER B 1 103 ? -10.961 -14.703 -0.29 1 98.81 103 SER B N 1
ATOM 5325 C CA . SER B 1 103 ? -10.242 -13.945 -1.307 1 98.81 103 SER B CA 1
ATOM 5326 C C . SER B 1 103 ? -9.062 -14.734 -1.857 1 98.81 103 SER B C 1
ATOM 5328 O O . SER B 1 103 ? -8.367 -15.43 -1.109 1 98.81 103 SER B O 1
ATOM 5330 N N . ILE B 1 104 ? -8.844 -14.578 -3.137 1 98.75 104 ILE B N 1
ATOM 5331 C CA . ILE B 1 104 ? -7.648 -15.133 -3.752 1 98.75 104 ILE B CA 1
ATOM 5332 C C . ILE B 1 104 ? -7.008 -14.102 -4.668 1 98.75 104 ILE B C 1
ATOM 5334 O O . ILE B 1 104 ? -7.691 -13.219 -5.199 1 98.75 104 ILE B O 1
ATOM 5338 N N . VAL B 1 105 ? -5.699 -14.18 -4.812 1 98.75 105 VAL B N 1
ATOM 5339 C CA . VAL B 1 105 ? -4.945 -13.414 -5.797 1 98.75 105 VAL B CA 1
ATOM 5340 C C . VAL B 1 105 ? -4.5 -14.336 -6.938 1 98.75 105 VAL B C 1
ATOM 5342 O O . VAL B 1 105 ? -3.781 -15.312 -6.711 1 98.75 105 VAL B O 1
ATOM 5345 N N . SER B 1 106 ? -4.953 -14.023 -8.102 1 98.62 106 SER B N 1
ATOM 5346 C CA . SER B 1 106 ? -4.652 -14.852 -9.258 1 98.62 106 SER B CA 1
ATOM 5347 C C . SER B 1 106 ? -4.336 -14 -10.484 1 98.62 106 SER B C 1
ATOM 5349 O O . SER B 1 106 ? -4.867 -12.898 -10.633 1 98.62 106 SER B O 1
ATOM 5351 N N . GLY B 1 107 ? -3.49 -14.562 -11.312 1 98.25 107 GLY B N 1
ATOM 5352 C CA . GLY B 1 107 ? -3.188 -13.883 -12.562 1 98.25 107 GLY B CA 1
ATOM 5353 C C . GLY B 1 107 ? -4.102 -14.289 -13.695 1 98.25 107 GLY B C 1
ATOM 5354 O O . GLY B 1 107 ? -4.16 -13.617 -14.727 1 98.25 107 GLY B O 1
ATOM 5355 N N . LEU B 1 108 ? -4.801 -15.344 -13.508 1 98.56 108 LEU B N 1
ATOM 5356 C CA . LEU B 1 108 ? -5.586 -15.938 -14.586 1 98.56 108 LEU B CA 1
ATOM 5357 C C . LEU B 1 108 ? -4.75 -16.078 -15.852 1 98.56 108 LEU B C 1
ATOM 5359 O O . LEU B 1 108 ? -5.25 -15.844 -16.953 1 98.56 108 LEU B O 1
ATOM 5363 N N . ASP B 1 109 ? -3.518 -16.344 -15.609 1 97.94 109 ASP B N 1
ATOM 5364 C CA . ASP B 1 109 ? -2.539 -16.375 -16.688 1 97.94 109 ASP B CA 1
ATOM 5365 C C .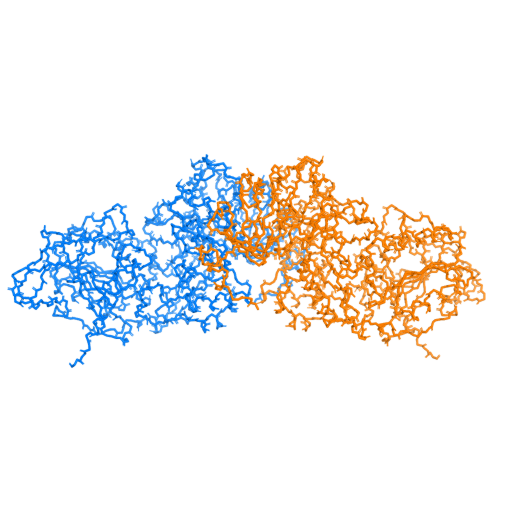 ASP B 1 109 ? -2.811 -17.531 -17.641 1 97.94 109 ASP B C 1
ATOM 5367 O O . ASP B 1 109 ? -2.588 -17.422 -18.844 1 97.94 109 ASP B O 1
ATOM 5371 N N . GLN B 1 110 ? -3.385 -18.625 -17.172 1 97.44 110 GLN B N 1
ATOM 5372 C CA . GLN B 1 110 ? -3.621 -19.797 -18.016 1 97.44 110 GLN B CA 1
ATOM 5373 C C . GLN B 1 110 ? -4.762 -19.531 -19 1 97.44 110 GLN B C 1
ATOM 5375 O O . GLN B 1 110 ? -4.703 -19.953 -20.156 1 97.44 110 GLN B O 1
ATOM 5380 N N . ILE B 1 111 ? -5.773 -18.844 -18.484 1 98.19 111 ILE B N 1
ATOM 5381 C CA . ILE B 1 111 ? -6.883 -18.562 -19.391 1 98.19 111 ILE B CA 1
ATOM 5382 C C . ILE B 1 111 ? -6.492 -17.438 -20.344 1 98.19 111 ILE B C 1
ATOM 5384 O O . ILE B 1 111 ? -6.973 -17.375 -21.484 1 98.19 111 ILE B O 1
ATOM 5388 N N . ILE B 1 112 ? -5.633 -16.562 -19.922 1 98.31 112 ILE B N 1
ATOM 5389 C CA . ILE B 1 112 ? -5.172 -15.469 -20.766 1 98.31 112 ILE B CA 1
ATOM 5390 C C . ILE B 1 112 ? -4.379 -16.016 -21.953 1 98.31 112 ILE B C 1
ATOM 5392 O O . ILE B 1 112 ? -4.539 -15.562 -23.078 1 98.31 112 ILE B O 1
ATOM 5396 N N . VAL B 1 113 ? -3.533 -17.016 -21.766 1 97.56 113 VAL B N 1
ATOM 5397 C CA . VAL B 1 113 ? -2.76 -17.562 -22.875 1 97.56 113 VAL B CA 1
ATOM 5398 C C . VAL B 1 113 ? -3.695 -18.234 -23.875 1 97.56 113 VAL B C 1
ATOM 5400 O O . VAL B 1 113 ? -3.352 -18.375 -25.047 1 97.56 113 VAL B O 1
ATOM 5403 N N . VAL B 1 114 ? -4.883 -18.578 -23.422 1 97.81 114 VAL B N 1
ATOM 5404 C CA . VAL B 1 114 ? -5.852 -19.234 -24.297 1 97.81 114 VAL B CA 1
ATOM 5405 C C . VAL B 1 114 ? -6.656 -18.188 -25.062 1 97.81 114 VAL B C 1
ATOM 5407 O O . VAL B 1 114 ? -6.738 -18.219 -26.281 1 97.81 114 VAL B O 1
ATOM 5410 N N . GLY B 1 115 ? -7.203 -17.25 -24.25 1 97.56 115 GLY B N 1
ATOM 5411 C CA . GLY B 1 115 ? -8.195 -16.391 -24.875 1 97.56 115 GLY B CA 1
ATOM 5412 C C . GLY B 1 115 ? -7.926 -14.906 -24.656 1 97.56 115 GLY B C 1
ATOM 5413 O O . GLY B 1 115 ? -8.758 -14.062 -24.984 1 97.56 115 GLY B O 1
ATOM 5414 N N . GLY B 1 116 ? -6.926 -14.555 -24.078 1 97.94 116 GLY B N 1
ATOM 5415 C CA . GLY B 1 116 ? -6.551 -13.156 -23.906 1 97.94 116 GLY B CA 1
ATOM 5416 C C . GLY B 1 116 ? -7.297 -12.477 -22.781 1 97.94 116 GLY B C 1
ATOM 5417 O O . GLY B 1 116 ? -7.957 -13.141 -21.984 1 97.94 116 GLY B O 1
ATOM 5418 N N . PRO B 1 117 ? -7.137 -11.164 -22.734 1 98.19 117 PRO B N 1
ATOM 5419 C CA . PRO B 1 117 ? -7.785 -10.375 -21.688 1 98.19 117 PRO B CA 1
ATOM 5420 C C . PRO B 1 117 ? -9.305 -10.539 -21.688 1 98.19 117 PRO B C 1
ATOM 5422 O O . PRO B 1 117 ? -9.93 -10.469 -20.625 1 98.19 117 PRO B O 1
ATOM 5425 N N . ASP B 1 118 ? -9.898 -10.797 -22.844 1 97.88 118 ASP B N 1
ATOM 5426 C CA . ASP B 1 118 ? -11.336 -11.016 -22.906 1 97.88 118 ASP B CA 1
ATOM 5427 C C . ASP B 1 118 ? -11.742 -12.25 -22.094 1 97.88 118 ASP B C 1
ATOM 5429 O O . ASP B 1 118 ? -12.766 -12.242 -21.406 1 97.88 118 ASP B O 1
ATOM 5433 N N . ALA B 1 119 ? -10.953 -13.266 -22.203 1 98.31 119 ALA B N 1
ATOM 5434 C CA . ALA B 1 119 ? -11.219 -14.477 -21.422 1 98.31 119 ALA B CA 1
ATOM 5435 C C . ALA B 1 119 ? -11.055 -14.211 -19.938 1 98.31 119 ALA B C 1
ATOM 5437 O O . ALA B 1 119 ? -11.852 -14.688 -19.125 1 98.31 119 ALA B O 1
ATOM 5438 N N . ALA B 1 120 ? -10.055 -13.461 -19.562 1 98.5 120 ALA B N 1
ATOM 5439 C CA . ALA B 1 120 ? -9.883 -13.07 -18.172 1 98.5 120 ALA B CA 1
ATOM 5440 C C . ALA B 1 120 ? -11.086 -12.289 -17.656 1 98.5 120 ALA B C 1
ATOM 5442 O O . ALA B 1 120 ? -11.555 -12.508 -16.547 1 98.5 120 ALA B O 1
ATOM 5443 N N . ARG B 1 121 ? -11.57 -11.383 -18.5 1 98.31 121 ARG B N 1
ATOM 5444 C CA . ARG B 1 121 ? -12.742 -10.594 -18.141 1 98.31 121 ARG B CA 1
ATOM 5445 C C . ARG B 1 121 ? -13.945 -11.492 -17.875 1 98.31 121 ARG B C 1
ATOM 5447 O O . ARG B 1 121 ? -14.695 -11.281 -16.922 1 98.31 121 ARG B O 1
ATOM 5454 N N . GLU B 1 122 ? -14.117 -12.516 -18.719 1 98.25 122 GLU B N 1
ATOM 5455 C CA . GLU B 1 122 ? -15.211 -13.461 -18.531 1 98.25 122 GLU B CA 1
ATOM 5456 C C . GLU B 1 122 ? -15.102 -14.164 -17.172 1 98.25 122 GLU B C 1
ATOM 5458 O O . GLU B 1 122 ? -16.109 -14.359 -16.484 1 98.25 122 GLU B O 1
ATOM 5463 N N . PHE B 1 123 ? -13.945 -14.508 -16.781 1 98.62 123 PHE B N 1
ATOM 5464 C CA . PHE B 1 123 ? -13.719 -15.18 -15.516 1 98.62 123 PHE B CA 1
ATOM 5465 C C . PHE B 1 123 ? -13.969 -14.234 -14.352 1 98.62 123 PHE B C 1
ATOM 5467 O O . PHE B 1 123 ? -14.602 -14.609 -13.359 1 98.62 123 PHE B O 1
ATOM 5474 N N . LEU B 1 124 ? -13.484 -13.016 -14.5 1 98.56 124 LEU B N 1
ATOM 5475 C CA . LEU B 1 124 ? -13.688 -12.031 -13.445 1 98.56 124 LEU B CA 1
ATOM 5476 C C . LEU B 1 124 ? -15.172 -11.695 -13.289 1 98.56 124 LEU B C 1
ATOM 5478 O O . LEU B 1 124 ? -15.656 -11.492 -12.172 1 98.56 124 LEU B O 1
ATOM 5482 N N . ASP B 1 125 ? -15.891 -11.648 -14.375 1 98.19 125 ASP B N 1
ATOM 5483 C CA . ASP B 1 125 ? -17.328 -11.438 -14.312 1 98.19 125 ASP B CA 1
ATOM 5484 C C . ASP B 1 125 ? -18.031 -12.633 -13.664 1 98.19 125 ASP B C 1
ATOM 5486 O O . ASP B 1 125 ? -19.016 -12.461 -12.945 1 98.19 125 ASP B O 1
ATOM 5490 N N . GLU B 1 126 ? -17.516 -13.828 -13.898 1 98.31 126 GLU B N 1
ATOM 5491 C CA . GLU B 1 126 ? -18.047 -15.039 -13.297 1 98.31 126 GLU B CA 1
ATOM 5492 C C . GLU B 1 126 ? -17.969 -14.984 -11.773 1 98.31 126 GLU B C 1
ATOM 5494 O O . GLU B 1 126 ? -18.953 -15.227 -11.078 1 98.31 126 GLU B O 1
ATOM 5499 N N . VAL B 1 127 ? -16.828 -14.625 -11.273 1 97.44 127 VAL B N 1
ATOM 5500 C CA . VAL B 1 127 ? -16.609 -14.719 -9.836 1 97.44 127 VAL B CA 1
ATOM 5501 C C . VAL B 1 127 ? -17.422 -13.641 -9.125 1 97.44 127 VAL B C 1
ATOM 5503 O O . VAL B 1 127 ? -17.797 -13.812 -7.961 1 97.44 127 VAL B O 1
ATOM 5506 N N . ARG B 1 128 ? -17.75 -12.586 -9.852 1 95.62 128 ARG B N 1
ATOM 5507 C CA . ARG B 1 128 ? -18.578 -11.523 -9.273 1 95.62 128 ARG B CA 1
ATOM 5508 C C . ARG B 1 128 ? -19.953 -12.055 -8.883 1 95.62 128 ARG B C 1
ATOM 5510 O O . ARG B 1 128 ? -20.641 -11.445 -8.055 1 95.62 128 ARG B O 1
ATOM 5517 N N . GLN B 1 129 ? -20.281 -13.164 -9.414 1 95.94 129 GLN B N 1
ATOM 5518 C CA . GLN B 1 129 ? -21.562 -13.773 -9.102 1 95.94 129 GLN B CA 1
ATOM 5519 C C . GLN B 1 129 ? -21.453 -14.742 -7.934 1 95.94 129 GLN B C 1
ATOM 5521 O O . GLN B 1 129 ? -22.406 -15.438 -7.598 1 95.94 129 GLN B O 1
ATOM 5526 N N . THR B 1 130 ? -20.344 -14.828 -7.363 1 97.56 130 THR B N 1
ATOM 5527 C CA . THR B 1 130 ? -20.078 -15.664 -6.195 1 97.56 130 THR B CA 1
ATOM 5528 C C . THR B 1 130 ? -19.625 -14.812 -5.016 1 97.56 130 THR B C 1
ATOM 5530 O O . THR B 1 130 ? -19.266 -13.641 -5.191 1 97.56 130 THR B O 1
ATOM 5533 N N . PRO B 1 131 ? -19.641 -15.414 -3.775 1 97.94 131 PRO B N 1
ATOM 5534 C CA . PRO B 1 131 ? -19.109 -14.68 -2.625 1 97.94 131 PRO B CA 1
ATOM 5535 C C . PRO B 1 131 ? -17.594 -14.625 -2.602 1 97.94 131 PRO B C 1
ATOM 5537 O O . PRO B 1 131 ? -17 -13.906 -1.79 1 97.94 131 PRO B O 1
ATOM 5540 N N . LEU B 1 132 ? -16.922 -15.398 -3.471 1 98.56 132 LEU B N 1
ATOM 5541 C CA . LEU B 1 132 ? -15.461 -15.391 -3.555 1 98.56 132 LEU B CA 1
ATOM 5542 C C . LEU B 1 132 ? -14.969 -14.156 -4.297 1 98.56 132 LEU B C 1
ATOM 5544 O O . LEU B 1 132 ? -15.539 -13.766 -5.316 1 98.56 132 LEU B O 1
ATOM 5548 N N . LYS B 1 133 ? -13.945 -13.555 -3.742 1 98.5 133 LYS B N 1
ATOM 5549 C CA . LYS B 1 133 ? -13.312 -12.43 -4.414 1 98.5 133 LYS B CA 1
ATOM 5550 C C . LYS B 1 133 ? -12.016 -12.859 -5.109 1 98.5 133 LYS B C 1
ATOM 5552 O O . LYS B 1 133 ? -11.25 -13.648 -4.562 1 98.5 133 LYS B O 1
ATOM 5557 N N . VAL B 1 134 ? -11.859 -12.352 -6.285 1 98.62 134 VAL B N 1
ATOM 5558 C CA . VAL B 1 134 ? -10.586 -12.5 -6.988 1 98.62 134 VAL B CA 1
ATOM 5559 C C . VAL B 1 134 ? -9.922 -11.141 -7.16 1 98.62 134 VAL B C 1
ATOM 5561 O O . VAL B 1 134 ? -10.492 -10.242 -7.793 1 98.62 134 VAL B O 1
ATOM 5564 N N . PHE B 1 135 ? -8.852 -10.953 -6.516 1 98.75 135 PHE B N 1
ATOM 5565 C CA . PHE B 1 135 ? -7.934 -9.867 -6.84 1 98.75 135 PHE B CA 1
ATOM 5566 C C . PHE B 1 135 ? -6.965 -10.289 -7.938 1 98.75 135 PHE B C 1
ATOM 5568 O O . PHE B 1 135 ? -6.227 -11.266 -7.781 1 98.75 135 PHE B O 1
ATOM 5575 N N . TRP B 1 136 ? -7.004 -9.555 -8.992 1 98.81 136 TRP B N 1
ATOM 5576 C CA . TRP B 1 136 ? -6.312 -9.984 -10.203 1 98.81 136 TRP B CA 1
ATOM 5577 C C . TRP B 1 136 ? -4.926 -9.352 -10.289 1 98.81 136 TRP B C 1
ATOM 5579 O O . TRP B 1 136 ? -4.785 -8.133 -10.203 1 98.81 136 TRP B O 1
ATOM 5589 N N . GLY B 1 137 ? -3.873 -10.18 -10.312 1 98.56 137 GLY B N 1
ATOM 5590 C CA . GLY B 1 137 ? -2.545 -9.727 -10.688 1 98.56 137 GLY B CA 1
ATOM 5591 C C . GLY B 1 137 ? -2.273 -9.852 -12.18 1 98.56 137 GLY B C 1
ATOM 5592 O O . GLY B 1 137 ? -2.254 -10.961 -12.719 1 98.56 137 GLY B O 1
ATOM 5593 N N . ALA B 1 138 ? -2.041 -8.742 -12.859 1 98.69 138 ALA B N 1
ATOM 5594 C CA . ALA B 1 138 ? -1.706 -8.812 -14.273 1 98.69 138 ALA B CA 1
ATOM 5595 C C . ALA B 1 138 ? -0.381 -9.539 -14.492 1 98.69 138 ALA B C 1
ATOM 5597 O O . ALA B 1 138 ? 0.656 -9.117 -13.977 1 98.69 138 ALA B O 1
ATOM 5598 N N . PRO B 1 139 ? -0.451 -10.594 -15.219 1 98.31 139 PRO B N 1
ATOM 5599 C CA . PRO B 1 139 ? 0.82 -11.289 -15.438 1 98.31 139 PRO B CA 1
ATOM 5600 C C . PRO B 1 139 ? 1.878 -10.391 -16.078 1 98.31 139 PRO B C 1
ATOM 5602 O O . PRO B 1 139 ? 1.562 -9.586 -16.953 1 98.31 139 PRO B O 1
ATOM 5605 N N . CYS B 1 140 ? 3.123 -10.555 -15.617 1 97.81 140 CYS B N 1
ATOM 5606 C CA . CYS B 1 140 ? 4.168 -9.703 -16.188 1 97.81 140 CYS B CA 1
ATOM 5607 C C . CYS B 1 140 ? 4.273 -9.891 -17.688 1 97.81 140 CYS B C 1
ATOM 5609 O O . CYS B 1 140 ? 4.465 -8.922 -18.422 1 97.81 140 CYS B O 1
ATOM 5611 N N . LYS B 1 141 ? 4.137 -11.133 -18.078 1 96.12 141 LYS B N 1
ATOM 5612 C CA . LYS B 1 141 ? 3.975 -11.57 -19.469 1 96.12 141 LYS B CA 1
ATOM 5613 C C . LYS B 1 141 ? 3.465 -13.008 -19.531 1 96.12 141 LYS B C 1
ATOM 5615 O O . LYS B 1 141 ? 3.512 -13.734 -18.531 1 96.12 141 LYS B O 1
ATOM 5620 N N . THR B 1 142 ? 2.857 -13.438 -20.609 1 93.75 142 THR B N 1
ATOM 5621 C CA . THR B 1 142 ? 2.527 -14.844 -20.797 1 93.75 142 THR B CA 1
ATOM 5622 C C . THR B 1 142 ? 2.824 -15.273 -22.234 1 93.75 142 THR B C 1
ATOM 5624 O O . THR B 1 142 ? 2.682 -14.477 -23.172 1 93.75 142 THR B O 1
ATOM 5627 N N . PRO B 1 143 ? 3.256 -16.375 -22.547 1 94.88 143 PRO B N 1
ATOM 5628 C CA . PRO B 1 143 ? 3.648 -17.375 -21.547 1 94.88 143 PRO B CA 1
ATOM 5629 C C . PRO B 1 143 ? 4.973 -17.031 -20.859 1 94.88 143 PRO B C 1
ATOM 5631 O O . PRO B 1 143 ? 5.656 -16.094 -21.266 1 94.88 143 PRO B O 1
ATOM 5634 N N . TYR B 1 144 ? 5.27 -17.734 -19.828 1 93.5 144 TYR B N 1
ATOM 5635 C CA . TYR B 1 144 ? 6.508 -17.5 -19.094 1 93.5 144 TYR B CA 1
ATOM 5636 C C . TYR B 1 144 ? 7.656 -18.312 -19.672 1 93.5 144 TYR B C 1
ATOM 5638 O O . TYR B 1 144 ? 8.789 -18.234 -19.203 1 93.5 144 TYR B O 1
ATOM 5646 N N . THR B 1 145 ? 7.383 -19.047 -20.734 1 92.12 145 THR B N 1
ATOM 5647 C CA . THR B 1 145 ? 8.375 -19.953 -21.297 1 92.12 145 THR B CA 1
ATOM 5648 C C . THR B 1 145 ? 9.484 -19.172 -22 1 92.12 145 THR B C 1
ATOM 5650 O O . THR B 1 145 ? 9.219 -18.156 -22.656 1 92.12 145 THR B O 1
ATOM 5653 N N . MET B 1 146 ? 10.648 -19.719 -21.828 1 87.75 146 MET B N 1
ATOM 5654 C CA . MET B 1 146 ? 11.836 -19.219 -22.516 1 87.75 146 MET B CA 1
ATOM 5655 C C . MET B 1 146 ? 12.594 -20.359 -23.188 1 87.75 146 MET B C 1
ATOM 5657 O O . MET B 1 146 ? 13.117 -21.25 -22.516 1 87.75 146 MET B O 1
ATOM 5661 N N . PRO B 1 147 ? 12.727 -20.312 -24.531 1 91.69 147 PRO B N 1
ATOM 5662 C CA . PRO B 1 147 ? 12.148 -19.375 -25.484 1 91.69 147 PRO B CA 1
ATOM 5663 C C . PRO B 1 147 ? 10.625 -19.375 -25.469 1 91.69 147 PRO B C 1
ATOM 5665 O O . PRO B 1 147 ? 10.008 -20.328 -24.969 1 91.69 147 PRO B O 1
ATOM 5668 N N . ARG B 1 148 ? 10.086 -18.406 -26.031 1 93.75 148 ARG B N 1
ATOM 5669 C CA . ARG B 1 148 ? 8.641 -18.234 -25.984 1 93.75 148 ARG B CA 1
ATOM 5670 C C . ARG B 1 148 ? 7.934 -19.281 -26.828 1 93.75 148 ARG B C 1
ATOM 5672 O O . ARG B 1 148 ? 8.156 -19.375 -28.031 1 93.75 148 ARG B O 1
ATOM 5679 N N . SER B 1 149 ? 7.113 -20.031 -26.219 1 96.19 149 SER B N 1
ATOM 5680 C CA . SER B 1 149 ? 6.293 -21.031 -26.906 1 96.19 149 SER B CA 1
ATOM 5681 C C . SER B 1 149 ? 5.074 -20.391 -27.562 1 96.19 149 SER B C 1
ATOM 5683 O O . SER B 1 149 ? 4.832 -19.188 -27.391 1 96.19 149 SER B O 1
ATOM 5685 N N . THR B 1 150 ? 4.402 -21.203 -28.375 1 97.06 150 THR B N 1
ATOM 5686 C CA . THR B 1 150 ? 3.219 -20.703 -29.078 1 97.06 150 THR B CA 1
ATOM 5687 C C . THR B 1 150 ? 2.004 -20.719 -28.156 1 97.06 150 THR B C 1
ATOM 5689 O O . THR B 1 150 ? 1.74 -21.703 -27.469 1 97.06 150 THR B O 1
ATOM 5692 N N . VAL B 1 151 ? 1.274 -19.562 -28.125 1 97.69 151 VAL B N 1
ATOM 5693 C CA . VAL B 1 151 ? 0.091 -19.469 -27.281 1 97.69 151 VAL B CA 1
ATOM 5694 C C . VAL B 1 151 ? -1.046 -18.812 -28.047 1 97.69 151 VAL B C 1
ATOM 5696 O O . VAL B 1 151 ? -0.841 -18.312 -29.156 1 97.69 151 VAL B O 1
ATOM 5699 N N . GLY B 1 152 ? -2.182 -18.922 -27.453 1 97.69 152 GLY B N 1
ATOM 5700 C CA . GLY B 1 152 ? -3.318 -18.219 -28.031 1 97.69 152 GLY B CA 1
ATOM 5701 C C . GLY B 1 152 ? -3.186 -16.719 -27.984 1 97.69 152 GLY B C 1
ATOM 5702 O O . GLY B 1 152 ? -3.432 -16.031 -28.984 1 97.69 152 GLY B O 1
ATOM 5703 N N . HIS B 1 153 ? -2.723 -16.25 -26.906 1 97.69 153 HIS B N 1
ATOM 5704 C CA . HIS B 1 153 ? -2.543 -14.812 -26.734 1 97.69 153 HIS B CA 1
ATOM 5705 C C . HIS B 1 153 ? -1.262 -14.508 -25.969 1 97.69 153 HIS B C 1
ATOM 5707 O O . HIS B 1 153 ? -1.03 -15.062 -24.891 1 97.69 153 HIS B O 1
ATOM 5713 N N . TYR B 1 154 ? -0.473 -13.656 -26.516 1 97.44 154 TYR B N 1
ATOM 5714 C CA . TYR B 1 154 ? 0.691 -13.094 -25.844 1 97.44 154 TYR B CA 1
ATOM 5715 C C . TYR B 1 154 ? 0.314 -11.844 -25.047 1 97.44 154 TYR B C 1
ATOM 5717 O O . TYR B 1 154 ? -0.128 -10.852 -25.625 1 97.44 154 TYR B O 1
ATOM 5725 N N . PHE B 1 155 ? 0.43 -11.906 -23.75 1 98.12 155 PHE B N 1
ATOM 5726 C CA . PHE B 1 155 ? 0.12 -10.758 -22.906 1 98.12 155 PHE B CA 1
ATOM 5727 C C . PHE B 1 155 ? 1.273 -9.766 -22.906 1 98.12 155 PHE B C 1
ATOM 5729 O O . PHE B 1 155 ? 2.289 -9.992 -22.234 1 98.12 155 PHE B O 1
ATOM 5736 N N . SER B 1 156 ? 1.1 -8.609 -23.531 1 97.44 156 SER B N 1
ATOM 5737 C CA . SER B 1 156 ? 2.148 -7.648 -23.844 1 97.44 156 SER B CA 1
ATOM 5738 C C . SER B 1 156 ? 1.963 -6.352 -23.062 1 97.44 156 SER B C 1
ATOM 5740 O O . SER B 1 156 ? 0.976 -6.195 -22.344 1 97.44 156 SER B O 1
ATOM 5742 N N . PRO B 1 157 ? 2.918 -5.426 -23.172 1 98.06 157 PRO B N 1
ATOM 5743 C CA . PRO B 1 157 ? 2.754 -4.109 -22.547 1 98.06 157 PRO B CA 1
ATOM 5744 C C . PRO B 1 157 ? 1.468 -3.41 -22.984 1 98.06 157 PRO B C 1
ATOM 5746 O O . PRO B 1 157 ? 0.871 -2.67 -22.203 1 98.06 157 PRO B O 1
ATOM 5749 N N . LYS B 1 158 ? 1.08 -3.639 -24.219 1 98.38 158 LYS B N 1
ATOM 5750 C CA . LYS B 1 158 ? -0.194 -3.08 -24.656 1 98.38 158 LYS B CA 1
ATOM 5751 C C . LYS B 1 158 ? -1.345 -3.572 -23.781 1 98.38 158 LYS B C 1
ATOM 5753 O O . LYS B 1 158 ? -2.244 -2.803 -23.438 1 98.38 158 LYS B O 1
ATOM 5758 N N . ASP B 1 159 ? -1.318 -4.848 -23.469 1 98.69 159 ASP B N 1
ATOM 5759 C CA . ASP B 1 159 ? -2.352 -5.422 -22.609 1 98.69 159 ASP B CA 1
ATOM 5760 C C . ASP B 1 159 ? -2.326 -4.789 -21.219 1 98.69 159 ASP B C 1
ATOM 5762 O O . ASP B 1 159 ? -3.377 -4.555 -20.625 1 98.69 159 ASP B O 1
ATOM 5766 N N . HIS B 1 160 ? -1.169 -4.504 -20.719 1 98.69 160 HIS B N 1
ATOM 5767 C CA . HIS B 1 160 ? -1.043 -3.801 -19.438 1 98.69 160 HIS B CA 1
ATOM 5768 C C . HIS B 1 160 ? -1.708 -2.43 -19.5 1 98.69 160 HIS B C 1
ATOM 5770 O O . HIS B 1 160 ? -2.455 -2.057 -18.594 1 98.69 160 HIS B O 1
ATOM 5776 N N . ARG B 1 161 ? -1.444 -1.687 -20.516 1 98.44 161 ARG B N 1
ATOM 5777 C CA . ARG B 1 161 ? -2.051 -0.368 -20.672 1 98.44 161 ARG B CA 1
ATOM 5778 C C . ARG B 1 161 ? -3.572 -0.47 -20.734 1 98.44 161 ARG B C 1
ATOM 5780 O O . ARG B 1 161 ? -4.281 0.387 -20.219 1 98.44 161 ARG B O 1
ATOM 5787 N N . ASP B 1 162 ? -4.047 -1.577 -21.312 1 98.31 162 ASP B N 1
ATOM 5788 C CA . ASP B 1 162 ? -5.473 -1.715 -21.594 1 98.31 162 ASP B CA 1
ATOM 5789 C C . ASP B 1 162 ? -6.223 -2.246 -20.375 1 98.31 162 ASP B C 1
ATOM 5791 O O . ASP B 1 162 ? -7.441 -2.1 -20.281 1 98.31 162 ASP B O 1
ATOM 5795 N N . THR B 1 163 ? -5.492 -2.828 -19.406 1 98.5 163 THR B N 1
ATOM 5796 C CA . THR B 1 163 ? -6.242 -3.584 -18.406 1 98.5 163 THR B CA 1
ATOM 5797 C C . THR B 1 163 ? -5.945 -3.072 -17 1 98.5 163 THR B C 1
ATOM 5799 O O . THR B 1 163 ? -6.676 -3.377 -16.062 1 98.5 163 THR B O 1
ATOM 5802 N N . HIS B 1 164 ? -4.969 -2.275 -16.781 1 98.12 164 HIS B N 1
ATOM 5803 C CA . HIS B 1 164 ? -4.559 -1.885 -15.43 1 98.12 164 HIS B CA 1
ATOM 5804 C C . HIS B 1 164 ? -5.641 -1.054 -14.75 1 98.12 164 HIS B C 1
ATOM 5806 O O . HIS B 1 164 ? -5.656 -0.94 -13.516 1 98.12 164 HIS B O 1
ATOM 5812 N N . HIS B 1 165 ? -6.527 -0.471 -15.484 1 96.31 165 HIS B N 1
ATOM 5813 C CA . HIS B 1 165 ? -7.586 0.344 -14.898 1 96.31 165 HIS B CA 1
ATOM 5814 C C . HIS B 1 165 ? -8.695 -0.527 -14.312 1 96.31 165 HIS B C 1
ATOM 5816 O O . HIS B 1 165 ? -9.555 -0.033 -13.586 1 96.31 165 HIS B O 1
ATOM 5822 N N . TRP B 1 166 ? -8.68 -1.895 -14.625 1 97.38 166 TRP B N 1
ATOM 5823 C CA . TRP B 1 166 ? -9.68 -2.773 -14.016 1 97.38 166 TRP B CA 1
ATOM 5824 C C . TRP B 1 166 ? -9.609 -2.705 -12.492 1 97.38 166 TRP B C 1
ATOM 5826 O O . TRP B 1 166 ? -8.523 -2.773 -11.914 1 97.38 166 TRP B O 1
ATOM 5836 N N . PRO B 1 167 ? -10.789 -2.604 -11.812 1 94.81 167 PRO B N 1
ATOM 5837 C CA . PRO B 1 167 ? -10.773 -2.447 -10.352 1 94.81 167 PRO B CA 1
ATOM 5838 C C . PRO B 1 167 ? -10.18 -3.66 -9.633 1 94.81 167 PRO B C 1
ATOM 5840 O O . PRO B 1 167 ? -9.711 -3.543 -8.5 1 94.81 167 PRO B O 1
ATOM 5843 N N . GLU B 1 168 ? -10.141 -4.801 -10.352 1 97.56 168 GLU B N 1
ATOM 5844 C CA . GLU B 1 168 ? -9.625 -6.023 -9.75 1 97.56 168 GLU B CA 1
ATOM 5845 C C . GLU B 1 168 ? -8.102 -6.059 -9.797 1 97.56 168 GLU B C 1
ATOM 5847 O O . GLU B 1 168 ? -7.473 -6.875 -9.117 1 97.56 168 GLU B O 1
ATOM 5852 N N . CYS B 1 169 ? -7.484 -5.262 -10.609 1 98.44 169 CYS B N 1
ATOM 5853 C CA . CYS B 1 169 ? -6.039 -5.332 -10.82 1 98.44 169 CYS B CA 1
ATOM 5854 C C . CYS B 1 169 ? -5.285 -4.832 -9.594 1 98.44 169 CYS B C 1
ATOM 5856 O O . CYS B 1 169 ? -5.48 -3.693 -9.164 1 98.44 169 CYS B O 1
ATOM 5858 N N . VAL B 1 170 ? -4.344 -5.668 -9.07 1 98.31 170 VAL B N 1
ATOM 5859 C CA . VAL B 1 170 ? -3.729 -5.293 -7.801 1 98.31 170 VAL B CA 1
ATOM 5860 C C . VAL B 1 170 ? -2.207 -5.312 -7.941 1 98.31 170 VAL B C 1
ATOM 5862 O O . VAL B 1 170 ? -1.486 -5.051 -6.977 1 98.31 170 VAL B O 1
ATOM 5865 N N . GLY B 1 171 ? -1.682 -5.637 -9.133 1 98.5 171 GLY B N 1
ATOM 5866 C CA . GLY B 1 171 ? -0.235 -5.621 -9.281 1 98.5 171 GLY B CA 1
ATOM 5867 C C . GLY B 1 171 ? 0.242 -6.309 -10.547 1 98.5 171 GLY B C 1
ATOM 5868 O O . GLY B 1 171 ? -0.564 -6.84 -11.312 1 98.5 171 GLY B O 1
ATOM 5869 N N . ILE B 1 172 ? 1.584 -6.184 -10.828 1 98.56 172 ILE B N 1
ATOM 5870 C CA . ILE B 1 172 ? 2.273 -6.984 -11.836 1 98.56 172 ILE B CA 1
ATOM 5871 C C . ILE B 1 172 ? 2.67 -8.336 -11.234 1 98.56 172 ILE B C 1
ATOM 5873 O O . ILE B 1 172 ? 3.516 -8.398 -10.344 1 98.56 172 ILE B O 1
ATOM 5877 N N . TRP B 1 173 ? 2.104 -9.305 -11.773 1 97.88 173 TRP B N 1
ATOM 5878 C CA . TRP B 1 173 ? 2.047 -10.609 -11.125 1 97.88 173 TRP B CA 1
ATOM 5879 C C . TRP B 1 173 ? 3.027 -11.586 -11.766 1 97.88 173 TRP B C 1
ATOM 5881 O O . TRP B 1 173 ? 3.344 -11.469 -12.945 1 97.88 173 TRP B O 1
ATOM 5891 N N . GLU B 1 174 ? 3.582 -12.5 -10.938 1 96.5 174 GLU B N 1
ATOM 5892 C CA . GLU B 1 174 ? 4.469 -13.555 -11.406 1 96.5 174 GLU B CA 1
ATOM 5893 C C . GLU B 1 174 ? 5.672 -12.984 -12.148 1 96.5 174 GLU B C 1
ATOM 5895 O O . GLU B 1 174 ? 5.938 -13.359 -13.297 1 96.5 174 GLU B O 1
ATOM 5900 N N . THR B 1 175 ? 6.312 -12.039 -11.57 1 96.94 175 THR B N 1
ATOM 5901 C CA . THR B 1 175 ? 7.488 -11.438 -12.188 1 96.94 175 THR B CA 1
ATOM 5902 C C . THR B 1 175 ? 8.719 -12.312 -11.977 1 96.94 175 THR B C 1
ATOM 5904 O O . THR B 1 175 ? 9.43 -12.164 -10.977 1 96.94 175 THR B O 1
ATOM 5907 N N . VAL B 1 176 ? 8.945 -13.07 -12.922 1 93.38 176 VAL B N 1
ATOM 5908 C CA . VAL B 1 176 ? 10 -14.07 -12.891 1 93.38 176 VAL B CA 1
ATOM 5909 C C . VAL B 1 176 ? 11.367 -13.391 -12.883 1 93.38 176 VAL B C 1
ATOM 5911 O O . VAL B 1 176 ? 11.617 -12.484 -13.68 1 93.38 176 VAL B O 1
ATOM 5914 N N . ARG B 1 177 ? 12.234 -13.805 -12.039 1 92.44 177 ARG B N 1
ATOM 5915 C CA . ARG B 1 177 ? 13.531 -13.18 -11.82 1 92.44 177 ARG B CA 1
ATOM 5916 C C . ARG B 1 177 ? 14.336 -13.117 -13.117 1 92.44 177 ARG B C 1
ATOM 5918 O O . ARG B 1 177 ? 15 -12.117 -13.391 1 92.44 177 ARG B O 1
ATOM 5925 N N . GLU B 1 178 ? 14.281 -14.164 -13.961 1 89.38 178 GLU B N 1
ATOM 5926 C CA . GLU B 1 178 ? 15.07 -14.258 -15.188 1 89.38 178 GLU B CA 1
ATOM 5927 C C . GLU B 1 178 ? 14.711 -13.141 -16.172 1 89.38 178 GLU B C 1
ATOM 5929 O O . GLU B 1 178 ? 15.57 -12.656 -16.906 1 89.38 178 GLU B O 1
ATOM 5934 N N . PHE B 1 179 ? 13.477 -12.789 -16.156 1 93.75 179 PHE B N 1
ATOM 5935 C CA . PHE B 1 179 ? 13.078 -11.719 -17.047 1 93.75 179 PHE B CA 1
ATOM 5936 C C . PHE B 1 179 ? 13.742 -10.406 -16.656 1 93.75 179 PHE B C 1
ATOM 5938 O O . PHE B 1 179 ? 14.062 -9.578 -17.516 1 93.75 179 PHE B O 1
ATOM 5945 N N . ILE B 1 180 ? 13.953 -10.18 -15.344 1 95.06 180 ILE B N 1
ATOM 5946 C CA . ILE B 1 180 ? 14.625 -8.977 -14.859 1 95.06 180 ILE B CA 1
ATOM 5947 C C . ILE B 1 180 ? 16.125 -9.078 -15.133 1 95.06 180 ILE B C 1
ATOM 5949 O O . ILE B 1 180 ? 16.734 -8.141 -15.641 1 95.06 180 ILE B O 1
ATOM 5953 N N . GLN B 1 181 ? 16.641 -10.227 -14.836 1 90.38 181 GLN B N 1
ATOM 5954 C CA . GLN B 1 181 ? 18.062 -10.477 -15.031 1 90.38 181 GLN B CA 1
ATOM 5955 C C . GLN B 1 181 ? 18.469 -10.281 -16.484 1 90.38 181 GLN B C 1
ATOM 5957 O O . GLN B 1 181 ? 19.516 -9.711 -16.781 1 90.38 181 GLN B O 1
ATOM 5962 N N . GLU B 1 182 ? 17.609 -10.758 -17.359 1 89.81 182 GLU B N 1
ATOM 5963 C CA . GLU B 1 182 ? 17.906 -10.688 -18.781 1 89.81 182 GLU B CA 1
ATOM 5964 C C . GLU B 1 182 ? 17.406 -9.367 -19.375 1 89.81 182 GLU B C 1
ATOM 5966 O O . GLU B 1 182 ? 17.516 -9.156 -20.594 1 89.81 182 GLU B O 1
ATOM 5971 N N . GLU B 1 183 ? 16.922 -8.547 -18.578 1 94.25 183 GLU B N 1
ATOM 5972 C CA . GLU B 1 183 ? 16.438 -7.234 -18.984 1 94.25 183 GLU B CA 1
ATOM 5973 C C . GLU B 1 183 ? 15.406 -7.359 -20.109 1 94.25 183 GLU B 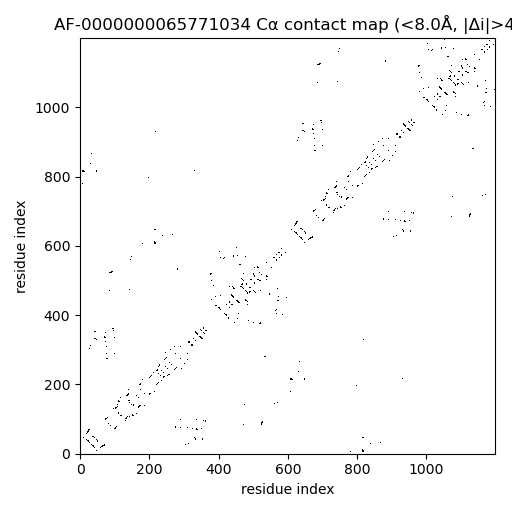C 1
ATOM 5975 O O . GLU B 1 183 ? 15.516 -6.688 -21.141 1 94.25 183 GLU B O 1
ATOM 5980 N N . ASP B 1 184 ? 14.477 -8.266 -19.906 1 94.75 184 ASP B N 1
ATOM 5981 C CA . ASP B 1 184 ? 13.406 -8.43 -20.875 1 94.75 184 ASP B CA 1
ATOM 5982 C C . ASP B 1 184 ? 12.656 -7.121 -21.094 1 94.75 184 ASP B C 1
ATOM 5984 O O . ASP B 1 184 ? 12.055 -6.578 -20.156 1 94.75 184 ASP B O 1
ATOM 5988 N N . GLU B 1 185 ? 12.609 -6.656 -22.297 1 96.19 185 GLU B N 1
ATOM 5989 C CA . GLU B 1 185 ? 12.094 -5.328 -22.609 1 96.19 185 GLU B CA 1
ATOM 5990 C C . GLU B 1 185 ? 10.609 -5.223 -22.281 1 96.19 185 GLU B C 1
ATOM 5992 O O . GLU B 1 185 ? 10.156 -4.203 -21.75 1 96.19 185 GLU B O 1
ATOM 5997 N N . ASP B 1 186 ? 9.891 -6.242 -22.562 1 97.25 186 ASP B N 1
ATOM 5998 C CA . ASP B 1 186 ? 8.445 -6.219 -22.344 1 97.25 186 ASP B CA 1
ATOM 5999 C C . ASP B 1 186 ? 8.125 -6.219 -20.844 1 97.25 186 ASP B C 1
ATOM 6001 O O . ASP B 1 186 ? 7.23 -5.496 -20.406 1 97.25 186 ASP B O 1
ATOM 6005 N N . VAL B 1 187 ? 8.844 -6.965 -20.125 1 97.44 187 VAL B N 1
ATOM 6006 C CA . VAL B 1 187 ? 8.594 -7.047 -18.688 1 97.44 187 VAL B CA 1
ATOM 6007 C C . VAL B 1 187 ? 8.992 -5.734 -18.016 1 97.44 187 VAL B C 1
ATOM 6009 O O . VAL B 1 187 ? 8.289 -5.242 -17.141 1 97.44 187 VAL B O 1
ATOM 6012 N N . LEU B 1 188 ? 10.102 -5.152 -18.438 1 97.69 188 LEU B N 1
ATOM 6013 C CA . LEU B 1 188 ? 10.523 -3.869 -17.891 1 97.69 188 LEU B CA 1
ATOM 6014 C C . LEU B 1 188 ? 9.5 -2.783 -18.219 1 97.69 188 LEU B C 1
ATOM 6016 O O . LEU B 1 188 ? 9.227 -1.915 -17.375 1 97.69 188 LEU B O 1
ATOM 6020 N N . GLN B 1 189 ? 8.969 -2.846 -19.406 1 97.81 189 GLN B N 1
ATOM 6021 C CA . GLN B 1 189 ? 7.918 -1.901 -19.766 1 97.81 189 GLN B CA 1
ATOM 6022 C C . GLN B 1 189 ? 6.672 -2.117 -18.922 1 97.81 189 GLN B C 1
ATOM 6024 O O . GLN B 1 189 ? 6.02 -1.155 -18.5 1 97.81 189 GLN B O 1
ATOM 6029 N N . ALA B 1 190 ? 6.309 -3.391 -18.672 1 98.25 190 ALA B N 1
ATOM 6030 C CA . ALA B 1 190 ? 5.18 -3.707 -17.797 1 98.25 190 ALA B CA 1
ATOM 6031 C C . ALA B 1 190 ? 5.363 -3.09 -16.406 1 98.25 190 ALA B C 1
ATOM 6033 O O . ALA B 1 190 ? 4.418 -2.545 -15.836 1 98.25 190 ALA B O 1
ATOM 6034 N N . ILE B 1 191 ? 6.523 -3.158 -15.906 1 97.69 191 ILE B N 1
ATOM 6035 C CA . ILE B 1 191 ? 6.848 -2.619 -14.586 1 97.69 191 ILE B CA 1
ATOM 6036 C C . ILE B 1 191 ? 6.703 -1.1 -14.602 1 97.69 191 ILE B C 1
ATOM 6038 O O . ILE B 1 191 ? 6.152 -0.513 -13.664 1 97.69 191 ILE B O 1
ATOM 6042 N N . GLU B 1 192 ? 7.16 -0.469 -15.672 1 96.88 192 GLU B N 1
ATOM 6043 C CA . GLU B 1 192 ? 7.031 0.978 -15.812 1 96.88 192 GLU B CA 1
ATOM 6044 C C . GLU B 1 192 ? 5.566 1.401 -15.844 1 96.88 192 GLU B C 1
ATOM 6046 O O . GLU B 1 192 ? 5.18 2.369 -15.188 1 96.88 192 GLU B O 1
ATOM 6051 N N . ILE B 1 193 ? 4.773 0.67 -16.641 1 97.62 193 ILE B N 1
ATOM 6052 C CA . ILE B 1 193 ? 3.344 0.941 -16.719 1 97.62 193 ILE B CA 1
ATOM 6053 C C . ILE B 1 193 ? 2.703 0.745 -15.344 1 97.62 193 ILE B C 1
ATOM 6055 O O . ILE B 1 193 ? 1.877 1.555 -14.914 1 97.62 193 ILE B O 1
ATOM 6059 N N . GLY B 1 194 ? 3.105 -0.335 -14.656 1 97.31 194 GLY B N 1
ATOM 6060 C CA . GLY B 1 194 ? 2.619 -0.577 -13.305 1 97.31 194 GLY B CA 1
ATOM 6061 C C . GLY B 1 194 ? 2.953 0.545 -12.344 1 97.31 194 GLY B C 1
ATOM 6062 O O . GLY B 1 194 ? 2.109 0.958 -11.539 1 97.31 194 GLY B O 1
ATOM 6063 N N . GLN B 1 195 ? 4.152 1.041 -12.414 1 95.75 195 GLN B N 1
ATOM 6064 C CA . GLN B 1 195 ? 4.59 2.137 -11.555 1 95.75 195 GLN B CA 1
ATOM 6065 C C . GLN B 1 195 ? 3.742 3.387 -11.781 1 95.75 195 GLN B C 1
ATOM 6067 O O . GLN B 1 195 ? 3.342 4.055 -10.828 1 95.75 195 GLN B O 1
ATOM 6072 N N . ALA B 1 196 ? 3.463 3.67 -13.008 1 95.06 196 ALA B N 1
ATOM 6073 C CA . ALA B 1 196 ? 2.648 4.832 -13.352 1 95.06 196 ALA B CA 1
ATOM 6074 C C . ALA B 1 196 ? 1.229 4.688 -12.812 1 95.06 196 ALA B C 1
ATOM 6076 O O . ALA B 1 196 ? 0.56 5.688 -12.531 1 95.06 196 ALA B O 1
ATOM 6077 N N . ASN B 1 197 ? 0.82 3.471 -12.617 1 96.5 197 ASN B N 1
ATOM 6078 C CA . ASN B 1 197 ? -0.521 3.191 -12.117 1 96.5 197 ASN B CA 1
ATOM 6079 C C . ASN B 1 197 ? -0.502 2.818 -10.633 1 96.5 197 ASN B C 1
ATOM 6081 O O . ASN B 1 197 ? -1.519 2.389 -10.086 1 96.5 197 ASN B O 1
ATOM 6085 N N . ARG B 1 198 ? 0.643 2.893 -10.016 1 97.06 198 ARG B N 1
ATOM 6086 C CA . ARG B 1 198 ? 0.846 2.66 -8.586 1 97.06 198 ARG B CA 1
ATOM 6087 C C . ARG B 1 198 ? 0.481 1.229 -8.211 1 97.06 198 ARG B C 1
ATOM 6089 O O . ARG B 1 198 ? -0.156 0.997 -7.18 1 97.06 198 ARG B O 1
ATOM 6096 N N . LEU B 1 199 ? 0.842 0.326 -9.078 1 97.94 199 LEU B N 1
ATOM 6097 C CA . LEU B 1 199 ? 0.652 -1.103 -8.844 1 97.94 199 LEU B CA 1
ATOM 6098 C C . LEU B 1 199 ? 1.951 -1.757 -8.391 1 97.94 199 LEU B C 1
ATOM 6100 O O . LEU B 1 199 ? 3.01 -1.52 -8.969 1 97.94 199 LEU B O 1
ATOM 6104 N N . PRO B 1 200 ? 1.878 -2.549 -7.312 1 97.88 200 PRO B N 1
ATOM 6105 C CA . PRO B 1 200 ? 3.098 -3.225 -6.863 1 97.88 200 PRO B CA 1
ATOM 6106 C C . PRO B 1 200 ? 3.537 -4.34 -7.805 1 97.88 200 PRO B C 1
ATOM 6108 O O . PRO B 1 200 ? 2.721 -4.867 -8.562 1 97.88 200 PRO B O 1
ATOM 6111 N N . VAL B 1 201 ? 4.832 -4.648 -7.75 1 98.19 201 VAL B N 1
ATOM 6112 C CA . VAL B 1 201 ? 5.41 -5.773 -8.477 1 98.19 201 VAL B CA 1
ATOM 6113 C C . VAL B 1 201 ? 5.449 -7.008 -7.578 1 98.19 201 VAL B C 1
ATOM 6115 O O . VAL B 1 201 ? 6.035 -6.973 -6.492 1 98.19 201 VAL B O 1
ATOM 6118 N N . LEU B 1 202 ? 4.828 -8.07 -7.988 1 98.44 202 LEU B N 1
ATOM 6119 C CA . LEU B 1 202 ? 4.762 -9.328 -7.254 1 98.44 202 LEU B CA 1
ATOM 6120 C C . LEU B 1 202 ? 5.668 -10.375 -7.895 1 98.44 202 LEU B C 1
ATOM 6122 O O . LEU B 1 202 ? 5.477 -10.742 -9.055 1 98.44 202 LEU B O 1
ATOM 6126 N N . GLY B 1 203 ? 6.547 -10.898 -7.148 1 97.19 203 GLY B N 1
ATOM 6127 C CA . GLY B 1 203 ? 7.707 -11.586 -7.691 1 97.19 203 GLY B CA 1
ATOM 6128 C C . GLY B 1 203 ? 7.543 -13.094 -7.746 1 97.19 203 GLY B C 1
ATOM 6129 O O . GLY B 1 203 ? 6.535 -13.625 -7.285 1 97.19 203 GLY B O 1
ATOM 6130 N N . CYS B 1 204 ? 8.477 -13.68 -8.383 1 95.62 204 CYS B N 1
ATOM 6131 C CA . CYS B 1 204 ? 8.766 -15.102 -8.508 1 95.62 204 CYS B CA 1
ATOM 6132 C C . CYS B 1 204 ? 10.258 -15.336 -8.695 1 95.62 204 CYS B C 1
ATOM 6134 O O . CYS B 1 204 ? 10.758 -15.344 -9.82 1 95.62 204 CYS B O 1
ATOM 6136 N N . CYS B 1 205 ? 10.938 -15.625 -7.594 1 94 205 CYS B N 1
ATOM 6137 C CA . CYS B 1 205 ? 12.391 -15.711 -7.695 1 94 205 CYS B CA 1
ATOM 6138 C C . CYS B 1 205 ? 12.93 -16.844 -6.844 1 94 205 CYS B C 1
ATOM 6140 O O . CYS B 1 205 ? 13.656 -16.609 -5.879 1 94 205 CYS B O 1
ATOM 6142 N N . PRO B 1 206 ? 12.695 -18.078 -7.215 1 91.12 206 PRO B N 1
ATOM 6143 C CA . PRO B 1 206 ? 13.234 -19.234 -6.488 1 91.12 206 PRO B CA 1
ATOM 6144 C C . PRO B 1 206 ? 14.758 -19.281 -6.5 1 91.12 206 PRO B C 1
ATOM 6146 O O . PRO B 1 206 ? 15.383 -18.906 -7.5 1 91.12 206 PRO B O 1
ATOM 6149 N N . MET B 1 207 ? 15.352 -19.672 -5.383 1 89.88 207 MET B N 1
ATOM 6150 C CA . MET B 1 207 ? 16.781 -19.891 -5.242 1 89.88 207 MET B CA 1
ATOM 6151 C C . MET B 1 207 ? 17.578 -18.625 -5.566 1 89.88 207 MET B C 1
ATOM 6153 O O . MET B 1 207 ? 18.562 -18.688 -6.285 1 89.88 207 MET B O 1
ATOM 6157 N N . THR B 1 208 ? 17.094 -17.594 -5.152 1 94.12 208 THR B N 1
ATOM 6158 C CA . THR B 1 208 ? 17.688 -16.297 -5.461 1 94.12 208 THR B CA 1
ATOM 6159 C C . THR B 1 208 ? 18.281 -15.656 -4.207 1 94.12 208 THR B C 1
ATOM 6161 O O . THR B 1 208 ? 17.562 -15.352 -3.258 1 94.12 208 THR B O 1
ATOM 6164 N N . ARG B 1 209 ? 19.578 -15.445 -4.188 1 95.94 209 ARG B N 1
ATOM 6165 C CA . ARG B 1 209 ? 20.328 -14.867 -3.078 1 95.94 209 ARG B CA 1
ATOM 6166 C C . ARG B 1 209 ? 21.453 -13.977 -3.582 1 95.94 209 ARG B C 1
ATOM 6168 O O . ARG B 1 209 ? 21.75 -13.953 -4.781 1 95.94 209 ARG B O 1
ATOM 6175 N N . GLY B 1 210 ? 22.062 -13.25 -2.727 1 96.19 210 GLY B N 1
ATOM 6176 C CA . GLY B 1 210 ? 23.25 -12.469 -3.037 1 96.19 210 GLY B CA 1
ATOM 6177 C C . GLY B 1 210 ? 23.016 -11.43 -4.117 1 96.19 210 GLY B C 1
ATOM 6178 O O . GLY B 1 210 ? 22 -10.734 -4.102 1 96.19 210 GLY B O 1
ATOM 6179 N N . ALA B 1 211 ? 23.922 -11.383 -5.016 1 96.69 211 ALA B N 1
ATOM 6180 C CA . ALA B 1 211 ? 23.906 -10.367 -6.066 1 96.69 211 ALA B CA 1
ATOM 6181 C C . ALA B 1 211 ? 22.688 -10.523 -6.961 1 96.69 211 ALA B C 1
ATOM 6183 O O . ALA B 1 211 ? 22.125 -9.523 -7.438 1 96.69 211 ALA B O 1
ATOM 6184 N N . ARG B 1 212 ? 22.281 -11.734 -7.176 1 95.38 212 ARG B N 1
ATOM 6185 C CA . ARG B 1 212 ? 21.094 -11.969 -7.98 1 95.38 212 ARG B CA 1
ATOM 6186 C C . ARG B 1 212 ? 19.859 -11.352 -7.324 1 95.38 212 ARG B C 1
ATOM 6188 O O . ARG B 1 212 ? 19.016 -10.758 -8 1 95.38 212 ARG B O 1
ATOM 6195 N N . LEU B 1 213 ? 19.797 -11.5 -6.008 1 97.75 213 LEU B N 1
ATOM 6196 C CA . LEU B 1 213 ? 18.688 -10.914 -5.266 1 97.75 213 LEU B CA 1
ATOM 6197 C C . LEU B 1 213 ? 18.766 -9.391 -5.281 1 97.75 213 LEU B C 1
ATOM 6199 O O . LEU B 1 213 ? 17.75 -8.719 -5.512 1 97.75 213 LEU B O 1
ATOM 6203 N N . ASN B 1 214 ? 19.984 -8.852 -5.109 1 97.88 214 ASN B N 1
ATOM 6204 C CA . ASN B 1 214 ? 20.172 -7.402 -5.145 1 97.88 214 ASN B CA 1
ATOM 6205 C C . ASN B 1 214 ? 19.703 -6.809 -6.473 1 97.88 214 ASN B C 1
ATOM 6207 O O . ASN B 1 214 ? 19 -5.797 -6.492 1 97.88 214 ASN B O 1
ATOM 6211 N N . GLY B 1 215 ? 20.125 -7.496 -7.543 1 97.19 215 GLY B N 1
ATOM 6212 C CA . GLY B 1 215 ? 19.719 -7.059 -8.867 1 97.19 215 GLY B CA 1
ATOM 6213 C C . GLY B 1 215 ? 18.203 -7.121 -9.07 1 97.19 215 GLY B C 1
ATOM 6214 O O . GLY B 1 215 ? 17.609 -6.188 -9.609 1 97.19 215 GLY B O 1
ATOM 6215 N N . TYR B 1 216 ? 17.609 -8.164 -8.602 1 97.69 216 TYR B N 1
ATOM 6216 C CA . TYR B 1 216 ? 16.172 -8.375 -8.719 1 97.69 216 TYR B CA 1
ATOM 6217 C C . TYR B 1 216 ? 15.406 -7.305 -7.957 1 97.69 216 TYR B C 1
ATOM 6219 O O . TYR B 1 216 ? 14.391 -6.801 -8.438 1 97.69 216 TYR B O 1
ATOM 6227 N N . MET B 1 217 ? 15.875 -6.879 -6.824 1 98 217 MET B N 1
ATOM 6228 C CA . MET B 1 217 ? 15.219 -5.918 -5.941 1 98 217 MET B CA 1
ATOM 6229 C C . MET B 1 217 ? 15.172 -4.535 -6.586 1 98 217 MET B C 1
ATOM 6231 O O . MET B 1 217 ? 14.328 -3.711 -6.23 1 98 217 MET B O 1
ATOM 6235 N N . GLN B 1 218 ? 16.016 -4.262 -7.594 1 97.38 218 GLN B N 1
ATOM 6236 C CA . GLN B 1 218 ? 16.031 -2.959 -8.25 1 97.38 218 GLN B CA 1
ATOM 6237 C C . GLN B 1 218 ? 14.781 -2.758 -9.102 1 97.38 218 GLN B C 1
ATOM 6239 O O . GLN B 1 218 ? 14.461 -1.631 -9.492 1 97.38 218 GLN B O 1
ATOM 6244 N N . SER B 1 219 ? 14.086 -3.848 -9.359 1 96.25 219 SER B N 1
ATOM 6245 C CA . SER B 1 219 ? 12.875 -3.76 -10.172 1 96.25 219 SER B CA 1
ATOM 6246 C C . SER B 1 219 ? 11.68 -3.344 -9.328 1 96.25 219 SER B C 1
ATOM 6248 O O . SER B 1 219 ? 10.578 -3.166 -9.852 1 96.25 219 SER B O 1
ATOM 6250 N N . GLY B 1 220 ? 11.828 -3.188 -8.094 1 95.94 220 GLY B N 1
ATOM 6251 C CA . GLY B 1 220 ? 10.75 -2.723 -7.234 1 95.94 220 GLY B CA 1
ATOM 6252 C C . GLY B 1 220 ? 9.852 -3.844 -6.746 1 95.94 220 GLY B C 1
ATOM 6253 O O . GLY B 1 220 ? 8.727 -3.596 -6.312 1 95.94 220 GLY B O 1
ATOM 6254 N N . VAL B 1 221 ? 10.352 -5.062 -6.762 1 97.62 221 VAL B N 1
ATOM 6255 C CA . VAL B 1 221 ? 9.547 -6.203 -6.348 1 97.62 221 VAL B CA 1
ATOM 6256 C C . VAL B 1 221 ? 9.156 -6.055 -4.875 1 97.62 221 VAL B C 1
ATOM 6258 O O . VAL B 1 221 ? 10 -5.719 -4.039 1 97.62 221 VAL B O 1
ATOM 6261 N N . ARG B 1 222 ? 7.918 -6.34 -4.605 1 98 222 ARG B N 1
ATOM 6262 C CA . ARG B 1 222 ? 7.371 -6.109 -3.27 1 98 222 ARG B CA 1
ATOM 6263 C C . ARG B 1 222 ? 7.23 -7.422 -2.504 1 98 222 ARG B C 1
ATOM 6265 O O . ARG B 1 222 ? 7.48 -7.469 -1.297 1 98 222 ARG B O 1
ATOM 6272 N N . ALA B 1 223 ? 6.824 -8.438 -3.166 1 98.38 223 ALA B N 1
ATOM 6273 C CA . ALA B 1 223 ? 6.559 -9.719 -2.514 1 98.38 223 ALA B CA 1
ATOM 6274 C C . ALA B 1 223 ? 7.047 -10.883 -3.371 1 98.38 223 ALA B C 1
ATOM 6276 O O . ALA B 1 223 ? 7.152 -10.758 -4.594 1 98.38 223 ALA B O 1
ATOM 6277 N N . ASP B 1 224 ? 7.328 -11.945 -2.729 1 97.81 224 ASP B N 1
ATOM 6278 C CA . ASP B 1 224 ? 7.762 -13.164 -3.41 1 97.81 224 ASP B CA 1
ATOM 6279 C C . ASP B 1 224 ? 7.234 -14.406 -2.699 1 97.81 224 ASP B C 1
ATOM 6281 O O . ASP B 1 224 ? 7.254 -14.484 -1.47 1 97.81 224 ASP B O 1
ATOM 6285 N N . HIS B 1 225 ? 6.766 -15.336 -3.5 1 97 225 HIS B N 1
ATOM 6286 C CA . HIS B 1 225 ? 6.188 -16.547 -2.916 1 97 225 HIS B CA 1
ATOM 6287 C C . HIS B 1 225 ? 7.105 -17.734 -3.107 1 97 225 HIS B C 1
ATOM 6289 O O . HIS B 1 225 ? 6.695 -18.891 -2.898 1 97 225 HIS B O 1
ATOM 6295 N N . GLU B 1 226 ? 8.352 -17.531 -3.561 1 93.56 226 GLU B N 1
ATOM 6296 C CA . GLU B 1 226 ? 9.266 -18.609 -3.908 1 93.56 226 GLU B CA 1
ATOM 6297 C C . GLU B 1 226 ? 10.5 -18.609 -3.008 1 93.56 226 GLU B C 1
ATOM 6299 O O . GLU B 1 226 ? 11.469 -17.891 -3.277 1 93.56 226 GLU B O 1
ATOM 6304 N N . SER B 1 227 ? 10.477 -19.328 -1.957 1 95.19 227 SER B N 1
ATOM 6305 C CA . SER B 1 227 ? 11.648 -19.578 -1.115 1 95.19 227 SER B CA 1
ATOM 6306 C C . SER B 1 227 ? 11.828 -21.062 -0.838 1 95.19 227 SER B C 1
ATOM 6308 O O . SER B 1 227 ? 10.969 -21.688 -0.218 1 95.19 227 SER B O 1
ATOM 6310 N N . TYR B 1 228 ? 12.969 -21.578 -1.15 1 91.25 228 TYR B N 1
ATOM 6311 C CA . TYR B 1 228 ? 13.18 -23.031 -1.086 1 91.25 228 TYR B CA 1
ATOM 6312 C C . TYR B 1 228 ? 13.852 -23.422 0.225 1 91.25 228 TYR B C 1
ATOM 6314 O O . TYR B 1 228 ? 13.836 -24.594 0.607 1 91.25 228 TYR B O 1
ATOM 6322 N N . THR B 1 229 ? 14.508 -22.469 0.87 1 95.25 229 THR B N 1
ATOM 6323 C CA . THR B 1 229 ? 15.086 -22.703 2.186 1 95.25 229 THR B CA 1
ATOM 6324 C C . THR B 1 229 ? 14.773 -21.547 3.135 1 95.25 229 THR B C 1
ATOM 6326 O O . THR B 1 229 ? 14.469 -20.438 2.691 1 95.25 229 THR B O 1
ATOM 6329 N N . PRO B 1 230 ? 14.812 -21.859 4.43 1 97.25 230 PRO B N 1
ATOM 6330 C CA . PRO B 1 230 ? 14.602 -20.766 5.379 1 97.25 230 PRO B CA 1
ATOM 6331 C C . PRO B 1 230 ? 15.648 -19.656 5.25 1 97.25 230 PRO B C 1
ATOM 6333 O O . PRO B 1 230 ? 15.328 -18.484 5.441 1 97.25 230 PRO B O 1
ATOM 6336 N N . GLU B 1 231 ? 16.906 -20.016 4.898 1 97.56 231 GLU B N 1
ATOM 6337 C CA . GLU B 1 231 ? 17.969 -19.016 4.723 1 97.56 231 GLU B CA 1
ATOM 6338 C C . GLU B 1 231 ? 17.656 -18.078 3.557 1 97.56 231 GLU B C 1
ATOM 6340 O O . GLU B 1 231 ? 17.875 -16.875 3.654 1 97.56 231 GLU B O 1
ATOM 6345 N N . GLU B 1 232 ? 17.188 -18.688 2.508 1 97.62 232 GLU B N 1
ATOM 6346 C CA . GLU B 1 232 ? 16.781 -17.875 1.36 1 97.62 232 GLU B CA 1
ATOM 6347 C C . GLU B 1 232 ? 15.641 -16.922 1.727 1 97.62 232 GLU B C 1
ATOM 6349 O O . GLU B 1 232 ? 15.672 -15.742 1.379 1 97.62 232 GLU B O 1
ATOM 6354 N N . MET B 1 233 ? 14.672 -17.453 2.41 1 98.06 233 MET B N 1
ATOM 6355 C CA . MET B 1 233 ? 13.523 -16.641 2.807 1 98.06 233 MET B CA 1
ATOM 6356 C C . MET B 1 233 ? 13.961 -15.492 3.709 1 98.06 233 MET B C 1
ATOM 6358 O O . MET B 1 233 ? 13.5 -14.359 3.543 1 98.06 233 MET B O 1
ATOM 6362 N N . LEU B 1 234 ? 14.812 -15.812 4.652 1 98.12 234 LEU B N 1
ATOM 6363 C CA . LEU B 1 234 ? 15.305 -14.797 5.574 1 98.12 234 LEU B CA 1
ATOM 6364 C C . LEU B 1 234 ? 16.047 -13.695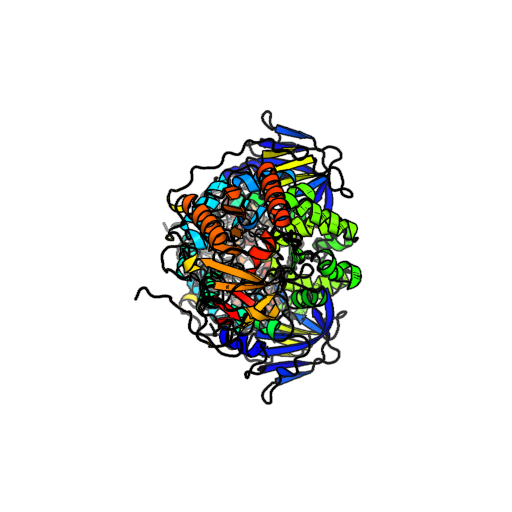 4.828 1 98.12 234 LEU B C 1
ATOM 6366 O O . LEU B 1 234 ? 15.906 -12.516 5.145 1 98.12 234 LEU B O 1
ATOM 6370 N N . GLU B 1 235 ? 16.875 -14.047 3.875 1 98.06 235 GLU B N 1
ATOM 6371 C CA . GLU B 1 235 ? 17.609 -13.062 3.09 1 98.06 235 GLU B CA 1
ATOM 6372 C C . GLU B 1 235 ? 16.656 -12.148 2.324 1 98.06 235 GLU B C 1
ATOM 6374 O O . GLU B 1 235 ? 16.859 -10.93 2.258 1 98.06 235 GLU B O 1
ATOM 6379 N N . LYS B 1 236 ? 15.641 -12.711 1.756 1 98.44 236 LYS B N 1
ATOM 6380 C CA . LYS B 1 236 ? 14.633 -11.938 1.046 1 98.44 236 LYS B CA 1
ATOM 6381 C C . LYS B 1 236 ? 13.914 -10.977 1.99 1 98.44 236 LYS B C 1
ATOM 6383 O O . LYS B 1 236 ? 13.672 -9.82 1.643 1 98.44 236 LYS B O 1
ATOM 6388 N N . LEU B 1 237 ? 13.57 -11.484 3.154 1 98.44 237 LEU B N 1
ATOM 6389 C CA . LEU B 1 237 ? 12.938 -10.648 4.172 1 98.44 237 LEU B CA 1
ATOM 6390 C C . LEU B 1 237 ? 13.844 -9.484 4.562 1 98.44 237 LEU B C 1
ATOM 6392 O O . LEU B 1 237 ? 13.398 -8.336 4.598 1 98.44 237 LEU B O 1
ATOM 6396 N N . ARG B 1 238 ? 15.078 -9.773 4.777 1 98 238 ARG B N 1
ATOM 6397 C CA . ARG B 1 238 ? 16.062 -8.766 5.168 1 98 238 ARG B CA 1
ATOM 6398 C C . ARG B 1 238 ? 16.25 -7.727 4.066 1 98 238 ARG B C 1
ATOM 6400 O O . ARG B 1 238 ? 16.531 -6.562 4.352 1 98 238 ARG B O 1
ATOM 6407 N N . ALA B 1 239 ? 16 -8.125 2.859 1 98.19 239 ALA B N 1
ATOM 6408 C CA . ALA B 1 239 ? 16.203 -7.246 1.707 1 98.19 239 ALA B CA 1
ATOM 6409 C C . ALA B 1 239 ? 14.992 -6.336 1.503 1 98.19 239 ALA B C 1
ATOM 6411 O O . ALA B 1 239 ? 14.984 -5.496 0.599 1 98.19 239 ALA B O 1
ATOM 6412 N N . GLY B 1 240 ? 13.984 -6.484 2.295 1 97.5 240 GLY B N 1
ATOM 6413 C CA . GLY B 1 240 ? 12.867 -5.559 2.242 1 97.5 240 GLY B CA 1
ATOM 6414 C C . GLY B 1 240 ? 11.609 -6.168 1.645 1 97.5 240 GLY B C 1
ATOM 6415 O O . GLY B 1 240 ? 10.594 -5.488 1.501 1 97.5 240 GLY B O 1
ATOM 6416 N N . MET B 1 241 ? 11.539 -7.477 1.373 1 97.88 241 MET B N 1
ATOM 6417 C CA . MET B 1 241 ? 10.406 -8.117 0.708 1 97.88 241 MET B CA 1
ATOM 6418 C C . MET B 1 241 ? 9.359 -8.562 1.723 1 97.88 241 MET B C 1
ATOM 6420 O O . MET B 1 241 ? 9.695 -8.875 2.867 1 97.88 241 MET B O 1
ATOM 6424 N N . HIS B 1 242 ? 8.117 -8.5 1.316 1 98.5 242 HIS B N 1
ATOM 6425 C CA . HIS B 1 242 ? 7.117 -9.367 1.921 1 98.5 242 HIS B CA 1
ATOM 6426 C C . HIS B 1 242 ? 7.281 -10.812 1.446 1 98.5 242 HIS B C 1
ATOM 6428 O O . HIS B 1 242 ? 7.328 -11.07 0.242 1 98.5 242 HIS B O 1
ATOM 6434 N N . VAL B 1 243 ? 7.414 -11.68 2.385 1 98.62 243 VAL B N 1
ATOM 6435 C CA . VAL B 1 243 ? 7.621 -13.062 1.99 1 98.62 243 VAL B CA 1
ATOM 6436 C C . VAL B 1 243 ? 6.316 -13.844 2.143 1 98.62 243 VAL B C 1
ATOM 6438 O O . VAL B 1 243 ? 5.598 -13.68 3.131 1 98.62 243 VAL B O 1
ATOM 6441 N N . VAL B 1 244 ? 6.008 -14.641 1.12 1 98.62 244 VAL B N 1
ATOM 6442 C CA . VAL B 1 244 ? 4.785 -15.43 1.081 1 98.62 244 VAL B CA 1
ATOM 6443 C C . VAL B 1 244 ? 5.125 -16.922 1.183 1 98.62 244 VAL B C 1
ATOM 6445 O O . VAL B 1 244 ? 5.855 -17.453 0.345 1 98.62 244 VAL B O 1
ATOM 6448 N N . VAL B 1 245 ? 4.625 -17.531 2.193 1 98.38 245 VAL B N 1
ATOM 6449 C CA . VAL B 1 245 ? 4.855 -18.953 2.426 1 98.38 245 VAL B CA 1
ATOM 6450 C C . VAL B 1 245 ? 3.904 -19.781 1.563 1 98.38 245 VAL B C 1
ATOM 6452 O O . VAL B 1 245 ? 2.684 -19.625 1.646 1 98.38 245 VAL B O 1
ATOM 6455 N N . ARG B 1 246 ? 4.488 -20.656 0.85 1 96.69 246 ARG B N 1
ATOM 6456 C CA . ARG B 1 246 ? 3.732 -21.469 -0.105 1 96.69 246 ARG B CA 1
ATOM 6457 C C . ARG B 1 246 ? 3.541 -22.891 0.408 1 96.69 246 ARG B C 1
ATOM 6459 O O . ARG B 1 246 ? 4.5 -23.531 0.835 1 96.69 246 ARG B O 1
ATOM 6466 N N . GLU B 1 247 ? 2.316 -23.344 0.412 1 95.62 247 GLU B N 1
ATOM 6467 C CA . GLU B 1 247 ? 1.944 -24.734 0.668 1 95.62 247 GLU B CA 1
ATOM 6468 C C . GLU B 1 247 ? 1.002 -25.266 -0.409 1 95.62 247 GLU B C 1
ATOM 6470 O O . GLU B 1 247 ? -0.219 -25.25 -0.236 1 95.62 247 GLU B O 1
ATOM 6475 N N . SER B 1 248 ? 1.571 -25.781 -1.478 1 91.19 248 SER B N 1
ATOM 6476 C CA . SER B 1 248 ? 0.813 -26.266 -2.623 1 91.19 248 SER B CA 1
ATOM 6477 C C . SER B 1 248 ? 0.517 -27.766 -2.492 1 91.19 248 SER B C 1
ATOM 6479 O O . SER B 1 248 ? 0.888 -28.391 -1.496 1 91.19 248 SER B O 1
ATOM 6481 N N . SER B 1 249 ? -0.175 -28.266 -3.471 1 89.31 249 SER B N 1
ATOM 6482 C CA . SER B 1 249 ? -0.433 -29.703 -3.51 1 89.31 249 SER B CA 1
ATOM 6483 C C . SER B 1 249 ? 0.849 -30.484 -3.768 1 89.31 249 SER B C 1
ATOM 6485 O O . SER B 1 249 ? 0.963 -31.641 -3.365 1 89.31 249 SER B O 1
ATOM 6487 N N . ILE B 1 250 ? 1.845 -29.797 -4.301 1 79.5 250 ILE B N 1
ATOM 6488 C CA . ILE B 1 250 ? 3.004 -30.578 -4.73 1 79.5 250 ILE B CA 1
ATOM 6489 C C . ILE B 1 250 ? 4.266 -30.031 -4.055 1 79.5 250 ILE B C 1
ATOM 6491 O O . ILE B 1 250 ? 5.289 -30.719 -4 1 79.5 250 ILE B O 1
ATOM 6495 N N . SER B 1 251 ? 4.211 -28.828 -3.678 1 82.31 251 SER B N 1
ATOM 6496 C CA . SER B 1 251 ? 5.352 -28.203 -3.014 1 82.31 251 SER B CA 1
ATOM 6497 C C . SER B 1 251 ? 4.992 -27.75 -1.602 1 82.31 251 SER B C 1
ATOM 6499 O O . SER B 1 251 ? 4.18 -26.844 -1.419 1 82.31 251 SER B O 1
ATOM 6501 N N . HIS B 1 252 ? 5.613 -28.391 -0.634 1 90.69 252 HIS B N 1
ATOM 6502 C CA . HIS B 1 252 ? 5.332 -28.125 0.773 1 90.69 252 HIS B CA 1
ATOM 6503 C C . HIS B 1 252 ? 6.473 -27.359 1.428 1 90.69 252 HIS B C 1
ATOM 6505 O O . HIS B 1 252 ? 7.406 -27.953 1.962 1 90.69 252 HIS B O 1
ATOM 6511 N N . PHE B 1 253 ? 6.289 -26.047 1.463 1 93.56 253 PHE B N 1
ATOM 6512 C CA . PHE B 1 253 ? 7.395 -25.234 1.935 1 93.56 253 PHE B CA 1
ATOM 6513 C C . PHE B 1 253 ? 7.078 -24.625 3.293 1 93.56 253 PHE B C 1
ATOM 6515 O O . PHE B 1 253 ? 7.949 -24.031 3.936 1 93.56 253 PHE B O 1
ATOM 6522 N N . LEU B 1 254 ? 5.883 -24.781 3.828 1 97 254 LEU B N 1
ATOM 6523 C CA . LEU B 1 254 ? 5.457 -24.062 5.02 1 97 254 LEU B CA 1
ATOM 6524 C C . LEU B 1 254 ? 6.328 -24.422 6.219 1 97 254 LEU B C 1
ATOM 6526 O O . LEU B 1 254 ? 6.867 -23.547 6.887 1 97 254 LEU B O 1
ATOM 6530 N N . SER B 1 255 ? 6.516 -25.688 6.461 1 96.81 255 SER B N 1
ATOM 6531 C CA . SER B 1 255 ? 7.262 -26.141 7.637 1 96.81 255 SER B CA 1
ATOM 6532 C C . SER B 1 255 ? 8.703 -25.641 7.594 1 96.81 255 SER B C 1
ATOM 6534 O O . SER B 1 255 ? 9.266 -25.25 8.617 1 96.81 255 SER B O 1
ATOM 6536 N N . ASP B 1 256 ? 9.242 -25.641 6.418 1 96.12 256 ASP B N 1
ATOM 6537 C CA . ASP B 1 256 ? 10.625 -25.172 6.277 1 96.12 256 ASP B CA 1
ATOM 6538 C C . ASP B 1 256 ? 10.711 -23.656 6.367 1 96.12 256 ASP B C 1
ATOM 6540 O O . ASP B 1 256 ? 11.555 -23.109 7.086 1 96.12 256 ASP B O 1
ATOM 6544 N N . ASN B 1 257 ? 9.875 -23 5.672 1 97.5 257 ASN B N 1
ATOM 6545 C CA . ASN B 1 257 ? 9.93 -21.547 5.602 1 97.5 257 ASN B CA 1
ATOM 6546 C C . ASN B 1 257 ? 9.664 -20.906 6.961 1 97.5 257 ASN B C 1
ATOM 6548 O O . ASN B 1 257 ? 10.312 -19.938 7.332 1 97.5 257 ASN B O 1
ATOM 6552 N N . LEU B 1 258 ? 8.781 -21.469 7.773 1 98.12 258 LEU B N 1
ATOM 6553 C CA . LEU B 1 258 ? 8.398 -20.844 9.039 1 98.12 258 LEU B CA 1
ATOM 6554 C C . LEU B 1 258 ? 9.477 -21.062 10.102 1 98.12 258 LEU B C 1
ATOM 6556 O O . LEU B 1 258 ? 9.391 -20.516 11.195 1 98.12 258 LEU B O 1
ATOM 6560 N N . ARG B 1 259 ? 10.516 -21.828 9.789 1 97.75 259 ARG B N 1
ATOM 6561 C CA . ARG B 1 259 ? 11.656 -21.969 10.695 1 97.75 259 ARG B CA 1
ATOM 6562 C C . ARG B 1 259 ? 12.336 -20.625 10.938 1 97.75 259 ARG B C 1
ATOM 6564 O O . ARG B 1 259 ? 13.008 -20.453 11.953 1 97.75 259 ARG B O 1
ATOM 6571 N N . ILE B 1 260 ? 12.164 -19.672 9.977 1 97.38 260 ILE B N 1
ATOM 6572 C CA . ILE B 1 260 ? 12.734 -18.359 10.211 1 97.38 260 ILE B CA 1
ATOM 6573 C C . ILE B 1 260 ? 12.148 -17.766 11.492 1 97.38 260 ILE B C 1
ATOM 6575 O O . ILE B 1 260 ? 12.805 -16.969 12.172 1 97.38 260 ILE B O 1
ATOM 6579 N N . VAL B 1 261 ? 10.914 -18.109 11.844 1 96.62 261 VAL B N 1
ATOM 6580 C CA . VAL B 1 261 ? 10.234 -17.641 13.039 1 96.62 261 VAL B CA 1
ATOM 6581 C C . VAL B 1 261 ? 10.562 -18.547 14.219 1 96.62 261 VAL B C 1
ATOM 6583 O O . VAL B 1 261 ? 11 -18.078 15.273 1 96.62 261 VAL B O 1
ATOM 6586 N N . THR B 1 262 ? 10.422 -19.828 14.078 1 96.94 262 THR B N 1
ATOM 6587 C CA . THR B 1 262 ? 10.43 -20.797 15.18 1 96.94 262 THR B CA 1
ATOM 6588 C C . THR B 1 262 ? 11.867 -21.109 15.602 1 96.94 262 THR B C 1
ATOM 6590 O O . THR B 1 262 ? 12.109 -21.5 16.75 1 96.94 262 THR B O 1
ATOM 6593 N N . GLU B 1 263 ? 12.797 -20.922 14.695 1 96.69 263 GLU B N 1
ATOM 6594 C CA . GLU B 1 263 ? 14.164 -21.344 14.992 1 96.69 263 GLU B CA 1
ATOM 6595 C C . GLU B 1 263 ? 15.141 -20.172 14.883 1 96.69 263 GLU B C 1
ATOM 6597 O O . GLU B 1 263 ? 16.078 -20.062 15.672 1 96.69 263 GLU B O 1
ATOM 6602 N N . MET B 1 264 ? 14.891 -19.312 13.953 1 94.88 264 MET B N 1
ATOM 6603 C CA . MET B 1 264 ? 15.891 -18.281 13.648 1 94.88 264 MET B CA 1
ATOM 6604 C C . MET B 1 264 ? 15.547 -16.969 14.344 1 94.88 264 MET B C 1
ATOM 6606 O O . MET B 1 264 ? 16.281 -15.992 14.219 1 94.88 264 MET B O 1
ATOM 6610 N N . GLY B 1 265 ? 14.438 -16.844 14.938 1 91.81 265 GLY B N 1
ATOM 6611 C CA . GLY B 1 265 ? 14.133 -15.766 15.859 1 91.81 265 GLY B CA 1
ATOM 6612 C C . GLY B 1 265 ? 13.609 -14.523 15.172 1 91.81 265 GLY B C 1
ATOM 6613 O O . GLY B 1 265 ? 13.633 -13.43 15.742 1 91.81 265 GLY B O 1
ATOM 6614 N N . VAL B 1 266 ? 13.164 -14.625 13.992 1 90.81 266 VAL B N 1
ATOM 6615 C CA . VAL B 1 266 ? 12.609 -13.492 13.266 1 90.81 266 VAL B CA 1
ATOM 6616 C C . VAL B 1 266 ? 11.367 -12.969 13.984 1 90.81 266 VAL B C 1
ATOM 6618 O O . VAL B 1 266 ? 10.508 -13.75 14.398 1 90.81 266 VAL B O 1
ATOM 6621 N N . LYS B 1 267 ? 11.305 -11.602 14.094 1 91.88 267 LYS B N 1
ATOM 6622 C CA . LYS B 1 267 ? 10.188 -10.969 14.797 1 91.88 267 LYS B CA 1
ATOM 6623 C C . LYS B 1 267 ? 9.242 -10.273 13.82 1 91.88 267 LYS B C 1
ATOM 6625 O O . LYS B 1 267 ? 8.141 -9.875 14.195 1 91.88 267 LYS B O 1
ATOM 6630 N N . ALA B 1 268 ? 9.641 -10.211 12.625 1 94.06 268 ALA B N 1
ATOM 6631 C CA . ALA B 1 268 ? 8.883 -9.492 11.609 1 94.06 268 ALA B CA 1
ATOM 6632 C C . ALA B 1 268 ? 7.738 -10.344 11.062 1 94.06 268 ALA B C 1
ATOM 6634 O O . ALA B 1 268 ? 7.598 -10.508 9.852 1 94.06 268 ALA B O 1
ATOM 6635 N N . LEU B 1 269 ? 6.793 -10.703 11.898 1 95.25 269 LEU B N 1
ATOM 6636 C CA . LEU B 1 269 ? 5.734 -11.641 11.539 1 95.25 269 LEU B CA 1
ATOM 6637 C C . LEU B 1 269 ? 4.742 -10.992 10.578 1 95.25 269 LEU B C 1
ATOM 6639 O O . LEU B 1 269 ? 4.121 -11.688 9.766 1 95.25 269 LEU B O 1
ATOM 6643 N N . ARG B 1 270 ? 4.656 -9.664 10.625 1 96.44 270 ARG B N 1
ATOM 6644 C CA . ARG B 1 270 ? 3.662 -8.945 9.836 1 96.44 270 ARG B CA 1
ATOM 6645 C C . ARG B 1 270 ? 4.039 -8.93 8.359 1 96.44 270 ARG B C 1
ATOM 6647 O O . ARG B 1 270 ? 3.223 -8.57 7.508 1 96.44 270 ARG B O 1
ATOM 6654 N N . ARG B 1 271 ? 5.215 -9.43 7.98 1 97.81 271 ARG B N 1
ATOM 6655 C CA . ARG B 1 271 ? 5.66 -9.453 6.594 1 97.81 271 ARG B CA 1
ATOM 6656 C C . ARG B 1 271 ? 5.598 -10.859 6.02 1 97.81 271 ARG B C 1
ATOM 6658 O O . ARG B 1 271 ? 6.102 -11.117 4.922 1 97.81 271 ARG B O 1
ATOM 6665 N N . ILE B 1 272 ? 5.02 -11.766 6.754 1 98.62 272 ILE B N 1
ATOM 6666 C CA . ILE B 1 272 ? 4.867 -13.148 6.324 1 98.62 272 ILE B CA 1
ATOM 6667 C C . ILE B 1 272 ? 3.396 -13.445 6.047 1 98.62 272 ILE B C 1
ATOM 6669 O O . ILE B 1 272 ? 2.535 -13.203 6.898 1 98.62 272 ILE B O 1
ATOM 6673 N N . SER B 1 273 ? 3.107 -13.914 4.875 1 98.81 273 SER B N 1
ATOM 6674 C CA . SER B 1 273 ? 1.746 -14.297 4.512 1 98.81 273 SER B CA 1
ATOM 6675 C C . SER B 1 273 ? 1.716 -15.656 3.826 1 98.81 273 SER B C 1
ATOM 6677 O O . SER B 1 273 ? 2.758 -16.297 3.648 1 98.81 273 SER B O 1
ATOM 6679 N N . PHE B 1 274 ? 0.483 -16.125 3.512 1 98.75 274 PHE B N 1
ATOM 6680 C CA . PHE B 1 274 ? 0.308 -17.484 2.988 1 98.75 274 PHE B CA 1
ATOM 6681 C C . PHE B 1 274 ? -0.182 -17.438 1.546 1 98.75 274 PHE B C 1
ATOM 6683 O O . PHE B 1 274 ? -0.844 -16.484 1.135 1 98.75 274 PHE B O 1
ATOM 6690 N N . CYS B 1 275 ? 0.181 -18.484 0.817 1 98.56 275 CYS B N 1
ATOM 6691 C CA . CYS B 1 275 ? -0.437 -18.781 -0.467 1 98.56 275 CYS B CA 1
ATOM 6692 C C . CYS B 1 275 ? -0.379 -20.281 -0.754 1 98.56 275 CYS B C 1
ATOM 6694 O O . CYS B 1 275 ? 0.342 -21.016 -0.081 1 98.56 275 CYS B O 1
ATOM 6696 N N . THR B 1 276 ? -1.143 -20.703 -1.736 1 97.5 276 THR B N 1
ATOM 6697 C CA . THR B 1 276 ? -1.104 -22.125 -2.094 1 97.5 276 THR B CA 1
ATOM 6698 C C . THR B 1 276 ? -0.42 -22.328 -3.443 1 97.5 276 THR B C 1
ATOM 6700 O O . THR B 1 276 ? 0.143 -23.391 -3.711 1 97.5 276 THR B O 1
ATOM 6703 N N . ASP B 1 277 ? -0.516 -21.328 -4.367 1 94.44 277 ASP B N 1
ATOM 6704 C CA . ASP B 1 277 ? 0.12 -21.328 -5.684 1 94.44 277 ASP B CA 1
ATOM 6705 C C . ASP B 1 277 ? -0.597 -22.281 -6.641 1 94.44 277 ASP B C 1
ATOM 6707 O O . ASP B 1 277 ? -1.446 -21.844 -7.426 1 94.44 277 ASP B O 1
ATOM 6711 N N . ASP B 1 278 ? -0.45 -23.625 -6.441 1 91.94 278 ASP B N 1
ATOM 6712 C CA . ASP B 1 278 ? -1.132 -24.641 -7.23 1 91.94 278 ASP B CA 1
ATOM 6713 C C . ASP B 1 278 ? -1.8 -25.688 -6.332 1 91.94 278 ASP B C 1
ATOM 6715 O O . ASP B 1 278 ? -1.129 -26.344 -5.539 1 91.94 278 ASP B O 1
ATOM 6719 N N . VAL B 1 279 ? -3.057 -25.828 -6.586 1 95.12 279 VAL B N 1
ATOM 6720 C CA . VAL B 1 279 ? -3.779 -26.828 -5.812 1 95.12 279 VAL B CA 1
ATOM 6721 C C . VAL B 1 279 ? -4.711 -27.609 -6.734 1 95.12 279 VAL B C 1
ATOM 6723 O O . VAL B 1 279 ? -5.082 -27.141 -7.809 1 95.12 279 VAL B O 1
ATOM 6726 N N . VAL B 1 280 ? -5.02 -28.844 -6.316 1 95.31 280 VAL B N 1
ATOM 6727 C CA . VAL B 1 280 ? -5.988 -29.672 -7.027 1 95.31 280 VAL B CA 1
ATOM 6728 C C . VAL B 1 280 ? -7.168 -29.984 -6.109 1 95.31 280 VAL B C 1
ATOM 6730 O O . VAL B 1 280 ? -7.051 -29.906 -4.887 1 95.31 280 VAL B O 1
ATOM 6733 N N . ALA B 1 281 ? -8.273 -30.359 -6.656 1 97.38 281 ALA B N 1
ATOM 6734 C CA . ALA B 1 281 ? -9.516 -30.547 -5.914 1 97.38 281 ALA B CA 1
ATOM 6735 C C . ALA B 1 281 ? -9.367 -31.656 -4.875 1 97.38 281 ALA B C 1
ATOM 6737 O O . ALA B 1 281 ? -9.828 -31.516 -3.74 1 97.38 281 ALA B O 1
ATOM 6738 N N . SER B 1 282 ? -8.711 -32.719 -5.234 1 96.38 282 SER B N 1
ATOM 6739 C CA . SER B 1 282 ? -8.562 -33.875 -4.324 1 96.38 282 SER B CA 1
ATOM 6740 C C . SER B 1 282 ? -7.773 -33.469 -3.082 1 96.38 282 SER B C 1
ATOM 6742 O O . SER B 1 282 ? -8.102 -33.906 -1.972 1 96.38 282 SER B O 1
ATOM 6744 N N . ASP B 1 283 ? -6.828 -32.688 -3.273 1 95.62 283 ASP B N 1
ATOM 6745 C CA . ASP B 1 283 ? -6.004 -32.25 -2.154 1 95.62 283 ASP B CA 1
ATOM 6746 C C . ASP B 1 283 ? -6.766 -31.25 -1.27 1 95.62 283 ASP B C 1
ATOM 6748 O O . ASP B 1 283 ? -6.723 -31.359 -0.042 1 95.62 283 ASP B O 1
ATOM 6752 N N . ILE B 1 284 ? -7.465 -30.281 -1.828 1 97.5 284 ILE B N 1
ATOM 6753 C CA . ILE B 1 284 ? -8.242 -29.297 -1.085 1 97.5 284 ILE B CA 1
ATOM 6754 C C . ILE B 1 284 ? -9.266 -30 -0.198 1 97.5 284 ILE B C 1
ATOM 6756 O O . ILE B 1 284 ? -9.391 -29.688 0.989 1 97.5 284 ILE B O 1
ATOM 6760 N N . LEU B 1 285 ? -9.953 -30.969 -0.806 1 96.81 285 LEU B N 1
ATOM 6761 C CA . LEU B 1 285 ? -11.031 -31.641 -0.102 1 96.81 285 LEU B CA 1
ATOM 6762 C C . LEU B 1 285 ? -10.492 -32.562 0.992 1 96.81 285 LEU B C 1
ATOM 6764 O O . LEU B 1 285 ? -11.172 -32.812 1.983 1 96.81 285 LEU B O 1
ATOM 6768 N N . SER B 1 286 ? -9.258 -33 0.847 1 95.88 286 SER B N 1
ATOM 6769 C CA . SER B 1 286 ? -8.688 -33.938 1.815 1 95.88 286 SER B CA 1
ATOM 6770 C C . SER B 1 286 ? -7.98 -33.188 2.943 1 95.88 286 SER B C 1
ATOM 6772 O O . SER B 1 286 ? -8.172 -33.5 4.117 1 95.88 286 SER B O 1
ATOM 6774 N N . ARG B 1 287 ? -7.207 -32.156 2.598 1 95.12 287 ARG B N 1
ATOM 6775 C CA . ARG B 1 287 ? -6.328 -31.547 3.59 1 95.12 287 ARG B CA 1
ATOM 6776 C C . ARG B 1 287 ? -6.824 -30.156 3.984 1 95.12 287 ARG B C 1
ATOM 6778 O O . ARG B 1 287 ? -6.449 -29.641 5.035 1 95.12 287 ARG B O 1
ATOM 6785 N N . GLY B 1 288 ? -7.566 -29.594 3.152 1 97.12 288 GLY B N 1
ATOM 6786 C CA . GLY B 1 288 ? -7.961 -28.203 3.359 1 97.12 288 GLY B CA 1
ATOM 6787 C C . GLY B 1 288 ? -7.211 -27.234 2.467 1 97.12 288 GLY B C 1
ATOM 6788 O O . GLY B 1 288 ? -6.613 -27.641 1.466 1 97.12 288 GLY B O 1
ATOM 6789 N N . HIS B 1 289 ? -7.426 -26.016 2.766 1 98.19 289 HIS B N 1
ATOM 6790 C CA . HIS B 1 289 ? -6.828 -24.906 2.029 1 98.19 289 HIS B CA 1
ATOM 6791 C C . HIS B 1 289 ? -6.043 -23.984 2.959 1 98.19 289 HIS B C 1
ATOM 6793 O O . HIS B 1 289 ? -5.133 -24.438 3.662 1 98.19 289 HIS B O 1
ATOM 6799 N N . LEU B 1 290 ? -6.406 -22.75 3.102 1 98.69 290 LEU B N 1
ATOM 6800 C CA . LEU B 1 290 ? -5.672 -21.875 4.012 1 98.69 290 LEU B CA 1
ATOM 6801 C C . LEU B 1 290 ? -5.926 -22.266 5.465 1 98.69 290 LEU B C 1
ATOM 6803 O O . LEU B 1 290 ? -5.062 -22.062 6.32 1 98.69 290 LEU B O 1
ATOM 6807 N N . ASP B 1 291 ? -7.125 -22.812 5.773 1 98.5 291 ASP B N 1
ATOM 6808 C CA . ASP B 1 291 ? -7.41 -23.297 7.117 1 98.5 291 ASP B CA 1
ATOM 6809 C C . ASP B 1 291 ? -6.375 -24.328 7.555 1 98.5 291 ASP B C 1
ATOM 6811 O O . ASP B 1 291 ? -5.941 -24.328 8.703 1 98.5 291 ASP B O 1
ATOM 6815 N N . ASN B 1 292 ? -5.98 -25.141 6.621 1 97.94 292 ASN B N 1
ATOM 6816 C CA . ASN B 1 292 ? -4.93 -26.125 6.902 1 97.94 292 ASN B CA 1
ATOM 6817 C C . ASN B 1 292 ? -3.604 -25.438 7.219 1 97.94 292 ASN B C 1
ATOM 6819 O O . ASN B 1 292 ? -2.881 -25.859 8.125 1 97.94 292 ASN B O 1
ATOM 6823 N N . MET B 1 293 ? -3.293 -24.406 6.48 1 98.56 293 MET B N 1
ATOM 6824 C CA . MET B 1 293 ? -2.035 -23.703 6.695 1 98.56 293 MET B CA 1
ATOM 6825 C C . MET B 1 293 ? -2.014 -23.031 8.07 1 98.56 293 MET B C 1
ATOM 6827 O O . MET B 1 293 ? -0.983 -23.031 8.742 1 98.56 293 MET B O 1
ATOM 6831 N N . VAL B 1 294 ? -3.133 -22.469 8.461 1 98.75 294 VAL B N 1
ATOM 6832 C CA . VAL B 1 294 ? -3.248 -21.875 9.789 1 98.75 294 VAL B CA 1
ATOM 6833 C C . VAL B 1 294 ? -2.988 -22.953 10.852 1 98.75 294 VAL B C 1
ATOM 6835 O O . VAL B 1 294 ? -2.197 -22.734 11.773 1 98.75 294 VAL B O 1
ATOM 6838 N N . ARG B 1 295 ? -3.588 -24.109 10.727 1 98.31 295 ARG B N 1
ATOM 6839 C CA . ARG B 1 295 ? -3.404 -25.188 11.688 1 98.31 295 ARG B CA 1
ATOM 6840 C C . ARG B 1 295 ? -1.958 -25.672 11.695 1 98.31 295 ARG B C 1
ATOM 6842 O O . ARG B 1 295 ? -1.4 -25.953 12.758 1 98.31 295 ARG B O 1
ATOM 6849 N N . MET B 1 296 ? -1.381 -25.781 10.516 1 98.06 296 MET B N 1
ATOM 6850 C CA . MET B 1 296 ? 0.015 -26.203 10.422 1 98.06 296 MET B CA 1
ATOM 6851 C C . MET B 1 296 ? 0.927 -25.234 11.164 1 98.06 296 MET B C 1
ATOM 6853 O O . MET B 1 296 ? 1.811 -25.656 11.914 1 98.06 296 MET B O 1
ATOM 6857 N N . ALA B 1 297 ? 0.714 -23.953 10.906 1 98.38 297 ALA B N 1
ATOM 6858 C CA . ALA B 1 297 ? 1.529 -22.953 11.57 1 98.38 297 ALA B CA 1
ATOM 6859 C C . ALA B 1 297 ? 1.381 -23.031 13.094 1 98.38 297 ALA B C 1
ATOM 6861 O O . ALA B 1 297 ? 2.373 -22.984 13.82 1 98.38 297 ALA B O 1
ATOM 6862 N N . MET B 1 298 ? 0.166 -23.156 13.578 1 98.12 298 MET B N 1
ATOM 6863 C CA . MET B 1 298 ? -0.09 -23.281 15.008 1 98.12 298 MET B CA 1
ATOM 6864 C C . MET B 1 298 ? 0.579 -24.531 15.57 1 98.12 298 MET B C 1
ATOM 6866 O O . MET B 1 298 ? 1.123 -24.516 16.672 1 98.12 298 MET B O 1
ATOM 6870 N N . ALA B 1 299 ? 0.519 -25.562 14.828 1 97.5 299 ALA B N 1
ATOM 6871 C CA . ALA B 1 299 ? 1.14 -26.812 15.25 1 97.5 299 ALA B CA 1
ATOM 6872 C C . ALA B 1 299 ? 2.648 -26.656 15.406 1 97.5 299 ALA B C 1
ATOM 6874 O O . ALA B 1 299 ? 3.273 -27.359 16.203 1 97.5 299 ALA B O 1
ATOM 6875 N N . MET B 1 300 ? 3.221 -25.719 14.703 1 97.31 300 MET B N 1
ATOM 6876 C CA . MET B 1 300 ? 4.652 -25.438 14.781 1 97.31 300 MET B CA 1
ATOM 6877 C C . MET B 1 300 ? 4.977 -24.516 15.953 1 97.31 300 MET B C 1
ATOM 6879 O O . MET B 1 300 ? 6.141 -24.203 16.188 1 97.31 300 MET B O 1
ATOM 6883 N N . GLY B 1 301 ? 3.992 -24.031 16.594 1 96.69 301 GLY B N 1
ATOM 6884 C CA . GLY B 1 301 ? 4.207 -23.188 17.75 1 96.69 301 GLY B CA 1
ATOM 6885 C C . GLY B 1 301 ? 3.965 -21.719 17.453 1 96.69 301 GLY B C 1
ATOM 6886 O O . GLY B 1 301 ? 4.164 -20.875 18.328 1 96.69 301 GLY B O 1
ATOM 6887 N N . ILE B 1 302 ? 3.576 -21.422 16.328 1 97.38 302 ILE B N 1
ATOM 6888 C CA . ILE B 1 302 ? 3.191 -20.047 16.016 1 97.38 302 ILE B CA 1
ATOM 6889 C C . ILE B 1 302 ? 1.865 -19.719 16.703 1 97.38 302 ILE B C 1
ATOM 6891 O O . ILE B 1 302 ? 0.939 -20.531 16.688 1 97.38 302 ILE B O 1
ATOM 6895 N N . SER B 1 303 ? 1.762 -18.531 17.312 1 97.44 303 SER B N 1
ATOM 6896 C CA . SER B 1 303 ? 0.545 -18.156 18.031 1 97.44 303 SER B CA 1
ATOM 6897 C C . SER B 1 303 ? -0.652 -18.094 17.094 1 97.44 303 SER B C 1
ATOM 6899 O O . SER B 1 303 ? -0.502 -17.781 15.906 1 97.44 303 SER B O 1
ATOM 6901 N N . PRO B 1 304 ? -1.854 -18.375 17.547 1 98.31 304 PRO B N 1
ATOM 6902 C CA . PRO B 1 304 ? -3.047 -18.281 16.703 1 98.31 304 PRO B CA 1
ATOM 6903 C C . PRO B 1 304 ? -3.203 -16.891 16.078 1 98.31 304 PRO B C 1
ATOM 6905 O O . PRO B 1 304 ? -3.525 -16.797 14.883 1 98.31 304 PRO B O 1
ATOM 6908 N N . MET B 1 305 ? -2.904 -15.836 16.812 1 98.06 305 MET B N 1
ATOM 6909 C CA . MET B 1 305 ? -2.984 -14.477 16.281 1 98.06 305 MET B CA 1
ATOM 6910 C C . MET B 1 305 ? -2.064 -14.312 15.078 1 98.06 305 MET B C 1
ATOM 6912 O O . MET B 1 305 ? -2.5 -13.867 14.016 1 98.06 305 MET B O 1
ATOM 6916 N N . ALA B 1 306 ? -0.863 -14.727 15.25 1 98 306 ALA B N 1
ATOM 6917 C CA . ALA B 1 306 ? 0.11 -14.578 14.172 1 98 306 ALA B CA 1
ATOM 6918 C C . ALA B 1 306 ? -0.276 -15.43 12.961 1 98 306 ALA B C 1
ATOM 6920 O O . ALA B 1 306 ? -0.166 -14.984 11.82 1 98 306 ALA B O 1
ATOM 6921 N N . ALA B 1 307 ? -0.7 -16.625 13.219 1 98.75 307 ALA B N 1
ATOM 6922 C CA . ALA B 1 307 ? -1.106 -17.516 12.133 1 98.75 307 ALA B CA 1
ATOM 6923 C C . ALA B 1 307 ? -2.287 -16.938 11.359 1 98.75 307 ALA B C 1
ATOM 6925 O O . ALA B 1 307 ? -2.303 -16.969 10.125 1 98.75 307 ALA B O 1
ATOM 6926 N N . ILE B 1 308 ? -3.27 -16.438 12.078 1 98.88 308 ILE B N 1
ATOM 6927 C CA . ILE B 1 308 ? -4.445 -15.836 11.453 1 98.88 308 ILE B CA 1
ATOM 6928 C C . ILE B 1 308 ? -4.035 -14.578 10.68 1 98.88 308 ILE B C 1
ATOM 6930 O O . ILE B 1 308 ? -4.523 -14.336 9.578 1 98.88 308 ILE B O 1
ATOM 6934 N N . GLN B 1 309 ? -3.105 -13.805 11.242 1 98.75 309 GLN B N 1
ATOM 6935 C CA . GLN B 1 309 ? -2.588 -12.641 10.531 1 98.75 309 GLN B CA 1
ATOM 6936 C C . GLN B 1 309 ? -1.914 -13.047 9.227 1 98.75 309 GLN B C 1
ATOM 6938 O O . GLN B 1 309 ? -2.096 -12.391 8.195 1 98.75 309 GLN B O 1
ATOM 6943 N N . MET B 1 310 ? -1.184 -14.109 9.219 1 98.81 310 MET B N 1
ATOM 6944 C CA . MET B 1 310 ? -0.492 -14.594 8.023 1 98.81 310 MET B CA 1
ATOM 6945 C C . MET B 1 310 ? -1.488 -14.977 6.934 1 98.81 310 MET B C 1
ATOM 6947 O O . MET B 1 310 ? -1.186 -14.859 5.746 1 98.81 310 MET B O 1
ATOM 6951 N N . ALA B 1 311 ? -2.666 -15.305 7.375 1 98.88 311 ALA B N 1
ATOM 6952 C CA . ALA B 1 311 ? -3.682 -15.773 6.434 1 98.88 311 ALA B CA 1
ATOM 6953 C C . ALA B 1 311 ? -4.617 -14.633 6.035 1 98.88 311 ALA B C 1
ATOM 6955 O O . ALA B 1 311 ? -5.531 -14.828 5.227 1 98.88 311 ALA B O 1
ATOM 6956 N N . THR B 1 312 ? -4.477 -13.453 6.621 1 98.88 312 THR B N 1
ATOM 6957 C CA . THR B 1 312 ? -5.473 -12.406 6.426 1 98.88 312 THR B CA 1
ATOM 6958 C C . THR B 1 312 ? -4.801 -11.062 6.168 1 98.88 312 THR B C 1
ATOM 6960 O O . THR B 1 312 ? -4.363 -10.781 5.047 1 98.88 312 THR B O 1
ATOM 6963 N N . ILE B 1 313 ? -4.484 -10.328 7.199 1 98.81 313 ILE B N 1
ATOM 6964 C CA . ILE B 1 313 ? -4.125 -8.914 7.082 1 98.81 313 ILE B CA 1
ATOM 6965 C C . ILE B 1 313 ? -2.719 -8.789 6.5 1 98.81 313 ILE B C 1
ATOM 6967 O O . ILE B 1 313 ? -2.424 -7.844 5.77 1 98.81 313 ILE B O 1
ATOM 6971 N N . ASN B 1 314 ? -1.834 -9.75 6.828 1 98.69 314 ASN B N 1
ATOM 6972 C CA . ASN B 1 314 ? -0.481 -9.664 6.285 1 98.69 314 ASN B CA 1
ATOM 6973 C C . ASN B 1 314 ? -0.486 -9.656 4.762 1 98.69 314 ASN B C 1
ATOM 6975 O O . ASN B 1 314 ? 0.175 -8.828 4.137 1 98.69 314 ASN B O 1
ATOM 6979 N N . GLY B 1 315 ? -1.251 -10.586 4.219 1 98.69 315 GLY B N 1
ATOM 6980 C CA . GLY B 1 315 ? -1.367 -10.633 2.77 1 98.69 315 GLY B CA 1
ATOM 6981 C C . GLY B 1 315 ? -2.064 -9.414 2.189 1 98.69 315 GLY B C 1
ATOM 6982 O O . GLY B 1 315 ? -1.66 -8.906 1.145 1 98.69 315 GLY B O 1
ATOM 6983 N N . ALA B 1 316 ? -3.092 -8.961 2.871 1 98.69 316 ALA B N 1
ATOM 6984 C CA . ALA B 1 316 ? -3.816 -7.773 2.42 1 98.69 316 ALA B CA 1
ATOM 6985 C C . ALA B 1 316 ? -2.893 -6.562 2.342 1 98.69 316 ALA B C 1
ATOM 6987 O O . ALA B 1 316 ? -2.941 -5.801 1.374 1 98.69 316 ALA B O 1
ATOM 6988 N N . GLU B 1 317 ? -2.039 -6.414 3.316 1 97.88 317 GLU B N 1
ATOM 6989 C CA . GLU B 1 317 ? -1.104 -5.293 3.336 1 97.88 317 GLU B CA 1
ATOM 6990 C C . GLU B 1 317 ? -0.023 -5.457 2.271 1 97.88 317 GLU B C 1
ATOM 6992 O O . GLU B 1 317 ? 0.349 -4.492 1.601 1 97.88 317 GLU B O 1
ATOM 6997 N N . ALA B 1 318 ? 0.467 -6.648 2.143 1 97.94 318 ALA B N 1
ATOM 6998 C CA . ALA B 1 318 ? 1.481 -6.918 1.127 1 97.94 318 ALA B CA 1
ATOM 6999 C C . ALA B 1 318 ? 0.977 -6.547 -0.264 1 97.94 318 ALA B C 1
ATOM 7001 O O . ALA B 1 318 ? 1.742 -6.059 -1.1 1 97.94 318 ALA B O 1
ATOM 7002 N N . LEU B 1 319 ? -0.299 -6.68 -0.432 1 97.75 319 LEU B N 1
ATOM 7003 C CA . LEU B 1 319 ? -0.909 -6.469 -1.74 1 97.75 319 LEU B CA 1
ATOM 7004 C C . LEU B 1 319 ? -1.54 -5.082 -1.827 1 97.75 319 LEU B C 1
ATOM 7006 O O . LEU B 1 319 ? -2.029 -4.684 -2.887 1 97.75 319 LEU B O 1
ATOM 7010 N N . ARG B 1 320 ? -1.587 -4.387 -0.805 1 97.25 320 ARG B N 1
ATOM 7011 C CA . ARG B 1 320 ? -2.176 -3.059 -0.686 1 97.25 320 ARG B CA 1
ATOM 7012 C C . ARG B 1 320 ? -3.676 -3.098 -0.951 1 97.25 320 ARG B C 1
ATOM 7014 O O . ARG B 1 320 ? -4.203 -2.27 -1.699 1 97.25 320 ARG B O 1
ATOM 7021 N N . ILE B 1 321 ? -4.301 -4.059 -0.353 1 97.69 321 ILE B N 1
ATOM 7022 C CA . ILE B 1 321 ? -5.75 -4.16 -0.471 1 97.69 321 ILE B CA 1
ATOM 7023 C C . ILE B 1 321 ? -6.379 -4.211 0.92 1 97.69 321 ILE B C 1
ATOM 7025 O O . ILE B 1 321 ? -7.535 -4.605 1.071 1 97.69 321 ILE B O 1
ATOM 7029 N N . ASP B 1 322 ? -5.648 -3.818 1.934 1 97.69 322 ASP B N 1
ATOM 7030 C CA . ASP B 1 322 ? -6.078 -3.926 3.324 1 97.69 322 ASP B CA 1
ATOM 7031 C C . ASP B 1 322 ? -7.188 -2.92 3.635 1 97.69 322 ASP B C 1
ATOM 7033 O O . ASP B 1 322 ? -7.852 -3.021 4.668 1 97.69 322 ASP B O 1
ATOM 7037 N N . HIS B 1 323 ? -7.492 -1.985 2.756 1 95.88 323 HIS B N 1
ATOM 7038 C CA . HIS B 1 323 ? -8.641 -1.103 2.914 1 95.88 323 HIS B CA 1
ATOM 7039 C C . HIS B 1 323 ? -9.922 -1.777 2.438 1 95.88 323 HIS B C 1
ATOM 7041 O O . HIS B 1 323 ? -11.023 -1.278 2.689 1 95.88 323 HIS B O 1
ATOM 7047 N N . LYS B 1 324 ? -9.781 -2.91 1.811 1 97.44 324 LYS B N 1
ATOM 7048 C CA . LYS B 1 324 ? -10.93 -3.643 1.291 1 97.44 324 LYS B CA 1
ATOM 7049 C C . LYS B 1 324 ? -11.211 -4.891 2.125 1 97.44 324 LYS B C 1
ATOM 7051 O O . LYS B 1 324 ? -12.367 -5.191 2.432 1 97.44 324 LYS B O 1
ATOM 7056 N N . VAL B 1 325 ? -10.141 -5.621 2.404 1 98.44 325 VAL B N 1
ATOM 7057 C CA . VAL B 1 325 ? -10.273 -6.914 3.064 1 98.44 325 VAL B CA 1
ATOM 7058 C C . VAL B 1 325 ? -9.117 -7.121 4.039 1 98.44 325 VAL B C 1
ATOM 7060 O O . VAL B 1 325 ? -8.211 -6.289 4.117 1 98.44 325 VAL B O 1
ATOM 7063 N N . GLY B 1 326 ? -9.188 -8.195 4.824 1 98.62 326 GLY B N 1
ATOM 7064 C CA . GLY B 1 326 ? -8.062 -8.617 5.645 1 98.62 326 GLY B CA 1
ATOM 7065 C C . GLY B 1 326 ? -8.273 -8.367 7.125 1 98.62 326 GLY B C 1
ATOM 7066 O O . GLY B 1 326 ? -7.484 -8.82 7.957 1 98.62 326 GLY B O 1
ATOM 7067 N N . SER B 1 327 ? -9.352 -7.664 7.484 1 98.75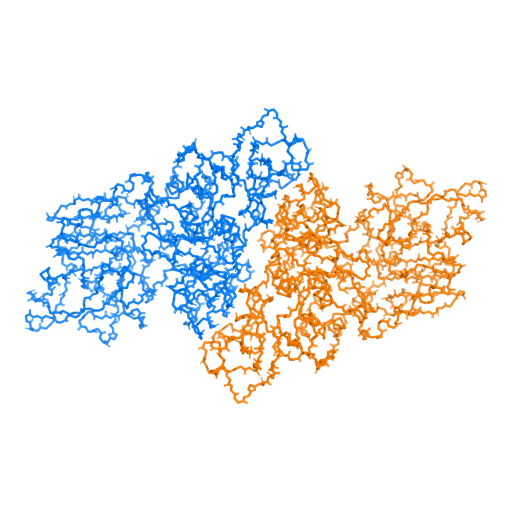 327 SER B N 1
ATOM 7068 C CA . SER B 1 327 ? -9.703 -7.418 8.883 1 98.75 327 SER B CA 1
ATOM 7069 C C . SER B 1 327 ? -11.203 -7.242 9.055 1 98.75 327 SER B C 1
ATOM 7071 O O . SER B 1 327 ? -11.938 -7.09 8.07 1 98.75 327 SER B O 1
ATOM 7073 N N . ILE B 1 328 ? -11.664 -7.426 10.258 1 98.88 328 ILE B N 1
ATOM 7074 C CA . ILE B 1 328 ? -13.039 -7.078 10.617 1 98.88 328 ILE B CA 1
ATOM 7075 C C . ILE B 1 328 ? -13.078 -5.656 11.18 1 98.88 328 ILE B C 1
ATOM 7077 O O . ILE B 1 328 ? -12.961 -5.461 12.391 1 98.88 328 ILE B O 1
ATOM 7081 N N . SER B 1 329 ? -13.188 -4.695 10.281 1 98.56 329 SER B N 1
ATOM 7082 C CA . SER B 1 329 ? -13.148 -3.27 10.586 1 98.56 329 SER B CA 1
ATOM 7083 C C . SER B 1 329 ? -14.18 -2.5 9.773 1 98.56 329 SER B C 1
ATOM 7085 O O . SER B 1 329 ? -14.484 -2.873 8.641 1 98.56 329 SER B O 1
ATOM 7087 N N . PRO B 1 330 ? -14.711 -1.403 10.328 1 98.44 330 PRO B N 1
ATOM 7088 C CA . PRO B 1 330 ? -15.656 -0.603 9.539 1 98.44 330 PRO B CA 1
ATOM 7089 C C . PRO B 1 330 ? -15.078 -0.167 8.195 1 98.44 330 PRO B C 1
ATOM 7091 O O . PRO B 1 330 ? -13.93 0.268 8.125 1 98.44 330 PRO B O 1
ATOM 7094 N N . GLY B 1 331 ? -15.906 -0.35 7.184 1 97.69 331 GLY B N 1
ATOM 7095 C CA . GLY B 1 331 ? -15.484 0.027 5.844 1 97.69 331 GLY B CA 1
ATOM 7096 C C . GLY B 1 331 ? -14.992 -1.148 5.02 1 97.69 331 GLY B C 1
ATOM 7097 O O . GLY B 1 331 ? -15.039 -1.109 3.787 1 97.69 331 GLY B O 1
ATOM 7098 N N . ARG B 1 332 ? -14.555 -2.232 5.629 1 98.31 332 ARG B N 1
ATOM 7099 C CA . ARG B 1 332 ? -14.078 -3.416 4.922 1 98.31 332 ARG B CA 1
ATOM 7100 C C . ARG B 1 332 ? -15.242 -4.305 4.492 1 98.31 332 ARG B C 1
ATOM 7102 O O . ARG B 1 332 ? -16.328 -4.238 5.074 1 98.31 332 ARG B O 1
ATOM 7109 N N . THR B 1 333 ? -15 -5.062 3.473 1 98.19 333 THR B N 1
ATOM 7110 C CA . THR B 1 333 ? -15.977 -6.074 3.086 1 98.19 333 THR B CA 1
ATOM 7111 C C . THR B 1 333 ? -16.234 -7.043 4.238 1 98.19 333 THR B C 1
ATOM 7113 O O . THR B 1 333 ? -15.32 -7.418 4.961 1 98.19 333 THR B O 1
ATOM 7116 N N . ALA B 1 334 ? -17.469 -7.398 4.352 1 98.69 334 ALA B N 1
ATOM 7117 C CA . ALA B 1 334 ? -17.859 -8.273 5.453 1 98.69 334 ALA B CA 1
ATOM 7118 C C . ALA B 1 334 ? -17.5 -9.727 5.145 1 98.69 334 ALA B C 1
ATOM 7120 O O . ALA B 1 334 ? -18.359 -10.508 4.719 1 98.69 334 ALA B O 1
ATOM 7121 N N . ASP B 1 335 ? -16.328 -10.109 5.355 1 98.88 335 ASP B N 1
ATOM 7122 C CA . ASP B 1 335 ? -15.805 -11.469 5.324 1 98.88 335 ASP B CA 1
ATOM 7123 C C . ASP B 1 335 ? -15.406 -11.93 6.723 1 98.88 335 ASP B C 1
ATOM 7125 O O . ASP B 1 335 ? -14.344 -11.555 7.227 1 98.88 335 ASP B O 1
ATOM 7129 N N . ILE B 1 336 ? -16.203 -12.742 7.301 1 98.94 336 ILE B N 1
ATOM 7130 C CA . ILE B 1 336 ? -16.047 -13.094 8.703 1 98.94 336 ILE B CA 1
ATOM 7131 C C . ILE B 1 336 ? -16.172 -14.609 8.875 1 98.94 336 ILE B C 1
ATOM 7133 O O . ILE B 1 336 ? -17.109 -15.219 8.367 1 98.94 336 ILE B O 1
ATOM 7137 N N . LEU B 1 337 ? -15.242 -15.211 9.516 1 98.94 337 LEU B N 1
ATOM 7138 C CA . LEU B 1 337 ? -15.32 -16.609 9.898 1 98.94 337 LEU B CA 1
ATOM 7139 C C . LEU B 1 337 ? -15.773 -16.75 11.344 1 98.94 337 LEU B C 1
ATOM 7141 O O . LEU B 1 337 ? -15.305 -16.031 12.227 1 98.94 337 LEU B O 1
ATOM 7145 N N . ILE B 1 338 ? -16.688 -17.578 11.586 1 98.81 338 ILE B N 1
ATOM 7146 C CA . ILE B 1 338 ? -17.062 -18 12.93 1 98.81 338 ILE B CA 1
ATOM 7147 C C . ILE B 1 338 ? -16.375 -19.328 13.25 1 98.81 338 ILE B C 1
ATOM 7149 O O . ILE B 1 338 ? -16.688 -20.359 12.641 1 98.81 338 ILE B O 1
ATOM 7153 N N . VAL B 1 339 ? -15.477 -19.25 14.172 1 98.56 339 VAL B N 1
ATOM 7154 C CA . VAL B 1 339 ? -14.586 -20.359 14.477 1 98.56 339 VAL B CA 1
ATOM 7155 C C . VAL B 1 339 ? -14.852 -20.875 15.891 1 98.56 339 VAL B C 1
ATOM 7157 O O . VAL B 1 339 ? -15.078 -20.078 16.812 1 98.56 339 VAL B O 1
ATOM 7160 N N . ASN B 1 340 ? -14.758 -22.156 16.109 1 96.12 340 ASN B N 1
ATOM 7161 C CA . ASN B 1 340 ? -15.094 -22.766 17.391 1 96.12 340 ASN B CA 1
ATOM 7162 C C . ASN B 1 340 ? -14.109 -22.359 18.484 1 96.12 340 ASN B C 1
ATOM 7164 O O . ASN B 1 340 ? -14.516 -22 19.594 1 96.12 340 ASN B O 1
ATOM 7168 N N . ASP B 1 341 ? -12.766 -22.516 18.078 1 94.81 341 ASP B N 1
ATOM 7169 C CA . ASP B 1 341 ? -11.719 -22.062 19 1 94.81 341 ASP B CA 1
ATOM 7170 C C . ASP B 1 341 ? -10.406 -21.844 18.25 1 94.81 341 ASP B C 1
ATOM 7172 O O . ASP B 1 341 ? -10.312 -22.109 17.047 1 94.81 341 ASP B O 1
ATOM 7176 N N . LEU B 1 342 ? -9.453 -21.344 18.969 1 96.81 342 LEU B N 1
ATOM 7177 C CA . LEU B 1 342 ? -8.203 -20.953 18.328 1 96.81 342 LEU B CA 1
ATOM 7178 C C . LEU B 1 342 ? -7.156 -22.047 18.469 1 96.81 342 LEU B C 1
ATOM 7180 O O . LEU B 1 342 ? -5.973 -21.812 18.203 1 96.81 342 LEU B O 1
ATOM 7184 N N . ARG B 1 343 ? -7.523 -23.203 18.875 1 93.25 343 ARG B N 1
ATOM 7185 C CA . ARG B 1 343 ? -6.633 -24.359 18.938 1 93.25 343 ARG B CA 1
ATOM 7186 C C . ARG B 1 343 ? -6.863 -25.297 17.75 1 93.25 343 ARG B C 1
ATOM 7188 O O . ARG B 1 343 ? -5.922 -25.625 17.031 1 93.25 343 ARG B O 1
ATOM 7195 N N . ASP B 1 344 ? -8.141 -25.594 17.547 1 93.25 344 ASP B N 1
ATOM 7196 C CA . ASP B 1 344 ? -8.508 -26.484 16.453 1 93.25 344 ASP B CA 1
ATOM 7197 C C . ASP B 1 344 ? -8.805 -25.688 15.188 1 93.25 344 ASP B C 1
ATOM 7199 O O . ASP B 1 344 ? -8.711 -26.234 14.078 1 93.25 344 ASP B O 1
ATOM 7203 N N . PHE B 1 345 ? -9.227 -24.484 15.328 1 97.62 345 PHE B N 1
ATOM 7204 C CA . PHE B 1 345 ? -9.547 -23.562 14.242 1 97.62 345 PHE B CA 1
ATOM 7205 C C . PHE B 1 345 ? -10.555 -24.188 13.289 1 97.62 345 PHE B C 1
ATOM 7207 O O . PHE B 1 345 ? -10.383 -24.141 12.07 1 97.62 345 PHE B O 1
ATOM 7214 N N . ARG B 1 346 ? -11.539 -24.844 13.812 1 97.44 346 ARG B N 1
ATOM 7215 C CA . ARG B 1 346 ? -12.633 -25.375 13.008 1 97.44 346 ARG B CA 1
ATOM 7216 C C . ARG B 1 346 ? -13.617 -24.266 12.625 1 97.44 346 ARG B C 1
ATOM 7218 O O . ARG B 1 346 ? -14.172 -23.594 13.492 1 97.44 346 ARG B O 1
ATOM 7225 N N . ILE B 1 347 ? -13.906 -24.156 11.398 1 98.44 347 ILE B N 1
ATOM 7226 C CA . ILE B 1 347 ? -14.797 -23.109 10.891 1 98.44 347 ILE B CA 1
ATOM 7227 C C . ILE B 1 347 ? -16.234 -23.609 10.883 1 98.44 347 ILE B C 1
ATOM 7229 O O . ILE B 1 347 ? -16.562 -24.594 10.203 1 98.44 347 ILE B O 1
ATOM 7233 N N . GLU B 1 348 ? -17.094 -22.938 11.57 1 98.38 348 GLU B N 1
ATOM 7234 C CA . GLU B 1 348 ? -18.484 -23.359 11.688 1 98.38 348 GLU B CA 1
ATOM 7235 C C . GLU B 1 348 ? -19.359 -22.609 10.688 1 98.38 348 GLU B C 1
ATOM 7237 O O . GLU B 1 348 ? -20.375 -23.141 10.234 1 98.38 348 GLU B O 1
ATOM 7242 N N . ALA B 1 349 ? -19 -21.391 10.383 1 98.56 349 ALA B N 1
ATOM 7243 C CA . ALA B 1 349 ? -19.734 -20.609 9.391 1 98.56 349 ALA B CA 1
ATOM 7244 C C . ALA B 1 349 ? -18.812 -19.609 8.711 1 98.56 349 ALA B C 1
ATOM 7246 O O . ALA B 1 349 ? -17.797 -19.203 9.273 1 98.56 349 ALA B O 1
ATOM 7247 N N . VAL B 1 350 ? -19.188 -19.25 7.504 1 98.88 350 VAL B N 1
ATOM 7248 C CA . VAL B 1 350 ? -18.438 -18.266 6.719 1 98.88 350 VAL B CA 1
ATOM 7249 C C . VAL B 1 350 ? -19.406 -17.188 6.211 1 98.88 350 VAL B C 1
ATOM 7251 O O . VAL B 1 350 ? -20.328 -17.469 5.457 1 98.88 350 VAL B O 1
ATOM 7254 N N . VAL B 1 351 ? -19.203 -15.961 6.691 1 98.81 351 VAL B N 1
ATOM 7255 C CA . VAL B 1 351 ? -19.828 -14.797 6.07 1 98.81 351 VAL B CA 1
ATOM 7256 C C . VAL B 1 351 ? -18.906 -14.227 4.996 1 98.81 351 VAL B C 1
ATOM 7258 O O . VAL B 1 351 ? -17.75 -13.898 5.277 1 98.81 351 VAL B O 1
ATOM 7261 N N . ALA B 1 352 ? -19.359 -14.148 3.787 1 98.62 352 ALA B N 1
ATOM 7262 C CA . ALA B 1 352 ? -18.609 -13.578 2.67 1 98.62 352 ALA B CA 1
ATOM 7263 C C . ALA B 1 352 ? -19.469 -12.562 1.904 1 98.62 352 ALA B C 1
ATOM 7265 O O . ALA B 1 352 ? -20.609 -12.844 1.557 1 98.62 352 ALA B O 1
ATOM 7266 N N . ASN B 1 353 ? -18.922 -11.367 1.727 1 97.25 353 ASN B N 1
ATOM 7267 C CA . ASN B 1 353 ? -19.641 -10.281 1.082 1 97.25 353 ASN B CA 1
ATOM 7268 C C . ASN B 1 353 ? -20.953 -9.977 1.806 1 97.25 353 ASN B C 1
ATOM 7270 O O . ASN B 1 353 ? -21.984 -9.727 1.167 1 97.25 353 ASN B O 1
ATOM 7274 N N . GLY B 1 354 ? -20.953 -10.156 3.059 1 97 354 GLY B N 1
ATOM 7275 C CA . GLY B 1 354 ? -22.062 -9.719 3.889 1 97 354 GLY B CA 1
ATOM 7276 C C . GLY B 1 354 ? -23.172 -10.758 3.994 1 97 354 GLY B C 1
ATOM 7277 O O . GLY B 1 354 ? -24.188 -10.516 4.641 1 97 354 GLY B O 1
ATOM 7278 N N . THR B 1 355 ? -22.969 -11.922 3.438 1 95.75 355 THR B N 1
ATOM 7279 C CA . THR B 1 355 ? -23.969 -12.977 3.502 1 95.75 355 THR B CA 1
ATOM 7280 C C . THR B 1 355 ? -23.344 -14.281 3.998 1 95.75 355 THR B C 1
ATOM 7282 O O . THR B 1 355 ? -22.172 -14.547 3.756 1 95.75 355 THR B O 1
ATOM 7285 N N . VAL B 1 356 ? -24.172 -15.086 4.641 1 97.94 356 VAL B N 1
ATOM 7286 C CA . VAL B 1 356 ? -23.703 -16.406 5.055 1 97.94 356 VAL B CA 1
ATOM 7287 C C . VAL B 1 356 ? -23.516 -17.297 3.826 1 97.94 356 VAL B C 1
ATOM 7289 O O . VAL B 1 356 ? -24.5 -17.672 3.17 1 97.94 356 VAL B O 1
ATOM 7292 N N . ALA B 1 357 ? -22.328 -17.656 3.521 1 98.31 357 ALA B N 1
ATOM 7293 C CA . ALA B 1 357 ? -22.016 -18.422 2.314 1 98.31 357 ALA B CA 1
ATOM 7294 C C . ALA B 1 357 ? -21.922 -19.922 2.613 1 98.31 357 ALA B C 1
ATOM 7296 O O . ALA B 1 357 ? -22.203 -20.75 1.75 1 98.31 357 ALA B O 1
ATOM 7297 N N . ALA B 1 358 ? -21.484 -20.266 3.818 1 98.56 358 ALA B N 1
ATOM 7298 C CA . ALA B 1 358 ? -21.266 -21.656 4.172 1 98.56 358 ALA B CA 1
ATOM 7299 C C . ALA B 1 358 ? -21.484 -21.891 5.66 1 98.56 358 ALA B C 1
ATOM 7301 O O . ALA B 1 358 ? -21.344 -20.969 6.469 1 98.56 358 ALA B O 1
ATOM 7302 N N . ARG B 1 359 ? -21.875 -23.141 6.027 1 98.12 359 ARG B N 1
ATOM 7303 C CA . ARG B 1 359 ? -22.016 -23.625 7.395 1 98.12 359 ARG B CA 1
ATOM 7304 C C . ARG B 1 359 ? -21.547 -25.078 7.508 1 98.12 359 ARG B C 1
ATOM 7306 O O . ARG B 1 359 ? -21.859 -25.906 6.648 1 98.12 359 ARG B O 1
ATOM 7313 N N . ASP B 1 360 ? -20.781 -25.281 8.469 1 96.56 360 ASP B N 1
ATOM 7314 C CA . ASP B 1 360 ? -20.344 -26.625 8.82 1 96.56 360 ASP B CA 1
ATOM 7315 C C . ASP B 1 360 ? -19.719 -27.344 7.617 1 96.56 360 ASP B C 1
ATOM 7317 O O . ASP B 1 360 ? -20.094 -28.469 7.301 1 96.56 360 ASP B O 1
ATOM 7321 N N . GLY B 1 361 ? -18.984 -26.625 6.875 1 96 361 GLY B N 1
ATOM 7322 C CA . GLY B 1 361 ? -18.188 -27.188 5.805 1 96 361 GLY B CA 1
ATOM 7323 C C . GLY B 1 361 ? -18.938 -27.328 4.5 1 96 361 GLY B C 1
ATOM 7324 O O . GLY B 1 361 ? -18.438 -27.922 3.541 1 96 361 GLY B O 1
ATOM 7325 N N . ARG B 1 362 ? -20.156 -26.75 4.43 1 96.75 362 ARG B N 1
ATOM 7326 C CA . ARG B 1 362 ? -20.984 -26.875 3.23 1 96.75 362 ARG B CA 1
ATOM 7327 C C . ARG B 1 362 ? -21.516 -25.516 2.791 1 96.75 362 ARG B C 1
ATOM 7329 O O . ARG B 1 362 ? -21.859 -24.672 3.627 1 96.75 362 ARG B O 1
ATOM 7336 N N . MET B 1 363 ? -21.656 -25.406 1.488 1 97.81 363 MET B N 1
ATOM 7337 C CA . MET B 1 363 ? -22.281 -24.203 0.949 1 97.81 363 MET B CA 1
ATOM 7338 C C . MET B 1 363 ? -23.734 -24.094 1.389 1 97.81 363 MET B C 1
ATOM 7340 O O . MET B 1 363 ? -24.453 -25.094 1.443 1 97.81 363 MET B O 1
ATOM 7344 N N . VAL B 1 364 ? -24.156 -22.844 1.67 1 97 364 VAL B N 1
ATOM 7345 C CA . VAL B 1 364 ? -25.562 -22.656 1.979 1 97 364 VAL B CA 1
ATOM 7346 C C . VAL B 1 364 ? -26.219 -21.781 0.916 1 97 364 VAL B C 1
ATOM 7348 O O . VAL B 1 364 ? -27.422 -21.5 0.974 1 97 364 VAL B O 1
ATOM 7351 N N . VAL B 1 365 ? -25.406 -21.297 -0.033 1 96.19 365 VAL B N 1
ATOM 7352 C CA . VAL B 1 365 ? -25.906 -20.578 -1.21 1 96.19 365 VAL B CA 1
ATOM 7353 C C . VAL B 1 365 ? -25.641 -21.422 -2.463 1 96.19 365 VAL B C 1
ATOM 7355 O O . VAL B 1 365 ? -24.609 -22.109 -2.553 1 96.19 365 VAL B O 1
ATOM 7358 N N . LYS B 1 366 ? -26.547 -21.312 -3.387 1 96.38 366 LYS B N 1
ATOM 7359 C CA . LYS B 1 366 ? -26.375 -22.016 -4.656 1 96.38 366 LYS B CA 1
ATOM 7360 C C . LYS B 1 366 ? -25.625 -21.156 -5.66 1 96.38 366 LYS B C 1
ATOM 7362 O O . LYS B 1 366 ? -25.984 -20 -5.906 1 96.38 366 LYS B O 1
ATOM 7367 N N . LEU B 1 367 ? -24.562 -21.75 -6.176 1 97.62 367 LEU B N 1
ATOM 7368 C CA . LEU B 1 367 ? -23.797 -21.062 -7.207 1 97.62 367 LEU B CA 1
ATOM 7369 C C . LEU B 1 367 ? -24.031 -21.688 -8.578 1 97.62 367 LEU B C 1
ATOM 7371 O O . LEU B 1 367 ? -24 -22.922 -8.711 1 97.62 367 LEU B O 1
ATOM 7375 N N . VAL B 1 368 ? -24.281 -20.859 -9.555 1 97 368 VAL B N 1
ATOM 7376 C CA . VAL B 1 368 ? -24.578 -21.328 -10.906 1 97 368 VAL B CA 1
ATOM 7377 C C . VAL B 1 368 ? -23.516 -20.812 -11.875 1 97 368 VAL B C 1
ATOM 7379 O O . VAL B 1 368 ? -23.281 -19.609 -11.977 1 97 368 VAL B O 1
ATOM 7382 N N . PRO B 1 369 ? -22.828 -21.75 -12.562 1 97.56 369 PRO B N 1
ATOM 7383 C CA . PRO B 1 369 ? -21.859 -21.281 -13.562 1 97.56 369 PRO B CA 1
ATOM 7384 C C . PRO B 1 369 ? -22.516 -20.5 -14.688 1 97.56 369 PRO B C 1
ATOM 7386 O O . PRO B 1 369 ? -23.625 -20.812 -15.102 1 97.56 369 PRO B O 1
ATOM 7389 N N . PRO B 1 370 ? -21.812 -19.531 -15.195 1 97.88 370 PRO B N 1
ATOM 7390 C CA . PRO B 1 370 ? -22.359 -18.75 -16.312 1 97.88 370 PRO B CA 1
ATOM 7391 C C . PRO B 1 370 ? -22.266 -19.484 -17.641 1 97.88 370 PRO B C 1
ATOM 7393 O O . PRO B 1 370 ? -21.578 -20.516 -17.734 1 97.88 370 PRO B O 1
ATOM 7396 N N . GLN B 1 371 ? -23.016 -18.844 -18.625 1 96.81 371 GLN B N 1
ATOM 7397 C CA . GLN B 1 371 ? -22.797 -19.297 -20 1 96.81 371 GLN B CA 1
ATOM 7398 C C . GLN B 1 371 ? -21.406 -18.906 -20.5 1 96.81 371 GLN B C 1
ATOM 7400 O O . GLN B 1 371 ? -20.938 -17.797 -20.234 1 96.81 371 GLN B O 1
ATOM 7405 N N . ARG B 1 372 ? -20.844 -19.828 -21.188 1 97.19 372 ARG B N 1
ATOM 7406 C CA . ARG B 1 372 ? -19.484 -19.578 -21.672 1 97.19 372 ARG B CA 1
ATOM 7407 C C . ARG B 1 372 ? -19.516 -19.078 -23.109 1 97.19 372 ARG B C 1
ATOM 7409 O O . ARG B 1 372 ? -20.406 -19.422 -23.891 1 97.19 372 ARG B O 1
ATOM 7416 N N . SER B 1 373 ? -18.516 -18.266 -23.422 1 97.31 373 SER B N 1
ATOM 7417 C CA . SER B 1 373 ? -18.391 -17.781 -24.797 1 97.31 373 SER B CA 1
ATOM 7418 C C . SER B 1 373 ? -17.969 -18.891 -25.75 1 97.31 373 SER B C 1
ATOM 7420 O O . SER B 1 373 ? -17.359 -19.875 -25.328 1 97.31 373 SER B O 1
ATOM 7422 N N . ALA B 1 374 ? -18.266 -18.656 -27 1 96.44 374 ALA B N 1
ATOM 7423 C CA . ALA B 1 374 ? -17.891 -19.625 -28.031 1 96.44 374 ALA B CA 1
ATOM 7424 C C . ALA B 1 374 ? -16.375 -19.75 -28.125 1 96.44 374 ALA B C 1
ATOM 7426 O O . ALA B 1 374 ? -15.844 -20.828 -28.406 1 96.44 374 ALA B O 1
ATOM 7427 N N . GLY B 1 375 ? -15.734 -18.656 -27.891 1 95.5 375 GLY B N 1
ATOM 7428 C CA . GLY B 1 375 ? -14.281 -18.656 -27.938 1 95.5 375 GLY B CA 1
ATOM 7429 C C . GLY B 1 375 ? -13.656 -19.609 -26.922 1 95.5 375 GLY B C 1
ATOM 7430 O O . GLY B 1 375 ? -12.648 -20.25 -27.219 1 95.5 375 GLY B O 1
ATOM 7431 N N . LEU B 1 376 ? -14.211 -19.766 -25.797 1 97.25 376 LEU B N 1
ATOM 7432 C CA . LEU B 1 376 ? -13.688 -20.641 -24.766 1 97.25 376 LEU B CA 1
ATOM 7433 C C . LEU B 1 376 ? -14.102 -22.094 -25.016 1 97.25 376 LEU B C 1
ATOM 7435 O O . LEU B 1 376 ? -13.398 -23.016 -24.609 1 97.25 376 LEU B O 1
ATOM 7439 N N . LEU B 1 377 ? -15.188 -22.297 -25.734 1 97.69 377 LEU B N 1
ATOM 7440 C CA . LEU B 1 377 ? -15.711 -23.641 -25.953 1 97.69 377 LEU B CA 1
ATOM 7441 C C . LEU B 1 377 ? -15.156 -24.234 -27.25 1 97.69 377 LEU B C 1
ATOM 7443 O O . LEU B 1 377 ? -15.375 -25.406 -27.531 1 97.69 377 LEU B O 1
ATOM 7447 N N . ARG B 1 378 ? -14.422 -23.438 -28 1 97.19 378 ARG B N 1
ATOM 7448 C CA . ARG B 1 378 ? -13.742 -23.875 -29.219 1 97.19 378 ARG B CA 1
ATOM 7449 C C . ARG B 1 378 ? -12.328 -23.328 -29.281 1 97.19 378 ARG B C 1
ATOM 7451 O O . ARG B 1 378 ? -11.945 -22.688 -30.266 1 97.19 378 ARG B O 1
ATOM 7458 N N . SER B 1 379 ? -11.602 -23.625 -28.281 1 97.56 379 SER B N 1
ATOM 7459 C CA . SER B 1 379 ? -10.297 -23 -28.125 1 97.56 379 SER B CA 1
ATOM 7460 C C . SER B 1 379 ? -9.188 -23.891 -28.703 1 97.56 379 SER B C 1
ATOM 7462 O O . SER B 1 379 ? -8.07 -23.422 -28.922 1 97.56 379 SER B O 1
ATOM 7464 N N . VAL B 1 380 ? -9.445 -25.188 -28.906 1 97.81 380 VAL B N 1
ATOM 7465 C CA . VAL B 1 380 ? -8.469 -26.094 -29.484 1 97.81 380 VAL B CA 1
ATOM 7466 C C . VAL B 1 380 ? -8.641 -26.141 -31 1 97.81 380 VAL B C 1
ATOM 7468 O O . VAL B 1 380 ? -9.664 -26.609 -31.516 1 97.81 380 VAL B O 1
ATOM 7471 N N . LYS B 1 381 ? -7.648 -25.625 -31.719 1 95.94 381 LYS B N 1
ATOM 7472 C CA . LYS B 1 381 ? -7.762 -25.438 -33.156 1 95.94 381 LYS B CA 1
ATOM 7473 C C . LYS B 1 381 ? -6.715 -26.266 -33.906 1 95.94 381 LYS B C 1
ATOM 7475 O O . LYS B 1 381 ? -6.508 -26.078 -35.125 1 95.94 381 LYS B O 1
ATOM 7480 N N . THR B 1 382 ? -6.172 -27.25 -33.406 1 94.56 382 THR B N 1
ATOM 7481 C CA . THR B 1 382 ? -5.129 -28.031 -34.062 1 94.56 382 THR B CA 1
ATOM 7482 C C . THR B 1 382 ? -5.734 -29.172 -34.875 1 94.56 382 THR B C 1
ATOM 7484 O O . THR B 1 382 ? -6.855 -29.609 -34.594 1 94.56 382 THR B O 1
ATOM 7487 N N . THR B 1 383 ? -5.039 -29.594 -36 1 93.69 383 THR B N 1
ATOM 7488 C CA . THR B 1 383 ? -5.445 -30.734 -36.812 1 93.69 383 THR B CA 1
ATOM 7489 C C . THR B 1 383 ? -5.09 -32.062 -36.125 1 93.69 383 THR B C 1
ATOM 7491 O O . THR B 1 383 ? -4.105 -32.125 -35.375 1 93.69 383 THR B O 1
ATOM 7494 N N . PRO B 1 384 ? -5.887 -33.062 -36.375 1 95.94 384 PRO B N 1
ATOM 7495 C CA . PRO B 1 384 ? -5.59 -34.375 -35.781 1 95.94 384 PRO B CA 1
ATOM 7496 C C . PRO B 1 384 ? -4.191 -34.875 -36.125 1 95.94 384 PRO B C 1
ATOM 7498 O O . PRO B 1 384 ? -3.66 -34.531 -37.188 1 95.94 384 PRO B O 1
ATOM 7501 N N . VAL B 1 385 ? -3.709 -35.656 -35.25 1 97.62 385 VAL B N 1
ATOM 7502 C CA . VAL B 1 385 ? -2.381 -36.25 -35.438 1 97.62 385 VAL B CA 1
ATOM 7503 C C . VAL B 1 385 ? -2.502 -37.719 -35.75 1 97.62 385 VAL B C 1
ATOM 7505 O O . VAL B 1 385 ? -3.535 -38.344 -35.469 1 97.62 385 VAL B O 1
ATOM 7508 N N . THR B 1 386 ? -1.432 -38.281 -36.375 1 97.69 386 THR B N 1
ATOM 7509 C CA . THR B 1 386 ? -1.325 -39.719 -36.656 1 97.69 386 THR B CA 1
ATOM 7510 C C . THR B 1 386 ? -0.111 -40.312 -35.938 1 97.69 386 THR B C 1
ATOM 7512 O O . THR B 1 386 ? 0.739 -39.562 -35.438 1 97.69 386 THR B O 1
ATOM 7515 N N . ALA B 1 387 ? -0.08 -41.656 -35.875 1 97.25 387 ALA B N 1
ATOM 7516 C CA . ALA B 1 387 ? 1.073 -42.344 -35.281 1 97.25 387 ALA B CA 1
ATOM 7517 C C . ALA B 1 387 ? 2.361 -41.938 -36.031 1 97.25 387 ALA B C 1
ATOM 7519 O O . ALA B 1 387 ? 3.426 -41.875 -35.406 1 97.25 387 ALA B O 1
ATOM 7520 N N . ALA B 1 388 ? 2.256 -41.656 -37.312 1 95.94 388 ALA B N 1
ATOM 7521 C CA . ALA B 1 388 ? 3.414 -41.281 -38.125 1 95.94 388 ALA B CA 1
ATOM 7522 C C . ALA B 1 388 ? 3.979 -39.938 -37.656 1 95.94 388 ALA B C 1
ATOM 7524 O O . ALA B 1 388 ? 5.188 -39.719 -37.75 1 95.94 388 ALA B O 1
ATOM 7525 N N . ASP B 1 389 ? 3.133 -39.094 -37.188 1 95.56 389 ASP B N 1
ATOM 7526 C CA . ASP B 1 389 ? 3.551 -37.781 -36.688 1 95.56 389 ASP B CA 1
ATOM 7527 C C . ASP B 1 389 ? 4.391 -37.906 -35.406 1 95.56 389 ASP B C 1
ATOM 7529 O O . ASP B 1 389 ? 5.094 -36.969 -35.031 1 95.56 389 ASP B O 1
ATOM 7533 N N . ILE B 1 390 ? 4.285 -39 -34.625 1 95.62 390 ILE B N 1
ATOM 7534 C CA . ILE B 1 390 ? 4.98 -39.219 -33.375 1 95.62 390 ILE B CA 1
ATOM 7535 C C . ILE B 1 390 ? 6.273 -40 -33.625 1 95.62 390 ILE B C 1
ATOM 7537 O O . ILE B 1 390 ? 7.109 -40.125 -32.719 1 95.62 390 ILE B O 1
ATOM 7541 N N . ALA B 1 391 ? 6.629 -40.312 -34.75 1 92.38 391 ALA B N 1
ATOM 7542 C CA . ALA B 1 391 ? 7.848 -41.062 -35.094 1 92.38 391 ALA B CA 1
ATOM 7543 C C . ALA B 1 391 ? 9.07 -40.125 -35.031 1 92.38 391 ALA B C 1
ATOM 7545 O O . ALA B 1 391 ? 8.992 -38.969 -35.375 1 92.38 391 ALA B O 1
ATOM 7546 N N . VAL B 1 392 ? 10.141 -40.719 -34.531 1 93.88 392 VAL B N 1
ATOM 7547 C CA . VAL B 1 392 ? 11.414 -40 -34.469 1 93.88 392 VAL B CA 1
ATOM 7548 C C . VAL B 1 392 ? 12.383 -40.562 -35.5 1 93.88 392 VAL B C 1
ATOM 7550 O O . VAL B 1 392 ? 13.016 -41.594 -35.25 1 93.88 392 VAL B O 1
ATOM 7553 N N . PRO B 1 393 ? 12.578 -39.844 -36.5 1 92.38 393 PRO B N 1
ATOM 7554 C CA . PRO B 1 393 ? 13.461 -40.375 -37.562 1 92.38 393 PRO B CA 1
ATOM 7555 C C . PRO B 1 393 ? 14.93 -40.406 -37.125 1 92.38 393 PRO B C 1
ATOM 7557 O O . PRO B 1 393 ? 15.367 -39.562 -36.344 1 92.38 393 PRO B O 1
ATOM 7560 N N . PHE B 1 394 ? 15.602 -41.375 -37.594 1 93.12 394 PHE B N 1
ATOM 7561 C CA . PHE B 1 394 ? 17.031 -41.5 -37.344 1 93.12 394 PHE B CA 1
ATOM 7562 C C . PHE B 1 394 ? 17.781 -41.656 -38.656 1 93.12 394 PHE B C 1
ATOM 7564 O O . PHE B 1 394 ? 17.469 -42.531 -39.469 1 93.12 394 PHE B O 1
ATOM 7571 N N . THR B 1 395 ? 18.75 -40.812 -38.938 1 88.56 395 THR B N 1
ATOM 7572 C CA . THR B 1 395 ? 19.469 -40.812 -40.188 1 88.56 395 THR B CA 1
ATOM 7573 C C . THR B 1 395 ? 20.75 -41.656 -40.094 1 88.56 395 THR B C 1
ATOM 7575 O O . THR B 1 395 ? 21.438 -41.875 -41.094 1 88.56 395 THR B O 1
ATOM 7578 N N . GLY B 1 396 ? 21.062 -42.094 -38.969 1 88 396 GLY B N 1
ATOM 7579 C CA . GLY B 1 396 ? 22.25 -42.906 -38.812 1 88 396 GLY B CA 1
ATOM 7580 C C . GLY B 1 396 ? 22.047 -44.344 -39.312 1 88 396 GLY B C 1
ATOM 7581 O O . GLY B 1 396 ? 20.969 -44.688 -39.781 1 88 396 GLY B O 1
ATOM 7582 N N . THR B 1 397 ? 23.172 -45.062 -39.25 1 89.75 397 THR B N 1
ATOM 7583 C CA . THR B 1 397 ? 23.141 -46.406 -39.812 1 89.75 397 THR B CA 1
ATOM 7584 C C . THR B 1 397 ? 23.219 -47.469 -38.719 1 89.75 397 THR B C 1
ATOM 7586 O O . THR B 1 397 ? 23.125 -48.656 -38.969 1 89.75 397 THR B O 1
ATOM 7589 N N . THR B 1 398 ? 23.281 -47 -37.562 1 92.56 398 THR B N 1
ATOM 7590 C CA . THR B 1 398 ? 23.406 -47.938 -36.438 1 92.56 398 THR B CA 1
ATOM 7591 C C . THR B 1 398 ? 22.031 -48.438 -36 1 92.56 398 THR B C 1
ATOM 7593 O O . THR B 1 398 ? 21.031 -47.75 -36.188 1 92.56 398 THR B O 1
ATOM 7596 N N . PRO B 1 399 ? 22.016 -49.625 -35.469 1 95 399 PRO B N 1
ATOM 7597 C CA . PRO B 1 399 ? 20.734 -50.156 -34.969 1 95 399 PRO B CA 1
ATOM 7598 C C . PRO B 1 399 ? 20.297 -49.5 -33.656 1 95 399 PRO B C 1
ATOM 7600 O O . PRO B 1 399 ? 19.219 -49.812 -33.156 1 95 399 PRO B O 1
ATOM 7603 N N . PHE B 1 400 ? 21.125 -48.656 -33.125 1 96.25 400 PHE B N 1
ATOM 7604 C CA . PHE B 1 400 ? 20.797 -47.906 -31.891 1 96.25 400 PHE B CA 1
ATOM 7605 C C . PHE B 1 400 ? 21.172 -46.438 -32.062 1 96.25 400 PHE B C 1
ATOM 7607 O O . PHE B 1 400 ? 22.062 -46.094 -32.812 1 96.25 400 PHE B O 1
ATOM 7614 N N . ALA B 1 401 ? 20.422 -45.688 -31.344 1 95.62 401 ALA B N 1
ATOM 7615 C CA . ALA B 1 401 ? 20.703 -44.25 -31.297 1 95.62 401 ALA B CA 1
ATOM 7616 C C . ALA B 1 401 ? 20.906 -43.781 -29.875 1 95.62 401 ALA B C 1
ATOM 7618 O O . ALA B 1 401 ? 20.203 -44.219 -28.953 1 95.62 401 ALA B O 1
ATOM 7619 N N . GLU B 1 402 ? 21.906 -42.906 -29.641 1 95 402 GLU B N 1
ATOM 7620 C CA . GLU B 1 402 ? 22.078 -42.219 -28.359 1 95 402 GLU B CA 1
ATOM 7621 C C . GLU B 1 402 ? 21.188 -41 -28.266 1 95 402 GLU B C 1
ATOM 7623 O O . GLU B 1 402 ? 21.25 -40.125 -29.141 1 95 402 GLU B O 1
ATOM 7628 N N . VAL B 1 403 ? 20.375 -41.062 -27.234 1 95.69 403 VAL B N 1
ATOM 7629 C CA . VAL B 1 403 ? 19.375 -40 -27.156 1 95.69 403 VAL B CA 1
ATOM 7630 C C . VAL B 1 403 ? 19.297 -39.469 -25.719 1 95.69 403 VAL B C 1
ATOM 7632 O O . VAL B 1 403 ? 19.484 -40.219 -24.766 1 95.69 403 VAL B O 1
ATOM 7635 N N . LEU B 1 404 ? 19.078 -38.156 -25.578 1 96.25 404 LEU B N 1
ATOM 7636 C CA . LEU B 1 404 ? 18.734 -37.531 -24.297 1 96.25 404 LEU B CA 1
ATOM 7637 C C . LEU B 1 404 ? 17.266 -37.781 -23.969 1 96.25 404 LEU B C 1
ATOM 7639 O O . LEU B 1 404 ? 16.391 -37.469 -24.797 1 96.25 404 LEU B O 1
ATOM 7643 N N . ALA B 1 405 ? 16.984 -38.375 -22.828 1 97.5 405 ALA B N 1
ATOM 7644 C CA . ALA B 1 405 ? 15.641 -38.438 -22.266 1 97.5 405 ALA B CA 1
ATOM 7645 C C . ALA B 1 405 ? 15.484 -37.531 -21.062 1 97.5 405 ALA B C 1
ATOM 7647 O O . ALA B 1 405 ? 16.359 -37.469 -20.203 1 97.5 405 ALA B O 1
ATOM 7648 N N . ILE B 1 406 ? 14.461 -36.719 -21.031 1 97 406 ILE B N 1
ATOM 7649 C CA . ILE B 1 406 ? 14.172 -35.906 -19.859 1 97 406 ILE B CA 1
ATOM 7650 C C . ILE B 1 406 ? 13.742 -36.812 -18.703 1 97 406 ILE B C 1
ATOM 7652 O O . ILE B 1 406 ? 12.711 -37.469 -18.781 1 97 406 ILE B O 1
ATOM 7656 N N . ALA B 1 407 ? 14.453 -36.719 -17.656 1 96.38 407 ALA B N 1
ATOM 7657 C CA . ALA B 1 407 ? 14.234 -37.656 -16.562 1 96.38 407 ALA B CA 1
ATOM 7658 C C . ALA B 1 407 ? 13.516 -37 -15.391 1 96.38 407 ALA B C 1
ATOM 7660 O O . ALA B 1 407 ? 13.898 -35.906 -14.969 1 96.38 407 ALA B O 1
ATOM 7661 N N . VAL B 1 408 ? 12.445 -37.656 -14.938 1 94.25 408 VAL B N 1
ATOM 7662 C CA . VAL B 1 408 ? 11.75 -37.219 -13.727 1 94.25 408 VAL B CA 1
ATOM 7663 C C . VAL B 1 408 ? 11.922 -38.281 -12.633 1 94.25 408 VAL B C 1
ATOM 7665 O O . VAL B 1 408 ? 12.141 -39.469 -12.922 1 94.25 408 VAL B O 1
ATOM 7668 N N . THR B 1 409 ? 11.898 -37.844 -11.375 1 90.38 409 THR B N 1
ATOM 7669 C CA . THR B 1 409 ? 12 -38.719 -10.234 1 90.38 409 THR B CA 1
ATOM 7670 C C . THR B 1 409 ? 10.852 -38.5 -9.258 1 90.38 409 THR B C 1
ATOM 7672 O O . THR B 1 409 ? 10.312 -37.375 -9.18 1 90.38 409 THR B O 1
ATOM 7675 N N . PRO B 1 410 ? 10.477 -39.531 -8.539 1 86.81 410 PRO B N 1
ATOM 7676 C CA . PRO B 1 410 ? 9.359 -39.375 -7.598 1 86.81 410 PRO B CA 1
ATOM 7677 C C . PRO B 1 410 ? 9.648 -38.344 -6.496 1 86.81 410 PRO B C 1
ATOM 7679 O O . PRO B 1 410 ? 8.719 -37.75 -5.949 1 86.81 410 PRO B O 1
ATOM 7682 N N . GLU B 1 411 ? 10.867 -38.031 -6.195 1 78.31 411 GLU B N 1
ATOM 7683 C CA . GLU B 1 411 ? 11.258 -37.219 -5.059 1 78.31 411 GLU B CA 1
ATOM 7684 C C . GLU B 1 411 ? 11.195 -35.719 -5.41 1 78.31 411 GLU B C 1
ATOM 7686 O O . GLU B 1 411 ? 10.938 -34.906 -4.543 1 78.31 411 GLU B O 1
ATOM 7691 N N . LYS B 1 412 ? 11.438 -35.406 -6.641 1 78 412 LYS B N 1
ATOM 7692 C CA . LYS B 1 412 ? 11.523 -34 -7.047 1 78 412 LYS B CA 1
ATOM 7693 C C . LYS B 1 412 ? 10.609 -33.719 -8.234 1 78 412 LYS B C 1
ATOM 7695 O O . LYS B 1 412 ? 11.031 -33.812 -9.391 1 78 412 LYS B O 1
ATOM 7700 N N . VAL B 1 413 ? 9.5 -33.188 -7.996 1 77.06 413 VAL B N 1
ATOM 7701 C CA . VAL B 1 413 ? 8.461 -33.031 -9.008 1 77.06 413 VAL B CA 1
ATOM 7702 C C . VAL B 1 413 ? 8.875 -31.938 -10 1 77.06 413 VAL B C 1
ATOM 7704 O O . VAL B 1 413 ? 8.602 -32.062 -11.195 1 77.06 413 VAL B O 1
ATOM 7707 N N . PHE B 1 414 ? 9.594 -30.906 -9.547 1 78.12 414 PHE B N 1
ATOM 7708 C CA . PHE B 1 414 ? 9.82 -29.75 -10.406 1 78.12 414 PHE B CA 1
ATOM 7709 C C . PHE B 1 414 ? 11.18 -29.828 -11.086 1 78.12 414 PHE B C 1
ATOM 7711 O O . PHE B 1 414 ? 11.461 -29.078 -12.016 1 78.12 414 PHE B O 1
ATOM 7718 N N . VAL B 1 415 ? 11.961 -30.859 -10.742 1 79.94 415 VAL B N 1
ATOM 7719 C CA . VAL B 1 415 ? 13.305 -30.938 -11.312 1 79.94 415 VAL B CA 1
ATOM 7720 C C . VAL B 1 415 ? 13.352 -32.062 -12.359 1 79.94 415 VAL B C 1
ATOM 7722 O O . VAL B 1 415 ? 13.07 -33.219 -12.047 1 79.94 415 VAL B O 1
ATOM 7725 N N . ARG B 1 416 ? 13.711 -31.656 -13.547 1 91.56 416 ARG B N 1
ATOM 7726 C CA . ARG B 1 416 ? 13.867 -32.594 -14.648 1 91.56 416 ARG B CA 1
ATOM 7727 C C . ARG B 1 416 ? 15.312 -32.625 -15.156 1 91.56 416 ARG B C 1
ATOM 7729 O O . ARG B 1 416 ? 15.812 -31.609 -15.648 1 91.56 416 ARG B O 1
ATOM 7736 N N . THR B 1 417 ? 15.875 -33.812 -15.086 1 93.19 417 THR B N 1
ATOM 7737 C CA . THR B 1 417 ? 17.297 -33.938 -15.383 1 93.19 417 THR B CA 1
ATOM 7738 C C . THR B 1 417 ? 17.531 -34.656 -16.703 1 93.19 417 THR B C 1
ATOM 7740 O O . THR B 1 417 ? 16.562 -35.062 -17.359 1 93.19 417 THR B O 1
ATOM 7743 N N . ARG B 1 418 ? 18.766 -34.719 -17.016 1 94.25 418 ARG B N 1
ATOM 7744 C CA . ARG B 1 418 ? 19.172 -35.406 -18.234 1 94.25 418 ARG B CA 1
ATOM 7745 C C . ARG B 1 418 ? 19.469 -36.875 -17.969 1 94.25 418 ARG B C 1
ATOM 7747 O O . ARG B 1 418 ? 20.094 -37.219 -16.953 1 94.25 418 ARG B O 1
ATOM 7754 N N . ARG B 1 419 ? 18.984 -37.688 -18.812 1 96.62 419 ARG B N 1
ATOM 7755 C CA . ARG B 1 419 ? 19.391 -39.094 -18.875 1 96.62 419 ARG B CA 1
ATOM 7756 C C . ARG B 1 419 ? 19.75 -39.5 -20.297 1 96.62 419 ARG B C 1
ATOM 7758 O O . ARG B 1 419 ? 18.906 -39.469 -21.188 1 96.62 419 ARG B O 1
ATOM 7765 N N . ASP B 1 420 ? 21.016 -39.906 -20.453 1 96.06 420 ASP B N 1
ATOM 7766 C CA . ASP B 1 420 ? 21.438 -40.406 -21.766 1 96.06 420 ASP B CA 1
ATOM 7767 C C . ASP B 1 420 ? 21.141 -41.906 -21.891 1 96.06 420 ASP B C 1
ATOM 7769 O O . ASP B 1 420 ? 21.516 -42.688 -21.016 1 96.06 420 ASP B O 1
ATOM 7773 N N . VAL B 1 421 ? 20.484 -42.25 -23 1 97.19 421 VAL B N 1
ATOM 7774 C CA . VAL B 1 421 ? 20.094 -43.625 -23.188 1 97.19 421 VAL B CA 1
ATOM 7775 C C . VAL B 1 421 ? 20.375 -44.062 -24.609 1 97.19 421 VAL B C 1
ATOM 7777 O O . VAL B 1 421 ? 20.453 -43.25 -25.516 1 97.19 421 VAL B O 1
ATOM 7780 N N . ARG B 1 422 ? 20.547 -45.344 -24.719 1 96.94 422 ARG B N 1
ATOM 7781 C CA . ARG B 1 422 ? 20.656 -45.969 -26.031 1 96.94 422 ARG B CA 1
ATOM 7782 C C . ARG B 1 422 ? 19.359 -46.656 -26.422 1 96.94 422 ARG B C 1
ATOM 7784 O O . ARG B 1 422 ? 18.922 -47.594 -25.75 1 96.94 422 ARG B O 1
ATOM 7791 N N . LEU B 1 423 ? 18.75 -46.219 -27.547 1 97.69 423 LEU B N 1
ATOM 7792 C CA . LEU B 1 423 ? 17.438 -46.719 -27.953 1 97.69 423 LEU B CA 1
ATOM 7793 C C . LEU B 1 423 ? 17.531 -47.469 -29.281 1 97.69 423 LEU B C 1
ATOM 7795 O O . LEU B 1 423 ? 18.328 -47.094 -30.141 1 97.69 423 LEU B O 1
ATOM 7799 N N . PRO B 1 424 ? 16.703 -48.438 -29.453 1 97.19 424 PRO B N 1
ATOM 7800 C CA . PRO B 1 424 ? 16.719 -49.188 -30.703 1 97.19 424 PRO B CA 1
ATOM 7801 C C . PRO B 1 424 ? 16.188 -48.375 -31.891 1 97.19 424 PRO B C 1
ATOM 7803 O O . PRO B 1 424 ? 15.297 -47.562 -31.719 1 97.19 424 PRO B O 1
ATOM 7806 N N . VAL B 1 425 ? 16.734 -48.625 -33.062 1 96.81 425 VAL B N 1
ATOM 7807 C CA . VAL B 1 425 ? 16.281 -48.062 -34.312 1 96.81 425 VAL B CA 1
ATOM 7808 C C . VAL B 1 425 ? 15.688 -49.156 -35.188 1 96.81 425 VAL B C 1
ATOM 7810 O O . VAL B 1 425 ? 16.344 -50.156 -35.469 1 96.81 425 VAL B O 1
ATOM 7813 N N . VAL B 1 426 ? 14.555 -48.969 -35.531 1 95.38 426 VAL B N 1
ATOM 7814 C CA . VAL B 1 426 ? 13.875 -49.906 -36.438 1 95.38 426 VAL B CA 1
ATOM 7815 C C . VAL B 1 426 ? 13.258 -49.156 -37.594 1 95.38 426 VAL B C 1
ATOM 7817 O O . VAL B 1 426 ? 12.516 -48.188 -37.406 1 95.38 426 VAL B O 1
ATOM 7820 N N . ASP B 1 427 ? 13.547 -49.594 -38.844 1 93.06 427 ASP B N 1
ATOM 7821 C CA . ASP B 1 427 ? 13.023 -49 -40.062 1 93.06 427 ASP B CA 1
ATOM 7822 C C . ASP B 1 427 ? 13.273 -47.5 -40.094 1 93.06 427 ASP B C 1
ATOM 7824 O O . ASP B 1 427 ? 12.359 -46.719 -40.375 1 93.06 427 ASP B O 1
ATOM 7828 N N . GLY B 1 428 ? 14.406 -47.125 -39.531 1 93.69 428 GLY B N 1
ATOM 7829 C CA . GLY B 1 428 ? 14.844 -45.719 -39.594 1 93.69 428 GLY B CA 1
ATOM 7830 C C . GLY B 1 428 ? 14.195 -44.844 -38.562 1 93.69 428 GLY B C 1
ATOM 7831 O O . GLY B 1 428 ? 14.242 -43.625 -38.656 1 93.69 428 GLY B O 1
ATOM 7832 N N . LYS B 1 429 ? 13.555 -45.469 -37.625 1 95.94 429 LYS B N 1
ATOM 7833 C CA . LYS B 1 429 ? 12.898 -44.719 -36.562 1 95.94 429 LYS B CA 1
ATOM 7834 C C . LYS B 1 429 ? 13.422 -45.125 -35.188 1 95.94 429 LYS B C 1
ATOM 7836 O O . LYS B 1 429 ? 13.672 -46.312 -34.938 1 95.94 429 LYS B O 1
ATOM 7841 N N . ILE B 1 430 ? 13.641 -44.188 -34.375 1 96.88 430 ILE B N 1
ATOM 7842 C CA . ILE B 1 430 ? 14.047 -44.469 -33 1 96.88 430 ILE B CA 1
ATOM 7843 C C . ILE B 1 430 ? 12.828 -44.875 -32.156 1 96.88 430 ILE B C 1
ATOM 7845 O O . ILE B 1 430 ? 11.82 -44.156 -32.156 1 96.88 430 ILE B O 1
ATOM 7849 N N . LEU B 1 431 ? 12.883 -45.938 -31.469 1 97.06 431 LEU B N 1
ATOM 7850 C CA . LEU B 1 431 ? 11.75 -46.438 -30.719 1 97.06 431 LEU B CA 1
ATOM 7851 C C . LEU B 1 431 ? 11.938 -46.188 -29.219 1 97.06 431 LEU B C 1
ATOM 7853 O O . LEU B 1 431 ? 13.055 -46.312 -28.703 1 97.06 431 LEU B O 1
ATOM 7857 N N . ALA B 1 432 ? 10.844 -45.812 -28.531 1 96.94 432 ALA B N 1
ATOM 7858 C CA . ALA B 1 432 ? 10.844 -45.875 -27.078 1 96.94 432 ALA B CA 1
ATOM 7859 C C . ALA B 1 432 ? 11.125 -47.281 -26.578 1 96.94 432 ALA B C 1
ATOM 7861 O O . ALA B 1 432 ? 10.977 -48.25 -27.312 1 96.94 432 ALA B O 1
ATOM 7862 N N . ASP B 1 433 ? 11.57 -47.344 -25.281 1 97.5 433 ASP B N 1
ATOM 7863 C CA . ASP B 1 433 ? 11.938 -48.625 -24.719 1 97.5 433 ASP B CA 1
ATOM 7864 C C . ASP B 1 433 ? 11.438 -48.781 -23.281 1 97.5 433 ASP B C 1
ATOM 7866 O O . ASP B 1 433 ? 12.109 -48.344 -22.344 1 97.5 433 ASP B O 1
ATOM 7870 N N . ALA B 1 434 ? 10.375 -49.438 -23.109 1 96.06 434 ALA B N 1
ATOM 7871 C CA . ALA B 1 434 ? 9.734 -49.594 -21.797 1 96.06 434 ALA B CA 1
ATOM 7872 C C . ALA B 1 434 ? 10.656 -50.312 -20.828 1 96.06 434 ALA B C 1
ATOM 7874 O O . ALA B 1 434 ? 10.617 -50.062 -19.609 1 96.06 434 ALA B O 1
ATOM 7875 N N . SER B 1 435 ? 11.438 -51.219 -21.344 1 96.31 435 SER B N 1
ATOM 7876 C CA . SER B 1 435 ? 12.344 -51.969 -20.469 1 96.31 435 SER B CA 1
ATOM 7877 C C . SER B 1 435 ? 13.391 -51.031 -19.859 1 96.31 435 SER B C 1
ATOM 7879 O O . SER B 1 435 ? 13.922 -51.344 -18.781 1 96.31 435 SER B O 1
ATOM 7881 N N . GLN B 1 436 ? 13.625 -49.906 -20.453 1 97.12 436 GLN B N 1
ATOM 7882 C CA . GLN B 1 436 ? 14.555 -48.906 -19.938 1 97.12 436 GLN B CA 1
ATOM 7883 C C . GLN B 1 436 ? 13.812 -47.75 -19.281 1 97.12 436 GLN B C 1
ATOM 7885 O O . GLN B 1 436 ? 14.414 -46.719 -18.938 1 97.12 436 GLN B O 1
ATOM 7890 N N . ASN B 1 437 ? 12.539 -47.906 -19.156 1 98 437 ASN B N 1
ATOM 7891 C CA . ASN B 1 437 ? 11.711 -46.844 -18.625 1 98 437 ASN B CA 1
ATOM 7892 C C . ASN B 1 437 ? 11.867 -45.562 -19.438 1 98 437 ASN B C 1
ATOM 7894 O O . ASN B 1 437 ? 12.141 -44.5 -18.875 1 98 437 ASN B O 1
ATOM 7898 N N . VAL B 1 438 ? 11.789 -45.688 -20.766 1 98.25 438 VAL B N 1
ATOM 7899 C CA . VAL B 1 438 ? 11.852 -44.531 -21.688 1 98.25 438 VAL B CA 1
ATOM 7900 C C . VAL B 1 438 ? 10.609 -44.531 -22.562 1 98.25 438 VAL B C 1
ATOM 7902 O O . VAL B 1 438 ? 10.305 -45.5 -23.25 1 98.25 438 VAL B O 1
ATOM 7905 N N . GLN B 1 439 ? 9.875 -43.438 -22.547 1 98.44 439 GLN B N 1
ATOM 7906 C CA . GLN B 1 439 ? 8.672 -43.219 -23.344 1 98.44 439 GLN B CA 1
ATOM 7907 C C . GLN B 1 439 ? 8.844 -42.062 -24.312 1 98.44 439 GLN B C 1
ATOM 7909 O O . GLN B 1 439 ? 9.766 -41.25 -24.156 1 98.44 439 GLN B O 1
ATOM 7914 N N . TYR B 1 440 ? 7.895 -42.031 -25.297 1 98.25 440 TYR B N 1
ATOM 7915 C CA . TYR B 1 440 ? 7.801 -40.844 -26.156 1 98.25 440 TYR B CA 1
ATOM 7916 C C . TYR B 1 440 ? 7.141 -39.688 -25.406 1 98.25 440 TYR B C 1
ATOM 7918 O O . TYR B 1 440 ? 6.281 -39.906 -24.562 1 98.25 440 TYR B O 1
ATOM 7926 N N . VAL B 1 441 ? 7.547 -38.5 -25.672 1 98.38 441 VAL B N 1
ATOM 7927 C CA . VAL B 1 441 ? 6.84 -37.281 -25.234 1 98.38 441 VAL B CA 1
ATOM 7928 C C . VAL B 1 441 ? 6.703 -36.312 -26.406 1 98.38 441 VAL B C 1
ATOM 7930 O O . VAL B 1 441 ? 7.625 -36.156 -27.203 1 98.38 441 VAL B O 1
ATOM 7933 N N . THR B 1 442 ? 5.578 -35.75 -26.547 1 97.88 442 THR B N 1
ATOM 7934 C CA . THR B 1 442 ? 5.34 -34.688 -27.547 1 97.88 442 THR B CA 1
ATOM 7935 C C . THR B 1 442 ? 4.48 -33.594 -26.969 1 97.88 442 THR B C 1
ATOM 7937 O O . THR B 1 442 ? 3.738 -33.781 -26.016 1 97.88 442 THR B O 1
ATOM 7940 N N . VAL B 1 443 ? 4.68 -32.406 -27.422 1 98.06 443 VAL B N 1
ATOM 7941 C CA . VAL B 1 443 ? 3.822 -31.234 -27.172 1 98.06 443 VAL B CA 1
ATOM 7942 C C . VAL B 1 443 ? 3.26 -30.703 -28.484 1 98.06 443 VAL B C 1
ATOM 7944 O O . VAL B 1 443 ? 4.008 -30.203 -29.328 1 98.06 443 VAL B O 1
ATOM 7947 N N . VAL B 1 444 ? 1.981 -30.781 -28.594 1 98 444 VAL B N 1
ATOM 7948 C CA . VAL B 1 444 ? 1.314 -30.422 -29.844 1 98 444 VAL B CA 1
ATOM 7949 C C . VAL B 1 444 ? 0.717 -29.016 -29.719 1 98 444 VAL B C 1
ATOM 7951 O O . VAL B 1 444 ? -0.086 -28.75 -28.828 1 98 444 VAL B O 1
ATOM 7954 N N . GLU B 1 445 ? 1.127 -28.141 -30.609 1 97.88 445 GLU B N 1
ATOM 7955 C CA . GLU B 1 445 ? 0.549 -26.797 -30.641 1 97.88 445 GLU B CA 1
ATOM 7956 C C . GLU B 1 445 ? -0.954 -26.844 -30.891 1 97.88 445 GLU B C 1
ATOM 7958 O O . GLU B 1 445 ? -1.399 -27.453 -31.875 1 97.88 445 GLU B O 1
ATOM 7963 N N . ARG B 1 446 ? -1.692 -26.219 -30.125 1 97.94 446 ARG B N 1
ATOM 7964 C CA . ARG B 1 446 ? -3.135 -26.422 -30.203 1 97.94 446 ARG B CA 1
ATOM 7965 C C . ARG B 1 446 ? -3.838 -25.172 -30.703 1 97.94 446 ARG B C 1
ATOM 7967 O O . ARG B 1 446 ? -5.055 -25.156 -30.891 1 97.94 446 ARG B O 1
ATOM 7974 N N . TYR B 1 447 ? -3.236 -24.047 -30.875 1 97.5 447 TYR B N 1
ATOM 7975 C CA . TYR B 1 447 ? -3.871 -22.75 -31.125 1 97.5 447 TYR B CA 1
ATOM 7976 C C . TYR B 1 447 ? -4.031 -22.5 -32.625 1 97.5 447 TYR B C 1
ATOM 7978 O O . TYR B 1 447 ? -4.637 -21.516 -33.031 1 97.5 447 TYR B O 1
ATOM 7986 N N . GLY B 1 448 ? -3.49 -23.359 -33.438 1 96.31 448 GLY B N 1
ATOM 7987 C CA . GLY B 1 448 ? -3.676 -23.281 -34.875 1 96.31 448 GLY B CA 1
ATOM 7988 C C . GLY B 1 448 ? -2.762 -22.266 -35.531 1 96.31 448 GLY B C 1
ATOM 7989 O O . GLY B 1 448 ? -3.031 -21.812 -36.656 1 96.31 448 GLY B O 1
ATOM 7990 N N . LYS B 1 449 ? -1.776 -21.906 -34.906 1 96.62 449 LYS B N 1
ATOM 7991 C CA . LYS B 1 449 ? -0.858 -20.906 -35.438 1 96.62 449 LYS B CA 1
ATOM 7992 C C . LYS B 1 449 ? 0.319 -21.562 -36.125 1 96.62 449 LYS B C 1
ATOM 7994 O O . LYS B 1 449 ? 0.915 -20.969 -37.031 1 96.62 449 LYS B O 1
ATOM 7999 N N . THR B 1 450 ? 0.652 -22.734 -35.594 1 96.19 450 THR B N 1
ATOM 8000 C CA . THR B 1 450 ? 1.678 -23.578 -36.219 1 96.19 450 THR B CA 1
ATOM 8001 C C . THR B 1 450 ? 1.214 -25.031 -36.281 1 96.19 450 THR B C 1
ATOM 8003 O O . THR B 1 450 ? 0.053 -25.344 -36 1 96.19 450 THR B O 1
ATOM 8006 N N . LEU B 1 451 ? 2.092 -25.859 -36.719 1 94.38 451 LEU B N 1
ATOM 8007 C CA . LEU B 1 451 ? 1.849 -27.297 -36.719 1 94.38 451 LEU B CA 1
ATOM 8008 C C . LEU B 1 451 ? 2.893 -28.031 -35.906 1 94.38 451 LEU B C 1
ATOM 8010 O O . LEU B 1 451 ? 3.131 -29.234 -36.094 1 94.38 451 LEU B O 1
ATOM 8014 N N . ASN B 1 452 ? 3.441 -27.266 -35 1 96.19 452 ASN B N 1
ATOM 8015 C CA . ASN B 1 452 ? 4.523 -27.812 -34.188 1 96.19 452 ASN B CA 1
ATOM 8016 C C . ASN B 1 452 ? 4.047 -29 -33.375 1 96.19 452 ASN B C 1
ATOM 8018 O O . ASN B 1 452 ? 2.994 -28.938 -32.719 1 96.19 452 ASN B O 1
ATOM 8022 N N . ARG B 1 453 ? 4.789 -30.094 -33.375 1 96.69 453 ARG B N 1
ATOM 8023 C CA . ARG B 1 453 ? 4.59 -31.281 -32.562 1 96.69 453 ARG B CA 1
ATOM 8024 C C . ARG B 1 453 ? 5.887 -32.062 -32.406 1 96.69 453 ARG B C 1
ATOM 8026 O O . ARG B 1 453 ? 5.953 -33.25 -32.781 1 96.69 453 ARG B O 1
ATOM 8033 N N . PRO B 1 454 ? 6.816 -31.375 -31.859 1 96.75 454 PRO B N 1
ATOM 8034 C CA . PRO B 1 454 ? 8.086 -32.062 -31.672 1 96.75 454 PRO B CA 1
ATOM 8035 C C . PRO B 1 454 ? 7.945 -33.344 -30.812 1 96.75 454 PRO B C 1
ATOM 8037 O O . PRO B 1 454 ? 7.117 -33.375 -29.891 1 96.75 454 PRO B O 1
ATOM 8040 N N . VAL B 1 455 ? 8.742 -34.312 -31.125 1 97.44 455 VAL B N 1
ATOM 8041 C CA . VAL B 1 455 ? 8.734 -35.562 -30.375 1 97.44 455 VAL B CA 1
ATOM 8042 C C . VAL B 1 455 ? 10.125 -35.812 -29.766 1 97.44 455 VAL B C 1
ATOM 8044 O O . VAL B 1 455 ? 11.141 -35.562 -30.438 1 97.44 455 VAL B O 1
ATOM 8047 N N . ALA B 1 456 ? 10.117 -36.156 -28.562 1 97.5 456 ALA B N 1
ATOM 8048 C CA . ALA B 1 456 ? 11.328 -36.469 -27.812 1 97.5 456 ALA B CA 1
ATOM 8049 C C . ALA B 1 456 ? 11.078 -37.656 -26.875 1 97.5 456 ALA B C 1
ATOM 8051 O O . ALA B 1 456 ? 10.195 -38.469 -27.125 1 97.5 456 ALA B O 1
ATOM 8052 N N . PHE B 1 457 ? 12 -37.812 -25.875 1 97.75 457 PHE B N 1
ATOM 8053 C CA . PHE B 1 457 ? 11.891 -38.938 -24.984 1 97.75 457 PHE B CA 1
ATOM 8054 C C . PHE B 1 457 ? 11.922 -38.469 -23.531 1 97.75 457 PHE B C 1
ATOM 8056 O O . PHE B 1 457 ? 12.578 -37.5 -23.188 1 97.75 457 PHE B O 1
ATOM 8063 N N . VAL B 1 458 ? 11.164 -39.188 -22.734 1 98 458 VAL B N 1
ATOM 8064 C CA . VAL B 1 458 ? 11.133 -38.938 -21.297 1 98 458 VAL B CA 1
ATOM 8065 C C . VAL B 1 458 ? 11.383 -40.25 -20.547 1 98 458 VAL B C 1
ATOM 8067 O O . VAL B 1 458 ? 11.141 -41.312 -21.062 1 98 458 VAL B O 1
ATOM 8070 N N . SER B 1 459 ? 11.938 -40.125 -19.375 1 97.25 459 SER B N 1
ATOM 8071 C CA . SER B 1 459 ? 12.164 -41.25 -18.516 1 97.25 459 SER B CA 1
ATOM 8072 C C . SER B 1 459 ? 11.609 -41 -17.109 1 97.25 459 SER B C 1
ATOM 8074 O O . SER B 1 459 ? 11.578 -39.875 -16.641 1 97.25 459 SER B O 1
ATOM 8076 N N . GLY B 1 460 ? 11.156 -42.094 -16.484 1 96.06 460 GLY B N 1
ATOM 8077 C CA . GLY B 1 460 ? 10.68 -41.969 -15.109 1 96.06 460 GLY B CA 1
ATOM 8078 C C . GLY B 1 460 ? 9.188 -42.219 -14.977 1 96.06 460 GLY B C 1
ATOM 8079 O O . GLY B 1 460 ? 8.703 -42.562 -13.898 1 96.06 460 GLY B O 1
ATOM 8080 N N . PHE B 1 461 ? 8.398 -42.125 -16.047 1 97.06 461 PHE B N 1
ATOM 8081 C CA . PHE B 1 461 ? 6.957 -42.344 -15.992 1 97.06 461 PHE B CA 1
ATOM 8082 C C . PHE B 1 461 ? 6.617 -43.812 -15.938 1 97.06 461 PHE B C 1
ATOM 8084 O O . PHE B 1 461 ? 5.574 -44.219 -15.406 1 97.06 461 PHE B O 1
ATOM 8091 N N . ASN B 1 462 ? 7.438 -44.625 -16.562 1 97.81 462 ASN B N 1
ATOM 8092 C CA . ASN B 1 462 ? 7.391 -46.094 -16.469 1 97.81 462 ASN B CA 1
ATOM 8093 C C . ASN B 1 462 ? 6.117 -46.625 -17.094 1 97.81 462 ASN B C 1
ATOM 8095 O O . ASN B 1 462 ? 5.602 -47.656 -16.656 1 97.81 462 ASN B O 1
ATOM 8099 N N . LEU B 1 463 ? 5.543 -45.969 -18.031 1 98.19 463 LEU B N 1
ATOM 8100 C CA . LEU B 1 463 ? 4.438 -46.562 -18.797 1 98.19 463 LEU B CA 1
ATOM 8101 C C . LEU B 1 463 ? 4.898 -47.75 -19.609 1 98.19 463 LEU B C 1
ATOM 8103 O O . LEU B 1 463 ? 5.848 -47.656 -20.391 1 98.19 463 LEU B O 1
ATOM 8107 N N . LYS B 1 464 ? 4.195 -48.844 -19.453 1 97.94 464 LYS B N 1
ATOM 8108 C CA . LYS B 1 464 ? 4.539 -50.062 -20.188 1 97.94 464 LYS B CA 1
ATOM 8109 C C . LYS B 1 464 ? 3.705 -50.188 -21.453 1 97.94 464 LYS B C 1
ATOM 8111 O O . LYS B 1 464 ? 4.078 -50.906 -22.375 1 97.94 464 LYS B O 1
ATOM 8116 N N . SER B 1 465 ? 2.627 -49.562 -21.453 1 97.56 465 SER B N 1
ATOM 8117 C CA . SER B 1 465 ? 1.716 -49.5 -22.594 1 97.56 465 SER B CA 1
ATOM 8118 C C . SER B 1 465 ? 0.924 -48.188 -22.609 1 97.56 465 SER B C 1
ATOM 8120 O O . SER B 1 465 ? 1.028 -47.375 -21.688 1 97.56 465 SER B O 1
ATOM 8122 N N . GLY B 1 466 ? 0.239 -47.938 -23.734 1 98.31 466 GLY B N 1
ATOM 8123 C CA . GLY B 1 466 ? -0.74 -46.844 -23.797 1 98.31 466 GLY B CA 1
ATOM 8124 C C . GLY B 1 466 ? -0.111 -45.469 -23.859 1 98.31 466 GLY B C 1
ATOM 8125 O O . GLY B 1 466 ? 0.982 -45.312 -24.406 1 98.31 466 GLY B O 1
ATOM 8126 N N . ALA B 1 467 ? -0.987 -44.438 -23.422 1 98.69 467 ALA B N 1
ATOM 8127 C CA . ALA B 1 467 ? -0.599 -43.031 -23.438 1 98.69 467 ALA B CA 1
ATOM 8128 C C . ALA B 1 467 ? -1.455 -42.219 -22.484 1 98.69 467 ALA B C 1
ATOM 8130 O O . ALA B 1 467 ? -2.592 -42.594 -22.188 1 98.69 467 ALA B O 1
ATOM 8131 N N . ILE B 1 468 ? -0.892 -41.219 -21.938 1 98.75 468 ILE B N 1
ATOM 8132 C CA . ILE B 1 468 ? -1.607 -40.188 -21.188 1 98.75 468 ILE B CA 1
ATOM 8133 C C . ILE B 1 468 ? -1.409 -38.812 -21.844 1 98.75 468 ILE B C 1
ATOM 8135 O O . ILE B 1 468 ? -0.337 -38.531 -22.375 1 98.75 468 ILE B O 1
ATOM 8139 N N . ALA B 1 469 ? -2.432 -38 -21.812 1 98.69 469 ALA B N 1
ATOM 8140 C CA . ALA B 1 469 ? -2.357 -36.688 -22.438 1 98.69 469 ALA B CA 1
ATOM 8141 C C . ALA B 1 469 ? -3.162 -35.656 -21.656 1 98.69 469 ALA B C 1
ATOM 8143 O O . ALA B 1 469 ? -4.09 -36 -20.922 1 98.69 469 ALA B O 1
ATOM 8144 N N . SER B 1 470 ? -2.779 -34.406 -21.781 1 98.44 470 SER B N 1
ATOM 8145 C CA . SER B 1 470 ? -3.441 -33.312 -21.094 1 98.44 470 SER B CA 1
ATOM 8146 C C . SER B 1 470 ? -3.352 -32 -21.891 1 98.44 470 SER B C 1
ATOM 8148 O O . SER B 1 470 ? -2.324 -31.719 -22.5 1 98.44 470 SER B O 1
ATOM 8150 N N . SER B 1 471 ? -4.445 -31.281 -21.938 1 97.94 471 SER B N 1
ATOM 8151 C CA . SER B 1 471 ? -4.434 -29.938 -22.516 1 97.94 471 SER B CA 1
ATOM 8152 C C . SER B 1 471 ? -4.277 -28.891 -21.438 1 97.94 471 SER B C 1
ATOM 8154 O O . SER B 1 471 ? -4.293 -27.688 -21.719 1 97.94 471 SER B O 1
ATOM 8156 N N . THR B 1 472 ? -4.227 -29.281 -20.188 1 95.44 472 THR B N 1
ATOM 8157 C CA . THR B 1 472 ? -3.891 -28.406 -19.078 1 95.44 472 THR B CA 1
ATOM 8158 C C . THR B 1 472 ? -2.438 -28.594 -18.656 1 95.44 472 THR B C 1
ATOM 8160 O O . THR B 1 472 ? -2.121 -29.516 -17.891 1 95.44 472 THR B O 1
ATOM 8163 N N . ALA B 1 473 ? -1.568 -27.828 -19.188 1 91.69 473 ALA B N 1
ATOM 8164 C CA . ALA B 1 473 ? -0.131 -27.891 -18.938 1 91.69 473 ALA B CA 1
ATOM 8165 C C . ALA B 1 473 ? 0.495 -26.5 -19 1 91.69 473 ALA B C 1
ATOM 8167 O O . ALA B 1 473 ? 0.912 -26.047 -20.078 1 91.69 473 ALA B O 1
ATOM 8168 N N . PRO B 1 474 ? 0.61 -25.875 -17.875 1 90.62 474 PRO B N 1
ATOM 8169 C CA . PRO B 1 474 ? 1.256 -24.547 -17.891 1 90.62 474 PRO B CA 1
ATOM 8170 C C . PRO B 1 474 ? 2.689 -24.609 -18.406 1 90.62 474 PRO B C 1
ATOM 8172 O O . PRO B 1 474 ? 3.336 -25.656 -18.344 1 90.62 474 PRO B O 1
ATOM 8175 N N . ASP B 1 475 ? 3.092 -23.516 -19.156 1 91.06 475 ASP B N 1
ATOM 8176 C CA . ASP B 1 475 ? 2.537 -22.156 -19.125 1 91.06 475 ASP B CA 1
ATOM 8177 C C . ASP B 1 475 ? 1.867 -21.812 -20.453 1 91.06 475 ASP B C 1
ATOM 8179 O O . ASP B 1 475 ? 1.434 -20.672 -20.656 1 91.06 475 ASP B O 1
ATOM 8183 N N . ASP B 1 476 ? 1.863 -22.797 -21.375 1 95 476 ASP B N 1
ATOM 8184 C CA . ASP B 1 476 ? 1.305 -22.453 -22.672 1 95 476 ASP B CA 1
ATOM 8185 C C . ASP B 1 476 ? 0.015 -23.234 -22.938 1 95 476 ASP B C 1
ATOM 8187 O O . ASP B 1 476 ? -0.744 -22.891 -23.844 1 95 476 ASP B O 1
ATOM 8191 N N . ASN B 1 477 ? -0.218 -24.266 -22.188 1 97.44 477 ASN B N 1
ATOM 8192 C CA . ASN B 1 477 ? -1.419 -25.078 -22.25 1 97.44 477 ASN B CA 1
ATOM 8193 C C . ASN B 1 477 ? -1.595 -25.719 -23.625 1 97.44 477 ASN B C 1
ATOM 8195 O O . ASN B 1 477 ? -2.721 -25.953 -24.062 1 97.44 477 ASN B O 1
ATOM 8199 N N . ASN B 1 478 ? -0.497 -25.953 -24.297 1 97.94 478 ASN B N 1
ATOM 8200 C CA . ASN B 1 478 ? -0.52 -26.875 -25.422 1 97.94 478 ASN B CA 1
ATOM 8201 C C . ASN B 1 478 ? -0.766 -28.312 -24.953 1 97.94 478 ASN B C 1
ATOM 8203 O O . ASN B 1 478 ? -0.732 -28.594 -23.766 1 97.94 478 ASN B O 1
ATOM 8207 N N . ILE B 1 479 ? -1.048 -29.172 -25.922 1 98.19 479 ILE B N 1
ATOM 8208 C CA . ILE B 1 479 ? -1.359 -30.547 -25.547 1 98.19 479 ILE B CA 1
ATOM 8209 C C . ILE B 1 479 ? -0.066 -31.344 -25.344 1 98.19 479 ILE B C 1
ATOM 8211 O O . ILE B 1 479 ? 0.718 -31.5 -26.297 1 98.19 479 ILE B O 1
ATOM 8215 N N . ILE B 1 480 ? 0.141 -31.812 -24.188 1 98.44 480 ILE B N 1
ATOM 8216 C CA . ILE B 1 480 ? 1.268 -32.688 -23.906 1 98.44 480 ILE B CA 1
ATOM 8217 C C . ILE B 1 480 ? 0.788 -34.156 -23.875 1 98.44 480 ILE B C 1
ATOM 8219 O O . ILE B 1 480 ? -0.313 -34.438 -23.406 1 98.44 480 ILE B O 1
ATOM 8223 N N . CYS B 1 481 ? 1.611 -35 -24.375 1 98.62 481 CYS B N 1
ATOM 8224 C CA . CYS B 1 481 ? 1.287 -36.438 -24.422 1 98.62 481 CYS B CA 1
ATOM 8225 C C . CYS B 1 481 ? 2.533 -37.281 -24.203 1 98.62 481 CYS B C 1
ATOM 8227 O O . CYS B 1 481 ? 3.588 -37 -24.766 1 98.62 481 CYS B O 1
ATOM 8229 N N . ILE B 1 482 ? 2.395 -38.219 -23.344 1 98.62 482 ILE B N 1
ATOM 8230 C CA . ILE B 1 482 ? 3.436 -39.188 -23.062 1 98.62 482 ILE B CA 1
ATOM 8231 C C . ILE B 1 482 ? 2.896 -40.594 -23.297 1 98.62 482 ILE B C 1
ATOM 8233 O O . ILE B 1 482 ? 1.776 -40.906 -22.891 1 98.62 482 ILE B O 1
ATOM 8237 N N . GLY B 1 483 ? 3.736 -41.438 -23.969 1 98.44 483 GLY B N 1
ATOM 8238 C CA . GLY B 1 483 ? 3.203 -42.781 -24.219 1 98.44 483 GLY B CA 1
ATOM 8239 C C . GLY B 1 483 ? 4.258 -43.781 -24.641 1 98.44 483 GLY B C 1
ATOM 8240 O O . GLY B 1 483 ? 5.363 -43.375 -25.031 1 98.44 483 GLY B O 1
ATOM 8241 N N . ALA B 1 484 ? 3.896 -45.031 -24.562 1 97.44 484 ALA B N 1
ATOM 8242 C CA . ALA B 1 484 ? 4.723 -46.156 -25 1 97.44 484 ALA B CA 1
ATOM 8243 C C . ALA B 1 484 ? 4.352 -46.594 -26.406 1 97.44 484 ALA B C 1
ATOM 8245 O O . ALA B 1 484 ? 5.113 -47.281 -27.078 1 97.44 484 ALA B O 1
ATOM 8246 N N . ASP B 1 485 ? 3.234 -46.094 -26.859 1 96.5 485 ASP B N 1
ATOM 8247 C CA . ASP B 1 485 ? 2.705 -46.5 -28.156 1 96.5 485 ASP B CA 1
ATOM 8248 C C . ASP B 1 485 ? 2.221 -45.281 -28.969 1 96.5 485 ASP B C 1
ATOM 8250 O O . ASP B 1 485 ? 1.26 -44.625 -28.578 1 96.5 485 ASP B O 1
ATOM 8254 N N . PRO B 1 486 ? 2.809 -45.062 -30.203 1 97.81 486 PRO B N 1
ATOM 8255 C CA . PRO B 1 486 ? 2.439 -43.875 -31.016 1 97.81 486 PRO B CA 1
ATOM 8256 C C . PRO B 1 486 ? 0.972 -43.906 -31.438 1 97.81 486 PRO B C 1
ATOM 8258 O O . PRO B 1 486 ? 0.351 -42.844 -31.562 1 97.81 486 PRO B O 1
ATOM 8261 N N . GLN B 1 487 ? 0.465 -45.062 -31.672 1 98 487 GLN B N 1
ATOM 8262 C CA . GLN B 1 487 ? -0.944 -45.156 -32.031 1 98 487 GLN B CA 1
ATOM 8263 C C . GLN B 1 487 ? -1.84 -44.688 -30.906 1 98 487 GLN B C 1
ATOM 8265 O O . GLN B 1 487 ? -2.775 -43.906 -31.125 1 98 487 GLN B O 1
ATOM 8270 N N . ASP B 1 488 ? -1.59 -45.156 -29.719 1 98.69 488 ASP B N 1
ATOM 8271 C CA . ASP B 1 488 ? -2.352 -44.719 -28.547 1 98.69 488 ASP B CA 1
ATOM 8272 C C . ASP B 1 488 ? -2.158 -43.25 -28.281 1 98.69 488 ASP B C 1
ATOM 8274 O O . ASP B 1 488 ? -3.082 -42.562 -27.828 1 98.69 488 ASP B O 1
ATOM 8278 N N . MET B 1 489 ? -0.977 -42.75 -28.531 1 98.75 489 MET B N 1
ATOM 8279 C CA . MET B 1 489 ? -0.715 -41.312 -28.359 1 98.75 489 MET B CA 1
ATOM 8280 C C . MET B 1 489 ? -1.563 -40.5 -29.328 1 98.75 489 MET B C 1
ATOM 8282 O O . MET B 1 489 ? -2.139 -39.469 -28.938 1 98.75 489 MET B O 1
ATOM 8286 N N . ALA B 1 490 ? -1.629 -40.938 -30.547 1 98.69 490 ALA B N 1
ATOM 8287 C CA . ALA B 1 490 ? -2.459 -40.25 -31.531 1 98.69 490 ALA B CA 1
ATOM 8288 C C . ALA B 1 490 ? -3.922 -40.219 -31.094 1 98.69 490 ALA B C 1
ATOM 8290 O O . ALA B 1 490 ? -4.602 -39.219 -31.219 1 98.69 490 ALA B O 1
ATOM 8291 N N . ILE B 1 491 ? -4.367 -41.375 -30.609 1 98.75 491 ILE B N 1
ATOM 8292 C CA . ILE B 1 491 ? -5.746 -41.469 -30.141 1 98.75 491 ILE B CA 1
ATOM 8293 C C . ILE B 1 491 ? -5.965 -40.5 -28.969 1 98.75 491 ILE B C 1
ATOM 8295 O O . ILE B 1 491 ? -6.973 -39.781 -28.922 1 98.75 491 ILE B O 1
ATOM 8299 N N . ALA B 1 492 ? -5.07 -40.5 -28.016 1 98.81 492 ALA B N 1
ATOM 8300 C CA . ALA B 1 492 ? -5.164 -39.625 -26.844 1 98.81 492 ALA B CA 1
ATOM 8301 C C . ALA B 1 492 ? -5.23 -38.156 -27.266 1 98.81 492 ALA B C 1
ATOM 8303 O O . ALA B 1 492 ? -6.117 -37.406 -26.828 1 98.81 492 ALA B O 1
ATOM 8304 N N . ILE B 1 493 ? -4.332 -37.688 -28.141 1 98.69 493 ILE B N 1
ATOM 8305 C CA . ILE B 1 493 ? -4.258 -36.312 -28.594 1 98.69 493 ILE B CA 1
ATOM 8306 C C . ILE B 1 493 ? -5.539 -35.938 -29.344 1 98.69 493 ILE B C 1
ATOM 8308 O O . ILE B 1 493 ? -6.148 -34.906 -29.062 1 98.69 493 ILE B O 1
ATOM 8312 N N . ASN B 1 494 ? -5.953 -36.781 -30.234 1 98.75 494 ASN B N 1
ATOM 8313 C CA . ASN B 1 494 ? -7.125 -36.531 -31.047 1 98.75 494 ASN B CA 1
ATOM 8314 C C . ASN B 1 494 ? -8.398 -36.469 -30.219 1 98.75 494 ASN B C 1
ATOM 8316 O O . ASN B 1 494 ? -9.336 -35.75 -30.531 1 98.75 494 ASN B O 1
ATOM 8320 N N . HIS B 1 495 ? -8.414 -37.281 -29.203 1 98.75 495 HIS B N 1
ATOM 8321 C CA . HIS B 1 495 ? -9.555 -37.219 -28.281 1 98.75 495 HIS B CA 1
ATOM 8322 C C . HIS B 1 495 ? -9.672 -35.844 -27.625 1 98.75 495 HIS B C 1
ATOM 8324 O O . HIS B 1 495 ? -10.773 -35.312 -27.516 1 98.75 495 HIS B O 1
ATOM 8330 N N . LEU B 1 496 ? -8.578 -35.312 -27.172 1 98.56 496 LEU B N 1
ATOM 8331 C CA . LEU B 1 496 ? -8.57 -34 -26.562 1 98.56 496 LEU B CA 1
ATOM 8332 C C . LEU B 1 496 ? -8.961 -32.938 -27.594 1 98.56 496 LEU B C 1
ATOM 8334 O O . LEU B 1 496 ? -9.695 -31.984 -27.281 1 98.56 496 LEU B O 1
ATOM 8338 N N . VAL B 1 497 ? -8.484 -33.062 -28.812 1 98.25 497 VAL B N 1
ATOM 8339 C CA . VAL B 1 497 ? -8.812 -32.125 -29.891 1 98.25 497 VAL B CA 1
ATOM 8340 C C . VAL B 1 497 ? -10.312 -32.156 -30.141 1 98.25 497 VAL B C 1
ATOM 8342 O O . VAL B 1 497 ? -10.945 -31.078 -30.234 1 98.25 497 VAL B O 1
ATOM 8345 N N . ALA B 1 498 ? -10.867 -33.281 -30.203 1 98.06 498 ALA B N 1
ATOM 8346 C CA . ALA B 1 498 ? -12.281 -33.438 -30.531 1 98.06 498 ALA B CA 1
ATOM 8347 C C . ALA B 1 498 ? -13.18 -32.938 -29.422 1 98.06 498 ALA B C 1
ATOM 8349 O O . ALA B 1 498 ? -14.328 -32.562 -29.656 1 98.06 498 ALA B O 1
ATOM 8350 N N . ASN B 1 499 ? -12.695 -32.844 -28.25 1 98.25 499 ASN B N 1
ATOM 8351 C CA . ASN B 1 499 ? -13.516 -32.5 -27.109 1 98.25 499 ASN B CA 1
ATOM 8352 C C . ASN B 1 499 ? -13.133 -31.125 -26.547 1 98.25 499 ASN B C 1
ATOM 8354 O O . ASN B 1 499 ? -13.516 -30.766 -25.438 1 98.25 499 ASN B O 1
ATOM 8358 N N . ASN B 1 500 ? -12.352 -30.391 -27.219 1 98.19 500 ASN B N 1
ATOM 8359 C CA . ASN B 1 500 ? -11.898 -29.062 -26.828 1 98.19 500 ASN B CA 1
ATOM 8360 C C . ASN B 1 500 ? -11.109 -29.109 -25.516 1 98.19 500 ASN B C 1
ATOM 8362 O O . ASN B 1 500 ? -11.219 -28.188 -24.703 1 98.19 500 ASN B O 1
ATOM 8366 N N . GLY B 1 501 ? -10.453 -30.188 -25.25 1 98.19 501 GLY B N 1
ATOM 8367 C CA . GLY B 1 501 ? -9.539 -30.219 -24.125 1 98.19 501 GLY B CA 1
ATOM 8368 C C . GLY B 1 501 ? -9.914 -31.25 -23.078 1 98.19 501 GLY B C 1
ATOM 8369 O O . GLY B 1 501 ? -10.992 -31.844 -23.156 1 98.19 501 GLY B O 1
ATOM 8370 N N . GLY B 1 502 ? -8.93 -31.516 -22.188 1 98.5 502 GLY B N 1
ATOM 8371 C CA . GLY B 1 502 ? -9.117 -32.469 -21.109 1 98.5 502 GLY B CA 1
ATOM 8372 C C . GLY B 1 502 ? -7.844 -33.219 -20.75 1 98.5 502 GLY B C 1
ATOM 8373 O O . GLY B 1 502 ? -6.742 -32.75 -21.078 1 98.5 502 GLY B O 1
ATOM 8374 N N . GLN B 1 503 ? -8.078 -34.25 -19.922 1 98.69 503 GLN B N 1
ATOM 8375 C CA . GLN B 1 503 ? -7.062 -35.219 -19.594 1 98.69 503 GLN B CA 1
ATOM 8376 C C . GLN B 1 503 ? -7.551 -36.656 -19.906 1 98.69 503 GLN B C 1
ATOM 8378 O O . GLN B 1 503 ? -8.727 -36.969 -19.688 1 98.69 503 GLN B O 1
ATOM 8383 N N . VAL B 1 504 ? -6.582 -37.469 -20.453 1 98.75 504 VAL B N 1
ATOM 8384 C CA . VAL B 1 504 ? -7.082 -38.75 -20.938 1 98.75 504 VAL B CA 1
ATOM 8385 C C . VAL B 1 504 ? -6.008 -39.812 -20.781 1 98.75 504 VAL B C 1
ATOM 8387 O O . VAL B 1 504 ? -4.812 -39.5 -20.812 1 98.75 504 VAL B O 1
ATOM 8390 N N . VAL B 1 505 ? -6.426 -41 -20.531 1 98.88 505 VAL B N 1
ATOM 8391 C CA . VAL B 1 505 ? -5.609 -42.219 -20.562 1 98.88 505 VAL B CA 1
ATOM 8392 C C . VAL B 1 505 ? -6.125 -43.156 -21.656 1 98.88 505 VAL B C 1
ATOM 8394 O O . VAL B 1 505 ? -7.32 -43.469 -21.703 1 98.88 505 VAL B O 1
ATOM 8397 N N . VAL B 1 506 ? -5.223 -43.562 -22.516 1 98.88 506 VAL B N 1
ATOM 8398 C CA . VAL B 1 506 ? -5.555 -44.5 -23.594 1 98.88 506 VAL B CA 1
ATOM 8399 C C . VAL B 1 506 ? -4.723 -45.781 -23.453 1 98.88 506 VAL B C 1
ATOM 8401 O O . VAL B 1 506 ? -3.535 -45.719 -23.125 1 98.88 506 VAL B O 1
ATOM 8404 N N . ASP B 1 507 ? -5.336 -46.906 -23.641 1 98.69 507 ASP B N 1
ATOM 8405 C CA . ASP B 1 507 ? -4.656 -48.188 -23.625 1 98.69 507 ASP B CA 1
ATOM 8406 C C . ASP B 1 507 ? -5.207 -49.125 -24.719 1 98.69 507 ASP B C 1
ATOM 8408 O O . ASP B 1 507 ? -6.41 -49.375 -24.766 1 98.69 507 ASP B O 1
ATOM 8412 N N . LYS B 1 508 ? -4.281 -49.594 -25.578 1 97.88 508 LYS B N 1
ATOM 8413 C CA . LYS B 1 508 ? -4.609 -50.562 -26.625 1 97.88 508 LYS B CA 1
ATOM 8414 C C . LYS B 1 508 ? -5.758 -50.062 -27.5 1 97.88 508 LYS B C 1
ATOM 8416 O O . LYS B 1 508 ? -6.734 -50.781 -27.719 1 97.88 508 LYS B O 1
ATOM 8421 N N . GLY B 1 509 ? -5.688 -48.844 -27.781 1 98 509 GLY B N 1
ATOM 8422 C CA . GLY B 1 509 ? -6.598 -48.25 -28.75 1 98 509 GLY B CA 1
ATOM 8423 C C . GLY B 1 509 ? -7.891 -47.75 -28.141 1 98 509 GLY B C 1
ATOM 8424 O O . GLY B 1 509 ? -8.75 -47.219 -28.828 1 98 509 GLY B O 1
ATOM 8425 N N . GLU B 1 510 ? -8.016 -47.844 -26.812 1 98.25 510 GLU B N 1
ATOM 8426 C CA . GLU B 1 510 ? -9.266 -47.438 -26.156 1 98.25 510 GLU B CA 1
ATOM 8427 C C . GLU B 1 510 ? -9.023 -46.375 -25.109 1 98.25 510 GLU B C 1
ATOM 8429 O O . GLU B 1 510 ? -8.039 -46.406 -24.375 1 98.25 510 GLU B O 1
ATOM 8434 N N . VAL B 1 511 ? -9.953 -45.438 -25.062 1 98.62 511 VAL B N 1
ATOM 8435 C CA . VAL B 1 511 ? -9.945 -44.469 -23.984 1 98.62 511 VAL B CA 1
ATOM 8436 C C . VAL B 1 511 ? -10.383 -45.125 -22.688 1 98.62 511 VAL B C 1
ATOM 8438 O O . VAL B 1 511 ? -11.539 -45.531 -22.547 1 98.62 511 VAL B O 1
ATOM 8441 N N . VAL B 1 512 ? -9.531 -45.125 -21.719 1 98.31 512 VAL B N 1
ATOM 8442 C CA . VAL B 1 512 ? -9.773 -45.812 -20.453 1 98.31 512 VAL B CA 1
ATOM 8443 C C . VAL B 1 512 ? -10.391 -44.844 -19.453 1 98.31 512 VAL B C 1
ATOM 8445 O O . VAL B 1 512 ? -11.219 -45.25 -18.625 1 98.31 512 VAL B O 1
ATOM 8448 N N . GLU B 1 513 ? -9.938 -43.688 -19.359 1 98.5 513 GLU B N 1
ATOM 8449 C CA . GLU B 1 513 ? -10.422 -42.625 -18.484 1 98.5 513 GLU B CA 1
ATOM 8450 C C . GLU B 1 513 ? -10.297 -41.25 -19.172 1 98.5 513 GLU B C 1
ATOM 8452 O O . GLU B 1 513 ? -9.344 -41.031 -19.922 1 98.5 513 GLU B O 1
ATOM 8457 N N . PHE B 1 514 ? -11.328 -40.438 -18.953 1 98.56 514 PHE B N 1
ATOM 8458 C CA . PHE B 1 514 ? -11.352 -39.125 -19.594 1 98.56 514 PHE B CA 1
ATOM 8459 C C . PHE B 1 514 ? -12 -38.094 -18.688 1 98.56 514 PHE B C 1
ATOM 8461 O O . PHE B 1 514 ? -13.141 -38.25 -18.266 1 98.56 514 PHE B O 1
ATOM 8468 N N . LEU B 1 515 ? -11.219 -37.062 -18.328 1 98.81 515 LEU B N 1
ATOM 8469 C CA . LEU B 1 515 ? -11.734 -35.844 -17.672 1 98.81 515 LEU B CA 1
ATOM 8470 C C . LEU B 1 515 ? -11.945 -34.75 -18.688 1 98.81 515 LEU B C 1
ATOM 8472 O O . LEU B 1 515 ? -10.984 -34.219 -19.266 1 98.81 515 LEU B O 1
ATOM 8476 N N . HIS B 1 516 ? -13.195 -34.406 -18.906 1 98.75 516 HIS B N 1
ATOM 8477 C CA . HIS B 1 516 ? -13.547 -33.375 -19.859 1 98.75 516 HIS B CA 1
ATOM 8478 C C . HIS B 1 516 ? -13.336 -31.984 -19.25 1 98.75 516 HIS B C 1
ATOM 8480 O O . HIS B 1 516 ? -13.867 -31.688 -18.172 1 98.75 516 HIS B O 1
ATOM 8486 N N . LEU B 1 517 ? -12.523 -31.125 -19.891 1 98.69 517 LEU B N 1
ATOM 8487 C CA . LEU B 1 517 ? -12.273 -29.734 -19.516 1 98.69 517 LEU B CA 1
ATOM 8488 C C . LEU B 1 517 ? -12.664 -28.781 -20.625 1 98.69 517 LEU B C 1
ATOM 8490 O O . LEU B 1 517 ? -11.797 -28.219 -21.312 1 98.69 517 LEU B O 1
ATOM 8494 N N . PRO B 1 518 ? -13.875 -28.469 -20.766 1 98.31 518 PRO B N 1
ATOM 8495 C CA . PRO B 1 518 ? -14.375 -27.828 -21.969 1 98.31 518 PRO B CA 1
ATOM 8496 C C . PRO B 1 518 ? -14.047 -26.328 -22.016 1 98.31 518 PRO B C 1
ATOM 8498 O O . PRO B 1 518 ? -14.062 -25.719 -23.094 1 98.31 518 PRO B O 1
ATOM 8501 N N . ILE B 1 519 ? -13.852 -25.719 -20.875 1 98.62 519 ILE B N 1
ATOM 8502 C CA . ILE B 1 519 ? -13.672 -24.266 -20.828 1 98.62 519 ILE B CA 1
ATOM 8503 C C . ILE B 1 519 ? -12.211 -23.922 -21.094 1 98.62 519 ILE B C 1
ATOM 8505 O O . ILE B 1 519 ? -11.336 -24.188 -20.266 1 98.62 519 ILE B O 1
ATOM 8509 N N . GLY B 1 520 ? -11.992 -23.359 -22.281 1 98.38 520 GLY B N 1
ATOM 8510 C CA . GLY B 1 520 ? -10.633 -23.062 -22.688 1 98.38 520 GLY B CA 1
ATOM 8511 C C . GLY B 1 520 ? -9.781 -24.312 -22.875 1 98.38 520 GLY B C 1
ATOM 8512 O O . GLY B 1 520 ? -8.586 -24.203 -23.156 1 98.38 520 GLY B O 1
ATOM 8513 N N . GLY B 1 521 ? -10.352 -25.469 -22.641 1 98.31 521 GLY B N 1
ATOM 8514 C CA . GLY B 1 521 ? -9.617 -26.719 -22.688 1 98.31 521 GLY B CA 1
ATOM 8515 C C . GLY B 1 521 ? -8.844 -27.016 -21.422 1 98.31 521 GLY B C 1
ATOM 8516 O O . GLY B 1 521 ? -7.988 -27.891 -21.406 1 98.31 521 GLY B O 1
ATOM 8517 N N . ILE B 1 522 ? -9.141 -26.219 -20.328 1 97.94 522 ILE B N 1
ATOM 8518 C CA . ILE B 1 522 ? -8.219 -26.359 -19.203 1 97.94 522 ILE B CA 1
ATOM 8519 C C . ILE B 1 522 ? -9.008 -26.453 -17.906 1 97.94 522 ILE B C 1
ATOM 8521 O O . ILE B 1 522 ? -8.477 -26.875 -16.875 1 97.94 522 ILE B O 1
ATOM 8525 N N . VAL B 1 523 ? -10.312 -26 -17.859 1 98.38 523 VAL B N 1
ATOM 8526 C CA . VAL B 1 523 ? -11.078 -26.078 -16.625 1 98.38 523 VAL B CA 1
ATOM 8527 C C . VAL B 1 523 ? -12.492 -26.578 -16.922 1 98.38 523 VAL B C 1
ATOM 8529 O O . VAL B 1 523 ? -12.891 -26.672 -18.078 1 98.38 523 VAL B O 1
ATOM 8532 N N . SER B 1 524 ? -13.195 -26.906 -15.836 1 98.62 524 SER B N 1
ATOM 8533 C CA . SER B 1 524 ? -14.547 -27.438 -15.945 1 98.62 524 SER B CA 1
ATOM 8534 C C . SER B 1 524 ? -15.445 -26.875 -14.844 1 98.62 524 SER B C 1
ATOM 8536 O O . SER B 1 524 ? -14.961 -26.422 -13.805 1 98.62 524 SER B O 1
ATOM 8538 N N . ASP B 1 525 ? -16.766 -26.922 -15.07 1 98.38 525 ASP B N 1
ATOM 8539 C CA . ASP B 1 525 ? -17.766 -26.422 -14.125 1 98.38 525 ASP B CA 1
ATOM 8540 C C . ASP B 1 525 ? -18.203 -27.547 -13.18 1 98.38 525 ASP B C 1
ATOM 8542 O O . ASP B 1 525 ? -19.078 -27.328 -12.32 1 98.38 525 ASP B O 1
ATOM 8546 N N . ILE B 1 526 ? -17.656 -28.734 -13.328 1 98.31 526 ILE B N 1
ATOM 8547 C CA . ILE B 1 526 ? -18.141 -29.844 -12.508 1 98.31 526 ILE B CA 1
ATOM 8548 C C . ILE B 1 526 ? -17.844 -29.562 -11.031 1 98.31 526 ILE B C 1
ATOM 8550 O O . ILE B 1 526 ? -17 -28.734 -10.711 1 98.31 526 ILE B O 1
ATOM 8554 N N . ASP B 1 527 ? -18.547 -30.234 -10.18 1 97.94 527 ASP B N 1
ATOM 8555 C CA . ASP B 1 527 ? -18.406 -30.047 -8.742 1 97.94 527 ASP B CA 1
ATOM 8556 C C . ASP B 1 527 ? -17.031 -30.484 -8.266 1 97.94 527 ASP B C 1
ATOM 8558 O O . ASP B 1 527 ? -16.469 -31.453 -8.789 1 97.94 527 ASP B O 1
ATOM 8562 N N . PRO B 1 528 ? -16.547 -29.844 -7.25 1 98.25 528 PRO B N 1
ATOM 8563 C CA . PRO B 1 528 ? -15.227 -30.188 -6.746 1 98.25 528 PRO B CA 1
ATOM 8564 C C . PRO B 1 528 ? -15.102 -31.672 -6.387 1 98.25 528 PRO B C 1
ATOM 8566 O O . PRO B 1 528 ? -14.062 -32.281 -6.637 1 98.25 528 PRO B O 1
ATOM 8569 N N . ALA B 1 529 ? -16.109 -32.219 -5.809 1 98.12 529 ALA B N 1
ATOM 8570 C CA . ALA B 1 529 ? -16.078 -33.625 -5.441 1 98.12 529 ALA B CA 1
ATOM 8571 C C . ALA B 1 529 ? -15.945 -34.5 -6.676 1 98.12 529 ALA B C 1
ATOM 8573 O O . ALA B 1 529 ? -15.227 -35.531 -6.66 1 98.12 529 ALA B O 1
ATOM 8574 N N . GLU B 1 530 ? -16.672 -34.156 -7.703 1 98.56 530 GLU B N 1
ATOM 8575 C CA . GLU B 1 530 ? -16.594 -34.906 -8.961 1 98.56 530 GLU B CA 1
ATOM 8576 C C . GLU B 1 530 ? -15.203 -34.75 -9.586 1 98.56 530 GLU B C 1
ATOM 8578 O O . GLU B 1 530 ? -14.641 -35.719 -10.086 1 98.56 530 GLU B O 1
ATOM 8583 N N . MET B 1 531 ? -14.695 -33.594 -9.586 1 98.69 531 MET B N 1
ATOM 8584 C CA . MET B 1 531 ? -13.344 -33.344 -10.078 1 98.69 531 MET B CA 1
ATOM 8585 C C . MET B 1 531 ? -12.336 -34.219 -9.32 1 98.69 531 MET B C 1
ATOM 8587 O O . MET B 1 531 ? -11.484 -34.844 -9.938 1 98.69 531 MET B O 1
ATOM 8591 N N . ALA B 1 532 ? -12.406 -34.219 -8 1 98.19 532 ALA B N 1
ATOM 8592 C CA . ALA B 1 532 ? -11.5 -35 -7.168 1 98.19 532 ALA B CA 1
ATOM 8593 C C . ALA B 1 532 ? -11.57 -36.469 -7.539 1 98.19 532 ALA B C 1
ATOM 8595 O O . ALA B 1 532 ? -10.547 -37.156 -7.59 1 98.19 532 ALA B O 1
ATOM 8596 N N . ALA B 1 533 ? -12.742 -36.938 -7.785 1 98.31 533 ALA B N 1
ATOM 8597 C CA . ALA B 1 533 ? -12.938 -38.344 -8.172 1 98.31 533 ALA B CA 1
ATOM 8598 C C . ALA B 1 533 ? -12.258 -38.656 -9.508 1 98.31 533 ALA B C 1
ATOM 8600 O O . ALA B 1 533 ? -11.625 -39.688 -9.672 1 98.31 533 ALA B O 1
ATOM 8601 N N . PHE B 1 534 ? -12.414 -37.75 -10.438 1 98.19 534 PHE B N 1
ATOM 8602 C CA . PHE B 1 534 ? -11.781 -37.906 -11.742 1 98.19 534 PHE B CA 1
ATOM 8603 C C . PHE B 1 534 ? -10.258 -37.906 -11.617 1 98.19 534 PHE B C 1
ATOM 8605 O O . PHE B 1 534 ? -9.578 -38.688 -12.273 1 98.19 534 PHE B O 1
ATOM 8612 N N . GLU B 1 535 ? -9.727 -37.031 -10.805 1 97 535 GLU B N 1
ATOM 8613 C CA . GLU B 1 535 ? -8.281 -36.969 -10.594 1 97 535 GLU B CA 1
ATOM 8614 C C . GLU B 1 535 ? -7.738 -38.312 -10.102 1 97 535 GLU B C 1
ATOM 8616 O O . GLU B 1 535 ? -6.727 -38.812 -10.602 1 97 535 GLU B O 1
ATOM 8621 N N . LEU B 1 536 ? -8.422 -38.875 -9.18 1 96.62 536 LEU B N 1
ATOM 8622 C CA . LEU B 1 536 ? -8.008 -40.156 -8.609 1 96.62 536 LEU B CA 1
ATOM 8623 C C . LEU B 1 536 ? -8.117 -41.281 -9.648 1 96.62 536 LEU B C 1
ATOM 8625 O O . LEU B 1 536 ? -7.223 -42.125 -9.75 1 96.62 536 LEU B O 1
ATOM 8629 N N . ARG B 1 537 ? -9.148 -41.25 -10.445 1 98 537 ARG B N 1
ATOM 8630 C CA . ARG B 1 537 ? -9.344 -42.281 -11.461 1 98 537 ARG B CA 1
ATOM 8631 C C . ARG B 1 537 ? -8.289 -42.188 -12.555 1 98 537 ARG B C 1
ATOM 8633 O O . ARG B 1 537 ? -7.816 -43.188 -13.07 1 98 537 ARG B O 1
ATOM 8640 N N . LEU B 1 538 ? -7.992 -41 -12.914 1 98.12 538 LEU B N 1
ATOM 8641 C CA . LEU B 1 538 ? -6.953 -40.812 -13.914 1 98.12 538 LEU B CA 1
ATOM 8642 C C . LEU B 1 538 ? -5.609 -41.344 -13.422 1 98.12 538 LEU B C 1
ATOM 8644 O O . LEU B 1 538 ? -4.906 -42.031 -14.156 1 98.12 538 LEU B O 1
ATOM 8648 N N . ASP B 1 539 ? -5.266 -41.031 -12.203 1 96.12 539 ASP B N 1
ATOM 8649 C CA . ASP B 1 539 ? -4.016 -41.5 -11.625 1 96.12 539 ASP B CA 1
ATOM 8650 C C . ASP B 1 539 ? -3.988 -43.031 -11.562 1 96.12 539 ASP B C 1
ATOM 8652 O O . ASP B 1 539 ? -2.973 -43.656 -11.875 1 96.12 539 ASP B O 1
ATOM 8656 N N . GLU B 1 540 ? -5.086 -43.594 -11.18 1 97.31 540 GLU B N 1
ATOM 8657 C CA . GLU B 1 540 ? -5.184 -45.031 -11.102 1 97.31 540 GLU B CA 1
ATOM 8658 C C . GLU B 1 540 ? -5.047 -45.656 -12.484 1 97.31 540 GLU B C 1
ATOM 8660 O O . GLU B 1 540 ? -4.434 -46.719 -12.633 1 97.31 540 GLU B O 1
ATOM 8665 N N . ALA B 1 541 ? -5.668 -45.062 -13.445 1 98.38 541 ALA B N 1
ATOM 8666 C CA . ALA B 1 541 ? -5.562 -45.562 -14.82 1 98.38 541 ALA B CA 1
ATOM 8667 C C . ALA B 1 541 ? -4.117 -45.531 -15.305 1 98.38 541 ALA B C 1
ATOM 8669 O O . ALA B 1 541 ? -3.656 -46.438 -15.969 1 98.38 541 ALA B O 1
ATOM 8670 N N . ALA B 1 542 ? -3.422 -44.469 -15.055 1 98.25 542 ALA B N 1
ATOM 8671 C CA . ALA B 1 542 ? -2.01 -44.375 -15.414 1 98.25 542 ALA B CA 1
ATOM 8672 C C . ALA B 1 542 ? -1.188 -45.469 -14.711 1 98.25 542 ALA B C 1
ATOM 8674 O O . ALA B 1 542 ? -0.278 -46.031 -15.305 1 98.25 542 ALA B O 1
ATOM 8675 N N . ARG B 1 543 ? -1.504 -45.688 -13.453 1 97.31 543 ARG B N 1
ATOM 8676 C CA . ARG B 1 543 ? -0.812 -46.719 -12.68 1 97.31 543 ARG B CA 1
ATOM 8677 C C . ARG B 1 543 ? -1.012 -48.094 -13.305 1 97.31 543 ARG B C 1
ATOM 8679 O O . ARG B 1 543 ? -0.1 -48.938 -13.289 1 97.31 543 ARG B O 1
ATOM 8686 N N . ARG B 1 544 ? -2.129 -48.312 -13.797 1 97.5 544 ARG B N 1
ATOM 8687 C CA . ARG B 1 544 ? -2.426 -49.594 -14.438 1 97.5 544 ARG B CA 1
ATOM 8688 C C . ARG B 1 544 ? -1.578 -49.812 -15.688 1 97.5 544 ARG B C 1
ATOM 8690 O O . ARG B 1 544 ? -1.311 -50.938 -16.094 1 97.5 544 ARG B O 1
ATOM 8697 N N . LEU B 1 545 ? -1.19 -48.719 -16.25 1 98.25 545 LEU B N 1
ATOM 8698 C CA . LEU B 1 545 ? -0.326 -48.781 -17.422 1 98.25 545 LEU B CA 1
ATOM 8699 C C . LEU B 1 545 ? 1.127 -49 -17.016 1 98.25 545 LEU B C 1
ATOM 8701 O O . LEU B 1 545 ? 1.989 -49.25 -17.875 1 98.25 545 LEU B O 1
ATOM 8705 N N . GLY B 1 546 ? 1.428 -48.875 -15.672 1 97.44 546 GLY B N 1
ATOM 8706 C CA . GLY B 1 546 ? 2.766 -49.125 -15.164 1 97.44 546 GLY B CA 1
ATOM 8707 C C . GLY B 1 546 ? 3.371 -47.938 -14.445 1 97.44 546 GLY B C 1
ATOM 8708 O O . GLY B 1 546 ? 4.383 -48.062 -13.758 1 97.44 546 GLY B O 1
ATOM 8709 N N . CYS B 1 547 ? 2.75 -46.812 -14.57 1 97.56 547 CYS B N 1
ATOM 8710 C CA . CYS B 1 547 ? 3.32 -45.594 -13.992 1 97.56 547 CYS B CA 1
ATOM 8711 C C . CYS B 1 547 ? 3.406 -45.719 -12.469 1 97.56 547 CYS B C 1
ATOM 8713 O O . CYS B 1 547 ? 2.42 -46.031 -11.812 1 97.56 547 CYS B O 1
ATOM 8715 N N . ASP B 1 548 ? 4.527 -45.375 -11.867 1 94.81 548 ASP B N 1
ATOM 8716 C CA . ASP B 1 548 ? 4.688 -45.469 -10.422 1 94.81 548 ASP B CA 1
ATOM 8717 C C . ASP B 1 548 ? 4.961 -44.125 -9.789 1 94.81 548 ASP B C 1
ATOM 8719 O O . ASP B 1 548 ? 5.414 -44.031 -8.641 1 94.81 548 ASP B O 1
ATOM 8723 N N . LEU B 1 549 ? 4.809 -43.062 -10.555 1 93.56 549 LEU B N 1
ATOM 8724 C CA . LEU B 1 549 ? 4.863 -41.719 -9.984 1 93.56 549 LEU B CA 1
ATOM 8725 C C . LEU B 1 549 ? 3.645 -41.438 -9.102 1 93.56 549 LEU B C 1
ATOM 8727 O O . LEU B 1 549 ? 2.545 -41.906 -9.406 1 93.56 549 LEU B O 1
ATOM 8731 N N . PRO B 1 550 ? 3.771 -40.688 -8.031 1 88.06 550 PRO B N 1
ATOM 8732 C CA . PRO B 1 550 ? 2.639 -40.438 -7.141 1 88.06 550 PRO B CA 1
ATOM 8733 C C . PRO B 1 550 ? 1.518 -39.656 -7.816 1 88.06 550 PRO B C 1
ATOM 8735 O O . PRO B 1 550 ? 0.339 -39.906 -7.539 1 88.06 550 PRO B O 1
ATOM 8738 N N . TRP B 1 551 ? 1.826 -38.75 -8.703 1 90.12 551 TRP B N 1
ATOM 8739 C CA . TRP B 1 551 ? 0.866 -37.938 -9.43 1 90.12 551 TRP B CA 1
ATOM 8740 C C . TRP B 1 551 ? 1.237 -37.812 -10.898 1 90.12 551 TRP B C 1
ATOM 8742 O O . TRP B 1 551 ? 1.75 -36.781 -11.344 1 90.12 551 TRP B O 1
ATOM 8752 N N . PRO B 1 552 ? 0.904 -38.781 -11.633 1 93.88 552 PRO B N 1
ATOM 8753 C CA . PRO B 1 552 ? 1.354 -38.844 -13.023 1 93.88 552 PRO B CA 1
ATOM 8754 C C . PRO B 1 552 ? 0.99 -37.594 -13.82 1 93.88 552 PRO B C 1
ATOM 8756 O O . PRO B 1 552 ? 1.835 -37.031 -14.523 1 93.88 552 PRO B O 1
ATOM 8759 N N . PHE B 1 553 ? -0.181 -37.094 -13.695 1 94.25 553 PHE B N 1
ATOM 8760 C CA . PHE B 1 553 ? -0.633 -35.969 -14.5 1 94.25 553 PHE B CA 1
ATOM 8761 C C . PHE B 1 553 ? 0.002 -34.656 -14.023 1 94.25 553 PHE B C 1
ATOM 8763 O O . PHE B 1 553 ? 0.224 -33.75 -14.812 1 94.25 553 PHE B O 1
ATOM 8770 N N . MET B 1 554 ? 0.274 -34.594 -12.781 1 90 554 MET B N 1
ATOM 8771 C CA . MET B 1 554 ? 0.984 -33.406 -12.281 1 90 554 MET B CA 1
ATOM 8772 C C . MET B 1 554 ? 2.418 -33.375 -12.805 1 90 554 MET B C 1
ATOM 8774 O O . MET B 1 554 ? 2.924 -32.344 -13.18 1 90 554 MET B O 1
ATOM 8778 N N . TYR B 1 555 ? 3.096 -34.5 -12.766 1 90.88 555 TYR B N 1
ATOM 8779 C CA . TYR B 1 555 ? 4.449 -34.594 -13.305 1 90.88 555 TYR B CA 1
ATOM 8780 C C . TYR B 1 555 ? 4.473 -34.219 -14.781 1 90.88 555 TYR B C 1
ATOM 8782 O O . TYR B 1 555 ? 5.398 -33.562 -15.242 1 90.88 555 TYR B O 1
ATOM 8790 N N . MET B 1 556 ? 3.471 -34.719 -15.453 1 93.38 556 MET B N 1
ATOM 8791 C CA . MET B 1 556 ? 3.355 -34.344 -16.859 1 93.38 556 MET B CA 1
ATOM 8792 C C . MET B 1 556 ? 3.135 -32.844 -17.031 1 93.38 556 MET B C 1
ATOM 8794 O O . MET B 1 556 ? 3.746 -32.219 -17.906 1 93.38 556 MET B O 1
ATOM 8798 N N . PHE B 1 557 ? 2.361 -32.312 -16.156 1 86.75 557 PHE B N 1
ATOM 8799 C CA . PHE B 1 557 ? 2.006 -30.922 -16.094 1 86.75 557 PHE B CA 1
ATOM 8800 C C . PHE B 1 557 ? 3.252 -30.047 -15.977 1 86.75 557 PHE B C 1
ATOM 8802 O O . PHE B 1 557 ? 3.361 -29.016 -16.641 1 86.75 557 PHE B O 1
ATOM 8809 N N . VAL B 1 558 ? 4.238 -30.391 -15.289 1 87.19 558 VAL B N 1
ATOM 8810 C CA . VAL B 1 558 ? 5.375 -29.547 -14.93 1 87.19 558 VAL B CA 1
ATOM 8811 C C . VAL B 1 558 ? 6.453 -29.641 -16 1 87.19 558 VAL B C 1
ATOM 8813 O O . VAL B 1 558 ? 7.348 -28.797 -16.078 1 87.19 558 VAL B O 1
ATOM 8816 N N . LEU B 1 559 ? 6.324 -30.562 -16.953 1 92.44 559 LEU B N 1
ATOM 8817 C CA . LEU B 1 559 ? 7.332 -30.797 -17.984 1 92.44 559 LEU B CA 1
ATOM 8818 C C . LEU B 1 559 ? 7.418 -29.609 -18.938 1 92.44 559 LEU B C 1
ATOM 8820 O O . LEU B 1 559 ? 8.414 -29.453 -19.656 1 92.44 559 LEU B O 1
ATOM 8824 N N . GLN B 1 560 ? 6.41 -28.797 -18.922 1 92.5 560 GLN B N 1
ATOM 8825 C CA . GLN B 1 560 ? 6.395 -27.703 -19.875 1 92.5 560 GLN B CA 1
ATOM 8826 C C . GLN B 1 560 ? 6.891 -26.406 -19.234 1 92.5 560 GLN B C 1
ATOM 8828 O O . GLN B 1 560 ? 6.992 -25.375 -19.906 1 92.5 560 GLN B O 1
ATOM 8833 N N . ILE B 1 561 ? 7.215 -26.422 -18 1 89.25 561 ILE B N 1
ATOM 8834 C CA . ILE B 1 561 ? 7.672 -25.219 -17.297 1 89.25 561 ILE B CA 1
ATOM 8835 C C . ILE B 1 561 ? 9.164 -25.016 -17.531 1 89.25 561 ILE B C 1
ATOM 8837 O O . ILE B 1 561 ? 9.984 -25.828 -17.094 1 89.25 561 ILE B O 1
ATOM 8841 N N . THR B 1 562 ? 9.523 -23.953 -18.172 1 89.44 562 THR B N 1
ATOM 8842 C CA . THR B 1 562 ? 10.906 -23.75 -18.562 1 89.44 562 THR B CA 1
ATOM 8843 C C . THR B 1 562 ? 11.664 -22.938 -17.516 1 89.44 562 THR B C 1
ATOM 8845 O O . THR B 1 562 ? 12.891 -22.844 -17.562 1 89.44 562 THR B O 1
ATOM 8848 N N . ALA B 1 563 ? 10.938 -22.422 -16.562 1 78.88 563 ALA B N 1
ATOM 8849 C CA . ALA B 1 563 ? 11.547 -21.562 -15.562 1 78.88 563 ALA B CA 1
ATOM 8850 C C . ALA B 1 563 ? 12.289 -22.375 -14.5 1 78.88 563 ALA B C 1
ATOM 8852 O O . ALA B 1 563 ? 13.016 -21.812 -13.68 1 78.88 563 ALA B O 1
ATOM 8853 N N . ILE B 1 564 ? 12.141 -23.609 -14.508 1 78.31 564 ILE B N 1
ATOM 8854 C CA . ILE B 1 564 ? 12.812 -24.484 -13.555 1 78.31 564 ILE B CA 1
ATOM 8855 C C . ILE B 1 564 ? 13.82 -25.359 -14.289 1 78.31 564 ILE B C 1
ATOM 8857 O O . ILE B 1 564 ? 13.438 -26.156 -15.148 1 78.31 564 ILE B O 1
ATOM 8861 N N . PRO B 1 565 ? 15.023 -25.172 -14.031 1 82.94 565 PRO B N 1
ATOM 8862 C CA . PRO B 1 565 ? 16.016 -26.047 -14.664 1 82.94 565 PRO B CA 1
ATOM 8863 C C . PRO B 1 565 ? 15.852 -27.516 -14.266 1 82.94 565 PRO B C 1
ATOM 8865 O O . PRO B 1 565 ? 15.227 -27.812 -13.242 1 82.94 565 PRO B O 1
ATOM 8868 N N . ASP B 1 566 ? 16.266 -28.5 -15.148 1 88.5 566 ASP B N 1
ATOM 8869 C CA . ASP B 1 566 ? 17.266 -28.266 -16.188 1 88.5 566 ASP B CA 1
ATOM 8870 C C . ASP B 1 566 ? 16.625 -28.328 -17.578 1 88.5 566 ASP B C 1
ATOM 8872 O O . ASP B 1 566 ? 17.109 -27.688 -18.516 1 88.5 566 ASP B O 1
ATOM 8876 N N . TYR B 1 567 ? 15.633 -29.188 -17.672 1 93.56 567 TYR B N 1
ATOM 8877 C CA . TYR B 1 567 ? 15.102 -29.422 -19.016 1 93.56 567 TYR B CA 1
ATOM 8878 C C . TYR B 1 567 ? 13.578 -29.344 -19 1 93.56 567 TYR B C 1
ATOM 8880 O O . TYR B 1 567 ? 12.938 -29.531 -17.969 1 93.56 567 TYR B O 1
ATOM 8888 N N . ALA B 1 568 ? 13.039 -29.078 -20.125 1 94.81 568 ALA B N 1
ATOM 8889 C CA . ALA B 1 568 ? 11.594 -29 -20.344 1 94.81 568 ALA B CA 1
ATOM 8890 C C . ALA B 1 568 ? 11.242 -29.328 -21.797 1 94.81 568 ALA B C 1
ATOM 8892 O O . ALA B 1 568 ? 12.133 -29.594 -22.609 1 94.81 568 ALA B O 1
ATOM 8893 N N . MET B 1 569 ? 10.008 -29.375 -22.031 1 95.69 569 MET B N 1
ATOM 8894 C CA . MET B 1 569 ? 9.5 -29.625 -23.375 1 95.69 569 MET B CA 1
ATOM 8895 C C . MET B 1 569 ? 8.391 -28.641 -23.719 1 95.69 569 MET B C 1
ATOM 8897 O O . MET B 1 569 ? 7.453 -28.453 -22.953 1 95.69 569 MET B O 1
ATOM 8901 N N . THR B 1 570 ? 8.508 -27.953 -24.844 1 96.75 570 THR B N 1
ATOM 8902 C CA . THR B 1 570 ? 7.438 -27.125 -25.375 1 96.75 570 THR B CA 1
ATOM 8903 C C . THR B 1 570 ? 7.109 -27.5 -26.812 1 96.75 570 THR B C 1
ATOM 8905 O O . THR B 1 570 ? 7.648 -28.484 -27.344 1 96.75 570 THR B O 1
ATOM 8908 N N . ASP B 1 571 ? 6.188 -26.703 -27.438 1 97.19 571 ASP B N 1
ATOM 8909 C CA . ASP B 1 571 ? 5.832 -26.984 -28.828 1 97.19 571 ASP B CA 1
ATOM 8910 C C . ASP B 1 571 ? 6.996 -26.672 -29.766 1 97.19 571 ASP B C 1
ATOM 8912 O O . ASP B 1 571 ? 6.953 -27.016 -30.953 1 97.19 571 ASP B O 1
ATOM 8916 N N . LEU B 1 572 ? 8.047 -26.172 -29.125 1 96.81 572 LEU B N 1
ATOM 8917 C CA . LEU B 1 572 ? 9.234 -25.859 -29.906 1 96.81 572 LEU B CA 1
ATOM 8918 C C . LEU B 1 572 ? 10.25 -26.984 -29.828 1 96.81 572 LEU B C 1
ATOM 8920 O O . LEU B 1 572 ? 11.18 -27.047 -30.641 1 96.81 572 LEU B O 1
ATOM 8924 N N . GLY B 1 573 ? 10.141 -27.812 -28.844 1 96.44 573 GLY B N 1
ATOM 8925 C CA . GLY B 1 573 ? 11.07 -28.906 -28.641 1 96.44 573 GLY B CA 1
ATOM 8926 C C . GLY B 1 573 ? 11.617 -28.984 -27.234 1 96.44 573 GLY B C 1
ATOM 8927 O O . GLY B 1 573 ? 11.031 -28.406 -26.312 1 96.44 573 GLY B O 1
ATOM 8928 N N . VAL B 1 574 ? 12.688 -29.797 -27.125 1 96.62 574 VAL B N 1
ATOM 8929 C CA . VAL B 1 574 ? 13.344 -29.906 -25.828 1 96.62 574 VAL B CA 1
ATOM 8930 C C . VAL B 1 574 ? 14.062 -28.609 -25.5 1 96.62 574 VAL B C 1
ATOM 8932 O O . VAL B 1 574 ? 14.773 -28.047 -26.328 1 96.62 574 VAL B O 1
ATOM 8935 N N . VAL B 1 575 ? 13.836 -28.172 -24.328 1 95.38 575 VAL B N 1
ATOM 8936 C CA . VAL B 1 575 ? 14.406 -26.906 -23.891 1 95.38 575 VAL B CA 1
ATOM 8937 C C . VAL B 1 575 ? 15.492 -27.156 -22.844 1 95.38 575 VAL B C 1
ATOM 8939 O O . VAL B 1 575 ? 15.242 -27.812 -21.828 1 95.38 575 VAL B O 1
ATOM 8942 N N . ASP B 1 576 ? 16.672 -26.656 -23.109 1 94.25 576 ASP B N 1
ATOM 8943 C CA . ASP B 1 576 ? 17.688 -26.469 -22.078 1 94.25 576 ASP B CA 1
ATOM 8944 C C . ASP B 1 576 ? 17.391 -25.234 -21.234 1 94.25 576 ASP B C 1
ATOM 8946 O O . ASP B 1 576 ? 17.672 -24.109 -21.641 1 94.25 576 ASP B O 1
ATOM 8950 N N . CYS B 1 577 ? 16.891 -25.531 -20.078 1 89.12 577 CYS B N 1
ATOM 8951 C CA . CYS B 1 577 ? 16.359 -24.453 -19.25 1 89.12 577 CYS B CA 1
ATOM 8952 C C . CYS B 1 577 ? 17.5 -23.641 -18.625 1 89.12 577 CYS B C 1
ATOM 8954 O O . CYS B 1 577 ? 17.281 -22.516 -18.156 1 89.12 577 CYS B O 1
ATOM 8956 N N . VAL B 1 578 ? 18.625 -24.141 -18.578 1 86.12 578 VAL B N 1
ATOM 8957 C CA . VAL B 1 578 ? 19.781 -23.438 -18.031 1 86.12 578 VAL B CA 1
ATOM 8958 C C . VAL B 1 578 ? 20.281 -22.391 -19.047 1 86.12 578 VAL B C 1
ATOM 8960 O O . VAL B 1 578 ? 20.531 -21.25 -18.688 1 86.12 578 VAL B O 1
ATOM 8963 N N . ASN B 1 579 ? 20.328 -22.859 -20.25 1 88.75 579 ASN B N 1
ATOM 8964 C CA . ASN B 1 579 ? 20.844 -21.969 -21.297 1 88.75 579 ASN B CA 1
ATOM 8965 C C . ASN B 1 579 ? 19.703 -21.328 -22.078 1 88.75 579 ASN B C 1
ATOM 8967 O O . ASN B 1 579 ? 19.938 -20.484 -22.953 1 88.75 579 ASN B O 1
ATOM 8971 N N . LEU B 1 580 ? 18.562 -21.703 -21.828 1 88.06 580 LEU B N 1
ATOM 8972 C CA . LEU B 1 580 ? 17.344 -21.125 -22.391 1 88.06 580 LEU B CA 1
ATOM 8973 C C . LEU B 1 580 ? 17.344 -21.219 -23.906 1 88.06 580 LEU B C 1
ATOM 8975 O O . LEU B 1 580 ? 17.141 -20.219 -24.594 1 88.06 580 LEU B O 1
ATOM 8979 N N . ARG B 1 581 ? 17.531 -22.391 -24.375 1 93.19 581 ARG B N 1
ATOM 8980 C CA . ARG B 1 581 ? 17.547 -22.625 -25.812 1 93.19 581 ARG B CA 1
ATOM 8981 C C . ARG B 1 581 ? 16.938 -23.984 -26.156 1 93.19 581 ARG B C 1
ATOM 8983 O O . ARG B 1 581 ? 16.938 -24.891 -25.312 1 93.19 581 ARG B O 1
ATOM 8990 N N . ILE B 1 582 ? 16.531 -24.109 -27.391 1 95 582 ILE B N 1
ATOM 8991 C CA . ILE B 1 582 ? 16.016 -25.375 -27.906 1 95 582 ILE B CA 1
ATOM 8992 C C . ILE B 1 582 ? 17.172 -26.281 -28.297 1 95 582 ILE B C 1
ATOM 8994 O O . ILE B 1 582 ? 18.156 -25.828 -28.906 1 95 582 ILE B O 1
ATOM 8998 N N . ILE B 1 583 ? 17.031 -27.547 -27.953 1 94.88 583 ILE B N 1
ATOM 8999 C CA . ILE B 1 583 ? 18.109 -28.484 -28.297 1 94.88 583 ILE B CA 1
ATOM 9000 C C . ILE B 1 583 ? 17.516 -29.719 -28.953 1 94.88 583 ILE B C 1
ATOM 9002 O O . ILE B 1 583 ? 16.297 -29.953 -28.875 1 94.88 583 ILE B O 1
ATOM 9006 N N . SER B 1 584 ? 18.422 -30.484 -29.609 1 92.69 584 SER B N 1
ATOM 9007 C CA . SER B 1 584 ? 18.047 -31.781 -30.156 1 92.69 584 SER B CA 1
ATOM 9008 C C . SER B 1 584 ? 18.328 -32.906 -29.172 1 92.69 584 SER B C 1
ATOM 9010 O O . SER B 1 584 ? 19.406 -32.938 -28.562 1 92.69 584 SER B O 1
ATOM 9012 N N . PRO B 1 585 ? 17.359 -33.781 -29 1 92.06 585 PRO B N 1
ATOM 9013 C CA . PRO B 1 585 ? 17.641 -34.938 -28.141 1 92.06 585 PRO B CA 1
ATOM 9014 C C . PRO B 1 585 ? 18.781 -35.812 -28.672 1 92.06 585 PRO B C 1
ATOM 9016 O O . PRO B 1 585 ? 19.344 -36.594 -27.922 1 92.06 585 PRO B O 1
ATOM 9019 N N . LEU B 1 586 ? 19.141 -35.688 -29.922 1 90.69 586 LEU B N 1
ATOM 9020 C CA . LEU B 1 586 ? 20.188 -36.5 -30.562 1 90.69 586 LEU B CA 1
ATOM 9021 C C . LEU B 1 586 ? 21.531 -35.781 -30.5 1 90.69 586 LEU B C 1
ATOM 9023 O O . LEU B 1 586 ? 22.578 -36.375 -30.719 1 90.69 586 LEU B O 1
ATOM 9027 N N . ALA B 1 587 ? 21.531 -34.531 -30.219 1 84.12 587 ALA B N 1
ATOM 9028 C CA . ALA B 1 587 ? 22.719 -33.688 -30.062 1 84.12 587 ALA B CA 1
ATOM 9029 C C . ALA B 1 587 ? 22.547 -32.688 -28.938 1 84.12 587 ALA B C 1
ATOM 9031 O O . ALA B 1 587 ? 22.516 -31.469 -29.188 1 84.12 587 ALA B O 1
ATOM 9032 N N . PRO B 1 588 ? 22.609 -33.125 -27.797 1 81.81 588 PRO B N 1
ATOM 9033 C CA . PRO B 1 588 ? 22.172 -32.281 -26.688 1 81.81 588 PRO B CA 1
ATOM 9034 C C . PRO B 1 588 ? 23.203 -31.203 -26.328 1 81.81 588 PRO B C 1
ATOM 9036 O O . PRO B 1 588 ? 22.875 -30.234 -25.641 1 81.81 588 PRO B O 1
ATOM 9039 N N . ASP B 1 589 ? 24.516 -31.297 -26.766 1 75 589 ASP B N 1
ATOM 9040 C CA . ASP B 1 589 ? 25.547 -30.344 -26.375 1 75 589 ASP B CA 1
ATOM 9041 C C . ASP B 1 589 ? 25.594 -29.172 -27.344 1 75 589 ASP B C 1
ATOM 9043 O O . ASP B 1 589 ? 26.344 -28.203 -27.109 1 75 589 ASP B O 1
ATOM 9047 N N . GLY B 1 590 ? 24.812 -29.219 -28.5 1 71.25 590 GLY B N 1
ATOM 9048 C CA . GLY B 1 590 ? 24.766 -28.109 -29.438 1 71.25 590 GLY B CA 1
ATOM 9049 C C . GLY B 1 590 ? 23.391 -27.484 -29.562 1 71.25 590 GLY B C 1
ATOM 9050 O O . GLY B 1 590 ? 22.406 -28.062 -29.125 1 71.25 590 GLY B O 1
ATOM 9051 N N . PRO B 1 591 ? 23.438 -26.125 -29.969 1 68.62 591 PRO B N 1
ATOM 9052 C CA . PRO B 1 591 ? 22.141 -25.516 -30.25 1 68.62 591 PRO B CA 1
ATOM 9053 C C . PRO B 1 591 ? 21.391 -26.219 -31.375 1 68.62 591 PRO B C 1
ATOM 9055 O O . PRO B 1 591 ? 22.016 -26.828 -32.25 1 68.62 591 PRO B O 1
ATOM 9058 N N . ALA B 1 592 ? 20.203 -26.469 -31.312 1 62.94 592 ALA B N 1
ATOM 9059 C CA . ALA B 1 592 ? 19.359 -26.969 -32.406 1 62.94 592 ALA B CA 1
ATOM 9060 C C . ALA B 1 592 ? 18.375 -25.906 -32.875 1 62.94 592 ALA B C 1
ATOM 9062 O O . ALA B 1 592 ? 18.016 -25.016 -32.125 1 62.94 592 ALA B O 1
ATOM 9063 N N . LYS B 1 593 ? 18.203 -25.594 -34.281 1 53.22 593 LYS B N 1
ATOM 9064 C CA . LYS B 1 593 ? 17.156 -24.734 -34.844 1 53.22 593 LYS B CA 1
ATOM 9065 C C . LYS B 1 593 ? 15.766 -25.328 -34.594 1 53.22 593 LYS B C 1
ATOM 9067 O O . LYS B 1 593 ? 15.586 -26.547 -34.656 1 53.22 593 LYS B O 1
ATOM 9072 N N . ALA B 1 594 ? 14.758 -24.672 -34.031 1 50.69 594 ALA B N 1
ATOM 9073 C CA . ALA B 1 594 ? 13.375 -25.109 -33.938 1 50.69 594 ALA B CA 1
ATOM 9074 C C . ALA B 1 594 ? 12.93 -25.828 -35.188 1 50.69 594 ALA B C 1
ATOM 9076 O O . ALA B 1 594 ? 13.055 -25.297 -36.312 1 50.69 594 ALA B O 1
ATOM 9077 N N . ASN B 1 595 ? 13.125 -27.078 -35.469 1 38.69 595 ASN B N 1
ATOM 9078 C CA . ASN B 1 595 ? 12.609 -27.75 -36.625 1 38.69 595 ASN B CA 1
ATOM 9079 C C . ASN B 1 595 ? 11.109 -27.5 -36.812 1 38.69 595 ASN B C 1
ATOM 9081 O O . ASN B 1 595 ? 10.305 -27.875 -35.969 1 38.69 595 ASN B O 1
ATOM 9085 N N . THR B 1 596 ? 10.852 -26.406 -37.594 1 35.69 596 THR B N 1
ATOM 9086 C CA . THR B 1 596 ? 9.516 -26.422 -38.219 1 35.69 596 THR B CA 1
ATOM 9087 C C . THR B 1 596 ? 9.344 -27.641 -39.094 1 35.69 596 THR B C 1
ATOM 9089 O O . THR B 1 596 ? 10.086 -27.828 -40.062 1 35.69 596 THR B O 1
ATOM 9092 N N . LEU B 1 597 ? 9.039 -28.703 -38.781 1 29.38 597 LEU B N 1
ATOM 9093 C CA . LEU B 1 597 ? 8.57 -29.656 -39.781 1 29.38 597 LEU B CA 1
ATOM 9094 C C . LEU B 1 597 ? 7.551 -29 -40.719 1 29.38 597 LEU B C 1
ATOM 9096 O O . LEU B 1 597 ? 6.395 -28.797 -40.344 1 29.38 597 LEU B O 1
ATOM 9100 N N . ALA B 1 598 ? 7.926 -28.109 -41.656 1 26.67 598 ALA B N 1
ATOM 9101 C CA . ALA B 1 598 ? 7.082 -27.766 -42.781 1 26.67 598 ALA B CA 1
ATOM 9102 C C . ALA B 1 598 ? 6.742 -29.016 -43.625 1 26.67 598 ALA B C 1
ATOM 9104 O O . ALA B 1 598 ? 7.594 -29.875 -43.812 1 26.67 598 ALA B O 1
ATOM 9105 N N . ALA B 1 599 ? 5.441 -29.188 -43.75 1 24.39 599 ALA B N 1
ATOM 9106 C CA . ALA B 1 599 ? 4.898 -29.906 -44.906 1 24.39 599 ALA B CA 1
ATOM 9107 C C . ALA B 1 599 ? 5.703 -29.609 -46.156 1 24.39 599 ALA B C 1
ATOM 9109 O O . ALA B 1 599 ? 5.77 -28.469 -46.594 1 24.39 599 ALA B O 1
ATOM 9110 N N . GLU B 1 600 ? 6.996 -30 -46.312 1 19.09 600 GLU B N 1
ATOM 9111 C CA . GLU B 1 600 ? 6.98 -30.141 -47.75 1 19.09 600 GLU B CA 1
ATOM 9112 C C . GLU B 1 600 ? 5.879 -31.094 -48.219 1 19.09 600 GLU B C 1
ATOM 9114 O O . GLU B 1 600 ? 5.68 -32.156 -47.594 1 19.09 600 GLU B O 1
#